Protein AF-0000000066940873 (afdb_homodimer)

Sequence (1010 aa):
MSILFSPVLTRLTGQCDEKRPVCDKCVIHYANIQQCDYGDQSSSAGEPTTSKRPATEEPKSTPRRVPILPKARLQDGNAGPLALSRSGSSRFDPFTQHPPSLEPDISLLMGTYFSSHIFNVFPYYPTPTLNPVLEFFAPLITKDTTLFHVTLLVSAFRLEQHLPPKERVRCIRLSKICMDLIQNRINEPFPGCVSDETLAAVAGVAVVEHEKGSLRLSRIHVSGLKQMLEVRGGLESIRMSNPTIANMLFCMFVATADVDFPSCDARAVVQRPLWFYQSLHATHDLRSTDVDGLNPSPLDFHAHGVLAEYAELMLNIRMLATTYQTAQDCSSATEYQGVLTFLCATLQRLLTLPVPDLLMGSYERTITAACRHALIIHVFAQWCGHQPDPSLLVSTAQHDLLATLRPLTERGGVRSNLLLWLLSVGGTCPCGPAQRKWFVSQLADTAADLGIHSWEGMKASLKQVIWHEHQDDRQHRDLWNQVVELREGGTLHSPQMVYRVPPGEMSILFSPVLTRLTGQCDEKRPVCDKCVIHYANIQQCDYGDQSSSAGEPTTSKRPATEEPKSTPRRVPILPKARLQDGNAGPLALSRSGSSRFDPFTQHPPSLEPDISLLMGTYFSSHIFNVFPYYPTPTLNPVLEFFAPLITKDTTLFHVTLLVSAFRLEQHLPPKERVRCIRLSKICMDLIQNRINEPFPGCVSDETLAAVAGVAVVEHEKGSLRLSRIHVSGLKQMLEVRGGLESIRMSNPTIANMLFCMFVATADVDFPSCDARAVVQRPLWFYQSLHATHDLRSTDVDGLNPSPLDFHAHGVLAEYAELMLNIRMLATTYQTAQDCSSATEYQGVLTFLCATLQRLLTLPVPDLLMGSYERTITAACRHALIIHVFAQWCGHQPDPSLLVSTAQHDLLATLRPLTERGGVRSNLLLWLLSVGGTCPCGPAQRKWFVSQLADTAADLGIHSWEGMKASLKQVIWHEHQDDRQHRDLWNQVVELREGGTLHSPQMVYRVPPGE

Solvent-accessible surface area (backbone atoms only — not comparable to full-atom values): 57440 Å² total; per-residue (Å²): 130,89,76,77,76,75,76,79,72,76,72,79,75,70,70,68,66,73,87,23,53,33,48,75,69,42,45,73,45,34,86,83,46,16,64,63,81,74,75,79,84,70,83,74,80,78,72,80,80,81,79,77,82,72,80,83,65,75,71,73,74,64,73,67,69,68,72,65,71,68,70,77,62,82,60,86,67,81,78,69,78,82,69,71,81,79,65,87,67,89,77,85,46,74,82,73,47,48,58,91,70,89,64,86,57,48,64,59,24,53,46,44,30,75,72,44,48,63,50,48,24,54,81,74,38,84,46,82,88,45,26,41,56,65,72,68,43,46,65,53,32,33,71,34,59,52,28,32,44,29,49,38,28,51,23,31,38,66,73,31,63,87,44,58,50,85,70,25,59,64,32,55,53,33,48,54,52,36,51,52,43,48,53,54,38,45,69,38,62,86,61,56,36,58,27,71,56,44,52,51,25,47,48,42,52,23,42,50,28,44,71,64,40,40,48,68,62,15,46,53,40,48,52,37,47,34,52,42,31,50,62,61,53,12,59,65,47,38,38,75,76,39,43,69,58,29,47,48,52,50,37,48,42,49,34,41,71,86,49,75,74,40,73,69,44,66,78,60,75,72,75,80,56,72,67,54,56,54,50,52,51,50,54,53,48,45,57,73,58,56,73,77,74,77,72,64,70,68,61,59,46,54,84,71,39,26,47,67,76,59,32,50,49,50,49,53,51,25,52,45,30,65,65,48,76,47,77,78,68,37,91,40,31,67,50,39,43,50,53,50,42,47,49,49,46,46,48,50,45,59,74,58,46,82,76,53,65,59,87,75,65,45,65,39,37,34,50,32,39,29,48,53,23,30,49,47,31,66,63,46,46,79,43,42,65,27,49,57,44,31,41,54,51,33,52,50,25,42,53,51,27,50,65,47,43,46,67,53,62,70,66,53,78,77,80,46,54,64,58,52,40,46,31,50,42,51,36,55,43,92,63,48,68,52,56,29,48,51,26,36,33,52,41,39,54,50,31,52,76,69,69,44,86,43,67,68,53,47,51,48,43,31,53,15,64,59,47,34,71,80,73,39,49,64,50,52,46,55,48,47,54,52,26,52,52,41,48,59,45,52,64,64,74,64,72,80,80,74,73,70,68,74,76,71,129,137,83,80,78,79,75,78,78,74,75,75,79,76,71,72,68,65,72,88,21,50,35,47,75,69,40,44,74,46,33,84,84,46,14,66,66,81,74,74,80,86,71,82,75,79,74,70,87,72,86,77,75,85,75,80,85,65,78,74,74,75,63,77,72,69,69,74,66,73,69,72,77,63,82,62,84,66,80,78,69,77,80,69,72,82,78,65,88,68,90,77,84,46,73,83,75,48,50,57,91,72,87,66,86,56,48,65,59,24,52,47,45,31,74,71,44,49,61,51,49,25,59,82,68,39,81,45,84,87,47,25,41,56,65,72,68,43,46,65,52,32,30,72,33,59,55,28,33,42,28,51,38,28,51,25,31,38,67,73,31,64,89,44,57,49,85,68,25,59,62,32,54,53,32,46,55,53,37,51,51,43,48,54,54,37,45,69,38,63,86,60,56,36,60,28,72,58,45,52,51,26,49,49,42,52,23,42,49,29,44,72,66,40,39,48,68,62,16,44,54,39,49,52,34,46,34,53,41,30,51,64,62,53,11,59,64,47,36,37,74,76,40,43,69,58,30,50,49,52,50,38,48,42,49,34,42,70,85,49,75,74,42,72,70,45,66,77,58,75,74,77,80,56,73,67,55,57,54,49,54,50,49,54,52,49,45,57,74,58,53,72,76,73,78,71,65,71,67,61,58,46,55,83,72,38,25,46,68,75,57,32,51,49,49,49,51,51,26,51,46,27,64,68,50,76,49,77,78,67,37,92,40,31,66,50,39,44,51,54,51,41,48,49,48,46,44,49,49,46,60,74,58,48,81,74,53,64,59,86,75,67,45,67,40,37,34,50,31,39,30,48,52,23,30,50,48,31,66,66,46,47,81,44,42,65,26,49,57,43,32,42,54,50,32,52,49,25,41,53,52,26,50,64,47,45,46,68,53,62,70,67,52,80,78,77,46,54,65,56,52,40,46,30,50,44,50,37,54,45,92,62,49,71,51,56,28,49,52,25,36,33,53,39,38,53,50,31,53,74,68,68,45,87,45,68,68,53,46,51,48,42,32,54,17,64,59,47,34,71,82,73,40,49,64,51,52,48,55,48,48,53,52,24,51,52,42,48,59,47,52,65,65,72,63,71,80,80,74,73,68,69,73,76,66,127

Nearest PDB structures (foldseek):
  3sf4-assembly1_A  TM=2.896E-01  e=1.575E-01  Homo sapiens
  7pua-assembly1_F2  TM=1.987E-01  e=2.449E-01  Trypanosoma brucei brucei
  5h5m-assembly1_A  TM=1.700E-01  e=9.432E+00  Caenorhabditis elegans
  3sf4-assembly1_A  TM=2.896E-01  e=1.380E-01  Homo sapiens
  7pua-assembly1_F2  TM=1.965E-01  e=2.326E-01  Trypanosoma brucei brucei

Radius of gyration: 31.92 Å; Cα contacts (8 Å, |Δi|>4): 1193; chains: 2; bounding box: 90×92×85 Å

pLDDT: mean 76.56, std 25.54, range [18.52, 98.38]

InterPro domains:
  IPR021858 Fungal transcription factor [PF11951] (109-485)

Structure (mmCIF, N/CA/C/O backbone):
data_AF-0000000066940873-model_v1
#
loop_
_entity.id
_entity.type
_entity.pdbx_description
1 polymer 'Zn(2)-C6 fungal-type domain-containing protein'
#
loop_
_atom_site.group_PDB
_atom_site.id
_atom_site.type_symbol
_atom_site.label_atom_id
_atom_site.label_alt_id
_atom_site.label_comp_id
_atom_site.label_asym_id
_atom_site.label_entity_id
_atom_site.label_seq_id
_atom_site.pdbx_PDB_ins_code
_atom_site.Cartn_x
_atom_site.Cartn_y
_atom_site.Cartn_z
_atom_site.occupancy
_atom_site.B_iso_or_equiv
_atom_site.auth_seq_id
_atom_site.auth_comp_id
_atom_site.auth_asym_id
_atom_site.auth_atom_id
_atom_site.pdbx_PDB_model_num
ATOM 1 N N . MET A 1 1 ? 49.094 -15.047 25.297 1 18.77 1 MET A N 1
ATOM 2 C CA . MET A 1 1 ? 48.156 -15.383 26.344 1 18.77 1 MET A CA 1
ATOM 3 C C . MET A 1 1 ? 46.781 -15.75 25.766 1 18.77 1 MET A C 1
ATOM 5 O O . MET A 1 1 ? 46.469 -15.398 24.625 1 18.77 1 MET A O 1
ATOM 9 N N . SER A 1 2 ? 45.844 -16.578 26.531 1 19.86 2 SER A N 1
ATOM 10 C CA . SER A 1 2 ? 44.688 -17.422 26.25 1 19.86 2 SER A CA 1
ATOM 11 C C . SER A 1 2 ? 43.469 -16.594 25.797 1 19.86 2 SER A C 1
ATOM 13 O O . SER A 1 2 ? 42.938 -15.82 26.578 1 19.86 2 SER A O 1
ATOM 15 N N . ILE A 1 3 ? 43.5 -15.984 24.656 1 22.12 3 ILE A N 1
ATOM 16 C CA . ILE A 1 3 ? 42.719 -14.938 24 1 22.12 3 ILE A CA 1
ATOM 17 C C . ILE A 1 3 ? 41.25 -15.375 23.859 1 22.12 3 ILE A C 1
ATOM 19 O O . ILE A 1 3 ? 40.938 -16.266 23.078 1 22.12 3 ILE A O 1
ATOM 23 N N . LEU A 1 4 ? 40.625 -15.539 25.062 1 19.62 4 LEU A N 1
ATOM 24 C CA . LEU A 1 4 ? 39.344 -16.219 25.266 1 19.62 4 LEU A CA 1
ATOM 25 C C . LEU A 1 4 ? 38.25 -15.57 24.406 1 19.62 4 LEU A C 1
ATOM 27 O O . LEU A 1 4 ? 38.031 -14.359 24.469 1 19.62 4 LEU A O 1
ATOM 31 N N . PHE A 1 5 ? 37.969 -16.062 23.203 1 20.98 5 PHE A N 1
ATOM 32 C CA . PHE A 1 5 ? 37.062 -15.906 22.062 1 20.98 5 PHE A CA 1
ATOM 33 C C . PHE A 1 5 ? 35.625 -15.914 22.5 1 20.98 5 PHE A C 1
ATOM 35 O O . PHE A 1 5 ? 35.031 -16.969 22.719 1 20.98 5 PHE A O 1
ATOM 42 N N . SER A 1 6 ? 35.281 -15.125 23.562 1 19.52 6 SER A N 1
ATOM 43 C CA . SER A 1 6 ? 33.938 -15.422 24.062 1 19.52 6 SER A CA 1
ATOM 44 C C . SER A 1 6 ? 32.875 -15.141 23.016 1 19.52 6 SER A C 1
ATOM 46 O O . SER A 1 6 ? 32.812 -14.047 22.453 1 19.52 6 SER A O 1
ATOM 48 N N . PRO A 1 7 ? 32.25 -16.172 22.359 1 21.23 7 PRO A N 1
ATOM 49 C CA . PRO A 1 7 ? 31.25 -16.234 21.297 1 21.23 7 PRO A CA 1
ATOM 50 C C . PRO A 1 7 ? 29.953 -15.523 21.656 1 21.23 7 PRO A C 1
ATOM 52 O O . PRO A 1 7 ? 29.297 -15.883 22.641 1 21.23 7 PRO A O 1
ATOM 55 N N . VAL A 1 8 ? 30.047 -14.219 21.812 1 20.73 8 VAL A N 1
ATOM 56 C CA . VAL A 1 8 ? 28.812 -13.586 22.281 1 20.73 8 VAL A CA 1
ATOM 57 C C . VAL A 1 8 ? 27.656 -13.992 21.375 1 20.73 8 VAL A C 1
ATOM 59 O O . VAL A 1 8 ? 27.656 -13.68 20.172 1 20.73 8 VAL A O 1
ATOM 62 N N . LEU A 1 9 ? 27.016 -15.211 21.562 1 20.06 9 LEU A N 1
ATOM 63 C CA . LEU A 1 9 ? 25.781 -15.797 21.047 1 20.06 9 LEU A CA 1
ATOM 64 C C . LEU A 1 9 ? 24.609 -14.82 21.156 1 20.06 9 LEU A C 1
ATOM 66 O O . LEU A 1 9 ? 24.109 -14.586 22.25 1 20.06 9 LEU A O 1
ATOM 70 N N . THR A 1 10 ? 24.828 -13.68 20.656 1 21.64 10 THR A N 1
ATOM 71 C CA . THR A 1 10 ? 23.703 -12.758 20.766 1 21.64 10 THR A CA 1
ATOM 72 C C . THR A 1 10 ? 22.406 -13.43 20.312 1 21.64 10 THR A C 1
ATOM 74 O O . THR A 1 10 ? 22.312 -13.906 19.188 1 21.64 10 THR A O 1
ATOM 77 N N . ARG A 1 11 ? 21.688 -14.016 21.281 1 21.69 11 ARG A N 1
ATOM 78 C CA . ARG A 1 11 ? 20.406 -14.688 21.281 1 21.69 11 ARG A CA 1
ATOM 79 C C . ARG A 1 11 ? 19.359 -13.883 20.516 1 21.69 11 ARG A C 1
ATOM 81 O O . ARG A 1 11 ? 19.234 -12.672 20.703 1 21.69 11 ARG A O 1
ATOM 88 N N . LEU A 1 12 ? 19.109 -14.289 19.438 1 22.58 12 LEU A N 1
ATOM 89 C CA . LEU A 1 12 ? 18 -13.992 18.531 1 22.58 12 LEU A CA 1
ATOM 90 C C . LEU A 1 12 ? 16.672 -14.016 19.266 1 22.58 12 LEU A C 1
ATOM 92 O O . LEU A 1 12 ? 16.172 -15.086 19.625 1 22.58 12 LEU A O 1
ATOM 96 N N . THR A 1 13 ? 16.594 -13.234 20.391 1 24.25 13 THR A N 1
ATOM 97 C CA . THR A 1 13 ? 15.352 -13.219 21.156 1 24.25 13 THR A CA 1
ATOM 98 C C . THR A 1 13 ? 14.164 -12.852 20.266 1 24.25 13 THR A C 1
ATOM 100 O O . THR A 1 13 ? 13.992 -11.688 19.906 1 24.25 13 THR A O 1
ATOM 103 N N . GLY A 1 14 ? 13.883 -13.664 19.328 1 25.31 14 GLY A N 1
ATOM 104 C CA . GLY A 1 14 ? 12.648 -13.609 18.562 1 25.31 14 GLY A CA 1
ATOM 105 C C . GLY A 1 14 ? 11.406 -13.562 19.422 1 25.31 14 GLY A C 1
ATOM 106 O O . GLY A 1 14 ? 11.195 -14.445 20.266 1 25.31 14 GLY A O 1
ATOM 107 N N . GLN A 1 15 ? 11.07 -12.469 20.016 1 24.95 15 GLN A N 1
ATOM 108 C CA . GLN A 1 15 ? 9.906 -12.297 20.875 1 24.95 15 GLN A CA 1
ATOM 109 C C . GLN A 1 15 ? 8.672 -12.984 20.281 1 24.95 15 GLN A C 1
ATOM 111 O O . GLN A 1 15 ? 8.359 -12.789 19.109 1 24.95 15 GLN A O 1
ATOM 116 N N . CYS A 1 16 ? 8.234 -14.086 20.859 1 25.42 16 CYS A N 1
ATOM 117 C CA . CYS A 1 16 ? 7.094 -14.969 20.641 1 25.42 16 CYS A CA 1
ATOM 118 C C . CYS A 1 16 ? 5.781 -14.195 20.75 1 25.42 16 CYS A C 1
ATOM 120 O O . CYS A 1 16 ? 5.559 -13.484 21.734 1 25.42 16 CYS A O 1
ATOM 122 N N . ASP A 1 17 ? 5.238 -13.789 19.828 1 27.77 17 ASP A N 1
ATOM 123 C CA . ASP A 1 17 ? 3.916 -13.18 19.938 1 27.77 17 ASP A CA 1
ATOM 124 C C . ASP A 1 17 ? 2.932 -14.133 20.625 1 27.77 17 ASP A C 1
ATOM 126 O O . ASP A 1 17 ? 2.676 -15.227 20.109 1 27.77 17 ASP A O 1
ATOM 130 N N . GLU A 1 18 ? 2.781 -14.25 21.891 1 28.61 18 GLU A N 1
ATOM 131 C CA . GLU A 1 18 ? 2.014 -15.047 22.844 1 28.61 18 GLU A CA 1
ATOM 132 C C . GLU A 1 18 ? 0.548 -15.141 22.422 1 28.61 18 GLU A C 1
ATOM 134 O O . GLU A 1 18 ? -0.16 -16.062 22.844 1 28.61 18 GLU A O 1
ATOM 139 N N . LYS A 1 19 ? -0.189 -14.195 21.906 1 28.2 19 LYS A N 1
ATOM 140 C CA . LYS A 1 19 ? -1.643 -14.258 21.797 1 28.2 19 LYS A CA 1
ATOM 141 C C . LYS A 1 19 ? -2.068 -15.289 20.75 1 28.2 19 LYS A C 1
ATOM 143 O O . LYS A 1 19 ? -3.217 -15.742 20.75 1 28.2 19 LYS A O 1
ATOM 148 N N . ARG A 1 20 ? -1.597 -15.383 19.594 1 30.42 20 ARG A N 1
ATOM 149 C CA . ARG A 1 20 ? -1.883 -16.484 18.688 1 30.42 20 ARG A CA 1
ATOM 150 C C . ARG A 1 20 ? -0.709 -17.453 18.609 1 30.42 20 ARG A C 1
ATOM 152 O O . ARG A 1 20 ? 0.248 -17.234 17.875 1 30.42 20 ARG A O 1
ATOM 159 N N . PRO A 1 21 ? -0.67 -18.422 19.453 1 30.05 21 PRO A N 1
ATOM 160 C CA . PRO A 1 21 ? 0.439 -19.375 19.453 1 30.05 21 PRO A CA 1
ATOM 161 C C . PRO A 1 21 ? 0.626 -20.047 18.094 1 30.05 21 PRO A C 1
ATOM 163 O O . PRO A 1 21 ? -0.339 -20.562 17.516 1 30.05 21 PRO A O 1
ATOM 166 N N . VAL A 1 22 ? 1.194 -19.5 17.094 1 34.59 22 VAL A N 1
ATOM 167 C CA . VAL A 1 22 ? 1.347 -20.109 15.781 1 34.59 22 VAL A CA 1
ATOM 168 C C . VAL A 1 22 ? 2.293 -21.297 15.867 1 34.59 22 VAL A C 1
ATOM 170 O O . VAL A 1 22 ? 3.287 -21.266 16.594 1 34.59 22 VAL A O 1
ATOM 173 N N . CYS A 1 23 ? 1.753 -22.484 15.594 1 31.72 23 CYS A N 1
ATOM 174 C CA . CYS A 1 23 ? 2.658 -23.625 15.523 1 31.72 23 CYS A CA 1
ATOM 175 C C . CYS A 1 23 ? 3.906 -23.281 14.719 1 31.72 23 CYS A C 1
ATOM 177 O O . CYS A 1 23 ? 3.967 -22.234 14.078 1 31.72 23 CYS A O 1
ATOM 179 N N . ASP A 1 24 ? 4.953 -24.047 14.695 1 34.84 24 ASP A N 1
ATOM 180 C CA . ASP A 1 24 ? 6.242 -23.875 14.031 1 34.84 24 ASP A CA 1
ATOM 181 C C . ASP A 1 24 ? 6.059 -23.547 12.555 1 34.84 24 ASP A C 1
ATOM 183 O O . ASP A 1 24 ? 6.832 -22.781 11.977 1 34.84 24 ASP A O 1
ATOM 187 N N . LYS A 1 25 ? 5.188 -24.281 11.836 1 32.16 25 LYS A N 1
ATOM 188 C CA . LYS A 1 25 ? 4.922 -24.109 10.406 1 32.16 25 LYS A CA 1
ATOM 189 C C . LYS A 1 25 ? 4.254 -22.766 10.133 1 32.16 25 LYS A C 1
ATOM 191 O O . LYS A 1 25 ? 4.57 -22.109 9.148 1 32.16 25 LYS A O 1
ATOM 196 N N . CYS A 1 26 ? 3.281 -22.469 10.781 1 35.12 26 CYS A N 1
ATOM 197 C CA . CYS A 1 26 ? 2.619 -21.172 10.695 1 35.12 26 CYS A CA 1
ATOM 198 C C . CYS A 1 26 ? 3.578 -20.047 11.062 1 35.12 26 CYS A C 1
ATOM 200 O O . CYS A 1 26 ? 3.488 -18.938 10.523 1 35.12 26 CYS A O 1
ATOM 202 N N . VAL A 1 27 ? 4.395 -20.219 12.078 1 37.22 27 VAL A N 1
ATOM 203 C CA . VAL A 1 27 ? 5.379 -19.25 12.547 1 37.22 27 VAL A CA 1
ATOM 204 C C . VAL A 1 27 ? 6.324 -18.875 11.406 1 37.22 27 VAL A C 1
ATOM 206 O O . VAL A 1 27 ? 6.738 -17.734 11.281 1 37.22 27 VAL A O 1
ATOM 209 N N . ILE A 1 28 ? 6.758 -19.875 10.664 1 35.34 28 ILE A N 1
ATOM 210 C CA . ILE A 1 28 ? 7.684 -19.672 9.555 1 35.34 28 ILE A CA 1
ATOM 211 C C . ILE A 1 28 ? 6.996 -18.859 8.461 1 35.34 28 ILE A C 1
ATOM 213 O O . ILE A 1 28 ? 7.617 -17.984 7.836 1 35.34 28 ILE A O 1
ATOM 217 N N . HIS A 1 29 ? 5.828 -19.266 8.133 1 32.84 29 HIS A N 1
ATOM 218 C CA . HIS A 1 29 ? 5.184 -18.828 6.898 1 32.84 29 HIS A CA 1
ATOM 219 C C . HIS A 1 29 ? 4.312 -17.609 7.141 1 32.84 29 HIS A C 1
ATOM 221 O O . HIS A 1 29 ? 4.031 -16.844 6.211 1 32.84 29 HIS A O 1
ATOM 227 N N . TYR A 1 30 ? 3.562 -17.625 8.203 1 34.62 30 TYR A N 1
ATOM 228 C CA . TYR A 1 30 ? 2.717 -16.469 8.5 1 34.62 30 TYR A CA 1
ATOM 229 C C . TYR A 1 30 ? 3.281 -15.664 9.664 1 34.62 30 TYR A C 1
ATOM 231 O O . TYR A 1 30 ? 3.58 -16.219 10.727 1 34.62 30 TYR A O 1
ATOM 239 N N . ALA A 1 31 ? 3.832 -14.539 9.422 1 31.36 31 ALA A N 1
ATOM 240 C CA . ALA A 1 31 ? 4.52 -13.727 10.422 1 31.36 31 ALA A CA 1
ATOM 241 C C . ALA A 1 31 ? 3.676 -13.594 11.688 1 31.36 31 ALA A C 1
ATOM 243 O O . ALA A 1 31 ? 4.207 -13.609 12.805 1 31.36 31 ALA A O 1
ATOM 244 N N . ASN A 1 32 ? 2.322 -13.125 11.578 1 31.19 32 ASN A N 1
ATOM 245 C CA . ASN A 1 32 ? 1.519 -12.734 12.734 1 31.19 32 ASN A CA 1
ATOM 246 C C . ASN A 1 32 ? 0.454 -13.781 13.047 1 31.19 32 ASN A C 1
ATOM 248 O O . ASN A 1 32 ? -0.608 -13.453 13.578 1 31.19 32 ASN A O 1
ATOM 252 N N . ILE A 1 33 ? 0.572 -15.094 12.555 1 33.47 33 ILE A N 1
ATOM 253 C CA . ILE A 1 33 ? -0.528 -16.016 12.859 1 33.47 33 ILE A CA 1
ATOM 254 C C . ILE A 1 33 ? -0.363 -16.578 14.266 1 33.47 33 ILE A C 1
ATOM 256 O O . ILE A 1 33 ? 0.684 -17.125 14.602 1 33.47 33 ILE A O 1
ATOM 260 N N . GLN A 1 34 ? -1.083 -16.203 15.328 1 33.66 34 GLN A N 1
ATOM 261 C CA . GLN A 1 34 ? -1.005 -16.672 16.703 1 33.66 34 GLN A CA 1
ATOM 262 C C . GLN A 1 34 ? -1.469 -18.125 16.828 1 33.66 34 GLN A C 1
ATOM 264 O O . GLN A 1 34 ? -0.91 -18.891 17.609 1 33.66 34 GLN A O 1
ATOM 269 N N . GLN A 1 35 ? -2.854 -18.609 16.578 1 34.25 35 GLN A N 1
ATOM 270 C CA . GLN A 1 35 ? -3.387 -19.938 16.812 1 34.25 35 GLN A CA 1
ATOM 271 C C . GLN A 1 35 ? -3.641 -20.672 15.492 1 34.25 35 GLN A C 1
ATOM 273 O O . GLN A 1 35 ? -4.109 -20.062 14.531 1 34.25 35 GLN A O 1
ATOM 278 N N . CYS A 1 36 ? -2.941 -21.812 15.289 1 34.47 36 CYS A N 1
ATOM 279 C CA . CYS A 1 36 ? -3.172 -22.719 14.172 1 34.47 36 CYS A CA 1
ATOM 280 C C . CYS A 1 36 ? -4.57 -23.328 14.242 1 34.47 36 CYS A C 1
ATOM 282 O O . CYS A 1 36 ? -4.949 -23.906 15.258 1 34.47 36 CYS A O 1
ATOM 284 N N . ASP A 1 37 ? -5.5 -22.875 13.648 1 32.66 37 ASP A N 1
ATOM 285 C CA . ASP A 1 37 ? -6.863 -23.391 13.656 1 32.66 37 ASP A CA 1
ATOM 286 C C . ASP A 1 37 ? -6.891 -24.859 13.219 1 32.66 37 ASP A C 1
ATOM 288 O O . ASP A 1 37 ? -7.961 -25.453 13.125 1 32.66 37 ASP A O 1
ATOM 292 N N . TYR A 1 38 ? -5.895 -25.438 12.633 1 30.77 38 TYR A N 1
ATOM 293 C CA . TYR A 1 38 ? -6.07 -26.781 12.125 1 30.77 38 TYR A CA 1
ATOM 294 C C . TYR A 1 38 ? -5.836 -27.812 13.227 1 30.77 38 TYR A C 1
ATOM 296 O O . TYR A 1 38 ? -4.828 -27.75 13.938 1 30.77 38 TYR A O 1
ATOM 304 N N . GLY A 1 39 ? -6.922 -28.391 13.906 1 29.53 39 GLY A N 1
ATOM 305 C CA . GLY A 1 39 ? -7.074 -29.406 14.93 1 29.53 39 GLY A CA 1
ATOM 306 C C . GLY A 1 39 ? -6.145 -30.594 14.742 1 29.53 39 GLY A C 1
ATOM 307 O O . GLY A 1 39 ? -5.75 -30.906 13.617 1 29.53 39 GLY A O 1
ATOM 308 N N . ASP A 1 40 ? -5.234 -30.875 15.633 1 31.06 40 ASP A N 1
ATOM 309 C CA . ASP A 1 40 ? -4.625 -32.188 15.758 1 31.06 40 ASP A CA 1
ATOM 310 C C . ASP A 1 40 ? -5.684 -33.312 15.727 1 31.06 40 ASP A C 1
ATOM 312 O O . ASP A 1 40 ? -6.57 -33.344 16.578 1 31.06 40 ASP A O 1
ATOM 316 N N . GLN A 1 41 ? -6.168 -33.938 14.68 1 27.97 41 GLN A N 1
ATOM 317 C CA . GLN A 1 41 ? -7.062 -35.062 14.68 1 27.97 41 GLN A CA 1
ATOM 318 C C . GLN A 1 41 ? -6.523 -36.188 15.578 1 27.97 41 GLN A C 1
ATOM 320 O O . GLN A 1 41 ? -5.816 -37.094 15.109 1 27.97 41 GLN A O 1
ATOM 325 N N . SER A 1 42 ? -5.992 -35.969 16.781 1 26.48 42 SER A N 1
ATOM 326 C CA . SER A 1 42 ? -5.773 -37.156 17.594 1 26.48 42 SER A CA 1
ATOM 327 C C . SER A 1 42 ? -7.066 -37.969 17.766 1 26.48 42 SER A C 1
ATOM 329 O O . SER A 1 42 ? -8.141 -37.375 17.906 1 26.48 42 SER A O 1
ATOM 331 N N . SER A 1 43 ? -7.035 -39.312 17.406 1 26.23 43 SER A N 1
ATOM 332 C CA . SER A 1 43 ? -8 -40.406 17.562 1 26.23 43 SER A CA 1
ATOM 333 C C . SER A 1 43 ? -8.422 -40.562 19.016 1 26.23 43 SER A C 1
ATOM 335 O O . SER A 1 43 ? -7.668 -41.094 19.828 1 26.23 43 SER A O 1
ATOM 337 N N . SER A 1 44 ? -8.945 -39.656 19.75 1 24.73 44 SER A N 1
ATOM 338 C CA . SER A 1 44 ? -9.484 -39.969 21.078 1 24.73 44 SER A CA 1
ATOM 339 C C . SER A 1 44 ? -10.492 -41.125 21 1 24.73 44 SER A C 1
ATOM 341 O O . SER A 1 44 ? -11.492 -41.031 20.281 1 24.73 44 SER A O 1
ATOM 343 N N . ALA A 1 45 ? -9.977 -42.375 21.281 1 25.03 45 ALA A N 1
ATOM 344 C CA . ALA A 1 45 ? -10.758 -43.562 21.656 1 25.03 45 ALA A CA 1
ATOM 345 C C . ALA A 1 45 ? -11.742 -43.219 22.766 1 25.03 45 ALA A C 1
ATOM 347 O O . ALA A 1 45 ? -11.344 -42.844 23.875 1 25.03 45 ALA A O 1
ATOM 348 N N . GLY A 1 46 ? -12.93 -42.625 22.516 1 24.95 46 GLY A N 1
ATOM 349 C CA . GLY A 1 46 ? -14.07 -42.344 23.375 1 24.95 46 GLY A CA 1
ATOM 350 C C . GLY A 1 46 ? -14.539 -43.562 24.156 1 24.95 46 GLY A C 1
ATOM 351 O O . GLY A 1 46 ? -15.148 -44.469 23.594 1 24.95 46 GLY A O 1
ATOM 352 N N . GLU A 1 47 ? -13.578 -44.125 25.156 1 25.25 47 GLU A N 1
ATOM 353 C CA . GLU A 1 47 ? -14.289 -45.094 25.984 1 25.25 47 GLU A CA 1
ATOM 354 C C . GLU A 1 47 ? -15.578 -44.5 26.547 1 25.25 47 GLU A C 1
ATOM 356 O O . GLU A 1 47 ? -15.664 -43.312 26.797 1 25.25 47 GLU A O 1
ATOM 361 N N . PRO A 1 48 ? -16.703 -45.375 26.641 1 27.11 48 PRO A N 1
ATOM 362 C CA . PRO A 1 48 ? -18.109 -45.125 26.984 1 27.11 48 PRO A CA 1
ATOM 363 C C . PRO A 1 48 ? -18.281 -44.656 28.438 1 27.11 48 PRO A C 1
ATOM 365 O O . PRO A 1 48 ? -19.391 -44.656 28.953 1 27.11 48 PRO A O 1
ATOM 368 N N . THR A 1 49 ? -17.375 -43.812 29.016 1 25.33 49 THR A N 1
ATOM 369 C CA . THR A 1 49 ? -17.609 -43.719 30.453 1 25.33 49 THR A CA 1
ATOM 370 C C . THR A 1 49 ? -19.047 -43.312 30.75 1 25.33 49 THR A C 1
ATOM 372 O O . THR A 1 49 ? -19.641 -42.531 30.016 1 25.33 49 THR A O 1
ATOM 375 N N . THR A 1 50 ? -19.703 -44.062 31.75 1 24.61 50 THR A N 1
ATOM 376 C CA . THR A 1 50 ? -20.969 -44.062 32.5 1 24.61 50 THR A CA 1
ATOM 377 C C . THR A 1 50 ? -21.234 -42.719 33.125 1 24.61 50 THR A C 1
ATOM 379 O O . THR A 1 50 ? -20.297 -42 33.531 1 24.61 50 THR A O 1
ATOM 382 N N . SER A 1 51 ? -22.547 -42.188 33.125 1 23 51 SER A N 1
ATOM 383 C CA . SER A 1 51 ? -23.25 -40.906 33.219 1 23 51 SER A CA 1
ATOM 384 C C . SER A 1 51 ? -23.219 -40.375 34.625 1 23 51 SER A C 1
ATOM 386 O O . SER A 1 51 ? -23.953 -39.438 34.969 1 23 51 SER A O 1
ATOM 388 N N . LYS A 1 52 ? -22.562 -41.031 35.656 1 23.84 52 LYS A N 1
ATOM 389 C CA . LYS A 1 52 ? -23.109 -40.594 36.938 1 23.84 52 LYS A CA 1
ATOM 390 C C . LYS A 1 52 ? -22.953 -39.094 37.125 1 23.84 52 LYS A C 1
ATOM 392 O O . LYS A 1 52 ? -21.984 -38.5 36.656 1 23.84 52 LYS A O 1
ATOM 397 N N . ARG A 1 53 ? -23.969 -38.438 37.812 1 25.64 53 ARG A N 1
ATOM 398 C CA . ARG A 1 53 ? -24.484 -37.094 37.969 1 25.64 53 ARG A CA 1
ATOM 399 C C . ARG A 1 53 ? -23.484 -36.219 38.688 1 25.64 53 ARG A C 1
ATOM 401 O O . ARG A 1 53 ? -23.75 -35.031 38.906 1 25.64 53 ARG A O 1
ATOM 408 N N . PRO A 1 54 ? -22.203 -36.656 38.969 1 23.19 54 PRO A N 1
ATOM 409 C CA . PRO A 1 54 ? -21.734 -36.219 40.281 1 23.19 54 PRO A CA 1
ATOM 410 C C . PRO A 1 54 ? -21.594 -34.719 40.406 1 23.19 54 PRO A C 1
ATOM 412 O O . PRO A 1 54 ? -21.547 -34.031 39.375 1 23.19 54 PRO A O 1
ATOM 415 N N . ALA A 1 55 ? -21.438 -34.219 41.75 1 25.06 55 ALA A N 1
ATOM 416 C CA . ALA A 1 55 ? -21.406 -33 42.531 1 25.06 55 ALA A CA 1
ATOM 417 C C . ALA A 1 55 ? -20.406 -32 41.938 1 25.06 55 ALA A C 1
ATOM 419 O O . ALA A 1 55 ? -19.422 -32.406 41.312 1 25.06 55 ALA A O 1
ATOM 420 N N . THR A 1 56 ? -20.797 -30.672 41.844 1 25.73 56 THR A N 1
ATOM 421 C CA . THR A 1 56 ? -20.453 -29.516 41.031 1 25.73 56 THR A CA 1
ATOM 422 C C . THR A 1 56 ? -19.016 -29.078 41.281 1 25.73 56 THR A C 1
ATOM 424 O O . THR A 1 56 ? -18.641 -27.953 40.969 1 25.73 56 THR A O 1
ATOM 427 N N . GLU A 1 57 ? -18.25 -30.047 41.906 1 24.33 57 GLU A N 1
ATOM 428 C CA . GLU A 1 57 ? -17.078 -29.484 42.531 1 24.33 57 GLU A CA 1
ATOM 429 C C . GLU A 1 57 ? -16.234 -28.656 41.562 1 24.33 57 GLU A C 1
ATOM 431 O O . GLU A 1 57 ? -16.203 -28.953 40.375 1 24.33 57 GLU A O 1
ATOM 436 N N . GLU A 1 58 ? -16 -27.406 42.031 1 27.27 58 GLU A N 1
ATOM 437 C CA . GLU A 1 58 ? -15.375 -26.281 41.344 1 27.27 58 GLU A CA 1
ATOM 438 C C . GLU A 1 58 ? -14.07 -26.719 40.656 1 27.27 58 GLU A C 1
ATOM 440 O O . GLU A 1 58 ? -13.148 -27.188 41.344 1 27.27 58 GLU A O 1
ATOM 445 N N . PRO A 1 59 ? -14.148 -27.453 39.625 1 23.88 59 PRO A N 1
ATOM 446 C CA . PRO A 1 59 ? -12.953 -28.188 39.188 1 23.88 59 PRO A CA 1
ATOM 447 C C . PRO A 1 59 ? -11.727 -27.281 39.062 1 23.88 59 PRO A C 1
ATOM 449 O O . PRO A 1 59 ? -11.805 -26.188 38.531 1 23.88 59 PRO A O 1
ATOM 452 N N . LYS A 1 60 ? -11.023 -27.219 40.188 1 25.39 60 LYS A N 1
ATOM 453 C CA . LYS A 1 60 ? -9.719 -26.578 40.312 1 25.39 60 LYS A CA 1
ATOM 454 C C . LYS A 1 60 ? -8.891 -26.781 39.031 1 25.39 60 LYS A C 1
ATOM 456 O O . LYS A 1 60 ? -8.617 -27.906 38.656 1 25.39 60 LYS A O 1
ATOM 461 N N . SER A 1 61 ? -9.094 -25.938 38.156 1 22.81 61 SER A N 1
ATOM 462 C CA . SER A 1 61 ? -8.594 -25.922 36.781 1 22.81 61 SER A CA 1
ATOM 463 C C . SER A 1 61 ? -7.078 -26.125 36.75 1 22.81 61 SER A C 1
ATOM 465 O O . SER A 1 61 ? -6.32 -25.266 37.219 1 22.81 61 SER A O 1
ATOM 467 N N . THR A 1 62 ? -6.746 -27.312 37.312 1 22.77 62 THR A N 1
ATOM 468 C CA . THR A 1 62 ? -5.312 -27.578 37.375 1 22.77 62 THR A CA 1
ATOM 469 C C . THR A 1 62 ? -4.641 -27.219 36.062 1 22.77 62 THR A C 1
ATOM 471 O O . THR A 1 62 ? -5.133 -27.578 34.969 1 22.77 62 THR A O 1
ATOM 474 N N . PRO A 1 63 ? -3.904 -26.234 36.219 1 24.95 63 PRO A N 1
ATOM 475 C CA . PRO A 1 63 ? -3.238 -25.688 35.031 1 24.95 63 PRO A CA 1
ATOM 476 C C . PRO A 1 63 ? -2.449 -26.734 34.25 1 24.95 63 PRO A C 1
ATOM 478 O O . PRO A 1 63 ? -1.556 -27.375 34.812 1 24.95 63 PRO A O 1
ATOM 481 N N . ARG A 1 64 ? -3.248 -27.531 33.625 1 24.33 64 ARG A N 1
ATOM 482 C CA . ARG A 1 64 ? -2.578 -28.656 33 1 24.33 64 ARG A CA 1
ATOM 483 C C . ARG A 1 64 ? -1.294 -28.203 32.312 1 24.33 64 ARG A C 1
ATOM 485 O O . ARG A 1 64 ? -1.309 -27.266 31.5 1 24.33 64 ARG A O 1
ATOM 492 N N . ARG A 1 65 ? -0.376 -28.422 33 1 21.09 65 ARG A N 1
ATOM 493 C CA . ARG A 1 65 ? 1.006 -28.219 32.594 1 21.09 65 ARG A CA 1
ATOM 494 C C . ARG A 1 65 ? 1.212 -28.688 31.141 1 21.09 65 ARG A C 1
ATOM 496 O O . ARG A 1 65 ? 0.871 -29.828 30.797 1 21.09 65 ARG A O 1
ATOM 503 N N . VAL A 1 66 ? 1.103 -27.766 30.406 1 21.92 66 VAL A N 1
ATOM 504 C CA . VAL A 1 66 ? 1.253 -27.984 28.969 1 21.92 66 VAL A CA 1
ATOM 505 C C . VAL A 1 66 ? 2.479 -28.859 28.719 1 21.92 66 VAL A C 1
ATOM 507 O O . VAL A 1 66 ? 3.562 -28.594 29.234 1 21.92 66 VAL A O 1
ATOM 510 N N . PRO A 1 67 ? 2.217 -30.109 28.562 1 22.95 67 PRO A N 1
ATOM 511 C CA . PRO A 1 67 ? 3.43 -30.922 28.422 1 22.95 67 PRO A CA 1
ATOM 512 C C . PRO A 1 67 ? 4.453 -30.312 27.469 1 22.95 67 PRO A C 1
ATOM 514 O O . PRO A 1 67 ? 4.074 -29.719 26.469 1 22.95 67 PRO A O 1
ATOM 517 N N . ILE A 1 68 ? 5.367 -29.766 27.938 1 24.61 68 ILE A N 1
ATOM 518 C CA . ILE A 1 68 ? 6.582 -29.328 27.25 1 24.61 68 ILE A CA 1
ATOM 519 C C . ILE A 1 68 ? 6.969 -30.359 26.188 1 24.61 68 ILE A C 1
ATOM 521 O O . ILE A 1 68 ? 7.117 -31.547 26.469 1 24.61 68 ILE A O 1
ATOM 525 N N . 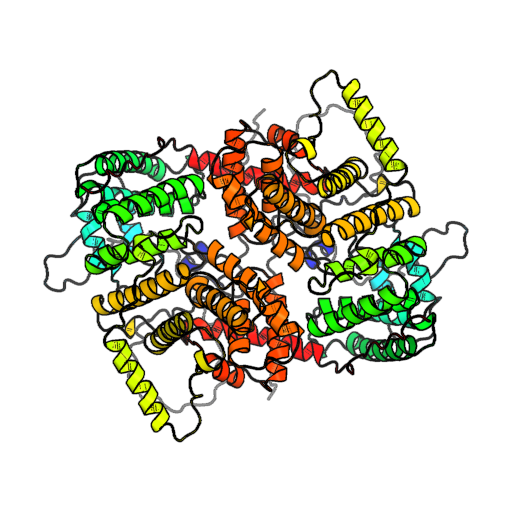LEU A 1 69 ? 6.473 -30.047 25.109 1 22.52 69 LEU A N 1
ATOM 526 C CA . LEU A 1 69 ? 6.879 -31.078 24.156 1 22.52 69 LEU A CA 1
ATOM 527 C C . LEU A 1 69 ? 8.344 -31.469 24.359 1 22.52 69 LEU A C 1
ATOM 529 O O . LEU A 1 69 ? 9.18 -30.594 24.625 1 22.52 69 LEU A O 1
ATOM 533 N N . PRO A 1 70 ? 8.516 -32.531 24.75 1 23.11 70 PRO A N 1
ATOM 534 C CA . PRO A 1 70 ? 9.906 -32.875 25 1 23.11 70 PRO A CA 1
ATOM 535 C C . PRO A 1 70 ? 10.859 -32.375 23.922 1 23.11 70 PRO A C 1
ATOM 537 O O . PRO A 1 70 ? 10.43 -32.125 22.797 1 23.11 70 PRO A O 1
ATOM 540 N N . LYS A 1 71 ? 11.805 -31.688 24.25 1 25.19 71 LYS A N 1
ATOM 541 C CA . LYS A 1 71 ? 13.008 -31.594 23.422 1 25.19 71 LYS A CA 1
ATOM 542 C C . LYS A 1 71 ? 13.195 -32.844 22.562 1 25.19 71 LYS A C 1
ATOM 544 O O . LYS A 1 71 ? 13.188 -33.969 23.078 1 25.19 71 LYS A O 1
ATOM 549 N N . ALA A 1 72 ? 12.844 -32.656 21.312 1 23.33 72 ALA A N 1
ATOM 550 C CA . ALA A 1 72 ? 13.195 -33.812 20.469 1 23.33 72 ALA A CA 1
ATOM 551 C C . ALA A 1 72 ? 14.531 -34.406 20.891 1 23.33 72 ALA A C 1
ATOM 553 O O . ALA A 1 72 ? 15.57 -33.781 20.797 1 23.33 72 ALA A O 1
ATOM 554 N N . ARG A 1 73 ? 14.5 -34.875 21.953 1 26.02 73 ARG A N 1
ATOM 555 C CA . ARG A 1 73 ? 15.648 -35.781 22.031 1 26.02 73 ARG A CA 1
ATOM 556 C C . ARG A 1 73 ? 15.852 -36.531 20.719 1 26.02 73 ARG A C 1
ATOM 558 O O . ARG A 1 73 ? 14.914 -37.156 20.203 1 26.02 73 ARG A O 1
ATOM 565 N N . LEU A 1 74 ? 16.859 -36.125 19.938 1 25.8 74 LEU A N 1
ATOM 566 C CA . LEU A 1 74 ? 17.5 -36.969 18.938 1 25.8 74 LEU A CA 1
ATOM 567 C C . LEU A 1 74 ? 17.484 -38.406 19.359 1 25.8 74 LEU A C 1
ATOM 569 O O . LEU A 1 74 ? 18.344 -38.875 20.109 1 25.8 74 LEU A O 1
ATOM 573 N N . GLN A 1 75 ? 16.359 -38.781 19.953 1 24.72 75 GLN A N 1
ATOM 574 C CA . GLN A 1 75 ? 16.516 -40.219 20.188 1 24.72 75 GLN A CA 1
ATOM 575 C C . GLN A 1 75 ? 16.953 -40.938 18.922 1 24.72 75 GLN A C 1
ATOM 577 O O . GLN A 1 75 ? 16.5 -40.594 17.812 1 24.72 75 GLN A O 1
ATOM 582 N N . ASP A 1 76 ? 18 -41.656 18.859 1 27.11 76 ASP A N 1
ATOM 583 C CA . ASP A 1 76 ? 18.578 -42.656 17.984 1 27.11 76 ASP A CA 1
ATOM 584 C C . ASP A 1 76 ? 17.5 -43.594 17.422 1 27.11 76 ASP A C 1
ATOM 586 O O . ASP A 1 76 ? 17.797 -44.688 16.969 1 27.11 76 ASP A O 1
ATOM 590 N N . GLY A 1 77 ? 16.188 -43.344 17.828 1 25.36 77 GLY A N 1
ATOM 591 C CA . GLY A 1 77 ? 15.32 -44.469 17.5 1 25.36 77 GLY A CA 1
ATOM 592 C C . GLY A 1 77 ? 15.18 -44.719 16.016 1 25.36 77 GLY A C 1
ATOM 593 O O . GLY A 1 77 ? 15.477 -43.812 15.203 1 25.36 77 GLY A O 1
ATOM 594 N N . ASN A 1 78 ? 14.922 -45.938 15.492 1 25.42 78 ASN A N 1
ATOM 595 C CA . ASN A 1 78 ? 14.68 -46.531 14.188 1 25.42 78 ASN A CA 1
ATOM 596 C C . ASN A 1 78 ? 13.477 -45.906 13.5 1 25.42 78 ASN A C 1
ATOM 598 O O . ASN A 1 78 ? 12.336 -46.094 13.938 1 25.42 78 ASN A O 1
ATOM 602 N N . ALA A 1 79 ? 13.469 -44.656 13.117 1 28.94 79 ALA A N 1
ATOM 603 C CA . ALA A 1 79 ? 12.477 -44.062 12.227 1 28.94 79 ALA A CA 1
ATOM 604 C C . ALA A 1 79 ? 11.891 -45.125 11.281 1 28.94 79 ALA A C 1
ATOM 606 O O . ALA A 1 79 ? 12.578 -45.594 10.375 1 28.94 79 ALA A O 1
ATOM 607 N N . GLY A 1 80 ? 10.977 -45.906 11.711 1 27.28 80 GLY A N 1
ATOM 608 C CA . GLY A 1 80 ? 10.305 -46.812 10.812 1 27.28 80 GLY A CA 1
ATOM 609 C C . GLY A 1 80 ? 9.781 -46.156 9.555 1 27.28 80 GLY A C 1
ATOM 610 O O . GLY A 1 80 ? 9.594 -44.938 9.523 1 27.28 80 GLY A O 1
ATOM 611 N N . PRO A 1 81 ? 9.844 -46.719 8.328 1 28.19 81 PRO A N 1
ATOM 612 C CA . PRO A 1 81 ? 9.484 -46.25 6.988 1 28.19 81 PRO A CA 1
ATOM 613 C C . PRO A 1 81 ? 8.07 -45.688 6.918 1 28.19 81 PRO A C 1
ATOM 615 O O . PRO A 1 81 ? 7.141 -46.25 7.496 1 28.19 81 PRO A O 1
ATOM 618 N N . LEU A 1 82 ? 7.867 -44.406 7.168 1 31.08 82 LEU A N 1
ATOM 619 C CA . LEU A 1 82 ? 6.582 -43.875 6.742 1 31.08 82 LEU A CA 1
ATOM 620 C C . LEU A 1 82 ? 6.047 -44.625 5.535 1 31.08 82 LEU A C 1
ATOM 622 O O . LEU A 1 82 ? 6.594 -44.5 4.434 1 31.08 82 LEU A O 1
ATOM 626 N N . ALA A 1 83 ? 5.535 -45.781 5.711 1 28.34 83 ALA A N 1
ATOM 627 C CA . ALA A 1 83 ? 4.801 -46.531 4.691 1 28.34 83 ALA A CA 1
ATOM 628 C C . ALA A 1 83 ? 3.684 -45.688 4.086 1 28.34 83 ALA A C 1
ATOM 630 O O . ALA A 1 83 ? 2.703 -45.344 4.762 1 28.34 83 ALA A O 1
ATOM 631 N N . LEU A 1 84 ? 3.996 -44.688 3.193 1 33.56 84 LEU A N 1
ATOM 632 C CA . LEU A 1 84 ? 2.916 -44.219 2.32 1 33.56 84 LEU A CA 1
ATOM 633 C C . LEU A 1 84 ? 1.9 -45.344 2.096 1 33.56 84 LEU A C 1
ATOM 635 O O . LEU A 1 84 ? 2.275 -46.5 1.86 1 33.56 84 LEU A O 1
ATOM 639 N N . SER A 1 85 ? 0.83 -45.469 2.666 1 31.61 85 SER A N 1
ATOM 640 C CA . SER A 1 85 ? -0.21 -46.469 2.49 1 31.61 85 SER A CA 1
ATOM 641 C C . SER A 1 85 ? -0.235 -47 1.059 1 31.61 85 SER A C 1
ATOM 643 O O . SER A 1 85 ? -0.265 -46.219 0.106 1 31.61 85 SER A O 1
ATOM 645 N N . ARG A 1 86 ? 0.174 -48.344 0.769 1 33 86 ARG A N 1
ATOM 646 C CA . ARG A 1 86 ? 0.165 -49.281 -0.348 1 33 86 ARG A CA 1
ATOM 647 C C . ARG A 1 86 ? -1.205 -49.312 -1.016 1 33 86 ARG A C 1
ATOM 649 O O . ARG A 1 86 ? -2.037 -50.188 -0.683 1 33 86 ARG A O 1
ATOM 656 N N . SER A 1 87 ? -2.012 -48.469 -1.366 1 32.12 87 SER A N 1
ATOM 657 C CA . SER A 1 87 ? -2.951 -48.969 -2.361 1 32.12 87 SER A CA 1
ATOM 658 C C . SER A 1 87 ? -2.221 -49.688 -3.498 1 32.12 87 SER A C 1
ATOM 660 O O . SER A 1 87 ? -1.025 -49.469 -3.705 1 32.12 87 SER A O 1
ATOM 662 N N . GLY A 1 88 ? -2.754 -50.719 -4.34 1 32.97 88 GLY A N 1
ATOM 663 C CA . GLY A 1 88 ? -2.211 -51.719 -5.242 1 32.97 88 GLY A CA 1
ATOM 664 C C . GLY A 1 88 ? -1.155 -51.188 -6.184 1 32.97 88 GLY A C 1
ATOM 665 O O . GLY A 1 88 ? -0.599 -51.906 -7 1 32.97 88 GLY A O 1
ATOM 666 N N . SER A 1 89 ? -1.414 -50 -6.918 1 35.09 89 SER A N 1
ATOM 667 C CA . SER A 1 89 ? -0.593 -49.812 -8.109 1 35.09 89 SER A CA 1
ATOM 668 C C . SER A 1 89 ? 0.887 -49.719 -7.75 1 35.09 89 SER A C 1
ATOM 670 O O . SER A 1 89 ? 1.239 -49.469 -6.598 1 35.09 89 SER A O 1
ATOM 672 N N . SER A 1 90 ? 1.968 -50.031 -8.578 1 41.03 90 SER A N 1
ATOM 673 C CA . SER A 1 90 ? 3.428 -50.031 -8.562 1 41.03 90 SER A CA 1
ATOM 674 C C . SER A 1 90 ? 3.961 -48.781 -7.852 1 41.03 90 SER A C 1
ATOM 676 O O . SER A 1 90 ? 3.67 -47.656 -8.258 1 41.03 90 SER A O 1
ATOM 678 N N . ARG A 1 91 ? 4.289 -48.656 -6.52 1 50.5 91 ARG A N 1
ATOM 679 C CA . ARG A 1 91 ? 4.574 -47.719 -5.449 1 50.5 91 ARG A CA 1
ATOM 680 C C . ARG A 1 91 ? 5.684 -46.75 -5.852 1 50.5 91 ARG A C 1
ATOM 682 O O . ARG A 1 91 ? 6.832 -47.156 -6.039 1 50.5 91 ARG A O 1
ATOM 689 N N . PHE A 1 92 ? 5.387 -45.781 -6.562 1 56 92 PHE A N 1
ATOM 690 C CA . PHE A 1 92 ? 6.285 -44.688 -6.859 1 56 92 PHE A CA 1
ATOM 691 C C . PHE A 1 92 ? 6.965 -44.156 -5.594 1 56 92 PHE A C 1
ATOM 693 O O . PHE A 1 92 ? 6.293 -43.75 -4.641 1 56 92 PHE A O 1
ATOM 700 N N . ASP A 1 93 ? 8.242 -44.688 -5.391 1 67.81 93 ASP A N 1
ATOM 701 C CA . ASP A 1 93 ? 9.086 -44.188 -4.309 1 67.81 93 ASP A CA 1
ATOM 702 C C . ASP A 1 93 ? 10.008 -43.062 -4.805 1 67.81 93 ASP A C 1
ATOM 704 O O . ASP A 1 93 ? 11 -43.344 -5.477 1 67.81 93 ASP A O 1
ATOM 708 N N . PRO A 1 94 ? 9.68 -41.875 -4.562 1 68.31 94 PRO A N 1
ATOM 709 C CA . PRO A 1 94 ? 10.492 -40.781 -5.094 1 68.31 94 PRO A CA 1
ATOM 710 C C . PRO A 1 94 ? 11.914 -40.781 -4.551 1 68.31 94 PRO A C 1
ATOM 712 O O . PRO A 1 94 ? 12.789 -40.094 -5.094 1 68.31 94 PRO A O 1
ATOM 715 N N . PHE A 1 95 ? 12.188 -41.594 -3.566 1 73.56 95 PHE A N 1
ATOM 716 C CA . PHE A 1 95 ? 13.5 -41.594 -2.936 1 73.56 95 PHE A CA 1
ATOM 717 C C . PHE A 1 95 ? 14.438 -42.594 -3.623 1 73.56 95 PHE A C 1
ATOM 719 O O . PHE A 1 95 ? 15.656 -42.5 -3.475 1 73.56 95 PHE A O 1
ATOM 726 N N . THR A 1 96 ? 13.781 -43.469 -4.359 1 76.94 96 THR A N 1
ATOM 727 C CA . THR A 1 96 ? 14.625 -44.469 -4.996 1 76.94 96 THR A CA 1
ATOM 728 C C . THR A 1 96 ? 14.531 -44.375 -6.52 1 76.94 96 THR A C 1
ATOM 730 O O . THR A 1 96 ? 15.445 -44.781 -7.23 1 76.94 96 THR A O 1
ATOM 733 N N . GLN A 1 97 ? 13.5 -43.906 -6.949 1 81.38 97 GLN A N 1
ATOM 734 C CA . GLN A 1 97 ? 13.297 -43.812 -8.391 1 81.38 97 GLN A CA 1
ATOM 735 C C . GLN A 1 97 ? 13.508 -42.375 -8.883 1 81.38 97 GLN A C 1
ATOM 737 O O . GLN A 1 97 ? 12.555 -41.594 -8.969 1 81.38 97 GLN A O 1
ATOM 742 N N . HIS A 1 98 ? 14.75 -42.031 -9.078 1 87.25 98 HIS A N 1
ATOM 743 C CA . HIS A 1 98 ? 15.062 -40.719 -9.594 1 87.25 98 HIS A CA 1
ATOM 744 C C . HIS A 1 98 ? 16.234 -40.75 -10.57 1 87.25 98 HIS A C 1
ATOM 746 O O . HIS A 1 98 ? 16.969 -41.75 -10.609 1 87.25 98 HIS A O 1
ATOM 752 N N . PRO A 1 99 ? 16.297 -39.812 -11.359 1 91.31 99 PRO A N 1
ATOM 753 C CA . PRO A 1 99 ? 17.438 -39.781 -12.266 1 91.31 99 PRO A CA 1
ATOM 754 C C . PRO A 1 99 ? 18.781 -39.75 -11.531 1 91.31 99 PRO A C 1
ATOM 756 O O . PRO A 1 99 ? 18.844 -39.344 -10.367 1 91.31 99 PRO A O 1
ATOM 759 N N . PRO A 1 100 ? 19.797 -40.25 -12.219 1 90 100 PRO A N 1
ATOM 760 C CA . PRO A 1 100 ? 21.125 -40.188 -11.586 1 90 100 PRO A CA 1
ATOM 761 C C . PRO A 1 100 ? 21.562 -38.75 -11.289 1 90 100 PRO A C 1
ATOM 763 O O . PRO A 1 100 ? 21.281 -37.844 -12.07 1 90 100 PRO A O 1
ATOM 766 N N . SER A 1 101 ? 22.172 -38.594 -10.148 1 91.25 101 SER A N 1
ATOM 767 C CA . SER A 1 101 ? 22.625 -37.25 -9.742 1 91.25 101 SER A CA 1
ATOM 768 C C . SER A 1 101 ? 23.844 -37.344 -8.844 1 91.25 101 SER A C 1
ATOM 770 O O . SER A 1 101 ? 24.031 -38.344 -8.125 1 91.25 101 SER A O 1
ATOM 772 N N . LEU A 1 102 ? 24.656 -36.281 -8.945 1 88.5 102 LEU A N 1
ATOM 773 C CA . LEU A 1 102 ? 25.859 -36.219 -8.109 1 88.5 102 LEU A CA 1
ATOM 774 C C . LEU A 1 102 ? 25.547 -35.531 -6.777 1 88.5 102 LEU A C 1
ATOM 776 O O . LEU A 1 102 ? 26.406 -35.438 -5.902 1 88.5 102 LEU A O 1
ATOM 780 N N . GLU A 1 103 ? 24.297 -35.156 -6.629 1 92.69 103 GLU A N 1
ATOM 781 C CA . GLU A 1 103 ? 23.906 -34.5 -5.379 1 92.69 103 GLU A CA 1
ATOM 782 C C . GLU A 1 103 ? 23.875 -35.5 -4.223 1 92.69 103 GLU A C 1
ATOM 784 O O . GLU A 1 103 ? 23.156 -36.5 -4.273 1 92.69 103 GLU A O 1
ATOM 789 N N . PRO A 1 104 ? 24.641 -35.156 -3.16 1 91.31 104 PRO A N 1
ATOM 790 C CA . PRO A 1 104 ? 24.734 -36.125 -2.066 1 91.31 104 PRO A CA 1
ATOM 791 C C . PRO A 1 104 ? 23.516 -36.125 -1.154 1 91.31 104 PRO A C 1
ATOM 793 O O . PRO A 1 104 ? 23.219 -37.156 -0.509 1 91.31 104 PRO A O 1
ATOM 796 N N . ASP A 1 105 ? 22.797 -35.062 -1.102 1 93.5 105 ASP A N 1
ATOM 797 C CA . ASP A 1 105 ? 21.734 -34.938 -0.106 1 93.5 105 ASP A CA 1
ATOM 798 C C . ASP A 1 105 ? 20.359 -35.125 -0.736 1 93.5 105 ASP A C 1
ATOM 800 O O . ASP A 1 105 ? 19.406 -34.375 -0.41 1 93.5 105 ASP A O 1
ATOM 804 N N . ILE A 1 106 ? 20.25 -36.031 -1.604 1 93.81 106 ILE A N 1
ATOM 805 C CA . ILE A 1 106 ? 19.016 -36.219 -2.363 1 93.81 106 ILE A CA 1
ATOM 806 C C . ILE A 1 106 ? 17.875 -36.594 -1.415 1 93.81 106 ILE A C 1
ATOM 808 O O . ILE A 1 106 ? 16.781 -36.031 -1.491 1 93.81 106 ILE A O 1
ATOM 812 N N . SER A 1 107 ? 18.109 -37.562 -0.53 1 90.94 107 SER A N 1
ATOM 813 C CA . SER A 1 107 ? 17.062 -38.031 0.377 1 90.94 107 SER A CA 1
ATOM 814 C C . SER A 1 107 ? 16.547 -36.906 1.27 1 90.94 107 SER A C 1
ATOM 816 O O . SER A 1 107 ? 15.352 -36.781 1.5 1 90.94 107 SER A O 1
ATOM 818 N N . LEU A 1 108 ? 17.484 -36.094 1.688 1 93.31 108 LEU A N 1
ATOM 819 C CA . LEU A 1 108 ? 17.125 -34.969 2.529 1 93.31 108 LEU A CA 1
ATOM 820 C C . LEU A 1 108 ? 16.281 -33.969 1.751 1 93.31 108 LEU A C 1
ATOM 822 O O . LEU A 1 108 ? 15.25 -33.5 2.238 1 93.31 108 LEU A O 1
ATOM 826 N N . LEU A 1 109 ? 16.703 -33.656 0.616 1 94.81 109 LEU A N 1
ATOM 827 C CA . LEU A 1 109 ? 16.062 -32.625 -0.194 1 94.81 109 LEU A CA 1
ATOM 828 C C . LEU A 1 109 ? 14.695 -33.094 -0.689 1 94.81 109 LEU A C 1
ATOM 830 O O . LEU A 1 109 ? 13.727 -32.344 -0.676 1 94.81 109 LEU A O 1
ATOM 834 N N . MET A 1 110 ? 14.625 -34.312 -1.113 1 91.31 110 MET A N 1
ATOM 835 C CA . MET A 1 110 ? 13.344 -34.875 -1.525 1 91.31 110 MET A CA 1
ATOM 836 C C . MET A 1 110 ? 12.391 -34.969 -0.34 1 91.31 110 MET A C 1
ATOM 838 O O . MET A 1 110 ? 11.188 -34.719 -0.479 1 91.31 110 MET A O 1
ATOM 842 N N . GLY A 1 111 ? 12.93 -35.344 0.788 1 88.06 111 GLY A N 1
ATOM 843 C CA . GLY A 1 111 ? 12.125 -35.344 2.002 1 88.06 111 GLY A CA 1
ATOM 844 C C . GLY A 1 111 ? 11.562 -33.969 2.35 1 88.06 111 GLY A C 1
ATOM 845 O O . GLY A 1 111 ? 10.391 -33.875 2.723 1 88.06 111 GLY A O 1
ATOM 846 N N . THR A 1 112 ? 12.422 -32.969 2.225 1 89.31 112 THR A N 1
ATOM 847 C CA . THR A 1 112 ? 12 -31.594 2.482 1 89.31 112 THR A CA 1
ATOM 848 C C . THR A 1 112 ? 10.891 -31.188 1.517 1 89.31 112 THR A C 1
ATOM 850 O O . THR A 1 112 ? 9.914 -30.547 1.92 1 89.31 112 THR A O 1
ATOM 853 N N . TYR A 1 113 ? 11.023 -31.547 0.349 1 89.31 113 TYR A N 1
ATOM 854 C CA . TYR A 1 113 ? 10.039 -31.172 -0.662 1 89.31 113 TYR A CA 1
ATOM 855 C C . TYR A 1 113 ? 8.68 -31.797 -0.362 1 89.31 113 TYR A C 1
ATOM 857 O O . TYR A 1 113 ? 7.66 -31.109 -0.356 1 89.31 113 TYR A O 1
ATOM 865 N N . PHE A 1 114 ? 8.672 -33.031 -0.067 1 84.19 114 PHE A N 1
ATOM 866 C CA . PHE A 1 114 ? 7.422 -33.781 -0.001 1 84.19 114 PHE A CA 1
ATOM 867 C C . PHE A 1 114 ? 6.824 -33.719 1.399 1 84.19 114 PHE A C 1
ATOM 869 O O . PHE A 1 114 ? 5.652 -34.031 1.597 1 84.19 114 PHE A O 1
ATOM 876 N N . SER A 1 115 ? 7.543 -33.156 2.311 1 78.19 115 SER A N 1
ATOM 877 C CA . SER A 1 115 ? 6.988 -33.062 3.656 1 78.19 115 SER A CA 1
ATOM 878 C C . SER A 1 115 ? 6.555 -31.625 3.961 1 78.19 115 SER A C 1
ATOM 880 O O . SER A 1 115 ? 5.754 -31.406 4.871 1 78.19 115 SER A O 1
ATOM 882 N N . SER A 1 116 ? 7.094 -30.703 3.186 1 78.94 116 SER A N 1
ATOM 883 C CA . SER A 1 116 ? 6.812 -29.312 3.561 1 78.94 116 SER A CA 1
ATOM 884 C C . SER A 1 116 ? 6.441 -28.484 2.344 1 78.94 116 SER A C 1
ATOM 886 O O . SER A 1 116 ? 5.328 -27.953 2.26 1 78.94 116 SER A O 1
ATOM 888 N N . HIS A 1 117 ? 7.223 -28.469 1.39 1 78.81 117 HIS A N 1
ATOM 889 C CA . HIS A 1 117 ? 7.074 -27.531 0.283 1 78.81 117 HIS A CA 1
ATOM 890 C C . HIS A 1 117 ? 5.777 -27.781 -0.482 1 78.81 117 HIS A C 1
ATOM 892 O O . HIS A 1 117 ? 5.059 -26.828 -0.814 1 78.81 117 HIS A O 1
ATOM 898 N N . ILE A 1 118 ? 5.535 -28.969 -0.647 1 76.12 118 ILE A N 1
ATOM 899 C CA . ILE A 1 118 ? 4.406 -29.328 -1.495 1 76.12 118 ILE A CA 1
ATOM 900 C C . ILE A 1 118 ? 3.102 -28.875 -0.842 1 76.12 118 ILE A C 1
ATOM 902 O O . ILE A 1 118 ? 2.096 -28.672 -1.525 1 76.12 118 ILE A O 1
ATOM 906 N N . PHE A 1 119 ? 3.168 -28.578 0.395 1 72.25 119 PHE A N 1
ATOM 907 C CA . PHE A 1 119 ? 1.957 -28.203 1.114 1 72.25 119 PHE A CA 1
ATOM 908 C C . PHE A 1 119 ? 1.896 -26.703 1.317 1 72.25 119 PHE A C 1
ATOM 910 O O . PHE A 1 119 ? 0.891 -26.172 1.8 1 72.25 119 PHE A O 1
ATOM 917 N N . ASN A 1 120 ? 2.949 -26.031 0.833 1 70.94 120 ASN A N 1
ATOM 918 C CA . ASN A 1 120 ? 3.025 -24.594 1.086 1 70.94 120 ASN A CA 1
ATOM 919 C C . ASN A 1 120 ? 3.111 -23.797 -0.215 1 70.94 120 ASN A C 1
ATOM 921 O O . ASN A 1 120 ? 3.545 -22.656 -0.215 1 70.94 120 ASN A O 1
ATOM 925 N N . VAL A 1 121 ? 2.787 -24.5 -1.112 1 71.62 121 VAL A N 1
ATOM 926 C CA . VAL A 1 121 ? 2.881 -23.812 -2.396 1 71.62 121 VAL A CA 1
ATOM 927 C C . VAL A 1 121 ? 1.479 -23.484 -2.91 1 71.62 121 VAL A C 1
ATOM 929 O O . VAL A 1 121 ? 0.547 -24.266 -2.727 1 71.62 121 VAL A O 1
ATOM 932 N N . PHE A 1 122 ? 1.417 -22.203 -3.301 1 63.38 122 PHE A N 1
ATOM 933 C CA . PHE A 1 122 ? 0.19 -21.766 -3.955 1 63.38 122 PHE A CA 1
ATOM 934 C C . PHE A 1 122 ? 0.01 -22.469 -5.293 1 63.38 122 PHE A C 1
ATOM 936 O O . PHE A 1 122 ? 0.951 -22.562 -6.086 1 63.38 122 PHE A O 1
ATOM 943 N N . PRO A 1 123 ? -1.212 -22.922 -5.656 1 60.09 123 PRO A N 1
ATOM 944 C CA . PRO A 1 123 ? -2.441 -22.891 -4.859 1 60.09 123 PRO A CA 1
ATOM 945 C C . PRO A 1 123 ? -2.488 -24.016 -3.816 1 60.09 123 PRO A C 1
ATOM 947 O O . PRO A 1 123 ? -2.07 -25.141 -4.09 1 60.09 123 PRO A O 1
ATOM 950 N N . TYR A 1 124 ? -2.764 -23.641 -2.475 1 56.66 124 TYR A N 1
ATOM 951 C CA . TYR A 1 124 ? -2.637 -24.422 -1.245 1 56.66 124 TYR A CA 1
ATOM 952 C C . TYR A 1 124 ? -3.404 -25.734 -1.348 1 56.66 124 TYR A C 1
ATOM 954 O O . TYR A 1 124 ? -4.543 -25.75 -1.82 1 56.66 124 TYR A O 1
ATOM 962 N N . TYR A 1 125 ? -2.545 -26.828 -1.143 1 59.44 125 TYR A N 1
ATOM 963 C CA . TYR A 1 125 ? -3.07 -28.188 -1.171 1 59.44 125 TYR A CA 1
ATOM 964 C C . TYR A 1 125 ? -3.025 -28.812 0.216 1 59.44 125 TYR A C 1
ATOM 966 O O . TYR A 1 125 ? -2.07 -29.516 0.555 1 59.44 125 TYR A O 1
ATOM 974 N N . PRO A 1 126 ? -4.086 -28.562 1.144 1 56.75 126 PRO A N 1
ATOM 975 C CA . PRO A 1 126 ? -3.83 -28.844 2.559 1 56.75 126 PRO A CA 1
ATOM 976 C C . PRO A 1 126 ? -3.852 -30.328 2.879 1 56.75 126 PRO A C 1
ATOM 978 O O . PRO A 1 126 ? -3.262 -30.766 3.875 1 56.75 126 PRO A O 1
ATOM 981 N N . THR A 1 127 ? -4.582 -31.109 1.985 1 62.03 127 THR A N 1
ATOM 982 C CA . THR A 1 127 ? -4.75 -32.406 2.607 1 62.03 127 THR A CA 1
ATOM 983 C C . THR A 1 127 ? -3.941 -33.469 1.865 1 62.03 127 THR A C 1
ATOM 985 O O . THR A 1 127 ? -3.986 -33.562 0.636 1 62.03 127 THR A O 1
ATOM 988 N N . PRO A 1 128 ? -3.219 -34.188 2.58 1 61.88 128 PRO A N 1
ATOM 989 C CA . PRO A 1 128 ? -2.359 -35.219 1.985 1 61.88 128 PRO A CA 1
ATOM 990 C C . PRO A 1 128 ? -3.141 -36.25 1.166 1 61.88 128 PRO A C 1
ATOM 992 O O . PRO A 1 128 ? -2.65 -36.719 0.14 1 61.88 128 PRO A O 1
ATOM 995 N N . THR A 1 129 ? -4.277 -36.438 1.59 1 69 129 THR A N 1
ATOM 996 C CA . THR A 1 129 ? -4.961 -37.562 0.967 1 69 129 THR A CA 1
ATOM 997 C C . THR A 1 129 ? -5.555 -37.156 -0.381 1 69 129 THR A C 1
ATOM 999 O O . THR A 1 129 ? -5.77 -38 -1.248 1 69 129 THR A O 1
ATOM 1002 N N . LEU A 1 130 ? -5.707 -35.969 -0.592 1 77.62 130 LEU A N 1
ATOM 1003 C CA . LEU A 1 130 ? -6.32 -35.5 -1.833 1 77.62 130 LEU A CA 1
ATOM 1004 C C . LEU A 1 130 ? -5.445 -34.438 -2.512 1 77.62 130 LEU A C 1
ATOM 1006 O O . LEU A 1 130 ? -5.949 -33.594 -3.24 1 77.62 130 LEU A O 1
ATOM 1010 N N . ASN A 1 131 ? -4.176 -34.688 -2.547 1 79.25 131 ASN A N 1
ATOM 1011 C CA . ASN A 1 131 ? -3.26 -33.688 -3.059 1 79.25 131 ASN A CA 1
ATOM 1012 C C . ASN A 1 131 ? -2.922 -33.938 -4.527 1 79.25 131 ASN A C 1
ATOM 1014 O O . ASN A 1 131 ? -2.178 -34.844 -4.852 1 79.25 131 ASN A O 1
ATOM 1018 N N . PRO A 1 132 ? -3.398 -33.062 -5.379 1 82.56 132 PRO A N 1
ATOM 1019 C CA . PRO A 1 132 ? -3.145 -33.25 -6.812 1 82.56 132 PRO A CA 1
ATOM 1020 C C . PRO A 1 132 ? -1.662 -33.156 -7.164 1 82.56 132 PRO A C 1
ATOM 1022 O O . PRO A 1 132 ? -1.219 -33.75 -8.148 1 82.56 132 PRO A O 1
ATOM 1025 N N . VAL A 1 133 ? -0.87 -32.469 -6.406 1 82.75 133 VAL A N 1
ATOM 1026 C CA . VAL A 1 133 ? 0.555 -32.312 -6.688 1 82.75 133 VAL A CA 1
ATOM 1027 C C . VAL A 1 133 ? 1.262 -33.656 -6.465 1 82.75 133 VAL A C 1
ATOM 1029 O O . VAL A 1 133 ? 2.156 -34.031 -7.227 1 82.75 133 VAL A O 1
ATOM 1032 N N . LEU A 1 134 ? 0.814 -34.312 -5.488 1 80.81 134 LEU A N 1
ATOM 1033 C CA . LEU A 1 134 ? 1.394 -35.625 -5.211 1 80.81 134 LEU A CA 1
ATOM 1034 C C . LEU A 1 134 ? 0.996 -36.656 -6.281 1 80.81 134 LEU A C 1
ATOM 1036 O O . LEU A 1 134 ? 1.814 -37.469 -6.703 1 80.81 134 LEU A O 1
ATOM 1040 N N . GLU A 1 135 ? -0.202 -36.562 -6.691 1 83.75 135 GLU A N 1
ATOM 1041 C CA . GLU A 1 135 ? -0.738 -37.562 -7.602 1 83.75 135 GLU A CA 1
ATOM 1042 C C . GLU A 1 135 ? -0.287 -37.281 -9.039 1 83.75 135 GLU A C 1
ATOM 1044 O O . GLU A 1 135 ? 0.027 -38.219 -9.773 1 83.75 135 GLU A O 1
ATOM 1049 N N . PHE A 1 136 ? -0.225 -36 -9.406 1 87.88 136 PHE A N 1
ATOM 1050 C CA . PHE A 1 136 ? -0.1 -35.75 -10.836 1 87.88 136 PHE A CA 1
ATOM 1051 C C . PHE A 1 136 ? 1.23 -35.094 -11.156 1 87.88 136 PHE A C 1
ATOM 1053 O O . PHE A 1 136 ? 1.67 -35.094 -12.305 1 87.88 136 PHE A O 1
ATOM 1060 N N . PHE A 1 137 ? 1.942 -34.531 -10.188 1 89.06 137 PHE A N 1
ATOM 1061 C CA . PHE A 1 137 ? 3.178 -33.781 -10.438 1 89.06 137 PHE A CA 1
ATOM 1062 C C . PHE A 1 137 ? 4.387 -34.594 -9.969 1 89.06 137 PHE A C 1
ATOM 1064 O O . PHE A 1 137 ? 5.426 -34.594 -10.633 1 89.06 137 PHE A O 1
ATOM 1071 N N . ALA A 1 138 ? 4.246 -35.25 -8.914 1 85.88 138 ALA A N 1
ATOM 1072 C CA . ALA A 1 138 ? 5.355 -35.969 -8.305 1 85.88 138 ALA A CA 1
ATOM 1073 C C . ALA A 1 138 ? 5.945 -37 -9.273 1 85.88 138 ALA A C 1
ATOM 1075 O O . ALA A 1 138 ? 7.168 -37.125 -9.383 1 85.88 138 ALA A O 1
ATOM 1076 N N . PRO A 1 139 ? 5.125 -37.719 -9.961 1 87.56 139 PRO A N 1
ATOM 1077 C CA . PRO A 1 139 ? 5.691 -38.688 -10.906 1 87.56 139 PRO A CA 1
ATOM 1078 C C . PRO A 1 139 ? 6.531 -38.031 -12 1 87.56 139 PRO A C 1
ATOM 1080 O O . PRO A 1 139 ? 7.465 -38.625 -12.516 1 87.56 139 PRO A O 1
ATOM 1083 N N . LEU A 1 140 ? 6.234 -36.781 -12.328 1 90.56 140 LEU A N 1
ATOM 1084 C CA . LEU A 1 140 ? 7 -36.094 -13.344 1 90.56 140 LEU A CA 1
ATOM 1085 C C . LEU A 1 140 ? 8.383 -35.719 -12.82 1 90.56 140 LEU A C 1
ATOM 1087 O O . LEU A 1 140 ? 9.352 -35.688 -13.586 1 90.56 140 LEU A O 1
ATOM 1091 N N . ILE A 1 141 ? 8.492 -35.469 -11.547 1 92.44 141 ILE A N 1
ATOM 1092 C CA . ILE A 1 141 ? 9.734 -35.031 -10.906 1 92.44 141 ILE A CA 1
ATOM 1093 C C . ILE A 1 141 ? 10.781 -36.125 -11.016 1 92.44 141 ILE A C 1
ATOM 1095 O O . ILE A 1 141 ? 11.945 -35.875 -11.328 1 92.44 141 ILE A O 1
ATOM 1099 N N . THR A 1 142 ? 10.383 -37.344 -10.828 1 89.38 142 THR A N 1
ATOM 1100 C CA . THR A 1 142 ? 11.352 -38.406 -10.711 1 89.38 142 THR A CA 1
ATOM 1101 C C . THR A 1 142 ? 11.695 -38.969 -12.094 1 89.38 142 THR A C 1
ATOM 1103 O O . THR A 1 142 ? 12.664 -39.719 -12.234 1 89.38 142 THR A O 1
ATOM 1106 N N . LYS A 1 143 ? 10.961 -38.594 -13.055 1 91.88 143 LYS A N 1
ATOM 1107 C CA . LYS A 1 143 ? 11.195 -39.156 -14.383 1 91.88 143 LYS A CA 1
ATOM 1108 C C . LYS A 1 143 ? 12.078 -38.219 -15.219 1 91.88 143 LYS A C 1
ATOM 1110 O O . LYS A 1 143 ? 12.719 -38.656 -16.172 1 91.88 143 LYS A O 1
ATOM 1115 N N . ASP A 1 144 ? 12.07 -37 -14.922 1 94.75 144 ASP A N 1
ATOM 1116 C CA . ASP A 1 144 ? 12.781 -36 -15.727 1 94.75 144 ASP A CA 1
ATOM 1117 C C . ASP A 1 144 ? 13.992 -35.469 -14.977 1 94.75 144 ASP A C 1
ATOM 1119 O O . ASP A 1 144 ? 13.859 -34.938 -13.867 1 94.75 144 ASP A O 1
ATOM 1123 N N . THR A 1 145 ? 15.086 -35.5 -15.594 1 95.94 145 THR A N 1
ATOM 1124 C CA . THR A 1 145 ? 16.344 -35.125 -14.961 1 95.94 145 THR A CA 1
ATOM 1125 C C . THR A 1 145 ? 16.359 -33.656 -14.586 1 95.94 145 THR A C 1
ATOM 1127 O O . THR A 1 145 ? 16.766 -33.281 -13.492 1 95.94 145 THR A O 1
ATOM 1130 N N . THR A 1 146 ? 15.93 -32.812 -15.477 1 96.5 146 THR A N 1
ATOM 1131 C CA . THR A 1 146 ? 15.953 -31.391 -15.234 1 96.5 146 THR A CA 1
ATOM 1132 C C . THR A 1 146 ? 14.992 -31.016 -14.117 1 96.5 146 THR A C 1
ATOM 1134 O O . THR A 1 146 ? 15.367 -30.297 -13.18 1 96.5 146 THR A O 1
ATOM 1137 N N . LEU A 1 147 ? 13.797 -31.484 -14.227 1 96.75 147 LEU A N 1
ATOM 1138 C CA . LEU A 1 147 ? 12.789 -31.172 -13.219 1 96.75 147 LEU A CA 1
ATOM 1139 C C . LEU A 1 147 ? 13.195 -31.719 -11.852 1 96.75 147 LEU A C 1
ATOM 1141 O O . LEU A 1 147 ? 12.945 -31.094 -10.828 1 96.75 147 LEU A O 1
ATOM 1145 N N . PHE A 1 148 ? 13.805 -32.812 -11.898 1 96.56 148 PHE A N 1
ATOM 1146 C CA . PHE A 1 148 ? 14.289 -33.438 -10.664 1 96.56 148 PHE A CA 1
ATOM 1147 C C . PHE A 1 148 ? 15.289 -32.531 -9.961 1 96.56 148 PHE A C 1
ATOM 1149 O O . PHE A 1 148 ? 15.133 -32.219 -8.773 1 96.56 148 PHE A O 1
ATOM 1156 N N . HIS A 1 149 ? 16.219 -32.062 -10.641 1 97.31 149 HIS A N 1
ATOM 1157 C CA . HIS A 1 149 ? 17.266 -31.234 -10.047 1 97.31 149 HIS A CA 1
ATOM 1158 C C . HIS A 1 149 ? 16.719 -29.875 -9.617 1 97.31 149 HIS A C 1
ATOM 1160 O O . HIS A 1 149 ? 17.156 -29.328 -8.602 1 97.31 149 HIS A O 1
ATOM 1166 N N . VAL A 1 150 ? 15.812 -29.344 -10.344 1 97.06 150 VAL A N 1
ATOM 1167 C CA . VAL A 1 150 ? 15.195 -28.094 -9.953 1 97.06 150 VAL A CA 1
ATOM 1168 C C . VAL A 1 150 ? 14.406 -28.281 -8.664 1 97.06 150 VAL A C 1
ATOM 1170 O O . VAL A 1 150 ? 14.383 -27.391 -7.805 1 97.06 150 VAL A O 1
ATOM 1173 N N . THR A 1 151 ? 13.719 -29.406 -8.539 1 95.44 151 THR A N 1
ATOM 1174 C CA . THR A 1 151 ? 13.008 -29.719 -7.305 1 95.44 151 THR A CA 1
ATOM 1175 C C . THR A 1 151 ? 13.969 -29.766 -6.121 1 95.44 151 THR A C 1
ATOM 1177 O O . THR A 1 151 ? 13.656 -29.266 -5.039 1 95.44 151 THR A O 1
ATOM 1180 N N . LEU A 1 152 ? 15.102 -30.359 -6.395 1 96.69 152 LEU A N 1
ATOM 1181 C CA . LEU A 1 152 ? 16.125 -30.359 -5.359 1 96.69 152 LEU A CA 1
ATOM 1182 C C . LEU A 1 152 ? 16.578 -28.953 -5.023 1 96.69 152 LEU A C 1
ATOM 1184 O O . LEU A 1 152 ? 16.812 -28.625 -3.857 1 96.69 152 LEU A O 1
ATOM 1188 N N . LEU A 1 153 ? 16.719 -28.125 -6.012 1 96.88 153 LEU A N 1
ATOM 1189 C CA . LEU A 1 153 ? 17.125 -26.734 -5.82 1 96.88 153 LEU A CA 1
ATOM 1190 C C . LEU A 1 153 ? 16.109 -25.984 -4.965 1 96.88 153 LEU A C 1
ATOM 1192 O O . LEU A 1 153 ? 16.484 -25.25 -4.051 1 96.88 153 LEU A O 1
ATOM 1196 N N . VAL A 1 154 ? 14.836 -26.156 -5.23 1 95.19 154 VAL A N 1
ATOM 1197 C CA . VAL A 1 154 ? 13.773 -25.516 -4.465 1 95.19 154 VAL A CA 1
ATOM 1198 C C . VAL A 1 154 ? 13.859 -25.938 -3.002 1 95.19 154 VAL A C 1
ATOM 1200 O O . VAL A 1 154 ? 13.75 -25.109 -2.098 1 95.19 154 VAL A O 1
ATOM 1203 N N . SER A 1 155 ? 14.125 -27.188 -2.828 1 94.5 155 SER A N 1
ATOM 1204 C CA . SER A 1 155 ? 14.25 -27.719 -1.476 1 94.5 155 SER A CA 1
ATOM 1205 C C . SER A 1 155 ? 15.484 -27.172 -0.776 1 94.5 155 SER A C 1
ATOM 1207 O O . SER A 1 155 ? 15.438 -26.828 0.408 1 94.5 155 SER A O 1
ATOM 1209 N N . ALA A 1 156 ? 16.516 -27.125 -1.523 1 96.06 156 ALA A N 1
ATOM 1210 C CA . ALA A 1 156 ? 17.75 -26.594 -0.962 1 96.06 156 ALA A CA 1
ATOM 1211 C C . ALA A 1 156 ? 17.578 -25.141 -0.518 1 96.06 156 ALA A C 1
ATOM 1213 O O . ALA A 1 156 ? 18.047 -24.766 0.558 1 96.06 156 ALA A O 1
ATOM 1214 N N . PHE A 1 157 ? 16.938 -24.422 -1.282 1 93.81 157 PHE A N 1
ATOM 1215 C CA . PHE A 1 157 ? 16.703 -23.031 -0.925 1 93.81 157 PHE A CA 1
ATOM 1216 C C . PHE A 1 157 ? 15.852 -22.922 0.333 1 93.81 157 PHE A C 1
ATOM 1218 O O . PHE A 1 157 ? 16.125 -22.109 1.216 1 93.81 157 PHE A O 1
ATOM 1225 N N . ARG A 1 158 ? 14.898 -23.688 0.37 1 91.06 158 ARG A N 1
ATOM 1226 C CA . ARG A 1 158 ? 14.023 -23.672 1.539 1 91.06 158 ARG A CA 1
ATOM 1227 C C . ARG A 1 158 ? 14.797 -24 2.809 1 91.06 158 ARG A C 1
ATOM 1229 O O . ARG A 1 158 ? 14.555 -23.406 3.861 1 91.06 158 ARG A O 1
ATOM 1236 N N . LEU A 1 159 ? 15.648 -24.875 2.693 1 91.19 159 LEU A N 1
ATOM 1237 C CA . LEU A 1 159 ? 16.422 -25.312 3.848 1 91.19 159 LEU A CA 1
ATOM 1238 C C . LEU A 1 159 ? 17.453 -24.266 4.25 1 91.19 159 LEU A C 1
ATOM 1240 O O . LEU A 1 159 ? 17.766 -24.109 5.438 1 91.19 159 LEU A O 1
ATOM 1244 N N . GLU A 1 160 ? 17.891 -23.531 3.266 1 92.44 160 GLU A N 1
ATOM 1245 C CA . GLU A 1 160 ? 19.062 -22.703 3.52 1 92.44 160 GLU A CA 1
ATOM 1246 C C . GLU A 1 160 ? 18.719 -21.219 3.496 1 92.44 160 GLU A C 1
ATOM 1248 O O . GLU A 1 160 ? 19.578 -20.359 3.668 1 92.44 160 GLU A O 1
ATOM 1253 N N . GLN A 1 161 ? 17.5 -20.891 3.322 1 88 161 GLN A N 1
ATOM 1254 C CA . GLN A 1 161 ? 17.078 -19.5 3.113 1 88 161 GLN A CA 1
ATOM 1255 C C . GLN A 1 161 ? 17.453 -18.625 4.309 1 88 161 GLN A C 1
ATOM 1257 O O . GLN A 1 161 ? 17.641 -17.422 4.168 1 88 161 GLN A O 1
ATOM 1262 N N . HIS A 1 162 ? 17.609 -19.188 5.48 1 86.25 162 HIS A N 1
ATOM 1263 C CA . HIS A 1 162 ? 17.953 -18.453 6.691 1 86.25 162 HIS A CA 1
ATOM 1264 C C . HIS A 1 162 ? 19.438 -18.172 6.77 1 86.25 162 HIS A C 1
ATOM 1266 O O . HIS A 1 162 ? 19.891 -17.328 7.555 1 86.25 162 HIS A O 1
ATOM 1272 N N . LEU A 1 163 ? 20.188 -18.812 5.914 1 89.31 163 LEU A N 1
ATOM 1273 C CA . LEU A 1 163 ? 21.641 -18.625 5.902 1 89.31 163 LEU A CA 1
ATOM 1274 C C . LEU A 1 163 ? 22.031 -17.484 4.965 1 89.31 163 LEU A C 1
ATOM 1276 O O . LEU A 1 163 ? 21.312 -17.188 4.004 1 89.31 163 LEU A O 1
ATOM 1280 N N . PRO A 1 164 ? 23.172 -16.906 5.367 1 86.62 164 PRO A N 1
ATOM 1281 C CA . PRO A 1 164 ? 23.719 -15.953 4.387 1 86.62 164 PRO A CA 1
ATOM 1282 C C . PRO A 1 164 ? 23.938 -16.578 3.018 1 86.62 164 PRO A C 1
ATOM 1284 O O . PRO A 1 164 ? 24.297 -17.766 2.932 1 86.62 164 PRO A O 1
ATOM 1287 N N . PRO A 1 165 ? 23.75 -15.875 1.999 1 85.56 165 PRO A N 1
ATOM 1288 C CA . PRO A 1 165 ? 23.812 -16.406 0.637 1 85.56 165 PRO A CA 1
ATOM 1289 C C . PRO A 1 165 ? 25.094 -17.188 0.356 1 85.56 165 PRO A C 1
ATOM 1291 O O . PRO A 1 165 ? 25.062 -18.219 -0.309 1 85.56 165 PRO A O 1
ATOM 1294 N N . LYS A 1 166 ? 26.203 -16.734 0.934 1 84 166 LYS A N 1
ATOM 1295 C CA . LYS A 1 166 ? 27.469 -17.391 0.672 1 84 166 LYS A CA 1
ATOM 1296 C C . LYS A 1 166 ? 27.562 -18.75 1.377 1 84 166 LYS A C 1
ATOM 1298 O O . LYS A 1 166 ? 28.375 -19.594 1.017 1 84 166 LYS A O 1
ATOM 1303 N N . GLU A 1 167 ? 26.688 -18.922 2.297 1 90.62 167 GLU A N 1
ATOM 1304 C CA . GLU A 1 167 ? 26.734 -20.141 3.096 1 90.62 167 GLU A CA 1
ATOM 1305 C C . GLU A 1 167 ? 25.703 -21.156 2.609 1 90.62 167 GLU A C 1
ATOM 1307 O O . GLU A 1 167 ? 25.594 -22.25 3.156 1 90.62 167 GLU A O 1
ATOM 1312 N N . ARG A 1 168 ? 25.031 -20.828 1.507 1 92.25 168 ARG A N 1
ATOM 1313 C CA . ARG A 1 168 ? 24.016 -21.719 0.946 1 92.25 168 ARG A CA 1
ATOM 1314 C C . ARG A 1 168 ? 24.641 -22.672 -0.072 1 92.25 168 ARG A C 1
ATOM 1316 O O . ARG A 1 168 ? 24.281 -22.656 -1.25 1 92.25 168 ARG A O 1
ATOM 1323 N N . VAL A 1 169 ? 25.406 -23.562 0.4 1 92.44 169 VAL A N 1
ATOM 1324 C CA . VAL A 1 169 ? 26.297 -24.375 -0.417 1 92.44 169 VAL A CA 1
ATOM 1325 C C . VAL A 1 169 ? 25.484 -25.25 -1.356 1 92.44 169 VAL A C 1
ATOM 1327 O O . VAL A 1 169 ? 25.812 -25.406 -2.533 1 92.44 169 VAL A O 1
ATOM 1330 N N . ARG A 1 170 ? 24.422 -25.922 -0.877 1 94.5 170 ARG A N 1
ATOM 1331 C CA . ARG A 1 170 ? 23.594 -26.766 -1.725 1 94.5 170 ARG A CA 1
ATOM 1332 C C . ARG A 1 170 ? 22.922 -25.953 -2.826 1 94.5 170 ARG A C 1
ATOM 1334 O O . ARG A 1 170 ? 22.875 -26.375 -3.98 1 94.5 170 ARG A O 1
ATOM 1341 N N . CYS A 1 171 ? 22.406 -24.812 -2.42 1 93.62 171 CYS A N 1
ATOM 1342 C CA . CYS A 1 171 ? 21.719 -23.938 -3.359 1 93.62 171 CYS A CA 1
ATOM 1343 C C . CYS A 1 171 ? 22.656 -23.484 -4.473 1 93.62 171 CYS A C 1
ATOM 1345 O O . CYS A 1 171 ? 22.266 -23.453 -5.645 1 93.62 171 CYS A O 1
ATOM 1347 N N . ILE A 1 172 ? 23.844 -23.156 -4.094 1 90.69 172 ILE A N 1
ATOM 1348 C CA . ILE A 1 172 ? 24.812 -22.672 -5.062 1 90.69 172 ILE A CA 1
ATOM 1349 C C . ILE A 1 172 ? 25.156 -23.797 -6.047 1 90.69 172 ILE A C 1
ATOM 1351 O O . ILE A 1 172 ? 25.141 -23.594 -7.266 1 90.69 172 ILE A O 1
ATOM 1355 N N . ARG A 1 173 ? 25.391 -24.891 -5.562 1 93.38 173 ARG A N 1
ATOM 1356 C CA . ARG A 1 173 ? 25.734 -26.047 -6.383 1 93.38 173 ARG A CA 1
ATOM 1357 C C . ARG A 1 173 ? 24.594 -26.422 -7.316 1 93.38 173 ARG A C 1
ATOM 1359 O O . ARG A 1 173 ? 24.797 -26.578 -8.523 1 93.38 173 ARG A O 1
ATOM 1366 N N . LEU A 1 174 ? 23.453 -26.578 -6.738 1 95.94 174 LEU A N 1
ATOM 1367 C CA . LEU A 1 174 ? 22.297 -27.016 -7.504 1 95.94 174 LEU A CA 1
ATOM 1368 C C . LEU A 1 174 ? 21.875 -25.953 -8.516 1 95.94 174 LEU A C 1
ATOM 1370 O O . LEU A 1 174 ? 21.391 -26.281 -9.602 1 95.94 174 LEU A O 1
ATOM 1374 N N . SER A 1 175 ? 22.062 -24.703 -8.148 1 93 175 SER A N 1
ATOM 1375 C CA . SER A 1 175 ? 21.734 -23.641 -9.094 1 93 175 SER A CA 1
ATOM 1376 C C . SER A 1 175 ? 22.562 -23.75 -10.367 1 93 175 SER A C 1
ATOM 1378 O O . SER A 1 175 ? 22.047 -23.609 -11.469 1 93 175 SER A O 1
ATOM 1380 N N . LYS A 1 176 ? 23.797 -24.016 -10.234 1 90.38 176 LYS A N 1
ATOM 1381 C CA . LYS A 1 176 ? 24.672 -24.172 -11.398 1 90.38 176 LYS A CA 1
ATOM 1382 C C . LYS A 1 176 ? 24.234 -25.359 -12.258 1 90.38 176 LYS A C 1
ATOM 1384 O O . LYS A 1 176 ? 24.156 -25.25 -13.477 1 90.38 176 LYS A O 1
ATOM 1389 N N . ILE A 1 177 ? 23.984 -26.438 -11.594 1 93.88 177 ILE A N 1
ATOM 1390 C CA . ILE A 1 177 ? 23.547 -27.641 -12.289 1 93.88 177 ILE A CA 1
ATOM 1391 C C . ILE A 1 177 ? 22.25 -27.375 -13.047 1 93.88 177 ILE A C 1
ATOM 1393 O O . ILE A 1 177 ? 22.125 -27.703 -14.227 1 93.88 177 ILE A O 1
ATOM 1397 N N . CYS A 1 178 ? 21.344 -26.766 -12.375 1 95.25 178 CYS A N 1
ATOM 1398 C CA . CYS A 1 178 ? 20.016 -26.516 -12.945 1 95.25 178 CYS A CA 1
ATOM 1399 C C . CYS A 1 178 ? 20.109 -25.578 -14.133 1 95.25 178 CYS A C 1
ATOM 1401 O O . CYS A 1 178 ? 19.422 -25.766 -15.141 1 95.25 178 CYS A O 1
ATOM 1403 N N . MET A 1 179 ? 20.938 -24.625 -14.023 1 92 179 MET A N 1
ATOM 1404 C CA . MET A 1 179 ? 21.078 -23.672 -15.125 1 92 179 MET A CA 1
ATOM 1405 C C . MET A 1 179 ? 21.641 -24.359 -16.359 1 92 179 MET A C 1
ATOM 1407 O O . MET A 1 179 ? 21.172 -24.109 -17.484 1 92 179 MET A O 1
ATOM 1411 N N . ASP A 1 180 ? 22.516 -25.203 -16.188 1 92 180 ASP A N 1
ATOM 1412 C CA . ASP A 1 180 ? 23.078 -25.953 -17.297 1 92 180 ASP A CA 1
ATOM 1413 C C . ASP A 1 180 ? 22.047 -26.891 -17.906 1 92 180 ASP A C 1
ATOM 1415 O O . ASP A 1 180 ? 21.922 -26.984 -19.141 1 92 180 ASP A O 1
ATOM 1419 N N . LEU A 1 181 ? 21.375 -27.562 -17.062 1 94.31 181 LEU A N 1
ATOM 1420 C CA . LEU A 1 181 ? 20.359 -28.5 -17.531 1 94.31 181 LEU A CA 1
ATOM 1421 C C . LEU A 1 181 ? 19.266 -27.781 -18.312 1 94.31 181 LEU A C 1
ATOM 1423 O O . LEU A 1 181 ? 18.828 -28.25 -19.359 1 94.31 181 LEU A O 1
ATOM 1427 N N . ILE A 1 182 ? 18.859 -26.672 -17.797 1 94.12 182 ILE A N 1
ATOM 1428 C CA . ILE A 1 182 ? 17.797 -25.906 -18.438 1 94.12 182 ILE A CA 1
ATOM 1429 C C . ILE A 1 182 ? 18.297 -25.359 -19.766 1 94.12 182 ILE A C 1
ATOM 1431 O O . ILE A 1 182 ? 17.578 -25.391 -20.766 1 94.12 182 ILE A O 1
ATOM 1435 N N . GLN A 1 183 ? 19.469 -24.844 -19.766 1 91.25 183 GLN A N 1
ATOM 1436 C CA . GLN A 1 183 ? 20.047 -24.312 -21 1 91.25 183 GLN A CA 1
ATOM 1437 C C . GLN A 1 183 ? 20.109 -25.391 -22.078 1 91.25 183 GLN A C 1
ATOM 1439 O O . GLN A 1 183 ? 19.781 -25.141 -23.25 1 91.25 183 GLN A O 1
ATOM 1444 N N . ASN A 1 184 ? 20.531 -26.516 -21.75 1 91.94 184 ASN A N 1
ATOM 1445 C CA . ASN A 1 184 ? 20.578 -27.641 -22.688 1 91.94 184 ASN A CA 1
ATOM 1446 C C . ASN A 1 184 ? 19.188 -28.016 -23.188 1 91.94 184 ASN A C 1
ATOM 1448 O O . ASN A 1 184 ? 19.016 -28.281 -24.375 1 91.94 184 ASN A O 1
ATOM 1452 N N . ARG A 1 185 ? 18.266 -28.016 -22.281 1 92 185 ARG A N 1
ATOM 1453 C CA . ARG A 1 185 ? 16.906 -28.406 -22.609 1 92 185 ARG A CA 1
ATOM 1454 C C . ARG A 1 185 ? 16.281 -27.406 -23.578 1 92 185 ARG A C 1
ATOM 1456 O O . ARG A 1 185 ? 15.586 -27.797 -24.531 1 92 185 ARG A O 1
ATOM 1463 N N . ILE A 1 186 ? 16.469 -26.172 -23.344 1 89.19 186 ILE A N 1
ATOM 1464 C CA . ILE A 1 186 ? 15.828 -25.141 -24.156 1 89.19 186 ILE A CA 1
ATOM 1465 C C . ILE A 1 186 ? 16.422 -25.141 -25.562 1 89.19 186 ILE A C 1
ATOM 1467 O O . ILE A 1 186 ? 15.805 -24.672 -26.516 1 89.19 186 ILE A O 1
ATOM 1471 N N . ASN A 1 187 ? 17.625 -25.719 -25.688 1 87.75 187 ASN A N 1
ATOM 1472 C CA . ASN A 1 187 ? 18.297 -25.797 -26.984 1 87.75 187 ASN A CA 1
ATOM 1473 C C . ASN A 1 187 ? 17.938 -27.094 -27.719 1 87.75 187 ASN A C 1
ATOM 1475 O O . ASN A 1 187 ? 18.328 -27.266 -28.875 1 87.75 187 ASN A O 1
ATOM 1479 N N . GLU A 1 188 ? 17.203 -27.938 -27.078 1 88.25 188 GLU A N 1
ATOM 1480 C CA . GLU A 1 188 ? 16.703 -29.141 -27.734 1 88.25 188 GLU A CA 1
ATOM 1481 C C . GLU A 1 188 ? 15.648 -28.797 -28.781 1 88.25 188 GLU A C 1
ATOM 1483 O O . GLU A 1 188 ? 14.984 -27.766 -28.688 1 88.25 188 GLU A O 1
ATOM 1488 N N . PRO A 1 189 ? 15.531 -29.672 -29.719 1 86.75 189 PRO A N 1
ATOM 1489 C CA . PRO A 1 189 ? 14.477 -29.438 -30.703 1 86.75 189 PRO A CA 1
ATOM 1490 C C . PRO A 1 189 ? 13.078 -29.594 -30.125 1 86.75 189 PRO A C 1
ATOM 1492 O O . PRO A 1 189 ? 12.906 -30.234 -29.094 1 86.75 189 PRO A O 1
ATOM 1495 N N . PHE A 1 190 ? 12.141 -28.984 -30.797 1 86.19 190 PHE A N 1
ATOM 1496 C CA . PHE A 1 190 ? 10.734 -29.156 -30.453 1 86.19 190 PHE A CA 1
ATOM 1497 C C . PHE A 1 190 ? 10.328 -30.625 -30.531 1 86.19 190 PHE A C 1
ATOM 1499 O O . PHE A 1 190 ? 10.719 -31.328 -31.469 1 86.19 190 PHE A O 1
ATOM 1506 N N . PRO A 1 191 ? 9.625 -31.109 -29.469 1 85.81 191 PRO A N 1
ATOM 1507 C CA . PRO A 1 191 ? 8.891 -30.359 -28.453 1 85.81 191 PRO A CA 1
ATOM 1508 C C . PRO A 1 191 ? 9.609 -30.344 -27.109 1 85.81 191 PRO A C 1
ATOM 1510 O O . PRO A 1 191 ? 9.062 -29.844 -26.125 1 85.81 191 PRO A O 1
ATOM 1513 N N . GLY A 1 192 ? 10.758 -30.922 -27.016 1 87.12 192 GLY A N 1
ATOM 1514 C CA . GLY A 1 192 ? 11.477 -31.047 -25.766 1 87.12 192 GLY A CA 1
ATOM 1515 C C . GLY A 1 192 ? 11.766 -29.719 -25.094 1 87.12 192 GLY A C 1
ATOM 1516 O O . GLY A 1 192 ? 11.695 -29.609 -23.875 1 87.12 192 GLY A O 1
ATOM 1517 N N . CYS A 1 193 ? 11.938 -28.719 -25.938 1 91.12 193 CYS A N 1
ATOM 1518 C CA . CYS A 1 193 ? 12.32 -27.406 -25.438 1 91.12 193 CYS A CA 1
ATOM 1519 C C . CYS A 1 193 ? 11.148 -26.719 -24.766 1 91.12 193 CYS A C 1
ATOM 1521 O O . CYS A 1 193 ? 11.336 -25.766 -24.016 1 91.12 193 CYS A O 1
ATOM 1523 N N . VAL A 1 194 ? 9.953 -27.297 -25.016 1 94.06 194 VAL A N 1
ATOM 1524 C CA . VAL A 1 194 ? 8.789 -26.672 -24.406 1 94.06 194 VAL A CA 1
ATOM 1525 C C . VAL A 1 194 ? 7.902 -27.734 -23.766 1 94.06 194 VAL A C 1
ATOM 1527 O O . VAL A 1 194 ? 6.68 -27.562 -23.688 1 94.06 194 VAL A O 1
ATOM 1530 N N . SER A 1 195 ? 8.516 -28.828 -23.391 1 93.75 195 SER A N 1
ATOM 1531 C CA . SER A 1 195 ? 7.754 -29.891 -22.734 1 93.75 195 SER A CA 1
ATOM 1532 C C . SER A 1 195 ? 7.207 -29.422 -21.391 1 93.75 195 SER A C 1
ATOM 1534 O O . SER A 1 195 ? 7.648 -28.391 -20.859 1 93.75 195 SER A O 1
ATOM 1536 N N . ASP A 1 196 ? 6.234 -30.125 -20.859 1 94.81 196 ASP A N 1
ATOM 1537 C CA . ASP A 1 196 ? 5.656 -29.812 -19.562 1 94.81 196 ASP A CA 1
ATOM 1538 C C . ASP A 1 196 ? 6.73 -29.781 -18.469 1 94.81 196 ASP A C 1
ATOM 1540 O O . ASP A 1 196 ? 6.73 -28.891 -17.625 1 94.81 196 ASP A O 1
ATOM 1544 N N . GLU A 1 197 ? 7.617 -30.734 -18.547 1 95.06 197 GLU A N 1
ATOM 1545 C CA . GLU A 1 197 ? 8.695 -30.812 -17.562 1 95.06 197 GLU A CA 1
ATOM 1546 C C . GLU A 1 197 ? 9.641 -29.625 -17.672 1 95.06 197 GLU A C 1
ATOM 1548 O O . GLU A 1 197 ? 10.086 -29.094 -16.656 1 95.06 197 GLU A O 1
ATOM 1553 N N . THR A 1 198 ? 9.891 -29.25 -18.859 1 95.44 198 THR A N 1
ATOM 1554 C CA . THR A 1 198 ? 10.766 -28.094 -19.078 1 95.44 198 THR A CA 1
ATOM 1555 C C . THR A 1 198 ? 10.125 -26.828 -18.531 1 95.44 198 THR A C 1
ATOM 1557 O O . THR A 1 198 ? 10.773 -26.047 -17.844 1 95.44 198 THR A O 1
ATOM 1560 N N . LEU A 1 199 ? 8.852 -26.625 -18.844 1 95.94 199 LEU A N 1
ATOM 1561 C CA . LEU A 1 199 ? 8.125 -25.453 -18.359 1 95.94 199 LEU A CA 1
ATOM 1562 C C . LEU A 1 199 ? 8.125 -25.422 -16.828 1 95.94 199 LEU A C 1
ATOM 1564 O O . LEU A 1 199 ? 8.375 -24.375 -16.219 1 95.94 199 LEU A O 1
ATOM 1568 N N . ALA A 1 200 ? 7.859 -26.531 -16.234 1 95.5 200 ALA A N 1
ATOM 1569 C CA . ALA A 1 200 ? 7.832 -26.625 -14.773 1 95.5 200 ALA A CA 1
ATOM 1570 C C . ALA A 1 200 ? 9.203 -26.344 -14.18 1 95.5 200 ALA A C 1
ATOM 1572 O O . ALA A 1 200 ? 9.312 -25.719 -13.117 1 95.5 200 ALA A O 1
ATOM 1573 N N . ALA A 1 201 ? 10.18 -26.828 -14.828 1 96.19 201 ALA A N 1
ATOM 1574 C CA . ALA A 1 201 ? 11.547 -26.594 -14.352 1 96.19 201 ALA A CA 1
ATOM 1575 C C . ALA A 1 201 ? 11.898 -25.109 -14.391 1 96.19 201 ALA A C 1
ATOM 1577 O O . ALA A 1 201 ? 12.438 -24.562 -13.422 1 96.19 201 ALA A O 1
ATOM 1578 N N . VAL A 1 202 ? 11.594 -24.438 -15.508 1 96.06 202 VAL A N 1
ATOM 1579 C CA . VAL A 1 202 ? 11.859 -23.016 -15.633 1 96.06 202 VAL A CA 1
ATOM 1580 C C . VAL A 1 202 ? 11.07 -22.25 -14.57 1 96.06 202 VAL A C 1
ATOM 1582 O O . VAL A 1 202 ? 11.594 -21.328 -13.953 1 96.06 202 VAL A O 1
ATOM 1585 N N . ALA A 1 203 ? 9.844 -22.641 -14.352 1 95.44 203 ALA A N 1
ATOM 1586 C CA . ALA A 1 203 ? 9.039 -22.031 -13.305 1 95.44 203 ALA A CA 1
ATOM 1587 C C . ALA A 1 203 ? 9.68 -22.219 -11.938 1 95.44 203 ALA A C 1
ATOM 1589 O O . ALA A 1 203 ? 9.648 -21.312 -11.102 1 95.44 203 ALA A O 1
ATOM 1590 N N . GLY A 1 204 ? 10.219 -23.391 -11.695 1 94.81 204 GLY A N 1
ATOM 1591 C CA . GLY A 1 204 ? 10.883 -23.672 -10.43 1 94.81 204 GLY A CA 1
ATOM 1592 C C . GLY A 1 204 ? 12.062 -22.75 -10.164 1 94.81 204 GLY A C 1
ATOM 1593 O O . GLY A 1 204 ? 12.219 -22.234 -9.055 1 94.81 204 GLY A O 1
ATOM 1594 N N . VAL A 1 205 ? 12.836 -22.516 -11.156 1 95.12 205 VAL A N 1
ATOM 1595 C CA . VAL A 1 205 ? 13.977 -21.609 -11.008 1 95.12 205 VAL A CA 1
ATOM 1596 C C . VAL A 1 205 ? 13.477 -20.188 -10.812 1 95.12 205 VAL A C 1
ATOM 1598 O O . VAL A 1 205 ? 14.039 -19.438 -10.008 1 95.12 205 VAL A O 1
ATOM 1601 N N . ALA A 1 206 ? 12.445 -19.828 -11.555 1 94.31 206 ALA A N 1
ATOM 1602 C CA . ALA A 1 206 ? 11.859 -18.5 -11.414 1 94.31 206 ALA A CA 1
ATOM 1603 C C . ALA A 1 206 ? 11.375 -18.266 -9.984 1 94.31 206 ALA A C 1
ATOM 1605 O O . ALA A 1 206 ? 11.523 -17.172 -9.445 1 94.31 206 ALA A O 1
ATOM 1606 N N . VAL A 1 207 ? 10.812 -19.281 -9.398 1 93.38 207 VAL A N 1
ATOM 1607 C CA . VAL A 1 207 ? 10.305 -19.188 -8.031 1 93.38 207 VAL A CA 1
ATOM 1608 C C . VAL A 1 207 ? 11.469 -18.953 -7.066 1 93.38 207 VAL A C 1
ATOM 1610 O O . VAL A 1 207 ? 11.367 -18.141 -6.145 1 93.38 207 VAL A O 1
ATOM 1613 N N . VAL A 1 208 ? 12.523 -19.656 -7.262 1 93.06 208 VAL A N 1
ATOM 1614 C CA . VAL A 1 208 ? 13.688 -19.531 -6.391 1 93.06 208 VAL A CA 1
ATOM 1615 C C . VAL A 1 208 ? 14.242 -18.109 -6.484 1 93.06 208 VAL A C 1
ATOM 1617 O O . VAL A 1 208 ? 14.523 -17.484 -5.465 1 93.06 208 VAL A O 1
ATOM 1620 N N . GLU A 1 209 ? 14.344 -17.609 -7.699 1 91.94 209 GLU A N 1
ATOM 1621 C CA . GLU A 1 209 ? 14.844 -16.25 -7.887 1 91.94 209 GLU A CA 1
ATOM 1622 C C . GLU A 1 209 ? 13.898 -15.219 -7.266 1 91.94 209 GLU A C 1
ATOM 1624 O O . GLU A 1 209 ? 14.344 -14.234 -6.672 1 91.94 209 GLU A O 1
ATOM 1629 N N . HIS A 1 210 ? 12.664 -15.469 -7.453 1 92 210 HIS A N 1
ATOM 1630 C CA . HIS A 1 210 ? 11.656 -14.594 -6.867 1 92 210 HIS A CA 1
ATOM 1631 C C . HIS A 1 210 ? 11.758 -14.57 -5.344 1 92 210 HIS A C 1
ATOM 1633 O O . HIS A 1 210 ? 11.688 -13.508 -4.73 1 92 210 HIS A O 1
ATOM 1639 N N . GLU A 1 211 ? 11.953 -15.719 -4.801 1 89.94 211 GLU A N 1
ATOM 1640 C CA . GLU A 1 211 ? 12.039 -15.836 -3.35 1 89.94 211 GLU A CA 1
ATOM 1641 C C . GLU A 1 211 ? 13.328 -15.211 -2.82 1 89.94 211 GLU A C 1
ATOM 1643 O O . GLU A 1 211 ? 13.352 -14.664 -1.717 1 89.94 211 GLU A O 1
ATOM 1648 N N . LYS A 1 212 ? 14.344 -15.32 -3.578 1 87.88 212 LYS A N 1
ATOM 1649 C CA . LYS A 1 212 ? 15.609 -14.688 -3.23 1 87.88 212 LYS A CA 1
ATOM 1650 C C . LYS A 1 212 ? 15.484 -13.164 -3.242 1 87.88 212 LYS A C 1
ATOM 1652 O O . LYS A 1 212 ? 16.297 -12.469 -2.643 1 87.88 212 LYS A O 1
ATOM 1657 N N . GLY A 1 213 ? 14.531 -12.734 -3.994 1 87.75 213 GLY A N 1
ATOM 1658 C CA . GLY A 1 213 ? 14.383 -11.297 -4.168 1 87.75 213 GLY A CA 1
ATOM 1659 C C . GLY A 1 213 ? 15.039 -10.781 -5.434 1 87.75 213 GLY A C 1
ATOM 1660 O O . GLY A 1 213 ? 15.094 -9.57 -5.66 1 87.75 213 GLY A O 1
ATOM 1661 N N . SER A 1 214 ? 15.57 -11.656 -6.195 1 89.31 214 SER A N 1
ATOM 1662 C CA . SER A 1 214 ? 16.141 -11.266 -7.484 1 89.31 214 SER A CA 1
ATOM 1663 C C . SER A 1 214 ? 15.047 -11.141 -8.547 1 89.31 214 SER A C 1
ATOM 1665 O O . SER A 1 214 ? 14.945 -11.992 -9.438 1 89.31 214 SER A O 1
ATOM 1667 N N . LEU A 1 215 ? 14.398 -10.086 -8.523 1 89.31 215 LEU A N 1
ATOM 1668 C CA . LEU A 1 215 ? 13.188 -9.938 -9.328 1 89.31 215 LEU A CA 1
ATOM 1669 C C . LEU A 1 215 ? 13.523 -9.781 -10.805 1 89.31 215 LEU A C 1
ATOM 1671 O O . LEU A 1 215 ? 12.773 -10.227 -11.672 1 89.31 215 LEU A O 1
ATOM 1675 N N . ARG A 1 216 ? 14.641 -9.188 -11.117 1 86.56 216 ARG A N 1
ATOM 1676 C CA . ARG A 1 216 ? 15.07 -9.086 -12.508 1 86.56 216 ARG A CA 1
ATOM 1677 C C . ARG A 1 216 ? 15.297 -10.461 -13.117 1 86.56 216 ARG A C 1
ATOM 1679 O O . ARG A 1 216 ? 14.836 -10.75 -14.219 1 86.56 216 ARG A O 1
ATOM 1686 N N . LEU A 1 217 ? 16 -11.289 -12.367 1 88.44 217 LEU A N 1
ATOM 1687 C CA . LEU A 1 217 ? 16.25 -12.648 -12.844 1 88.44 217 LEU A CA 1
ATOM 1688 C C . LEU A 1 217 ? 14.961 -13.445 -12.938 1 88.44 217 LEU A C 1
ATOM 1690 O O . LEU A 1 217 ? 14.758 -14.203 -13.891 1 88.44 217 LEU A O 1
ATOM 1694 N N . SER A 1 218 ? 14.164 -13.289 -11.93 1 91.62 218 SER A N 1
ATOM 1695 C CA . SER A 1 218 ? 12.859 -13.945 -11.977 1 91.62 218 SER A CA 1
ATOM 1696 C C . SER A 1 218 ? 12.078 -13.523 -13.219 1 91.62 218 SER A C 1
ATOM 1698 O O . SER A 1 218 ? 11.484 -14.367 -13.891 1 91.62 218 SER A O 1
ATOM 1700 N N . ARG A 1 219 ? 12.141 -12.289 -13.547 1 90.69 219 ARG A N 1
ATOM 1701 C CA . ARG A 1 219 ? 11.43 -11.758 -14.711 1 90.69 219 ARG A CA 1
ATOM 1702 C C . ARG A 1 219 ? 11.984 -12.344 -16 1 90.69 219 ARG A C 1
ATOM 1704 O O . ARG A 1 219 ? 11.227 -12.617 -16.938 1 90.69 219 ARG A O 1
ATOM 1711 N N . ILE A 1 220 ? 13.234 -12.5 -16.062 1 89.81 220 ILE A N 1
ATOM 1712 C CA . ILE A 1 220 ? 13.859 -13.086 -17.234 1 89.81 220 ILE A CA 1
ATOM 1713 C C . ILE A 1 220 ? 13.32 -14.492 -17.469 1 89.81 220 ILE A C 1
ATOM 1715 O O . ILE A 1 220 ? 12.93 -14.852 -18.578 1 89.81 220 ILE A O 1
ATOM 1719 N N . HIS A 1 221 ? 13.242 -15.25 -16.391 1 93.31 221 HIS A N 1
ATOM 1720 C CA . HIS A 1 221 ? 12.734 -16.609 -16.5 1 93.31 221 HIS A CA 1
ATOM 1721 C C . HIS A 1 221 ? 11.25 -16.609 -16.859 1 93.31 221 HIS A C 1
ATOM 1723 O O . HIS A 1 221 ? 10.812 -17.406 -17.703 1 93.31 221 HIS A O 1
ATOM 1729 N N . VAL A 1 222 ? 10.508 -15.75 -16.234 1 94.62 222 VAL A N 1
ATOM 1730 C CA . VAL A 1 222 ? 9.07 -15.727 -16.484 1 94.62 222 VAL A CA 1
ATOM 1731 C C . VAL A 1 222 ? 8.789 -15.219 -17.891 1 94.62 222 VAL A C 1
ATOM 1733 O O . VAL A 1 222 ? 7.863 -15.688 -18.562 1 94.62 222 VAL A O 1
ATOM 1736 N N . SER A 1 223 ? 9.562 -14.273 -18.375 1 92.25 223 SER A N 1
ATOM 1737 C CA . SER A 1 223 ? 9.445 -13.836 -19.766 1 92.25 223 SER A CA 1
ATOM 1738 C C . SER A 1 223 ? 9.766 -14.969 -20.734 1 92.25 223 SER A C 1
ATOM 1740 O O . SER A 1 223 ? 9.133 -15.102 -21.781 1 92.25 223 SER A O 1
ATOM 1742 N N . GLY A 1 224 ? 10.812 -15.68 -20.359 1 93.38 224 GLY A N 1
ATOM 1743 C CA . GLY A 1 224 ? 11.094 -16.891 -21.125 1 93.38 224 GLY A CA 1
ATOM 1744 C C . GLY A 1 224 ? 9.945 -17.875 -21.141 1 93.38 224 GLY A C 1
ATOM 1745 O O . GLY A 1 224 ? 9.602 -18.422 -22.188 1 93.38 224 GLY A O 1
ATOM 1746 N N . LEU A 1 225 ? 9.328 -18.078 -19.984 1 94.75 225 LEU A N 1
ATOM 1747 C CA . LEU A 1 225 ? 8.156 -18.938 -19.875 1 94.75 225 LEU A CA 1
ATOM 1748 C C . LEU A 1 225 ? 7.039 -18.453 -20.781 1 94.75 225 LEU A C 1
ATOM 1750 O O . LEU A 1 225 ? 6.371 -19.266 -21.438 1 94.75 225 LEU A O 1
ATOM 1754 N N . LYS A 1 226 ? 6.816 -17.203 -20.75 1 94.31 226 LYS A N 1
ATOM 1755 C CA . LYS A 1 226 ? 5.781 -16.625 -21.609 1 94.31 226 LYS A CA 1
ATOM 1756 C C . LYS A 1 226 ? 6.008 -16.969 -23.078 1 94.31 226 LYS A C 1
ATOM 1758 O O . LYS A 1 226 ? 5.078 -17.391 -23.766 1 94.31 226 LYS A O 1
ATOM 1763 N N . GLN A 1 227 ? 7.25 -16.844 -23.547 1 93.06 227 GLN A N 1
ATOM 1764 C CA . GLN A 1 227 ? 7.594 -17.172 -24.922 1 93.06 227 GLN A CA 1
ATOM 1765 C C . GLN A 1 227 ? 7.355 -18.641 -25.203 1 93.06 227 GLN A C 1
ATOM 1767 O O . GLN A 1 227 ? 6.801 -19 -26.25 1 93.06 227 GLN A O 1
ATOM 1772 N N . MET A 1 228 ? 7.758 -19.453 -24.297 1 93.69 228 MET A N 1
ATOM 1773 C CA . MET A 1 228 ? 7.578 -20.891 -24.438 1 93.69 228 MET A CA 1
ATOM 1774 C C . MET A 1 228 ? 6.098 -21.266 -24.5 1 93.69 228 MET A C 1
ATOM 1776 O O . MET A 1 228 ? 5.688 -22.094 -25.297 1 93.69 228 MET A O 1
ATOM 1780 N N . LEU A 1 229 ? 5.34 -20.625 -23.656 1 94.12 229 LEU A N 1
ATOM 1781 C CA . LEU A 1 229 ? 3.904 -20.891 -23.594 1 94.12 229 LEU A CA 1
ATOM 1782 C C . LEU A 1 229 ? 3.215 -20.438 -24.875 1 94.12 229 LEU A C 1
ATOM 1784 O O . LEU A 1 229 ? 2.26 -21.078 -25.328 1 94.12 229 LEU A O 1
ATOM 1788 N N . GLU A 1 230 ? 3.678 -19.391 -25.406 1 92.88 230 GLU A N 1
ATOM 1789 C CA . GLU A 1 230 ? 3.104 -18.906 -26.672 1 92.88 230 GLU A CA 1
ATOM 1790 C C . GLU A 1 230 ? 3.291 -19.938 -27.781 1 92.88 230 GLU A C 1
ATOM 1792 O O . GLU A 1 230 ? 2.385 -20.156 -28.578 1 92.88 230 GLU A O 1
ATOM 1797 N N . VAL A 1 231 ? 4.402 -20.562 -27.75 1 91.31 231 VAL A N 1
ATOM 1798 C CA . VAL A 1 231 ? 4.695 -21.609 -28.734 1 91.31 231 VAL A CA 1
ATOM 1799 C C . VAL A 1 231 ? 3.775 -22.797 -28.516 1 91.31 231 VAL A C 1
ATOM 1801 O O . VAL A 1 231 ? 3.355 -23.453 -29.469 1 91.31 231 VAL A O 1
ATOM 1804 N N . ARG A 1 232 ? 3.373 -23.078 -27.25 1 92.62 232 ARG A N 1
ATOM 1805 C CA . ARG A 1 232 ? 2.553 -24.219 -26.859 1 92.62 232 ARG A CA 1
ATOM 1806 C C . ARG A 1 232 ? 1.068 -23.906 -27.016 1 92.62 232 ARG A C 1
ATOM 1808 O O . ARG A 1 232 ? 0.219 -24.766 -26.766 1 92.62 232 ARG A O 1
ATOM 1815 N N . GLY A 1 233 ? 0.754 -22.703 -27.406 1 91.25 233 GLY A N 1
ATOM 1816 C CA . GLY A 1 233 ? -0.64 -22.328 -27.578 1 91.25 233 GLY A CA 1
ATOM 1817 C C . GLY A 1 233 ? -1.249 -21.688 -26.359 1 91.25 233 GLY A C 1
ATOM 1818 O O . GLY A 1 233 ? -2.473 -21.609 -26.219 1 91.25 233 GLY A O 1
ATOM 1819 N N . GLY A 1 234 ? -0.419 -21.328 -25.422 1 93.19 234 GLY A N 1
ATOM 1820 C CA . GLY A 1 234 ? -0.889 -20.609 -24.25 1 93.19 234 GLY A CA 1
ATOM 1821 C C . GLY A 1 234 ? -1.133 -21.516 -23.047 1 93.19 234 GLY A C 1
ATOM 1822 O O . GLY A 1 234 ? -0.93 -22.734 -23.141 1 93.19 234 GLY A O 1
ATOM 1823 N N . LEU A 1 235 ? -1.542 -20.969 -21.938 1 93.44 235 LEU A N 1
ATOM 1824 C CA . LEU A 1 235 ? -1.802 -21.688 -20.688 1 93.44 235 LEU A CA 1
ATOM 1825 C C . LEU A 1 235 ? -3.021 -22.594 -20.828 1 93.44 235 LEU A C 1
ATOM 1827 O O . LEU A 1 235 ? -3.076 -23.672 -20.219 1 93.44 235 LEU A O 1
ATOM 1831 N N . GLU A 1 236 ? -3.949 -22.219 -21.609 1 91.12 236 GLU A N 1
ATOM 1832 C CA . GLU A 1 236 ? -5.164 -23.016 -21.812 1 91.12 236 GLU A CA 1
ATOM 1833 C C . GLU A 1 236 ? -4.852 -24.344 -22.5 1 91.12 236 GLU A C 1
ATOM 1835 O O . GLU A 1 236 ? -5.473 -25.359 -22.188 1 91.12 236 GLU A O 1
ATOM 1840 N N . SER A 1 237 ? -3.982 -24.234 -23.406 1 91.81 237 SER A N 1
ATOM 1841 C CA . SER A 1 237 ? -3.566 -25.469 -24.078 1 91.81 237 SER A CA 1
ATOM 1842 C C . SER A 1 237 ? -2.912 -26.438 -23.109 1 91.81 237 SER A C 1
ATOM 1844 O O . SER A 1 237 ? -3.172 -27.641 -23.156 1 91.81 237 SER A O 1
ATOM 1846 N N . ILE A 1 238 ? -2.117 -25.953 -22.219 1 94.06 238 ILE A N 1
ATOM 1847 C CA . ILE A 1 238 ? -1.46 -26.781 -21.219 1 94.06 238 ILE A CA 1
ATOM 1848 C C . ILE A 1 238 ? -2.496 -27.328 -20.234 1 94.06 238 ILE A C 1
ATOM 1850 O O . ILE A 1 238 ? -2.404 -28.469 -19.797 1 94.06 238 ILE A O 1
ATOM 1854 N N . ARG A 1 239 ? -3.436 -26.516 -19.922 1 92.44 239 ARG A N 1
ATOM 1855 C CA . ARG A 1 239 ? -4.488 -26.906 -18.984 1 92.44 239 ARG A CA 1
ATOM 1856 C C . ARG A 1 239 ? -5.227 -28.141 -19.5 1 92.44 239 ARG A C 1
ATOM 1858 O O . ARG A 1 239 ? -5.641 -29 -18.703 1 92.44 239 ARG A O 1
ATOM 1865 N N . MET A 1 240 ? -5.348 -28.281 -20.766 1 90.06 240 MET A N 1
ATOM 1866 C CA . MET A 1 240 ? -6.062 -29.406 -21.375 1 90.06 240 MET A CA 1
ATOM 1867 C C . MET A 1 240 ? -5.238 -30.688 -21.281 1 90.06 240 MET A C 1
ATOM 1869 O O . MET A 1 240 ? -5.793 -31.781 -21.141 1 90.06 240 MET A O 1
ATOM 1873 N N . SER A 1 241 ? -3.949 -30.531 -21.281 1 89.5 241 SER A N 1
ATOM 1874 C CA . SER A 1 241 ? -3.092 -31.703 -21.281 1 89.5 241 SER A CA 1
ATOM 1875 C C . SER A 1 241 ? -2.566 -32 -19.875 1 89.5 241 SER A C 1
ATOM 1877 O O . SER A 1 241 ? -2.508 -33.188 -19.469 1 89.5 241 SER A O 1
ATOM 1879 N N . ASN A 1 242 ? -2.215 -30.969 -19.156 1 93.5 242 ASN A N 1
ATOM 1880 C CA . ASN A 1 242 ? -1.664 -31.109 -17.812 1 93.5 242 ASN A CA 1
ATOM 1881 C C . ASN A 1 242 ? -2.113 -29.953 -16.906 1 93.5 242 ASN A C 1
ATOM 1883 O O . ASN A 1 242 ? -1.349 -29.031 -16.656 1 93.5 242 ASN A O 1
ATOM 1887 N N . PRO A 1 243 ? -3.266 -30.141 -16.266 1 92.75 243 PRO A N 1
ATOM 1888 C CA . PRO A 1 243 ? -3.842 -29.047 -15.469 1 92.75 243 PRO A CA 1
ATOM 1889 C C . PRO A 1 243 ? -2.965 -28.656 -14.289 1 92.75 243 PRO A C 1
ATOM 1891 O O . PRO A 1 243 ? -2.908 -27.469 -13.922 1 92.75 243 PRO A O 1
ATOM 1894 N N . THR A 1 244 ? -2.293 -29.578 -13.711 1 91.31 244 THR A N 1
ATOM 1895 C CA . THR A 1 244 ? -1.465 -29.297 -12.539 1 91.31 244 THR A CA 1
ATOM 1896 C C . THR A 1 244 ? -0.316 -28.359 -12.914 1 91.31 244 THR A C 1
ATOM 1898 O O . THR A 1 244 ? -0.049 -27.375 -12.211 1 91.31 244 THR A O 1
ATOM 1901 N N . ILE A 1 245 ? 0.291 -28.562 -14 1 93.25 245 ILE A N 1
ATOM 1902 C CA . ILE A 1 245 ? 1.388 -27.719 -14.461 1 93.25 245 ILE A CA 1
ATOM 1903 C C . ILE A 1 245 ? 0.85 -26.344 -14.852 1 93.25 245 ILE A C 1
ATOM 1905 O O . ILE A 1 245 ? 1.46 -25.328 -14.531 1 93.25 245 ILE A O 1
ATOM 1909 N N . ALA A 1 246 ? -0.25 -26.344 -15.523 1 94.44 246 ALA A N 1
ATOM 1910 C CA . ALA A 1 246 ? -0.857 -25.078 -15.914 1 94.44 246 ALA A CA 1
ATOM 1911 C C . ALA A 1 246 ? -1.135 -24.203 -14.695 1 94.44 246 ALA A C 1
ATOM 1913 O O . ALA A 1 246 ? -0.913 -22.984 -14.727 1 94.44 246 ALA A O 1
ATOM 1914 N N . ASN A 1 247 ? -1.635 -24.812 -13.68 1 93 247 ASN A N 1
ATOM 1915 C CA . ASN A 1 247 ? -1.921 -24.094 -12.453 1 93 247 ASN A CA 1
ATOM 1916 C C . ASN A 1 247 ? -0.646 -23.531 -11.812 1 93 247 ASN A C 1
ATOM 1918 O O . ASN A 1 247 ? -0.626 -22.406 -11.336 1 93 247 ASN A O 1
ATOM 1922 N N . MET A 1 248 ? 0.37 -24.297 -11.836 1 91.44 248 MET A N 1
ATOM 1923 C CA . MET A 1 248 ? 1.656 -23.859 -11.305 1 91.44 248 MET A CA 1
ATOM 1924 C C . MET A 1 248 ? 2.195 -22.672 -12.094 1 91.44 248 MET A C 1
ATOM 1926 O O . MET A 1 248 ? 2.705 -21.703 -11.508 1 91.44 248 MET A O 1
ATOM 1930 N N . LEU A 1 249 ? 2.109 -22.797 -13.367 1 94.62 249 LEU A N 1
ATOM 1931 C CA . LEU A 1 249 ? 2.59 -21.719 -14.227 1 94.62 249 LEU A CA 1
ATOM 1932 C C . LEU A 1 249 ? 1.776 -20.453 -14.016 1 94.62 249 LEU A C 1
ATOM 1934 O O . LEU A 1 249 ? 2.336 -19.359 -13.961 1 94.62 249 LEU A O 1
ATOM 1938 N N . PHE A 1 250 ? 0.492 -20.625 -13.883 1 95.19 250 PHE A N 1
ATOM 1939 C CA . PHE A 1 250 ? -0.382 -19.5 -13.586 1 95.19 250 PHE A CA 1
ATOM 1940 C C . PHE A 1 250 ? 0.101 -18.75 -12.352 1 95.19 250 PHE A C 1
ATOM 1942 O O . PHE A 1 250 ? 0.18 -17.531 -12.352 1 95.19 250 PHE A O 1
ATOM 1949 N N . CYS A 1 251 ? 0.477 -19.469 -11.344 1 92.75 251 CYS A N 1
ATOM 1950 C CA . CYS A 1 251 ? 0.885 -18.859 -10.078 1 92.75 251 CYS A CA 1
ATOM 1951 C C . CYS A 1 251 ? 2.164 -18.047 -10.25 1 92.75 251 CYS A C 1
ATOM 1953 O O . CYS A 1 251 ? 2.346 -17.031 -9.586 1 92.75 251 CYS A O 1
ATOM 1955 N N . MET A 1 252 ? 2.979 -18.453 -11.117 1 93.06 252 MET A N 1
ATOM 1956 C CA . MET A 1 252 ? 4.219 -17.719 -11.344 1 93.06 252 MET A CA 1
ATOM 1957 C C . MET A 1 252 ? 3.941 -16.375 -12.016 1 93.06 252 MET A C 1
ATOM 1959 O O . MET A 1 252 ? 4.559 -15.375 -11.672 1 93.06 252 MET A O 1
ATOM 1963 N N . PHE A 1 253 ? 3 -16.406 -12.914 1 93.44 253 PHE A N 1
ATOM 1964 C CA . PHE A 1 253 ? 2.635 -15.156 -13.57 1 93.44 253 PHE A CA 1
ATOM 1965 C C . PHE A 1 253 ? 1.961 -14.203 -12.594 1 93.44 253 PHE A C 1
ATOM 1967 O O . PHE A 1 253 ? 2.154 -12.992 -12.664 1 93.44 253 PHE A O 1
ATOM 1974 N N . VAL A 1 254 ? 1.253 -14.781 -11.672 1 93.44 254 VAL A N 1
ATOM 1975 C CA . VAL A 1 254 ? 0.575 -13.977 -10.664 1 93.44 254 VAL A CA 1
ATOM 1976 C C . VAL A 1 254 ? 1.606 -13.32 -9.742 1 93.44 254 VAL A C 1
ATOM 1978 O O . VAL A 1 254 ? 1.518 -12.125 -9.453 1 93.44 254 VAL A O 1
ATOM 1981 N N . ALA A 1 255 ? 2.572 -14.109 -9.367 1 91.25 255 ALA A N 1
ATOM 1982 C CA . ALA A 1 255 ? 3.578 -13.625 -8.43 1 91.25 255 ALA A CA 1
ATOM 1983 C C . ALA A 1 255 ? 4.488 -12.586 -9.086 1 91.25 255 ALA A C 1
ATOM 1985 O O . ALA A 1 255 ? 4.922 -11.633 -8.438 1 91.25 255 ALA A O 1
ATOM 1986 N N . THR A 1 256 ? 4.762 -12.852 -10.352 1 88.31 256 THR A N 1
ATOM 1987 C CA . THR A 1 256 ? 5.586 -11.906 -11.094 1 88.31 256 THR A CA 1
ATOM 1988 C C . THR A 1 256 ? 4.719 -10.852 -11.766 1 88.31 256 THR A C 1
ATOM 1990 O O . THR A 1 256 ? 4.477 -10.914 -12.977 1 88.31 256 THR A O 1
ATOM 1993 N N . ALA A 1 257 ? 4.141 -10.055 -11.141 1 76.75 257 ALA A N 1
ATOM 1994 C CA . ALA A 1 257 ? 3.105 -9.086 -11.492 1 76.75 257 ALA A CA 1
ATOM 1995 C C . ALA A 1 257 ? 3.551 -8.203 -12.656 1 76.75 257 ALA A C 1
ATOM 1997 O O . ALA A 1 257 ? 2.744 -7.465 -13.234 1 76.75 257 ALA A O 1
ATOM 1998 N N . ASP A 1 258 ? 4.734 -8.312 -13.133 1 78 258 ASP A N 1
ATOM 1999 C CA . ASP A 1 258 ? 5.242 -7.391 -14.133 1 78 258 ASP A CA 1
ATOM 2000 C C . ASP A 1 258 ? 5.305 -8.047 -15.508 1 78 258 ASP A C 1
ATOM 2002 O O . ASP A 1 258 ? 5.734 -7.43 -16.484 1 78 258 ASP A O 1
ATOM 2006 N N . VAL A 1 259 ? 4.969 -9.273 -15.57 1 85.81 259 VAL A N 1
ATOM 2007 C CA . VAL A 1 259 ? 4.938 -9.977 -16.859 1 85.81 259 VAL A CA 1
ATOM 2008 C C . VAL A 1 259 ? 3.496 -10.336 -17.203 1 85.81 259 VAL A C 1
ATOM 2010 O O . VAL A 1 259 ? 2.797 -10.969 -16.406 1 85.81 259 VAL A O 1
ATOM 2013 N N . ASP A 1 260 ? 3.168 -9.969 -18.391 1 87.56 260 ASP A N 1
ATOM 2014 C CA . ASP A 1 260 ? 1.809 -10.258 -18.844 1 87.56 260 ASP A CA 1
ATOM 2015 C C . ASP A 1 260 ? 1.627 -11.742 -19.125 1 87.56 260 ASP A C 1
ATOM 2017 O O . ASP A 1 260 ? 2.586 -12.438 -19.469 1 87.56 260 ASP A O 1
ATOM 2021 N N . PHE A 1 261 ? 0.39 -12.117 -19.016 1 90.5 261 PHE A N 1
ATOM 2022 C CA . PHE A 1 261 ? 0.04 -13.453 -19.453 1 90.5 261 PHE A CA 1
ATOM 2023 C C . PHE A 1 261 ? 0.224 -13.586 -20.969 1 90.5 261 PHE A C 1
ATOM 2025 O O . PHE A 1 261 ? 0.213 -12.586 -21.688 1 90.5 261 PHE A O 1
ATOM 2032 N N . PRO A 1 262 ? 0.342 -14.812 -21.406 1 88.81 262 PRO A N 1
ATOM 2033 C CA . PRO A 1 262 ? 0.464 -15 -22.844 1 88.81 262 PRO A CA 1
ATOM 2034 C C . PRO A 1 262 ? -0.724 -14.438 -23.625 1 88.81 262 PRO A C 1
ATOM 2036 O O . PRO A 1 262 ? -1.867 -14.539 -23.172 1 88.81 262 PRO A O 1
ATOM 2039 N N . SER A 1 263 ? -0.506 -13.906 -24.766 1 85.69 263 SER A N 1
ATOM 2040 C CA . SER A 1 263 ? -1.521 -13.242 -25.578 1 85.69 263 SER A CA 1
ATOM 2041 C C . SER A 1 263 ? -2.549 -14.242 -26.109 1 85.69 263 SER A C 1
ATOM 2043 O O . SER A 1 263 ? -3.701 -13.883 -26.344 1 85.69 263 SER A O 1
ATOM 2045 N N . CYS A 1 264 ? -2.109 -15.508 -26.25 1 85.31 264 CYS A N 1
ATOM 2046 C CA . CYS A 1 264 ? -2.98 -16.562 -26.766 1 85.31 264 CYS A CA 1
ATOM 2047 C C . CYS A 1 264 ? -4.184 -16.766 -25.844 1 85.31 264 CYS A C 1
ATOM 2049 O O . CYS A 1 264 ? -5.211 -17.297 -26.281 1 85.31 264 CYS A O 1
ATOM 2051 N N . ASP A 1 265 ? -4.039 -16.312 -24.703 1 84.94 265 ASP A N 1
ATOM 2052 C CA . ASP A 1 265 ? -5.066 -16.594 -23.703 1 84.94 265 ASP A CA 1
ATOM 2053 C C . ASP A 1 265 ? -6 -15.391 -23.531 1 84.94 265 ASP A C 1
ATOM 2055 O O . ASP A 1 265 ? -6.887 -15.406 -22.672 1 84.94 265 ASP A O 1
ATOM 2059 N N . ALA A 1 266 ? -5.863 -14.398 -24.25 1 80.56 266 ALA A N 1
ATOM 2060 C CA . ALA A 1 266 ? -6.578 -13.141 -24.062 1 80.56 266 ALA A CA 1
ATOM 2061 C C . ALA A 1 266 ? -8.078 -13.336 -24.234 1 80.56 266 ALA A C 1
ATOM 2063 O O . ALA A 1 266 ? -8.883 -12.648 -23.594 1 80.56 266 ALA A O 1
ATOM 2064 N N . ARG A 1 267 ? -8.516 -14.297 -25.016 1 79.88 267 ARG A N 1
ATOM 2065 C CA . ARG A 1 267 ? -9.945 -14.477 -25.281 1 79.88 267 ARG A CA 1
ATOM 2066 C C . ARG A 1 267 ? -10.43 -15.828 -24.797 1 79.88 267 ARG A C 1
ATOM 2068 O O . ARG A 1 267 ? -11.484 -16.312 -25.219 1 79.88 267 ARG A O 1
ATOM 2075 N N . ALA A 1 268 ? -9.609 -16.359 -23.969 1 81 268 ALA A N 1
ATOM 2076 C CA . ALA A 1 268 ? -9.992 -17.672 -23.453 1 81 268 ALA A CA 1
ATOM 2077 C C . ALA A 1 268 ? -11.266 -17.578 -22.625 1 81 268 ALA A C 1
ATOM 2079 O O . ALA A 1 268 ? -11.453 -16.625 -21.859 1 81 268 ALA A O 1
ATOM 2080 N N . VAL A 1 269 ? -12.188 -18.516 -22.906 1 83.06 269 VAL A N 1
ATOM 2081 C CA . VAL A 1 269 ? -13.438 -18.578 -22.172 1 83.06 269 VAL A CA 1
ATOM 2082 C C . VAL A 1 269 ? -13.336 -19.641 -21.062 1 83.06 269 VAL A C 1
ATOM 2084 O O . VAL A 1 269 ? -12.859 -20.75 -21.312 1 83.06 269 VAL A O 1
ATOM 2087 N N . VAL A 1 270 ? -13.727 -19.25 -19.938 1 88 270 VAL A N 1
ATOM 2088 C CA . VAL A 1 270 ? -13.688 -20.188 -18.828 1 88 270 VAL A CA 1
ATOM 2089 C C . VAL A 1 270 ? -14.828 -21.188 -18.953 1 88 270 VAL A C 1
ATOM 2091 O O . VAL A 1 270 ? -16 -20.812 -18.984 1 88 270 VAL A O 1
ATOM 2094 N N . GLN A 1 271 ? -14.477 -22.406 -19.109 1 89 271 GLN A N 1
ATOM 2095 C CA . GLN A 1 271 ? -15.492 -23.438 -19.172 1 89 271 GLN A CA 1
ATOM 2096 C C . GLN A 1 271 ? -15.961 -23.859 -17.781 1 89 271 GLN A C 1
ATOM 2098 O O . GLN A 1 271 ? -15.148 -24.219 -16.922 1 89 271 GLN A O 1
ATOM 2103 N N . ARG A 1 272 ? -17.266 -23.859 -17.594 1 93.69 272 ARG A N 1
ATOM 2104 C CA . ARG A 1 272 ? -17.844 -24.25 -16.312 1 93.69 272 ARG A CA 1
ATOM 2105 C C . ARG A 1 272 ? -17.984 -25.766 -16.203 1 93.69 272 ARG A C 1
ATOM 2107 O O . ARG A 1 272 ? -18.531 -26.406 -17.109 1 93.69 272 ARG A O 1
ATOM 2114 N N . PRO A 1 273 ? -17.516 -26.312 -15.109 1 92.81 273 PRO A N 1
ATOM 2115 C CA . PRO A 1 273 ? -17.625 -27.75 -14.922 1 92.81 273 PRO A CA 1
ATOM 2116 C C . PRO A 1 273 ? -19.047 -28.188 -14.562 1 92.81 273 PRO A C 1
ATOM 2118 O O . PRO A 1 273 ? -19.906 -27.359 -14.273 1 92.81 273 PRO A O 1
ATOM 2121 N N . LEU A 1 274 ? -19.266 -29.5 -14.555 1 90.31 274 LEU A N 1
ATOM 2122 C CA . LEU A 1 274 ? -20.594 -30.062 -14.328 1 90.31 274 LEU A CA 1
ATOM 2123 C C . LEU A 1 274 ? -21.094 -29.719 -12.938 1 90.31 274 LEU A C 1
ATOM 2125 O O . LEU A 1 274 ? -22.281 -29.422 -12.758 1 90.31 274 LEU A O 1
ATOM 2129 N N . TRP A 1 275 ? -20.203 -29.781 -11.945 1 90 275 TRP A N 1
ATOM 2130 C CA . TRP A 1 275 ? -20.625 -29.516 -10.578 1 90 275 TRP A CA 1
ATOM 2131 C C . TRP A 1 275 ? -21.188 -28.109 -10.445 1 90 275 TRP A C 1
ATOM 2133 O O . TRP A 1 275 ? -22.016 -27.844 -9.57 1 90 275 TRP A O 1
ATOM 2143 N N . PHE A 1 276 ? -20.734 -27.219 -11.258 1 92.44 276 PHE A N 1
ATOM 2144 C CA . PHE A 1 276 ? -21.188 -25.828 -11.242 1 92.44 276 PHE A CA 1
ATOM 2145 C C . PHE A 1 276 ? -22.688 -25.75 -11.492 1 92.44 276 PHE A C 1
ATOM 2147 O O . PHE A 1 276 ? -23.422 -25.094 -10.734 1 92.44 276 PHE A O 1
ATOM 2154 N N . TYR A 1 277 ? -23.109 -26.375 -12.5 1 90.31 277 TYR A N 1
ATOM 2155 C CA . TYR A 1 277 ? -24.516 -26.344 -12.883 1 90.31 277 TYR A CA 1
ATOM 2156 C C . TYR A 1 277 ? -25.375 -27.078 -11.859 1 90.31 277 TYR A C 1
ATOM 2158 O O . TYR A 1 277 ? -26.484 -26.656 -11.562 1 90.31 277 TYR A O 1
ATOM 2166 N N . GLN A 1 278 ? -24.844 -28.078 -11.352 1 88.31 278 GLN A N 1
ATOM 2167 C CA . GLN A 1 278 ? -25.531 -28.797 -10.297 1 88.31 278 GLN A CA 1
ATOM 2168 C C . GLN A 1 278 ? -25.734 -27.922 -9.062 1 88.31 278 GLN A C 1
ATOM 2170 O O . GLN A 1 278 ? -26.828 -27.906 -8.477 1 88.31 278 GLN A O 1
ATOM 2175 N N . SER A 1 279 ? -24.688 -27.219 -8.766 1 85.88 279 SER A N 1
ATOM 2176 C CA . SER A 1 279 ? -24.734 -26.328 -7.609 1 85.88 279 SER A CA 1
ATOM 2177 C C . SER A 1 279 ? -25.688 -25.172 -7.859 1 85.88 279 SER A C 1
ATOM 2179 O O . SER A 1 279 ? -26.406 -24.734 -6.949 1 85.88 279 SER A O 1
ATOM 2181 N N . LEU A 1 280 ? -25.672 -24.656 -9.031 1 86.31 280 LEU A N 1
ATOM 2182 C CA . LEU A 1 280 ? -26.531 -23.547 -9.406 1 86.31 280 LEU A CA 1
ATOM 2183 C C . LEU A 1 280 ? -28 -23.938 -9.281 1 86.31 280 LEU A C 1
ATOM 2185 O O . LEU A 1 280 ? -28.812 -23.156 -8.773 1 86.31 280 LEU A O 1
ATOM 2189 N N . HIS A 1 281 ? -28.312 -25.062 -9.68 1 83.69 281 HIS A N 1
ATOM 2190 C CA . HIS A 1 281 ? -29.672 -25.578 -9.594 1 83.69 281 HIS A CA 1
ATOM 2191 C C . HIS A 1 281 ? -30.094 -25.797 -8.148 1 83.69 281 HIS A C 1
ATOM 2193 O O . HIS A 1 281 ? -31.234 -25.484 -7.777 1 83.69 281 HIS A O 1
ATOM 2199 N N . ALA A 1 282 ? -29.172 -26.266 -7.414 1 78 282 ALA A N 1
ATOM 2200 C CA . ALA A 1 282 ? -29.453 -26.516 -6 1 78 282 ALA A CA 1
ATOM 2201 C C . ALA A 1 282 ? -29.75 -25.219 -5.262 1 78 282 ALA A C 1
ATOM 2203 O O . ALA A 1 282 ? -30.625 -25.172 -4.395 1 78 282 ALA A O 1
ATOM 2204 N N . THR A 1 283 ? -29.062 -24.234 -5.602 1 76.38 283 THR A N 1
ATOM 2205 C CA . THR A 1 283 ? -29.25 -22.938 -4.98 1 76.38 283 THR A CA 1
ATOM 2206 C C . THR A 1 283 ? -30.594 -22.328 -5.375 1 76.38 283 THR A C 1
ATOM 2208 O O . THR A 1 283 ? -31.25 -21.688 -4.559 1 76.38 283 THR A O 1
ATOM 2211 N N . HIS A 1 284 ? -30.969 -22.547 -6.578 1 73.75 284 HIS A N 1
ATOM 2212 C CA . HIS A 1 284 ? -32.25 -22.062 -7.066 1 73.75 284 HIS A CA 1
ATOM 2213 C C . HIS A 1 284 ? -33.406 -22.781 -6.387 1 73.75 284 HIS A C 1
ATOM 2215 O O . HIS A 1 284 ? -34.438 -22.156 -6.062 1 73.75 284 HIS A O 1
ATOM 2221 N N . ASP A 1 285 ? -33.219 -24 -6.172 1 68 285 ASP A N 1
ATOM 2222 C CA . ASP A 1 285 ? -34.25 -24.812 -5.543 1 68 285 ASP A CA 1
ATOM 2223 C C . ASP A 1 285 ? -34.438 -24.422 -4.078 1 68 285 ASP A C 1
ATOM 2225 O O . ASP A 1 285 ? -35.562 -24.391 -3.586 1 68 285 ASP A O 1
ATOM 2229 N N . LEU A 1 286 ? -33.312 -24.188 -3.523 1 62.72 286 LEU A N 1
ATOM 2230 C CA . LEU A 1 286 ? -33.375 -23.781 -2.123 1 62.72 286 LEU A CA 1
ATOM 2231 C C . LEU A 1 286 ? -34.094 -22.438 -1.972 1 62.72 286 LEU A C 1
ATOM 2233 O O . LEU A 1 286 ? -34.812 -22.219 -1 1 62.72 286 LEU A O 1
ATOM 2237 N N . ARG A 1 287 ? -33.906 -21.609 -2.889 1 63.31 287 ARG A N 1
ATOM 2238 C CA . ARG A 1 287 ? -34.562 -20.297 -2.883 1 63.31 287 ARG A CA 1
ATOM 2239 C C . ARG A 1 287 ? -36.062 -20.453 -3.043 1 63.31 287 ARG A C 1
ATOM 2241 O O . ARG A 1 287 ? -36.844 -19.719 -2.432 1 63.31 287 ARG A O 1
ATOM 2248 N N . SER A 1 288 ? -36.312 -21.406 -3.922 1 58.25 288 SER A N 1
ATOM 2249 C CA . SER A 1 288 ? -37.75 -21.594 -4.176 1 58.25 288 SER A CA 1
ATOM 2250 C C . SER A 1 288 ? -38.438 -22.188 -2.961 1 58.25 288 SER A C 1
ATOM 2252 O O . SER A 1 288 ? -39.625 -21.953 -2.752 1 58.25 288 SER A O 1
ATOM 2254 N N . THR A 1 289 ? -37.562 -22.938 -2.238 1 51.56 289 THR A N 1
ATOM 2255 C CA . THR A 1 289 ? -38.156 -23.594 -1.09 1 51.56 289 THR A CA 1
ATOM 2256 C C . THR A 1 289 ? -38 -22.766 0.173 1 51.56 289 THR A C 1
ATOM 2258 O O . THR A 1 289 ? -38.594 -23.047 1.205 1 51.56 289 THR A O 1
ATOM 2261 N N . ASP A 1 290 ? -36.875 -22.141 0.229 1 52.09 290 ASP A N 1
ATOM 2262 C CA . ASP A 1 290 ? -36.562 -21.406 1.451 1 52.09 290 ASP A CA 1
ATOM 2263 C C . ASP A 1 290 ? -37.625 -20.391 1.776 1 52.09 290 ASP A C 1
ATOM 2265 O O . ASP A 1 290 ? -37.625 -19.281 1.226 1 52.09 290 ASP A O 1
ATOM 2269 N N . VAL A 1 291 ? -38.719 -20.891 2.109 1 43.53 291 VAL A N 1
ATOM 2270 C CA . VAL A 1 291 ? -39.844 -20.266 2.791 1 43.53 291 VAL A CA 1
ATOM 2271 C C . VAL A 1 291 ? -39.312 -19.344 3.893 1 43.53 291 VAL A C 1
ATOM 2273 O O . VAL A 1 291 ? -40.031 -18.422 4.312 1 43.53 291 VAL A O 1
ATOM 2276 N N . ASP A 1 292 ? -38.438 -19.828 4.77 1 44.66 292 ASP A N 1
ATOM 2277 C CA . ASP A 1 292 ? -38.312 -19.172 6.07 1 44.66 292 ASP A CA 1
ATOM 2278 C C . ASP A 1 292 ? -37.438 -17.938 5.988 1 44.66 292 ASP A C 1
ATOM 2280 O O . ASP A 1 292 ? -37.094 -17.344 7.016 1 44.66 292 ASP A O 1
ATOM 2284 N N . GLY A 1 293 ? -37.188 -17.344 4.945 1 46.31 293 GLY A N 1
ATOM 2285 C CA . GLY A 1 293 ? -36.656 -15.984 4.934 1 46.31 293 GLY A CA 1
ATOM 2286 C C . GLY A 1 293 ? -35.219 -15.914 5.402 1 46.31 293 GLY A C 1
ATOM 2287 O O . GLY A 1 293 ? -34.656 -14.828 5.605 1 46.31 293 GLY A O 1
ATOM 2288 N N . LEU A 1 294 ? -34.594 -17.031 5.824 1 47.59 294 LEU A N 1
ATOM 2289 C CA . LEU A 1 294 ? -33.375 -16.953 6.633 1 47.59 294 LEU A CA 1
ATOM 2290 C C . LEU A 1 294 ? -32.156 -16.875 5.746 1 47.59 294 LEU A C 1
ATOM 2292 O O . LEU A 1 294 ? -31.062 -16.516 6.219 1 47.59 294 LEU A O 1
ATOM 2296 N N . ASN A 1 295 ? -32.219 -17.375 4.48 1 56.69 295 ASN A N 1
ATOM 2297 C CA . ASN A 1 295 ? -31.016 -17.266 3.686 1 56.69 295 ASN A CA 1
ATOM 2298 C C . ASN A 1 295 ? -31.094 -16.094 2.701 1 56.69 295 ASN A C 1
ATOM 2300 O O . ASN A 1 295 ? -31.953 -16.094 1.815 1 56.69 295 ASN A O 1
ATOM 2304 N N . PRO A 1 296 ? -30.344 -15.078 2.924 1 64.81 296 PRO A N 1
ATOM 2305 C CA . PRO A 1 296 ? -30.438 -13.906 2.051 1 64.81 296 PRO A CA 1
ATOM 2306 C C . PRO A 1 296 ? -30.188 -14.242 0.582 1 64.81 296 PRO A C 1
ATOM 2308 O O . PRO A 1 296 ? -29.375 -15.117 0.272 1 64.81 296 PRO A O 1
ATOM 2311 N N . SER A 1 297 ? -31.156 -13.914 -0.278 1 80.06 297 SER A N 1
ATOM 2312 C CA . SER A 1 297 ? -31.047 -14.102 -1.722 1 80.06 297 SER A CA 1
ATOM 2313 C C . SER A 1 297 ? -29.75 -13.516 -2.258 1 80.06 297 SER A C 1
ATOM 2315 O O . SER A 1 297 ? -29.328 -12.43 -1.843 1 80.06 297 SER A O 1
ATOM 2317 N N . PRO A 1 298 ? -29.047 -14.359 -3.059 1 90.12 298 PRO A N 1
ATOM 2318 C CA . PRO A 1 298 ? -27.797 -13.859 -3.645 1 90.12 298 PRO A CA 1
ATOM 2319 C C . PRO A 1 298 ? -28 -12.586 -4.457 1 90.12 298 PRO A C 1
ATOM 2321 O O . PRO A 1 298 ? -29.016 -12.422 -5.117 1 90.12 298 PRO A O 1
ATOM 2324 N N . LEU A 1 299 ? -27.109 -11.75 -4.359 1 93.12 299 LEU A N 1
ATOM 2325 C CA . LEU A 1 299 ? -27.125 -10.469 -5.059 1 93.12 299 LEU A CA 1
ATOM 2326 C C . LEU A 1 299 ? -26.953 -10.672 -6.559 1 93.12 299 LEU A C 1
ATOM 2328 O O . LEU A 1 299 ? -26.125 -11.484 -6.988 1 93.12 299 LEU A O 1
ATOM 2332 N N . ASP A 1 300 ? -27.781 -10.008 -7.34 1 94 300 ASP A N 1
ATOM 2333 C CA . ASP A 1 300 ? -27.578 -9.961 -8.781 1 94 300 ASP A CA 1
ATOM 2334 C C . ASP A 1 300 ? -26.562 -8.898 -9.164 1 94 300 ASP A C 1
ATOM 2336 O O . ASP A 1 300 ? -26.875 -7.707 -9.195 1 94 300 ASP A O 1
ATOM 2340 N N . PHE A 1 301 ? -25.422 -9.312 -9.578 1 96.69 301 PHE A N 1
ATOM 2341 C CA . PHE A 1 301 ? -24.312 -8.406 -9.82 1 96.69 301 PHE A CA 1
ATOM 2342 C C . PHE A 1 301 ? -24.625 -7.465 -10.984 1 96.69 301 PHE A C 1
ATOM 2344 O O . PHE A 1 301 ? -24.312 -6.273 -10.922 1 96.69 301 PHE A O 1
ATOM 2351 N N . HIS A 1 302 ? -25.266 -8 -12 1 94.81 302 HIS A N 1
ATOM 2352 C CA . HIS A 1 302 ? -25.594 -7.18 -13.164 1 94.81 302 HIS A CA 1
ATOM 2353 C C . HIS A 1 302 ? -26.578 -6.074 -12.797 1 94.81 302 HIS A C 1
ATOM 2355 O O . HIS A 1 302 ? -26.453 -4.938 -13.258 1 94.81 302 HIS A O 1
ATOM 2361 N N . ALA A 1 303 ? -27.484 -6.391 -11.977 1 93.75 303 ALA A N 1
ATOM 2362 C CA . ALA A 1 303 ? -28.5 -5.426 -11.539 1 93.75 303 ALA A CA 1
ATOM 2363 C C . ALA A 1 303 ? -27.875 -4.328 -10.688 1 93.75 303 ALA A C 1
ATOM 2365 O O . ALA A 1 303 ? -28.391 -3.217 -10.609 1 93.75 303 ALA A O 1
ATOM 2366 N N . HIS A 1 304 ? -26.734 -4.609 -10.188 1 94.75 304 HIS A N 1
ATOM 2367 C CA . HIS A 1 304 ? -26.062 -3.641 -9.328 1 94.75 304 HIS A CA 1
ATOM 2368 C C . HIS A 1 304 ? -24.969 -2.885 -10.086 1 94.75 304 HIS A C 1
ATOM 2370 O O . HIS A 1 304 ? -24.094 -2.273 -9.477 1 94.75 304 HIS A O 1
ATOM 2376 N N . GLY A 1 305 ? -24.938 -3.072 -11.398 1 93.88 305 GLY A N 1
ATOM 2377 C CA . GLY A 1 305 ? -24.125 -2.213 -12.25 1 93.88 305 GLY A CA 1
ATOM 2378 C C . GLY A 1 305 ? -22.812 -2.857 -12.68 1 93.88 305 GLY A C 1
ATOM 2379 O O . GLY A 1 305 ? -22 -2.23 -13.359 1 93.88 305 GLY A O 1
ATOM 2380 N N . VAL A 1 306 ? -22.578 -4.074 -12.32 1 97 306 VAL A N 1
ATOM 2381 C CA . VAL A 1 306 ? -21.344 -4.754 -12.711 1 97 306 VAL A CA 1
ATOM 2382 C C . VAL A 1 306 ? -21.438 -5.219 -14.164 1 97 306 VAL A C 1
ATOM 2384 O O . VAL A 1 306 ? -22.453 -5.797 -14.57 1 97 306 VAL A O 1
ATOM 2387 N N . LEU A 1 307 ? -20.438 -4.973 -14.914 1 96.19 307 LEU A N 1
ATOM 2388 C CA . LEU A 1 307 ? -20.422 -5.371 -16.312 1 96.19 307 LEU A CA 1
ATOM 2389 C C . LEU A 1 307 ? -20.531 -6.883 -16.453 1 96.19 307 LEU A C 1
ATOM 2391 O O . LEU A 1 307 ? -20.031 -7.625 -15.609 1 96.19 307 LEU A O 1
ATOM 2395 N N . ALA A 1 308 ? -21.047 -7.312 -17.516 1 95.25 308 ALA A N 1
ATOM 2396 C CA . ALA A 1 308 ? -21.453 -8.695 -17.734 1 95.25 308 ALA A CA 1
ATOM 2397 C C . ALA A 1 308 ? -20.266 -9.648 -17.578 1 95.25 308 ALA A C 1
ATOM 2399 O O . ALA A 1 308 ? -20.391 -10.695 -16.938 1 95.25 308 ALA A O 1
ATOM 2400 N N . GLU A 1 309 ? -19.125 -9.336 -18.125 1 93.62 309 GLU A N 1
ATOM 2401 C CA . GLU A 1 309 ? -17.969 -10.219 -18.078 1 93.62 309 GLU A CA 1
ATOM 2402 C C . GLU A 1 309 ? -17.484 -10.422 -16.656 1 93.62 309 GLU A C 1
ATOM 2404 O O . GLU A 1 309 ? -17.156 -11.547 -16.25 1 93.62 309 GLU A O 1
ATOM 2409 N N . TYR A 1 310 ? -17.516 -9.375 -15.922 1 96.56 310 TYR A N 1
ATOM 2410 C CA . TYR A 1 310 ? -17.062 -9.445 -14.539 1 96.56 310 TYR A CA 1
ATOM 2411 C C . TYR A 1 310 ? -18.125 -10.109 -13.656 1 96.56 310 TYR A C 1
ATOM 2413 O O . TYR A 1 310 ? -17.781 -10.828 -12.711 1 96.56 310 TYR A O 1
ATOM 2421 N N . ALA A 1 311 ? -19.391 -9.867 -13.969 1 97 311 ALA A N 1
ATOM 2422 C CA . ALA A 1 311 ? -20.469 -10.492 -13.219 1 97 311 ALA A CA 1
ATOM 2423 C C . ALA A 1 311 ? -20.406 -12.008 -13.312 1 97 311 ALA A C 1
ATOM 2425 O O . ALA A 1 311 ? -20.656 -12.711 -12.336 1 97 311 ALA A O 1
ATOM 2426 N N . GLU A 1 312 ? -20.062 -12.445 -14.438 1 95.44 312 GLU A N 1
ATOM 2427 C CA . GLU A 1 312 ? -19.922 -13.883 -14.648 1 95.44 312 GLU A CA 1
ATOM 2428 C C . GLU A 1 312 ? -18.781 -14.453 -13.805 1 95.44 312 GLU A C 1
ATOM 2430 O O . GLU A 1 312 ? -18.906 -15.531 -13.227 1 95.44 312 GLU A O 1
ATOM 2435 N N . LEU A 1 313 ? -17.703 -13.742 -13.781 1 96.81 313 LEU A N 1
ATOM 2436 C CA . LEU A 1 313 ? -16.547 -14.188 -13 1 96.81 313 LEU A CA 1
ATOM 2437 C C . LEU A 1 313 ? -16.875 -14.188 -11.508 1 96.81 313 LEU A C 1
ATOM 2439 O O . LEU A 1 313 ? -16.469 -15.094 -10.781 1 96.81 313 LEU A O 1
ATOM 2443 N N . MET A 1 314 ? -17.641 -13.195 -11.086 1 97.81 314 MET A N 1
ATOM 2444 C CA . MET A 1 314 ? -18.062 -13.125 -9.688 1 97.81 314 MET A CA 1
ATOM 2445 C C . MET A 1 314 ? -18.969 -14.297 -9.336 1 97.81 314 MET A C 1
ATOM 2447 O O . MET A 1 314 ? -18.844 -14.875 -8.258 1 97.81 314 MET A O 1
ATOM 2451 N N . LEU A 1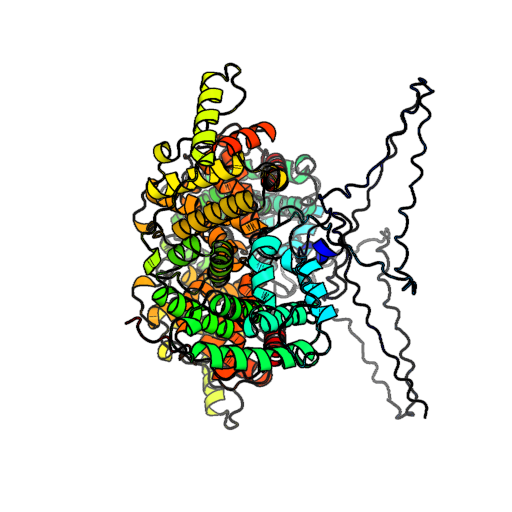 315 ? -19.828 -14.594 -10.289 1 96.38 315 LEU A N 1
ATOM 2452 C CA . LEU A 1 315 ? -20.703 -15.742 -10.086 1 96.38 315 LEU A CA 1
ATOM 2453 C C . LEU A 1 315 ? -19.891 -17.031 -9.969 1 96.38 315 LEU A C 1
ATOM 2455 O O . LEU A 1 315 ? -20.172 -17.875 -9.125 1 96.38 315 LEU A O 1
ATOM 2459 N N . ASN A 1 316 ? -18.859 -17.172 -10.836 1 96.75 316 ASN A N 1
ATOM 2460 C CA . ASN A 1 316 ? -18 -18.344 -10.781 1 96.75 316 ASN A CA 1
ATOM 2461 C C . ASN A 1 316 ? -17.359 -18.5 -9.406 1 96.75 316 ASN A C 1
ATOM 2463 O O . ASN A 1 316 ? -17.375 -19.578 -8.82 1 96.75 316 ASN A O 1
ATOM 2467 N N . ILE A 1 317 ? -16.844 -17.422 -8.898 1 96.75 317 ILE A N 1
ATOM 2468 C CA . ILE A 1 317 ? -16.125 -17.453 -7.625 1 96.75 317 ILE A CA 1
ATOM 2469 C C . ILE A 1 317 ? -17.109 -17.688 -6.484 1 96.75 317 ILE A C 1
ATOM 2471 O O . ILE A 1 317 ? -16.812 -18.406 -5.531 1 96.75 317 ILE A O 1
ATOM 2475 N N . ARG A 1 318 ? -18.281 -17.062 -6.609 1 95.88 318 ARG A N 1
ATOM 2476 C CA . ARG A 1 318 ? -19.297 -17.281 -5.59 1 95.88 318 ARG A CA 1
ATOM 2477 C C . ARG A 1 318 ? -19.688 -18.766 -5.516 1 95.88 318 ARG A C 1
ATOM 2479 O O . ARG A 1 318 ? -19.781 -19.328 -4.426 1 95.88 318 ARG A O 1
ATOM 2486 N N . MET A 1 319 ? -19.875 -19.359 -6.664 1 94.88 319 MET A N 1
ATOM 2487 C CA . MET A 1 319 ? -20.266 -20.766 -6.715 1 94.88 319 MET A CA 1
ATOM 2488 C C . MET A 1 319 ? -19.172 -21.672 -6.164 1 94.88 319 MET A C 1
ATOM 2490 O O . MET A 1 319 ? -19.453 -22.641 -5.457 1 94.88 319 MET A O 1
ATOM 2494 N N . LEU A 1 320 ? -17.953 -21.312 -6.453 1 94.12 320 LEU A N 1
ATOM 2495 C CA . LEU A 1 320 ? -16.812 -22.062 -5.914 1 94.12 320 LEU A CA 1
ATOM 2496 C C . LEU A 1 320 ? -16.766 -21.953 -4.395 1 94.12 320 LEU A C 1
ATOM 2498 O O . LEU A 1 320 ? -16.594 -22.953 -3.699 1 94.12 320 LEU A O 1
ATOM 2502 N N . ALA A 1 321 ? -16.922 -20.766 -3.963 1 92.62 321 ALA A N 1
ATOM 2503 C CA . ALA A 1 321 ? -16.812 -20.484 -2.535 1 92.62 321 ALA A CA 1
ATOM 2504 C C . ALA A 1 321 ? -17.922 -21.188 -1.745 1 92.62 321 ALA A C 1
ATOM 2506 O O . ALA A 1 321 ? -17.703 -21.594 -0.605 1 92.62 321 ALA A O 1
ATOM 2507 N N . THR A 1 322 ? -19.047 -21.312 -2.334 1 89.75 322 THR A N 1
ATOM 2508 C CA . THR A 1 322 ? -20.188 -21.906 -1.633 1 89.75 322 THR A CA 1
ATOM 2509 C C . THR A 1 322 ? -20.141 -23.422 -1.699 1 89.75 322 THR A C 1
ATOM 2511 O O . THR A 1 322 ? -20.547 -24.109 -0.756 1 89.75 322 THR A O 1
ATOM 2514 N N . THR A 1 323 ? -19.609 -23.938 -2.785 1 90.75 323 THR A N 1
ATOM 2515 C CA . THR A 1 323 ? -19.672 -25.359 -3.031 1 90.75 323 THR A CA 1
ATOM 2516 C C . THR A 1 323 ? -18.5 -26.078 -2.348 1 90.75 323 THR A C 1
ATOM 2518 O O . THR A 1 323 ? -18.672 -27.172 -1.799 1 90.75 323 THR A O 1
ATOM 2521 N N . TYR A 1 324 ? -17.344 -25.469 -2.402 1 90.19 324 TYR A N 1
ATOM 2522 C CA . TYR A 1 324 ? -16.156 -26.125 -1.876 1 90.19 324 TYR A CA 1
ATOM 2523 C C . TYR A 1 324 ? -15.57 -25.344 -0.708 1 90.19 324 TYR A C 1
ATOM 2525 O O . TYR A 1 324 ? -14.859 -24.359 -0.908 1 90.19 324 TYR A O 1
ATOM 2533 N N . GLN A 1 325 ? -15.773 -25.906 0.454 1 84.81 325 GLN A N 1
ATOM 2534 C CA . GLN A 1 325 ? -15.352 -25.234 1.681 1 84.81 325 GLN A CA 1
ATOM 2535 C C . GLN A 1 325 ? -14.055 -25.844 2.221 1 84.81 325 GLN A C 1
ATOM 2537 O O . GLN A 1 325 ? -13.219 -25.125 2.768 1 84.81 325 GLN A O 1
ATOM 2542 N N . THR A 1 326 ? -13.984 -27.062 2.016 1 80.94 326 THR A N 1
ATOM 2543 C CA . THR A 1 326 ? -12.789 -27.781 2.443 1 80.94 326 THR A CA 1
ATOM 2544 C C . THR A 1 326 ? -12.367 -28.797 1.389 1 80.94 326 THR A C 1
ATOM 2546 O O . THR A 1 326 ? -13.109 -29.062 0.44 1 80.94 326 THR A O 1
ATOM 2549 N N . ALA A 1 327 ? -11.188 -29.281 1.604 1 77.31 327 ALA A N 1
ATOM 2550 C CA . ALA A 1 327 ? -10.703 -30.312 0.69 1 77.31 327 ALA A CA 1
ATOM 2551 C C . ALA A 1 327 ? -11.602 -31.547 0.724 1 77.31 327 ALA A C 1
ATOM 2553 O O . ALA A 1 327 ? -11.734 -32.25 -0.281 1 77.31 327 ALA A O 1
ATOM 2554 N N . GLN A 1 328 ? -12.266 -31.734 1.82 1 80 328 GLN A N 1
ATOM 2555 C CA . GLN A 1 328 ? -13.086 -32.906 2.021 1 80 328 GLN A CA 1
ATOM 2556 C C . GLN A 1 328 ? -14.367 -32.844 1.192 1 80 328 GLN A C 1
ATOM 2558 O O . GLN A 1 328 ? -15.055 -33.844 1.022 1 80 328 GLN A O 1
ATOM 2563 N N . ASP A 1 329 ? -14.594 -31.734 0.668 1 86.88 329 ASP A N 1
ATOM 2564 C CA . ASP A 1 329 ? -15.758 -31.594 -0.199 1 86.88 329 ASP A CA 1
ATOM 2565 C C . ASP A 1 329 ? -15.5 -32.219 -1.572 1 86.88 329 ASP A C 1
ATOM 2567 O O . ASP A 1 329 ? -16.438 -32.438 -2.35 1 86.88 329 ASP A O 1
ATOM 2571 N N . CYS A 1 330 ? -14.258 -32.5 -1.807 1 88 330 CYS A N 1
ATOM 2572 C CA . CYS A 1 330 ? -13.891 -33.219 -3.025 1 88 330 CYS A CA 1
ATOM 2573 C C . CYS A 1 330 ? -13.805 -34.719 -2.771 1 88 330 CYS A C 1
ATOM 2575 O O . CYS A 1 330 ? -13.352 -35.156 -1.71 1 88 330 CYS A O 1
ATOM 2577 N N . SER A 1 331 ? -14.18 -35.5 -3.674 1 87.38 331 SER A N 1
ATOM 2578 C CA . SER A 1 331 ? -14.203 -36.938 -3.51 1 87.38 331 SER A CA 1
ATOM 2579 C C . SER A 1 331 ? -12.891 -37.562 -3.969 1 87.38 331 SER A C 1
ATOM 2581 O O . SER A 1 331 ? -12.594 -38.719 -3.637 1 87.38 331 SER A O 1
ATOM 2583 N N . SER A 1 332 ? -12.117 -36.875 -4.711 1 88.38 332 SER A N 1
ATOM 2584 C CA . SER A 1 332 ? -10.883 -37.406 -5.273 1 88.38 332 SER A CA 1
ATOM 2585 C C . SER A 1 332 ? -9.891 -36.281 -5.59 1 88.38 332 SER A C 1
ATOM 2587 O O . SER A 1 332 ? -10.266 -35.125 -5.625 1 88.38 332 SER A O 1
ATOM 2589 N N . ALA A 1 333 ? -8.664 -36.719 -5.82 1 86.38 333 ALA A N 1
ATOM 2590 C CA . ALA A 1 333 ? -7.633 -35.781 -6.238 1 86.38 333 ALA A CA 1
ATOM 2591 C C . ALA A 1 333 ? -7.953 -35.188 -7.605 1 86.38 333 ALA A C 1
ATOM 2593 O O . ALA A 1 333 ? -7.645 -34.031 -7.871 1 86.38 333 ALA A O 1
ATOM 2594 N N . THR A 1 334 ? -8.602 -35.938 -8.375 1 89.69 334 THR A N 1
ATOM 2595 C CA . THR A 1 334 ? -8.992 -35.5 -9.711 1 89.69 334 THR A CA 1
ATOM 2596 C C . THR A 1 334 ? -10.039 -34.375 -9.617 1 89.69 334 THR A C 1
ATOM 2598 O O . THR A 1 334 ? -9.953 -33.375 -10.328 1 89.69 334 THR A O 1
ATOM 2601 N N . GLU A 1 335 ? -10.945 -34.594 -8.766 1 90.25 335 GLU A N 1
ATOM 2602 C CA . GLU A 1 335 ? -11.961 -33.562 -8.57 1 90.25 335 GLU A CA 1
ATOM 2603 C C . GLU A 1 335 ? -11.344 -32.281 -7.996 1 90.25 335 GLU A C 1
ATOM 2605 O O . GLU A 1 335 ? -11.664 -31.188 -8.438 1 90.25 335 GLU A O 1
ATOM 2610 N N . TYR A 1 336 ? -10.477 -32.5 -7.07 1 89.12 336 TYR A N 1
ATOM 2611 C CA . TYR A 1 336 ? -9.805 -31.359 -6.465 1 89.12 336 TYR A CA 1
ATOM 2612 C C . TYR A 1 336 ? -8.992 -30.594 -7.5 1 89.12 336 TYR A C 1
ATOM 2614 O O . TYR A 1 336 ? -9.008 -29.359 -7.512 1 89.12 336 TYR A O 1
ATOM 2622 N N . GLN A 1 337 ? -8.328 -31.266 -8.312 1 89.94 337 GLN A N 1
ATOM 2623 C CA . GLN A 1 337 ? -7.598 -30.641 -9.406 1 89.94 337 GLN A CA 1
ATOM 2624 C C . GLN A 1 337 ? -8.531 -29.828 -10.305 1 89.94 337 GLN A C 1
ATOM 2626 O O . GLN A 1 337 ? -8.188 -28.734 -10.742 1 89.94 337 GLN A O 1
ATOM 2631 N N . GLY A 1 338 ? -9.656 -30.469 -10.594 1 91.12 338 GLY A N 1
ATOM 2632 C CA . GLY A 1 338 ? -10.633 -29.781 -11.414 1 91.12 338 GLY A CA 1
ATOM 2633 C C . GLY A 1 338 ? -11.109 -28.469 -10.805 1 91.12 338 GLY A C 1
ATOM 2634 O O . GLY A 1 338 ? -11.266 -27.469 -11.516 1 91.12 338 GLY A O 1
ATOM 2635 N N . VAL A 1 339 ? -11.328 -28.438 -9.547 1 91.62 339 VAL A N 1
ATOM 2636 C CA . VAL A 1 339 ? -11.781 -27.25 -8.82 1 91.62 339 VAL A CA 1
ATOM 2637 C C . VAL A 1 339 ? -10.703 -26.172 -8.867 1 91.62 339 VAL A C 1
ATOM 2639 O O . VAL A 1 339 ? -10.992 -25.016 -9.164 1 91.62 339 VAL A O 1
ATOM 2642 N N . LEU A 1 340 ? -9.5 -26.594 -8.625 1 91.06 340 LEU A N 1
ATOM 2643 C CA . LEU A 1 340 ? -8.383 -25.656 -8.648 1 91.06 340 LEU A CA 1
ATOM 2644 C C . LEU A 1 340 ? -8.18 -25.094 -10.055 1 91.06 340 LEU A C 1
ATOM 2646 O O . LEU A 1 340 ? -7.895 -23.906 -10.211 1 91.06 340 LEU A O 1
ATOM 2650 N N . THR A 1 341 ? -8.289 -25.938 -10.969 1 92.94 341 THR A N 1
ATOM 2651 C CA . THR A 1 341 ? -8.125 -25.516 -12.352 1 92.94 341 THR A CA 1
ATOM 2652 C C . THR A 1 341 ? -9.195 -24.5 -12.734 1 92.94 341 THR A C 1
ATOM 2654 O O . THR A 1 341 ? -8.906 -23.516 -13.414 1 92.94 341 THR A O 1
ATOM 2657 N N . PHE A 1 342 ? -10.398 -24.766 -12.328 1 94.75 342 PHE A N 1
ATOM 2658 C CA . PHE A 1 342 ? -11.484 -23.828 -12.594 1 94.75 342 PHE A CA 1
ATOM 2659 C C . PHE A 1 342 ? -11.227 -22.484 -11.93 1 94.75 342 PHE A C 1
ATOM 2661 O O . PHE A 1 342 ? -11.438 -21.438 -12.539 1 94.75 342 PHE A O 1
ATOM 2668 N N . LEU A 1 343 ? -10.742 -22.5 -10.75 1 94.5 343 LEU A N 1
ATOM 2669 C CA . LEU A 1 343 ? -10.398 -21.281 -10.039 1 94.5 343 LEU A CA 1
ATOM 2670 C C . LEU A 1 343 ? -9.305 -20.516 -10.773 1 94.5 343 LEU A C 1
ATOM 2672 O O . LEU A 1 343 ? -9.445 -19.312 -11.031 1 94.5 343 LEU A O 1
ATOM 2676 N N . CYS A 1 344 ? -8.234 -21.203 -11.148 1 94 344 CYS A N 1
ATOM 2677 C CA . CYS A 1 344 ? -7.105 -20.562 -11.812 1 94 344 CYS A CA 1
ATOM 2678 C C . CYS A 1 344 ? -7.523 -19.984 -13.164 1 94 344 CYS A C 1
ATOM 2680 O O . CYS A 1 344 ? -7.109 -18.891 -13.531 1 94 344 CYS A O 1
ATOM 2682 N N . ALA A 1 345 ? -8.328 -20.75 -13.875 1 94.5 345 ALA A N 1
ATOM 2683 C CA . ALA A 1 345 ? -8.812 -20.266 -15.164 1 94.5 345 ALA A CA 1
ATOM 2684 C C . ALA A 1 345 ? -9.664 -19 -15 1 94.5 345 ALA A C 1
ATOM 2686 O O . ALA A 1 345 ? -9.539 -18.062 -15.781 1 94.5 345 ALA A O 1
ATOM 2687 N N . THR A 1 346 ? -10.523 -19.047 -14.008 1 95.81 346 THR A N 1
ATOM 2688 C CA . THR A 1 346 ? -11.375 -17.891 -13.711 1 95.81 346 THR A CA 1
ATOM 2689 C C . THR A 1 346 ? -10.531 -16.672 -13.359 1 95.81 346 THR A C 1
ATOM 2691 O O . THR A 1 346 ? -10.773 -15.57 -13.867 1 95.81 346 THR A O 1
ATOM 2694 N N . LEU A 1 347 ? -9.508 -16.875 -12.578 1 95.31 347 LEU A N 1
ATOM 2695 C CA . LEU A 1 347 ? -8.648 -15.781 -12.141 1 95.31 347 LEU A CA 1
ATOM 2696 C C . LEU A 1 347 ? -7.77 -15.289 -13.289 1 95.31 347 LEU A C 1
ATOM 2698 O O . LEU A 1 347 ? -7.473 -14.102 -13.383 1 95.31 347 LEU A O 1
ATOM 2702 N N . GLN A 1 348 ? -7.34 -16.203 -14.078 1 94.88 348 GLN A N 1
ATOM 2703 C CA . GLN A 1 348 ? -6.59 -15.781 -15.266 1 94.88 348 GLN A CA 1
ATOM 2704 C C . GLN A 1 348 ? -7.422 -14.852 -16.141 1 94.88 348 GLN A C 1
ATOM 2706 O O . GLN A 1 348 ? -6.918 -13.844 -16.641 1 94.88 348 GLN A O 1
ATOM 2711 N N . ARG A 1 349 ? -8.664 -15.203 -16.375 1 95.06 349 ARG A N 1
ATOM 2712 C CA . ARG A 1 349 ? -9.555 -14.352 -17.156 1 95.06 349 ARG A CA 1
ATOM 2713 C C . ARG A 1 349 ? -9.734 -12.992 -16.484 1 95.06 349 ARG A C 1
ATOM 2715 O O . ARG A 1 349 ? -9.703 -11.961 -17.172 1 95.06 349 ARG A O 1
ATOM 2722 N N . LEU A 1 350 ? -9.867 -13 -15.227 1 95.56 350 LEU A N 1
ATOM 2723 C CA . LEU A 1 350 ? -10.008 -11.758 -14.469 1 95.56 350 LEU A CA 1
ATOM 2724 C C . LEU A 1 350 ? -8.812 -10.844 -14.703 1 95.56 350 LEU A C 1
ATOM 2726 O O . LEU A 1 350 ? -8.977 -9.648 -14.945 1 95.56 350 LEU A O 1
ATOM 2730 N N . LEU A 1 351 ? -7.617 -11.422 -14.656 1 94 351 LEU A N 1
ATOM 2731 C CA . LEU A 1 351 ? -6.379 -10.648 -14.711 1 94 351 LEU A CA 1
ATOM 2732 C C . LEU A 1 351 ? -6.07 -10.227 -16.141 1 94 351 LEU A C 1
ATOM 2734 O O . LEU A 1 351 ? -5.273 -9.312 -16.375 1 94 351 LEU A O 1
ATOM 2738 N N . THR A 1 352 ? -6.691 -10.875 -17.078 1 92.12 352 THR A N 1
ATOM 2739 C CA . THR A 1 352 ? -6.414 -10.555 -18.469 1 92.12 352 THR A CA 1
ATOM 2740 C C . THR A 1 352 ? -7.441 -9.57 -19.016 1 92.12 352 THR A C 1
ATOM 2742 O O . THR A 1 352 ? -7.191 -8.891 -20.016 1 92.12 352 THR A O 1
ATOM 2745 N N . LEU A 1 353 ? -8.594 -9.484 -18.375 1 92.06 353 LEU A N 1
ATOM 2746 C CA . LEU A 1 353 ? -9.609 -8.523 -18.797 1 92.06 353 LEU A CA 1
ATOM 2747 C C . LEU A 1 353 ? -9.109 -7.094 -18.625 1 92.06 353 LEU A C 1
ATOM 2749 O O . LEU A 1 353 ? -8.453 -6.777 -17.641 1 92.06 353 LEU A O 1
ATOM 2753 N N . PRO A 1 354 ? -9.461 -6.273 -19.625 1 88.81 354 PRO A N 1
ATOM 2754 C CA . PRO A 1 354 ? -9.086 -4.867 -19.453 1 88.81 354 PRO A CA 1
ATOM 2755 C C . PRO A 1 354 ? -9.773 -4.219 -18.25 1 88.81 354 PRO A C 1
ATOM 2757 O O . PRO A 1 354 ? -10.945 -4.488 -17.984 1 88.81 354 PRO A O 1
ATOM 2760 N N . VAL A 1 355 ? -8.984 -3.467 -17.547 1 88.5 355 VAL A N 1
ATOM 2761 C CA . VAL A 1 355 ? -9.539 -2.736 -16.406 1 88.5 355 VAL A CA 1
ATOM 2762 C C . VAL A 1 355 ? -10.391 -1.567 -16.906 1 88.5 355 VAL A C 1
ATOM 2764 O O . VAL A 1 355 ? -9.945 -0.789 -17.75 1 88.5 355 VAL A O 1
ATOM 2767 N N . PRO A 1 356 ? -11.57 -1.5 -1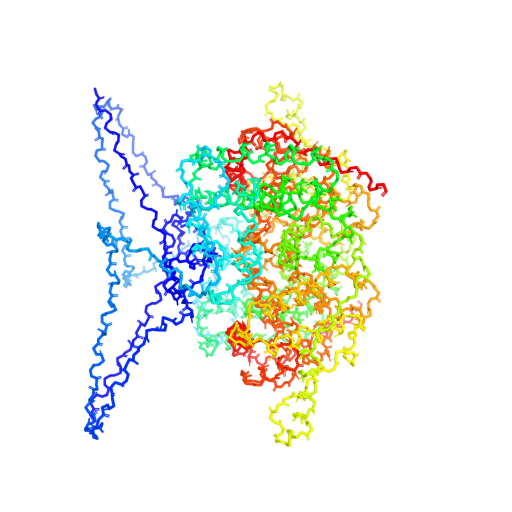6.406 1 89.44 356 PRO A N 1
ATOM 2768 C CA . PRO A 1 356 ? -12.422 -0.389 -16.828 1 89.44 356 PRO A CA 1
ATOM 2769 C C . PRO A 1 356 ? -11.797 0.976 -16.547 1 89.44 356 PRO A C 1
ATOM 2771 O O . PRO A 1 356 ? -11.203 1.179 -15.484 1 89.44 356 PRO A O 1
ATOM 2774 N N . ASP A 1 357 ? -11.898 1.886 -17.484 1 81.94 357 ASP A N 1
ATOM 2775 C CA . ASP A 1 357 ? -11.359 3.238 -17.375 1 81.94 357 ASP A CA 1
ATOM 2776 C C . ASP A 1 357 ? -12.211 4.09 -16.438 1 81.94 357 ASP A C 1
ATOM 2778 O O . ASP A 1 357 ? -13.383 4.344 -16.703 1 81.94 357 ASP A O 1
ATOM 2782 N N . LEU A 1 358 ? -11.648 4.617 -15.422 1 77.31 358 LEU A N 1
ATOM 2783 C CA . LEU A 1 358 ? -12.352 5.391 -14.406 1 77.31 358 LEU A CA 1
ATOM 2784 C C . LEU A 1 358 ? -12.578 6.824 -14.867 1 77.31 358 LEU A C 1
ATOM 2786 O O . LEU A 1 358 ? -13.43 7.531 -14.328 1 77.31 358 LEU A O 1
ATOM 2790 N N . LEU A 1 359 ? -11.898 7.25 -15.812 1 66.81 359 LEU A N 1
ATOM 2791 C CA . LEU A 1 359 ? -11.961 8.641 -16.266 1 66.81 359 LEU A CA 1
ATOM 2792 C C . LEU A 1 359 ? -13.32 8.953 -16.875 1 66.81 359 LEU A C 1
ATOM 2794 O O . LEU A 1 359 ? -13.734 10.109 -16.922 1 66.81 359 LEU A O 1
ATOM 2798 N N . MET A 1 360 ? -13.945 7.938 -17.234 1 65.25 360 MET A N 1
ATOM 2799 C CA . MET A 1 360 ? -15.242 8.195 -17.875 1 65.25 360 MET A CA 1
ATOM 2800 C C . MET A 1 360 ? -16.328 8.414 -16.812 1 65.25 360 MET A C 1
ATOM 2802 O O . MET A 1 360 ? -17.422 8.883 -17.141 1 65.25 360 MET A O 1
ATOM 2806 N N . GLY A 1 361 ? -16.062 8.109 -15.625 1 67.94 361 GLY A N 1
ATOM 2807 C CA . GLY A 1 361 ? -16.844 8.539 -14.477 1 67.94 361 GLY A CA 1
ATOM 2808 C C . GLY A 1 361 ? -18.156 7.793 -14.336 1 67.94 361 GLY A C 1
ATOM 2809 O O . GLY A 1 361 ? -19.047 8.219 -13.594 1 67.94 361 GLY A O 1
ATOM 2810 N N . SER A 1 362 ? -18.359 6.777 -15.039 1 87.19 362 SER A N 1
ATOM 2811 C CA . SER A 1 362 ? -19.641 6.09 -14.875 1 87.19 362 SER A CA 1
ATOM 2812 C C . SER A 1 362 ? -19.609 5.152 -13.672 1 87.19 362 SER A C 1
ATOM 2814 O O . SER A 1 362 ? -18.562 4.582 -13.344 1 87.19 362 SER A O 1
ATOM 2816 N N . TYR A 1 363 ? -20.734 5.062 -13.031 1 90.19 363 TYR A N 1
ATOM 2817 C CA . TYR A 1 363 ? -20.891 4.188 -11.875 1 90.19 363 TYR A CA 1
ATOM 2818 C C . TYR A 1 363 ? -20.562 2.742 -12.234 1 90.19 363 TYR A C 1
ATOM 2820 O O . TYR A 1 363 ? -19.891 2.045 -11.484 1 90.19 363 TYR A O 1
ATOM 2828 N N . GLU A 1 364 ? -21 2.328 -13.438 1 93 364 GLU A N 1
ATOM 2829 C CA . GLU A 1 364 ? -20.828 0.949 -13.883 1 93 364 GLU A CA 1
ATOM 2830 C C . GLU A 1 364 ? -19.344 0.605 -14.008 1 93 364 GLU A C 1
ATOM 2832 O O . GLU A 1 364 ? -18.906 -0.469 -13.586 1 93 364 GLU A O 1
ATOM 2837 N N . ARG A 1 365 ? -18.656 1.492 -14.555 1 94.06 365 ARG A N 1
ATOM 2838 C CA . ARG A 1 365 ? -17.219 1.26 -14.742 1 94.06 365 ARG A CA 1
ATOM 2839 C C . ARG A 1 365 ? -16.484 1.295 -13.414 1 94.06 365 ARG A C 1
ATOM 2841 O O . ARG A 1 365 ? -15.594 0.473 -13.164 1 94.06 365 ARG A O 1
ATOM 2848 N N . THR A 1 366 ? -16.906 2.193 -12.555 1 93.88 366 THR A N 1
ATOM 2849 C CA . THR A 1 366 ? -16.25 2.334 -11.258 1 93.88 366 THR A CA 1
ATOM 2850 C C . THR A 1 366 ? -16.516 1.113 -10.383 1 93.88 366 THR A C 1
ATOM 2852 O O . THR A 1 366 ? -15.586 0.55 -9.797 1 93.88 366 THR A O 1
ATOM 2855 N N . ILE A 1 367 ? -17.734 0.685 -10.383 1 95.31 367 ILE A N 1
ATOM 2856 C CA . ILE A 1 367 ? -18.109 -0.439 -9.531 1 95.31 367 ILE A CA 1
ATOM 2857 C C . ILE A 1 367 ? -17.484 -1.723 -10.07 1 95.31 367 ILE A C 1
ATOM 2859 O O . ILE A 1 367 ? -17.062 -2.592 -9.297 1 95.31 367 ILE A O 1
ATOM 2863 N N . THR A 1 368 ? -17.391 -1.835 -11.375 1 97.19 368 THR A N 1
ATOM 2864 C CA . THR A 1 368 ? -16.766 -3.01 -11.984 1 97.19 368 THR A CA 1
ATOM 2865 C C . THR A 1 368 ? -15.281 -3.076 -11.656 1 97.19 368 THR A C 1
ATOM 2867 O O . THR A 1 368 ? -14.766 -4.137 -11.297 1 97.19 368 THR A O 1
ATOM 2870 N N . ALA A 1 369 ? -14.648 -1.927 -11.766 1 97.31 369 ALA A N 1
ATOM 2871 C CA . ALA A 1 369 ? -13.234 -1.883 -11.398 1 97.31 369 ALA A CA 1
ATOM 2872 C C . ALA A 1 369 ? -13.031 -2.256 -9.938 1 97.31 369 ALA A C 1
ATOM 2874 O O . ALA A 1 369 ? -12.086 -2.979 -9.594 1 97.31 369 ALA A O 1
ATOM 2875 N N . ALA A 1 370 ? -13.906 -1.787 -9.117 1 97.38 370 ALA A N 1
ATOM 2876 C CA . ALA A 1 370 ? -13.844 -2.115 -7.695 1 97.38 370 ALA A CA 1
ATOM 2877 C C . ALA A 1 370 ? -14.008 -3.615 -7.469 1 97.38 370 ALA A C 1
ATOM 2879 O O . ALA A 1 370 ? -13.281 -4.215 -6.676 1 97.38 370 ALA A O 1
ATOM 2880 N N . CYS A 1 371 ? -14.898 -4.211 -8.172 1 98.25 371 CYS A N 1
ATOM 2881 C CA . CYS A 1 371 ? -15.133 -5.648 -8.062 1 98.25 371 CYS A CA 1
ATOM 2882 C C . CYS A 1 371 ? -13.891 -6.434 -8.477 1 98.25 371 CYS A C 1
ATOM 2884 O O . CYS A 1 371 ? -13.539 -7.426 -7.84 1 98.25 371 CYS A O 1
ATOM 2886 N N . ARG A 1 372 ? -13.273 -5.996 -9.516 1 98.19 372 ARG A N 1
ATOM 2887 C CA . ARG A 1 372 ? -12.055 -6.66 -9.969 1 98.19 372 ARG A CA 1
ATOM 2888 C C . ARG A 1 372 ? -11 -6.684 -8.867 1 98.19 372 ARG A C 1
ATOM 2890 O O . ARG A 1 372 ? -10.438 -7.738 -8.555 1 98.19 372 ARG A O 1
ATOM 2897 N N . HIS A 1 373 ? -10.758 -5.52 -8.32 1 97.81 373 HIS A N 1
ATOM 2898 C CA . HIS A 1 373 ? -9.727 -5.414 -7.285 1 97.81 373 HIS A CA 1
ATOM 2899 C C . HIS A 1 373 ? -10.109 -6.211 -6.043 1 97.81 373 HIS A C 1
ATOM 2901 O O . HIS A 1 373 ? -9.266 -6.883 -5.449 1 97.81 373 HIS A O 1
ATOM 2907 N N . ALA A 1 374 ? -11.367 -6.188 -5.688 1 98.38 374 ALA A N 1
ATOM 2908 C CA . ALA A 1 374 ? -11.828 -6.914 -4.508 1 98.38 374 ALA A CA 1
ATOM 2909 C C . ALA A 1 374 ? -11.719 -8.422 -4.715 1 98.38 374 ALA A C 1
ATOM 2911 O O . ALA A 1 374 ? -11.375 -9.156 -3.783 1 98.38 374 ALA A O 1
ATOM 2912 N N . LEU A 1 375 ? -11.992 -8.852 -5.934 1 98.19 375 LEU A N 1
ATOM 2913 C CA . LEU A 1 375 ? -11.867 -10.281 -6.227 1 98.19 375 LEU A CA 1
ATOM 2914 C C . LEU A 1 375 ? -10.422 -10.742 -6.09 1 98.19 375 LEU A C 1
ATOM 2916 O O . LEU A 1 375 ? -10.156 -11.82 -5.559 1 98.19 375 LEU A O 1
ATOM 2920 N N . ILE A 1 376 ? -9.516 -9.953 -6.535 1 96.81 376 ILE A N 1
ATOM 2921 C CA . ILE A 1 376 ? -8.094 -10.258 -6.406 1 96.81 376 ILE A CA 1
ATOM 2922 C C . ILE A 1 376 ? -7.723 -10.398 -4.93 1 96.81 376 ILE A C 1
ATOM 2924 O O . ILE A 1 376 ? -7.07 -11.367 -4.539 1 96.81 376 ILE A O 1
ATOM 2928 N N . ILE A 1 377 ? -8.195 -9.492 -4.152 1 96.88 377 ILE A N 1
ATOM 2929 C CA . ILE A 1 377 ? -7.895 -9.516 -2.727 1 96.88 377 ILE A CA 1
ATOM 2930 C C . ILE A 1 377 ? -8.555 -10.727 -2.08 1 96.88 377 ILE A C 1
ATOM 2932 O O . ILE A 1 377 ? -7.91 -11.484 -1.351 1 96.88 377 ILE A O 1
ATOM 2936 N N . HIS A 1 378 ? -9.781 -10.953 -2.383 1 96.69 378 HIS A N 1
ATOM 2937 C CA . HIS A 1 378 ? -10.57 -12.008 -1.753 1 96.69 378 HIS A CA 1
ATOM 2938 C C . HIS A 1 378 ? -9.922 -13.375 -1.947 1 96.69 378 HIS A C 1
ATOM 2940 O O . HIS A 1 378 ? -9.93 -14.203 -1.035 1 96.69 378 HIS A O 1
ATOM 2946 N N . VAL A 1 379 ? -9.359 -13.531 -3.1 1 94.69 379 VAL A N 1
ATOM 2947 C CA . VAL A 1 379 ? -8.844 -14.859 -3.4 1 94.69 379 VAL A CA 1
ATOM 2948 C C . VAL A 1 379 ? -7.363 -14.93 -3.023 1 94.69 379 VAL A C 1
ATOM 2950 O O . VAL A 1 379 ? -6.934 -15.867 -2.35 1 94.69 379 VAL A O 1
ATOM 2953 N N . PHE A 1 380 ? -6.574 -13.906 -3.312 1 93.31 380 PHE A N 1
ATOM 2954 C CA . PHE A 1 380 ? -5.125 -14.039 -3.242 1 93.31 380 PHE A CA 1
ATOM 2955 C C . PHE A 1 380 ? -4.605 -13.617 -1.874 1 93.31 380 PHE A C 1
ATOM 2957 O O . PHE A 1 380 ? -3.479 -13.953 -1.5 1 93.31 380 PHE A O 1
ATOM 2964 N N . ALA A 1 381 ? -5.316 -12.867 -1.122 1 91.94 381 ALA A N 1
ATOM 2965 C CA . ALA A 1 381 ? -4.812 -12.352 0.15 1 91.94 381 ALA A CA 1
ATOM 2966 C C . ALA A 1 381 ? -4.406 -13.492 1.079 1 91.94 381 ALA A C 1
ATOM 2968 O O . ALA A 1 381 ? -3.416 -13.383 1.807 1 91.94 381 ALA A O 1
ATOM 2969 N N . GLN A 1 382 ? -5.113 -14.555 1.023 1 85.94 382 GLN A N 1
ATOM 2970 C CA . GLN A 1 382 ? -4.844 -15.68 1.915 1 85.94 382 GLN A CA 1
ATOM 2971 C C . GLN A 1 382 ? -3.555 -16.391 1.527 1 85.94 382 GLN A C 1
ATOM 2973 O O . GLN A 1 382 ? -3.002 -17.156 2.318 1 85.94 382 GLN A O 1
ATOM 2978 N N . TRP A 1 383 ? -3.104 -16.109 0.364 1 87.12 383 TRP A N 1
ATOM 2979 C CA . TRP A 1 383 ? -1.915 -16.797 -0.128 1 87.12 383 TRP A CA 1
ATOM 2980 C C . TRP A 1 383 ? -0.668 -15.953 0.082 1 87.12 383 TRP A C 1
ATOM 2982 O O . TRP A 1 383 ? 0.449 -16.391 -0.193 1 87.12 383 TRP A O 1
ATOM 2992 N N . CYS A 1 384 ? -0.851 -14.734 0.558 1 87.88 384 CYS A N 1
ATOM 2993 C CA . CYS A 1 384 ? 0.297 -13.875 0.839 1 87.88 384 CYS A CA 1
ATOM 2994 C C . CYS A 1 384 ? 1.218 -14.523 1.868 1 87.88 384 CYS A C 1
ATOM 2996 O O . CYS A 1 384 ? 0.752 -15.047 2.881 1 87.88 384 CYS A O 1
ATOM 2998 N N . GLY A 1 385 ? 2.498 -14.57 1.577 1 80.38 385 GLY A N 1
ATOM 2999 C CA . GLY A 1 385 ? 3.465 -15.219 2.445 1 80.38 385 GLY A CA 1
ATOM 3000 C C . GLY A 1 385 ? 3.873 -16.594 1.956 1 80.38 385 GLY A C 1
ATOM 3001 O O . GLY A 1 385 ? 4.906 -17.125 2.369 1 80.38 385 GLY A O 1
ATOM 3002 N N . HIS A 1 386 ? 3.014 -17.125 1.028 1 82.81 386 HIS A N 1
ATOM 3003 C CA . HIS A 1 386 ? 3.361 -18.391 0.399 1 82.81 386 HIS A CA 1
ATOM 3004 C C . HIS A 1 386 ? 4.035 -18.172 -0.95 1 82.81 386 HIS A C 1
ATOM 3006 O O . HIS A 1 386 ? 3.797 -17.156 -1.61 1 82.81 386 HIS A O 1
ATOM 3012 N N . GLN A 1 387 ? 4.812 -19.172 -1.241 1 83.75 387 GLN A N 1
ATOM 3013 C CA . GLN A 1 387 ? 5.582 -19 -2.467 1 83.75 387 GLN A CA 1
ATOM 3014 C C . GLN A 1 387 ? 4.93 -19.719 -3.641 1 83.75 387 GLN A C 1
ATOM 3016 O O . GLN A 1 387 ? 4.418 -20.828 -3.482 1 83.75 387 GLN A O 1
ATOM 3021 N N . PRO A 1 388 ? 4.879 -19.125 -4.871 1 89.25 388 PRO A N 1
ATOM 3022 C CA . PRO A 1 388 ? 5.328 -17.766 -5.168 1 89.25 388 PRO A CA 1
ATOM 3023 C C . PRO A 1 388 ? 4.406 -16.703 -4.574 1 89.25 388 PRO A C 1
ATOM 3025 O O . PRO A 1 388 ? 3.186 -16.781 -4.734 1 89.25 388 PRO A O 1
ATOM 3028 N N . ASP A 1 389 ? 4.969 -15.703 -4.012 1 89.44 389 ASP A N 1
ATOM 3029 C CA . ASP A 1 389 ? 4.258 -14.766 -3.146 1 89.44 389 ASP A CA 1
ATOM 3030 C C . ASP A 1 389 ? 3.506 -13.727 -3.967 1 89.44 389 ASP A C 1
ATOM 3032 O O . ASP A 1 389 ? 4.117 -12.906 -4.66 1 89.44 389 ASP A O 1
ATOM 3036 N N . PRO A 1 390 ? 2.188 -13.656 -3.879 1 92.06 390 PRO A N 1
ATOM 3037 C CA . PRO A 1 390 ? 1.402 -12.688 -4.648 1 92.06 390 PRO A CA 1
ATOM 3038 C C . PRO A 1 390 ? 1.192 -11.375 -3.902 1 92.06 390 PRO A C 1
ATOM 3040 O O . PRO A 1 390 ? 0.309 -10.594 -4.262 1 92.06 390 PRO A O 1
ATOM 3043 N N . SER A 1 391 ? 1.965 -11.078 -2.883 1 91.31 391 SER A N 1
ATOM 3044 C CA . SER A 1 391 ? 1.744 -9.945 -1.991 1 91.31 391 SER A CA 1
ATOM 3045 C C . SER A 1 391 ? 1.739 -8.625 -2.762 1 91.31 391 SER A C 1
ATOM 3047 O O . SER A 1 391 ? 0.974 -7.715 -2.441 1 91.31 391 SER A O 1
ATOM 3049 N N . LEU A 1 392 ? 2.549 -8.484 -3.756 1 92.31 392 LEU A N 1
ATOM 3050 C CA . LEU A 1 392 ? 2.604 -7.238 -4.516 1 92.31 392 LEU A CA 1
ATOM 3051 C C . LEU A 1 392 ? 1.304 -7.012 -5.281 1 92.31 392 LEU A C 1
ATOM 3053 O O . LEU A 1 392 ? 0.79 -5.891 -5.32 1 92.31 392 LEU A O 1
ATOM 3057 N N . LEU A 1 393 ? 0.791 -8.023 -5.867 1 93.81 393 LEU A N 1
ATOM 3058 C CA . LEU A 1 393 ? -0.482 -7.938 -6.574 1 93.81 393 LEU A CA 1
ATOM 3059 C C . LEU A 1 393 ? -1.607 -7.551 -5.625 1 93.81 393 LEU A C 1
ATOM 3061 O O . LEU A 1 393 ? -2.42 -6.68 -5.941 1 93.81 393 LEU A O 1
ATOM 3065 N N . VAL A 1 394 ? -1.629 -8.164 -4.496 1 94.19 394 VAL A N 1
ATOM 3066 C CA . VAL A 1 394 ? -2.691 -7.949 -3.521 1 94.19 394 VAL A CA 1
ATOM 3067 C C . VAL A 1 394 ? -2.617 -6.523 -2.984 1 94.19 394 VAL A C 1
ATOM 3069 O O . VAL A 1 394 ? -3.639 -5.84 -2.875 1 94.19 394 VAL A O 1
ATOM 3072 N N . SER A 1 395 ? -1.444 -6.07 -2.703 1 92.5 395 SER A N 1
ATOM 3073 C CA . SER A 1 395 ? -1.269 -4.711 -2.199 1 92.5 395 SER A CA 1
ATOM 3074 C C . SER A 1 395 ? -1.701 -3.68 -3.234 1 92.5 395 SER A C 1
ATOM 3076 O O . SER A 1 395 ? -2.334 -2.678 -2.893 1 92.5 395 SER A O 1
ATOM 3078 N N . THR A 1 396 ? -1.349 -3.916 -4.418 1 93.5 396 THR A N 1
ATOM 3079 C CA . THR A 1 396 ? -1.75 -3.025 -5.5 1 93.5 396 THR A CA 1
ATOM 3080 C C . THR A 1 396 ? -3.268 -3.008 -5.652 1 93.5 396 THR A C 1
ATOM 3082 O O . THR A 1 396 ? -3.867 -1.946 -5.836 1 93.5 396 THR A O 1
ATOM 3085 N N . ALA A 1 397 ? -3.811 -4.156 -5.555 1 95.56 397 ALA A N 1
ATOM 3086 C CA . ALA A 1 397 ? -5.262 -4.258 -5.672 1 95.56 397 ALA A CA 1
ATOM 3087 C C . ALA A 1 397 ? -5.957 -3.488 -4.555 1 95.56 397 ALA A C 1
ATOM 3089 O O . ALA A 1 397 ? -6.992 -2.855 -4.777 1 95.56 397 ALA A O 1
ATOM 3090 N N . GLN A 1 398 ? -5.422 -3.566 -3.371 1 96.25 398 GLN A N 1
ATOM 3091 C CA . GLN A 1 398 ? -6.016 -2.842 -2.252 1 96.25 398 GLN A CA 1
ATOM 3092 C C . GLN A 1 398 ? -5.965 -1.334 -2.482 1 96.25 398 GLN A C 1
ATOM 3094 O O . GLN A 1 398 ? -6.945 -0.629 -2.232 1 96.25 398 GLN A O 1
ATOM 3099 N N . HIS A 1 399 ? -4.836 -0.91 -2.924 1 93.88 399 HIS A N 1
ATOM 3100 C CA . HIS A 1 399 ? -4.676 0.51 -3.217 1 93.88 399 HIS A CA 1
ATOM 3101 C C . HIS A 1 399 ? -5.664 0.967 -4.285 1 93.88 399 HIS A C 1
ATOM 3103 O O . HIS A 1 399 ? -6.316 2.004 -4.133 1 93.88 399 HIS A O 1
ATOM 3109 N N . ASP A 1 400 ? -5.746 0.21 -5.309 1 95.38 400 ASP A N 1
ATOM 3110 C CA . ASP A 1 400 ? -6.641 0.558 -6.41 1 95.38 400 ASP A CA 1
ATOM 3111 C C . ASP A 1 400 ? -8.102 0.503 -5.969 1 95.38 400 ASP A C 1
ATOM 3113 O O . ASP A 1 400 ? -8.922 1.299 -6.43 1 95.38 400 ASP A O 1
ATOM 3117 N N . LEU A 1 401 ? -8.359 -0.471 -5.141 1 96.81 401 LEU A N 1
ATOM 3118 C CA . LEU A 1 401 ? -9.719 -0.573 -4.617 1 96.81 401 LEU A CA 1
ATOM 3119 C C . LEU A 1 401 ? -10.094 0.675 -3.82 1 96.81 401 LEU A C 1
ATOM 3121 O O . LEU A 1 401 ? -11.172 1.24 -4.012 1 96.81 401 LEU A O 1
ATOM 3125 N N . LEU A 1 402 ? -9.203 1.092 -2.98 1 95.5 402 LEU A N 1
ATOM 3126 C CA . LEU A 1 402 ? -9.43 2.301 -2.195 1 95.5 402 LEU A CA 1
ATOM 3127 C C . LEU A 1 402 ? -9.641 3.508 -3.104 1 95.5 402 LEU A C 1
ATOM 3129 O O . LEU A 1 402 ? -10.602 4.262 -2.924 1 95.5 402 LEU A O 1
ATOM 3133 N N . ALA A 1 403 ? -8.789 3.625 -4.086 1 92 403 ALA A N 1
ATOM 3134 C CA . ALA A 1 403 ? -8.867 4.758 -5.008 1 92 403 ALA A CA 1
ATOM 3135 C C . ALA A 1 403 ? -10.188 4.754 -5.773 1 92 403 ALA A C 1
ATOM 3137 O O . ALA A 1 403 ? -10.742 5.812 -6.07 1 92 403 ALA A O 1
ATOM 3138 N N . THR A 1 404 ? -10.664 3.627 -6.066 1 93.88 404 THR A N 1
ATOM 3139 C CA . THR A 1 404 ? -11.891 3.484 -6.84 1 93.88 404 THR A CA 1
ATOM 3140 C C . THR A 1 404 ? -13.109 3.74 -5.969 1 93.88 404 THR A C 1
ATOM 3142 O O . THR A 1 404 ? -14.117 4.281 -6.441 1 93.88 404 THR A O 1
ATOM 3145 N N . LEU A 1 405 ? -13.031 3.375 -4.703 1 93.88 405 LEU A N 1
ATOM 3146 C CA . LEU A 1 405 ? -14.195 3.461 -3.816 1 93.88 405 LEU A CA 1
ATOM 3147 C C . LEU A 1 405 ? -14.312 4.855 -3.213 1 93.88 405 LEU A C 1
ATOM 3149 O O . LEU A 1 405 ? -15.391 5.254 -2.773 1 93.88 405 LEU A O 1
ATOM 3153 N N . ARG A 1 406 ? -13.266 5.551 -3.201 1 89.38 406 ARG A N 1
ATOM 3154 C CA . ARG A 1 406 ? -13.219 6.848 -2.535 1 89.38 406 ARG A CA 1
ATOM 3155 C C . ARG A 1 406 ? -14.297 7.781 -3.072 1 89.38 406 ARG A C 1
ATOM 3157 O O . ARG A 1 406 ? -15.094 8.32 -2.305 1 89.38 406 ARG A O 1
ATOM 3164 N N . PRO A 1 407 ? -14.398 7.934 -4.379 1 84.75 407 PRO A N 1
ATOM 3165 C CA . PRO A 1 407 ? -15.438 8.836 -4.883 1 84.75 407 PRO A CA 1
ATOM 3166 C C . PRO A 1 407 ? -16.844 8.328 -4.598 1 84.75 407 PRO A C 1
ATOM 3168 O O . PRO A 1 407 ? -17.781 9.125 -4.457 1 84.75 407 PRO A O 1
ATOM 3171 N N . LEU A 1 408 ? -16.984 7.051 -4.465 1 85.94 408 LEU A N 1
ATOM 3172 C CA . LEU A 1 408 ? -18.297 6.457 -4.23 1 85.94 408 LEU A CA 1
ATOM 3173 C C . LEU A 1 408 ? -18.75 6.691 -2.795 1 85.94 408 LEU A C 1
ATOM 3175 O O . LEU A 1 408 ? -19.953 6.879 -2.541 1 85.94 408 LEU A O 1
ATOM 3179 N N . THR A 1 409 ? -17.859 6.711 -1.909 1 85.31 409 THR A N 1
ATOM 3180 C CA . THR A 1 409 ? -18.188 6.859 -0.498 1 85.31 409 THR A CA 1
ATOM 3181 C C . THR A 1 409 ? -18.328 8.336 -0.126 1 85.31 409 THR A C 1
ATOM 3183 O O . THR A 1 409 ? -19.031 8.68 0.823 1 85.31 409 THR A O 1
ATOM 3186 N N . GLU A 1 410 ? -17.656 9.195 -0.792 1 76.44 410 GLU A N 1
ATOM 3187 C CA . GLU A 1 410 ? -17.703 10.625 -0.521 1 76.44 410 GLU A CA 1
ATOM 3188 C C . GLU A 1 410 ? -19.078 11.203 -0.855 1 76.44 410 GLU A C 1
ATOM 3190 O O . GLU A 1 410 ? -19.578 12.086 -0.152 1 76.44 410 GLU A O 1
ATOM 3195 N N . ARG A 1 411 ? -19.625 10.82 -1.918 1 64.62 411 ARG A N 1
ATOM 3196 C CA . ARG A 1 411 ? -20.891 11.375 -2.379 1 64.62 411 ARG A CA 1
ATOM 3197 C C . ARG A 1 411 ? -22.062 10.859 -1.538 1 64.62 411 ARG A C 1
ATOM 3199 O O . ARG A 1 411 ? -23.125 11.469 -1.514 1 64.62 411 ARG A O 1
ATOM 3206 N N . GLY A 1 412 ? -21.766 10.18 -0.715 1 64.62 412 GLY A N 1
ATOM 3207 C CA . GLY A 1 412 ? -22.891 9.68 0.064 1 64.62 412 GLY A CA 1
ATOM 3208 C C . GLY A 1 412 ? -24.016 9.133 -0.794 1 64.62 412 GLY A C 1
ATOM 3209 O O . GLY A 1 412 ? -24.031 9.352 -2.006 1 64.62 412 GLY A O 1
ATOM 3210 N N . GLY A 1 413 ? -24.547 7.969 -0.698 1 64.31 413 GLY A N 1
ATOM 3211 C CA . GLY A 1 413 ? -25.734 7.602 -1.443 1 64.31 413 GLY A CA 1
ATOM 3212 C C . GLY A 1 413 ? -25.75 6.145 -1.87 1 64.31 413 GLY A C 1
ATOM 3213 O O . GLY A 1 413 ? -26.812 5.562 -2.068 1 64.31 413 GLY A O 1
ATOM 3214 N N . VAL A 1 414 ? -24.609 5.812 -2.121 1 71 414 VAL A N 1
ATOM 3215 C CA . VAL A 1 414 ? -24.641 4.418 -2.547 1 71 414 VAL A CA 1
ATOM 3216 C C . VAL A 1 414 ? -24.734 3.504 -1.327 1 71 414 VAL A C 1
ATOM 3218 O O . VAL A 1 414 ? -23.844 3.498 -0.474 1 71 414 VAL A O 1
ATOM 3221 N N . ARG A 1 415 ? -25.859 2.936 -1.269 1 82.75 415 ARG A N 1
ATOM 3222 C CA . ARG A 1 415 ? -26.125 2 -0.181 1 82.75 415 ARG A CA 1
ATOM 3223 C C . ARG A 1 415 ? -26.453 0.611 -0.721 1 82.75 415 ARG A C 1
ATOM 3225 O O . ARG A 1 415 ? -27.547 0.383 -1.243 1 82.75 415 ARG A O 1
ATOM 3232 N N . SER A 1 416 ? -25.453 -0.148 -0.769 1 91.62 416 SER A N 1
ATOM 3233 C CA . SER A 1 416 ? -25.672 -1.502 -1.266 1 91.62 416 SER A CA 1
ATOM 3234 C C . SER A 1 416 ? -24.828 -2.516 -0.51 1 91.62 416 SER A C 1
ATOM 3236 O O . SER A 1 416 ? -23.781 -2.17 0.033 1 91.62 416 SER A O 1
ATOM 3238 N N . ASN A 1 417 ? -25.344 -3.666 -0.497 1 95.06 417 ASN A N 1
ATOM 3239 C CA . ASN A 1 417 ? -24.578 -4.754 0.101 1 95.06 417 ASN A CA 1
ATOM 3240 C C . ASN A 1 417 ? -23.297 -5.039 -0.682 1 95.06 417 ASN A C 1
ATOM 3242 O O . ASN A 1 417 ? -22.312 -5.52 -0.117 1 95.06 417 ASN A O 1
ATOM 3246 N N . LEU A 1 418 ? -23.375 -4.68 -1.942 1 97 418 LEU A N 1
ATOM 3247 C CA . LEU A 1 418 ? -22.172 -4.836 -2.752 1 97 418 LEU A CA 1
ATOM 3248 C C . LEU A 1 418 ? -21.062 -3.91 -2.268 1 97 418 LEU A C 1
ATOM 3250 O O . LEU A 1 418 ? -19.906 -4.336 -2.104 1 97 418 LEU A O 1
ATOM 3254 N N . LEU A 1 419 ? -21.422 -2.67 -2.027 1 96.56 419 LEU A N 1
ATOM 3255 C CA . LEU A 1 419 ? -20.453 -1.721 -1.515 1 96.56 419 LEU A CA 1
ATOM 3256 C C . LEU A 1 419 ? -19.906 -2.174 -0.162 1 96.56 419 LEU A C 1
ATOM 3258 O O . LEU A 1 419 ? -18.703 -2.08 0.094 1 96.56 419 LEU A O 1
ATOM 3262 N N . LEU A 1 420 ? -20.797 -2.674 0.654 1 97.19 420 LEU A N 1
ATOM 3263 C CA . LEU A 1 420 ? -20.391 -3.189 1.959 1 97.19 420 LEU A CA 1
ATOM 3264 C C . LEU A 1 420 ? -19.375 -4.309 1.809 1 97.19 420 LEU A C 1
ATOM 3266 O O . LEU A 1 420 ? -18.375 -4.34 2.531 1 97.19 420 LEU A O 1
ATOM 3270 N N . TRP A 1 421 ? -19.609 -5.215 0.912 1 98.25 421 TRP A N 1
ATOM 3271 C CA . TRP A 1 421 ? -18.719 -6.336 0.659 1 98.25 421 TRP A CA 1
ATOM 3272 C C . TRP A 1 421 ? -17.359 -5.844 0.141 1 98.25 421 TRP A C 1
ATOM 3274 O O . TRP A 1 421 ? -16.312 -6.312 0.588 1 98.25 421 TRP A O 1
ATOM 3284 N N . LEU A 1 422 ? -17.391 -4.887 -0.766 1 98.31 422 LEU A N 1
ATOM 3285 C CA . LEU A 1 422 ? -16.172 -4.324 -1.331 1 98.31 422 LEU A CA 1
ATOM 3286 C C . LEU A 1 422 ? -15.305 -3.691 -0.244 1 98.31 422 LEU A C 1
ATOM 3288 O O . LEU A 1 422 ? -14.094 -3.916 -0.198 1 98.31 422 LEU A O 1
ATOM 3292 N N . LEU A 1 423 ? -15.906 -2.967 0.634 1 97.62 423 LEU A N 1
ATOM 3293 C CA . LEU A 1 423 ? -15.195 -2.316 1.729 1 97.62 423 LEU A CA 1
ATOM 3294 C C . LEU A 1 423 ? -14.648 -3.348 2.711 1 97.62 423 LEU A C 1
ATOM 3296 O O . LEU A 1 423 ? -13.516 -3.219 3.188 1 97.62 423 LEU A O 1
ATOM 3300 N N . SER A 1 424 ? -15.414 -4.332 2.969 1 98.25 424 SER A N 1
ATOM 3301 C CA . SER A 1 424 ? -14.992 -5.375 3.898 1 98.25 424 SER A CA 1
ATOM 3302 C C . SER A 1 424 ? -13.797 -6.148 3.359 1 98.25 424 SER A C 1
ATOM 3304 O O . SER A 1 424 ? -12.828 -6.395 4.086 1 98.25 424 SER A O 1
ATOM 3306 N N . VAL A 1 425 ? -13.836 -6.508 2.113 1 98.12 425 VAL A N 1
ATOM 3307 C CA . VAL A 1 425 ? -12.75 -7.242 1.481 1 98.12 425 VAL A CA 1
ATOM 3308 C C . VAL A 1 425 ? -11.477 -6.398 1.493 1 98.12 425 VAL A C 1
ATOM 3310 O O . VAL A 1 425 ? -10.398 -6.891 1.832 1 98.12 425 VAL A O 1
ATOM 3313 N N . GLY A 1 426 ? -11.586 -5.125 1.18 1 97.56 426 GLY A N 1
ATOM 3314 C CA . GLY A 1 426 ? -10.43 -4.242 1.215 1 97.56 426 GLY A CA 1
ATOM 3315 C C . GLY A 1 426 ? -9.789 -4.156 2.586 1 97.56 426 GLY A C 1
ATOM 3316 O O . GLY A 1 426 ? -8.562 -4.078 2.701 1 97.56 426 GLY A O 1
ATOM 3317 N N . GLY A 1 427 ? -10.594 -4.242 3.625 1 96.5 427 GLY A N 1
ATOM 3318 C CA . GLY A 1 427 ? -10.117 -4.121 4.992 1 96.5 427 GLY A CA 1
ATOM 3319 C C . GLY A 1 427 ? -9.461 -5.383 5.512 1 96.5 427 GLY A C 1
ATOM 3320 O O . GLY A 1 427 ? -8.758 -5.355 6.523 1 96.5 427 GLY A O 1
ATOM 3321 N N . THR A 1 428 ? -9.703 -6.473 4.863 1 94.94 428 THR A N 1
ATOM 3322 C CA . THR A 1 428 ? -9.148 -7.738 5.324 1 94.94 428 THR A CA 1
ATOM 3323 C C . THR A 1 428 ? -7.723 -7.926 4.801 1 94.94 428 THR A C 1
ATOM 3325 O O . THR A 1 428 ? -7.023 -8.852 5.207 1 94.94 428 THR A O 1
ATOM 3328 N N . CYS A 1 429 ? -7.312 -7.055 3.891 1 90.44 429 CYS A N 1
ATOM 3329 C CA . CYS A 1 429 ? -5.957 -7.152 3.361 1 90.44 429 CYS A CA 1
ATOM 3330 C C . CYS A 1 429 ? -4.926 -7.035 4.477 1 90.44 429 CYS A C 1
ATOM 3332 O O . CYS A 1 429 ? -5.043 -6.176 5.348 1 90.44 429 CYS A O 1
ATOM 3334 N N . PRO A 1 430 ? -3.971 -7.898 4.477 1 77.06 430 PRO A N 1
ATOM 3335 C CA . PRO A 1 430 ? -3.006 -7.941 5.578 1 77.06 430 PRO A CA 1
ATOM 3336 C C . PRO A 1 430 ? -2.045 -6.758 5.57 1 77.06 430 PRO A C 1
ATOM 3338 O O . PRO A 1 430 ? -1.321 -6.535 6.543 1 77.06 430 PRO A O 1
ATOM 3341 N N . CYS A 1 431 ? -2.098 -5.895 4.609 1 73.81 431 CYS A N 1
ATOM 3342 C CA . CYS A 1 431 ? -1.101 -4.832 4.504 1 73.81 431 CYS A CA 1
ATOM 3343 C C . CYS A 1 431 ? -1.757 -3.459 4.559 1 73.81 431 CYS A C 1
ATOM 3345 O O . CYS A 1 431 ? -2.963 -3.334 4.34 1 73.81 431 CYS A O 1
ATOM 3347 N N . GLY A 1 432 ? -1.015 -2.621 5.172 1 81.44 432 GLY A N 1
ATOM 3348 C CA . GLY A 1 432 ? -1.392 -1.222 5.055 1 81.44 432 GLY A CA 1
ATOM 3349 C C . GLY A 1 432 ? -2.289 -0.749 6.184 1 81.44 432 GLY A C 1
ATOM 3350 O O . GLY A 1 432 ? -3.492 -0.559 5.988 1 81.44 432 GLY A O 1
ATOM 3351 N N . PRO A 1 433 ? -1.713 -0.485 7.277 1 84.31 433 PRO A N 1
ATOM 3352 C CA . PRO A 1 433 ? -2.527 -0.047 8.414 1 84.31 433 PRO A CA 1
ATOM 3353 C C . PRO A 1 433 ? -3.35 1.202 8.102 1 84.31 433 PRO A C 1
ATOM 3355 O O . PRO A 1 433 ? -4.484 1.327 8.57 1 84.31 433 PRO A O 1
ATOM 3358 N N . ALA A 1 434 ? -2.742 2.092 7.371 1 87.62 434 ALA A N 1
ATOM 3359 C CA . ALA A 1 434 ? -3.471 3.309 7.02 1 87.62 434 ALA A CA 1
ATOM 3360 C C . ALA A 1 434 ? -4.66 2.992 6.121 1 87.62 434 ALA A C 1
ATOM 3362 O O . ALA A 1 434 ? -5.742 3.559 6.289 1 87.62 434 ALA A O 1
ATOM 3363 N N . GLN A 1 435 ? -4.465 2.084 5.191 1 91.81 435 GLN A N 1
ATOM 3364 C CA . GLN A 1 435 ? -5.555 1.657 4.324 1 91.81 435 GLN A CA 1
ATOM 3365 C C . GLN A 1 435 ? -6.652 0.952 5.117 1 91.81 435 GLN A C 1
ATOM 3367 O O . GLN A 1 435 ? -7.84 1.189 4.895 1 91.81 435 GLN A O 1
ATOM 3372 N N . ARG A 1 436 ? -6.188 0.123 6.016 1 92.56 436 ARG A N 1
ATOM 3373 C CA . ARG A 1 436 ? -7.156 -0.6 6.84 1 92.56 436 ARG A CA 1
ATOM 3374 C C . ARG A 1 436 ? -8.023 0.365 7.637 1 92.56 436 ARG A C 1
ATOM 3376 O O . ARG A 1 436 ? -9.242 0.193 7.715 1 92.56 436 ARG A O 1
ATOM 3383 N N . LYS A 1 437 ? -7.418 1.376 8.195 1 90.62 437 LYS A N 1
ATOM 3384 C CA . LYS A 1 437 ? -8.156 2.387 8.938 1 90.62 437 LYS A CA 1
ATOM 3385 C C . LYS A 1 437 ? -9.211 3.061 8.062 1 90.62 437 LYS A C 1
ATOM 3387 O O . LYS A 1 437 ? -10.328 3.32 8.508 1 90.62 437 LYS A O 1
ATOM 3392 N N . TRP A 1 438 ? -8.828 3.367 6.883 1 93.25 438 TRP A N 1
ATOM 3393 C CA . TRP A 1 438 ? -9.758 3.986 5.945 1 93.25 438 TRP A CA 1
ATOM 3394 C C . TRP A 1 438 ? -10.945 3.068 5.668 1 93.25 438 TRP A C 1
ATOM 3396 O O . TRP A 1 438 ? -12.102 3.504 5.715 1 93.25 438 TRP A O 1
ATOM 3406 N N . PHE A 1 439 ? -10.695 1.785 5.422 1 95.81 439 PHE A N 1
ATOM 3407 C CA . PHE A 1 439 ? -11.75 0.826 5.117 1 95.81 439 PHE A CA 1
ATOM 3408 C C . PHE A 1 439 ? -12.672 0.631 6.32 1 95.81 439 PHE A C 1
ATOM 3410 O O . PHE A 1 439 ? -13.891 0.531 6.164 1 95.81 439 PHE A O 1
ATOM 3417 N N . VAL A 1 440 ? -12.094 0.582 7.449 1 95.5 440 VAL A N 1
ATOM 3418 C CA . VAL A 1 440 ? -12.883 0.418 8.664 1 95.5 440 VAL A CA 1
ATOM 3419 C C . VAL A 1 440 ? -13.828 1.606 8.828 1 95.5 440 VAL A C 1
ATOM 3421 O O . VAL A 1 440 ? -15.008 1.431 9.141 1 95.5 440 VAL A O 1
ATOM 3424 N N . SER A 1 441 ? -13.289 2.75 8.617 1 93.31 441 SER A N 1
ATOM 3425 C CA . SER A 1 441 ? -14.094 3.959 8.742 1 93.31 441 SER A CA 1
ATOM 3426 C C . SER A 1 441 ? -15.258 3.959 7.758 1 93.31 441 SER A C 1
ATOM 3428 O O . SER A 1 441 ? -16.406 4.219 8.141 1 93.31 441 SER A O 1
ATOM 3430 N N . GLN A 1 442 ? -14.961 3.666 6.523 1 93.88 442 GLN A N 1
ATOM 3431 C CA . GLN A 1 442 ? -16 3.652 5.492 1 93.88 442 GLN A CA 1
ATOM 3432 C C . GLN A 1 442 ? -17.016 2.541 5.75 1 93.88 442 GLN A C 1
ATOM 3434 O O . GLN A 1 442 ? -18.203 2.713 5.488 1 93.88 442 GLN A O 1
ATOM 3439 N N . LEU A 1 443 ? -16.469 1.438 6.211 1 95.44 443 LEU A N 1
ATOM 3440 C CA . LEU A 1 443 ? -17.344 0.312 6.531 1 95.44 443 LEU A CA 1
ATOM 3441 C C . LEU A 1 443 ? -18.312 0.677 7.648 1 95.44 443 LEU A C 1
ATOM 3443 O O . LEU A 1 443 ? -19.5 0.319 7.594 1 95.44 443 LEU A O 1
ATOM 3447 N N . ALA A 1 444 ? -17.844 1.356 8.625 1 94.12 444 ALA A N 1
ATOM 3448 C CA . ALA A 1 444 ? -18.688 1.795 9.742 1 94.12 444 ALA A CA 1
ATOM 3449 C C . ALA A 1 444 ? -19.812 2.701 9.25 1 94.12 444 ALA A C 1
ATOM 3451 O O . ALA A 1 444 ? -20.969 2.506 9.609 1 94.12 444 ALA A O 1
ATOM 3452 N N . ASP A 1 445 ? -19.484 3.633 8.422 1 91.5 445 ASP A N 1
ATOM 3453 C CA . ASP A 1 445 ? -20.469 4.57 7.895 1 91.5 445 ASP A CA 1
ATOM 3454 C C . ASP A 1 445 ? -21.484 3.852 7.008 1 91.5 445 ASP A C 1
ATOM 3456 O O . ASP A 1 445 ? -22.688 4.086 7.125 1 91.5 445 ASP A O 1
ATOM 3460 N N . THR A 1 446 ? -20.984 2.986 6.16 1 93.38 446 THR A N 1
ATOM 3461 C CA . THR A 1 446 ? -21.859 2.271 5.238 1 93.38 446 THR A CA 1
ATOM 3462 C C . THR A 1 446 ? -22.781 1.323 5.996 1 93.38 446 THR A C 1
ATOM 3464 O O . THR A 1 446 ? -23.969 1.209 5.672 1 93.38 446 THR A O 1
ATOM 3467 N N . ALA A 1 447 ? -22.25 0.632 6.98 1 95 447 ALA A N 1
ATOM 3468 C CA . ALA A 1 447 ? -23.062 -0.255 7.801 1 95 447 ALA A CA 1
ATOM 3469 C C . ALA A 1 447 ? -24.172 0.523 8.516 1 95 447 ALA A C 1
ATOM 3471 O O . ALA A 1 447 ? -25.312 0.07 8.586 1 95 447 ALA A O 1
ATOM 3472 N N . ALA A 1 448 ? -23.797 1.654 9.023 1 91.31 448 ALA A N 1
ATOM 3473 C CA . ALA A 1 448 ? -24.781 2.502 9.68 1 91.31 448 ALA A CA 1
ATOM 3474 C C . ALA A 1 448 ? -25.859 2.943 8.711 1 91.31 448 ALA A C 1
ATOM 3476 O O . ALA A 1 448 ? -27.047 2.916 9.039 1 91.31 448 ALA A O 1
ATOM 3477 N N . ASP A 1 449 ? -25.484 3.314 7.531 1 90 449 ASP A N 1
ATOM 3478 C CA . ASP A 1 449 ? -26.438 3.756 6.508 1 90 449 ASP A CA 1
ATOM 3479 C C . ASP A 1 449 ? -27.391 2.633 6.121 1 90 449 ASP A C 1
ATOM 3481 O O . ASP A 1 449 ? -28.562 2.885 5.801 1 90 449 ASP A O 1
ATOM 3485 N N . LEU A 1 450 ? -26.875 1.392 6.188 1 93.56 450 LEU A N 1
ATOM 3486 C CA . LEU A 1 450 ? -27.672 0.227 5.805 1 93.56 450 LEU A CA 1
ATOM 3487 C C . LEU A 1 450 ? -28.438 -0.322 6.996 1 93.56 450 LEU A C 1
ATOM 3489 O O . LEU A 1 450 ? -29.203 -1.281 6.859 1 93.56 450 LEU A O 1
ATOM 3493 N N . GLY A 1 451 ? -28.219 0.261 8.18 1 93.19 451 GLY A N 1
ATOM 3494 C CA . GLY A 1 451 ? -28.906 -0.172 9.383 1 93.19 451 GLY A CA 1
ATOM 3495 C C . GLY A 1 451 ? -28.391 -1.482 9.938 1 93.19 451 GLY A C 1
ATOM 3496 O O . GLY A 1 451 ? -29.125 -2.246 10.555 1 93.19 451 GLY A O 1
ATOM 3497 N N . ILE A 1 452 ? -27.141 -1.785 9.648 1 95.69 452 ILE A N 1
ATOM 3498 C CA . ILE A 1 452 ? -26.516 -3.008 10.141 1 95.69 452 ILE A CA 1
ATOM 3499 C C . ILE A 1 452 ? -25.797 -2.727 11.461 1 95.69 452 ILE A C 1
ATOM 3501 O O . ILE A 1 452 ? -24.859 -1.926 11.508 1 95.69 452 ILE A O 1
ATOM 3505 N N . HIS A 1 453 ? -26.172 -3.508 12.516 1 94.06 453 HIS A N 1
ATOM 3506 C CA . HIS A 1 453 ? -25.641 -3.172 13.836 1 94.06 453 HIS A CA 1
ATOM 3507 C C . HIS A 1 453 ? -25.047 -4.395 14.516 1 94.06 453 HIS A C 1
ATOM 3509 O O . HIS A 1 453 ? -24.516 -4.297 15.625 1 94.06 453 HIS A O 1
ATOM 3515 N N . SER A 1 454 ? -25.094 -5.512 13.844 1 96.12 454 SER A N 1
ATOM 3516 C CA . SER A 1 454 ? -24.578 -6.734 14.445 1 96.12 454 SER A CA 1
ATOM 3517 C C . SER A 1 454 ? -23.719 -7.52 13.453 1 96.12 454 SER A C 1
ATOM 3519 O O . SER A 1 454 ? -23.828 -7.312 12.242 1 96.12 454 SER A O 1
ATOM 3521 N N . TRP A 1 455 ? -22.969 -8.383 14.055 1 97.06 455 TRP A N 1
ATOM 3522 C CA . TRP A 1 455 ? -22.141 -9.234 13.219 1 97.06 455 TRP A CA 1
ATOM 3523 C C . TRP A 1 455 ? -23 -10.148 12.344 1 97.06 455 TRP A C 1
ATOM 3525 O O . TRP A 1 455 ? -22.688 -10.367 11.172 1 97.06 455 TRP A O 1
ATOM 3535 N N . GLU A 1 456 ? -24.031 -10.648 12.898 1 96.06 456 GLU A N 1
ATOM 3536 C CA . GLU A 1 456 ? -24.922 -11.539 12.156 1 96.06 456 GLU A CA 1
ATOM 3537 C C . GLU A 1 456 ? -25.531 -10.828 10.953 1 96.06 456 GLU A C 1
ATOM 3539 O O . GLU A 1 456 ? -25.672 -11.422 9.883 1 96.06 456 GLU A O 1
ATOM 3544 N N . GLY A 1 457 ? -25.906 -9.617 11.188 1 95.56 457 GLY A N 1
ATOM 3545 C CA . GLY A 1 457 ? -26.406 -8.82 10.086 1 95.56 457 GLY A CA 1
ATOM 3546 C C . GLY A 1 457 ? -25.375 -8.547 9.016 1 95.56 457 GLY A C 1
ATOM 3547 O O . GLY A 1 457 ? -25.672 -8.617 7.82 1 95.56 457 GLY A O 1
ATOM 3548 N N . MET A 1 458 ? -24.172 -8.266 9.508 1 97.06 458 MET A N 1
ATOM 3549 C CA . MET A 1 458 ? -23.047 -8.039 8.594 1 97.06 458 MET A CA 1
ATOM 3550 C C . MET A 1 458 ? -22.75 -9.289 7.777 1 97.06 458 MET A C 1
ATOM 3552 O O . MET A 1 458 ? -22.641 -9.219 6.551 1 97.06 458 MET A O 1
ATOM 3556 N N . LYS A 1 459 ? -22.656 -10.359 8.438 1 96.94 459 LYS A N 1
ATOM 3557 C CA . LYS A 1 459 ? -22.375 -11.633 7.789 1 96.94 459 LYS A CA 1
ATOM 3558 C C . LYS A 1 459 ? -23.438 -11.992 6.766 1 96.94 459 LYS A C 1
ATOM 3560 O O . LYS A 1 459 ? -23.125 -12.453 5.668 1 96.94 459 LYS A O 1
ATOM 3565 N N . ALA A 1 460 ? -24.656 -11.781 7.109 1 95.62 460 ALA A N 1
ATOM 3566 C CA . ALA A 1 460 ? -25.766 -12.062 6.199 1 95.62 460 ALA A CA 1
ATOM 3567 C C . ALA A 1 460 ? -25.656 -11.234 4.926 1 95.62 460 ALA A C 1
ATOM 3569 O O . ALA A 1 460 ? -25.922 -11.734 3.828 1 95.62 460 ALA A O 1
ATOM 3570 N N . SER A 1 461 ? -25.266 -10 5.07 1 95.81 461 SER A N 1
ATOM 3571 C CA . SER A 1 461 ? -25.109 -9.109 3.924 1 95.81 461 SER A CA 1
ATOM 3572 C C . SER A 1 461 ? -23.953 -9.547 3.035 1 95.81 461 SER A C 1
ATOM 3574 O O . SER A 1 461 ? -24.062 -9.523 1.807 1 95.81 461 SER A O 1
ATOM 3576 N N . LEU A 1 462 ? -22.844 -9.938 3.637 1 97.31 462 LEU A N 1
ATOM 3577 C CA . LEU A 1 462 ? -21.672 -10.359 2.885 1 97.31 462 LEU A CA 1
ATOM 3578 C C . LEU A 1 462 ? -21.938 -11.656 2.139 1 97.31 462 LEU A C 1
ATOM 3580 O O . LEU A 1 462 ? -21.453 -11.852 1.019 1 97.31 462 LEU A O 1
ATOM 3584 N N . LYS A 1 463 ? -22.734 -12.531 2.744 1 95.25 463 LYS A N 1
ATOM 3585 C CA . LYS A 1 463 ? -23.062 -13.828 2.162 1 95.25 463 LYS A CA 1
ATOM 3586 C C . LYS A 1 463 ? -23.859 -13.664 0.872 1 95.25 463 LYS A C 1
ATOM 3588 O O . LYS A 1 463 ? -23.859 -14.555 0.019 1 95.25 463 LYS A O 1
ATOM 3593 N N . GLN A 1 464 ? -24.484 -12.562 0.747 1 94.94 464 GLN A N 1
ATOM 3594 C CA . GLN A 1 464 ? -25.266 -12.312 -0.465 1 94.94 464 GLN A CA 1
ATOM 3595 C C . GLN A 1 464 ? -24.344 -12.07 -1.663 1 94.94 464 GLN A C 1
ATOM 3597 O O . GLN A 1 464 ? -24.781 -12.172 -2.812 1 94.94 464 GLN A O 1
ATOM 3602 N N . VAL A 1 465 ? -23.109 -11.719 -1.477 1 97.19 465 VAL A N 1
ATOM 3603 C CA . VAL A 1 465 ? -22.172 -11.398 -2.555 1 97.19 465 VAL A CA 1
ATOM 3604 C C . VAL A 1 465 ? -21.25 -12.578 -2.801 1 97.19 465 VAL A C 1
ATOM 3606 O O . VAL A 1 465 ? -21.531 -13.445 -3.633 1 97.19 465 VAL A O 1
ATOM 3609 N N . ILE A 1 466 ? -20.203 -12.773 -2.061 1 97.25 466 ILE A N 1
ATOM 3610 C CA . ILE A 1 466 ? -19.297 -13.906 -2.086 1 97.25 466 ILE A CA 1
ATOM 3611 C C . ILE A 1 466 ? -18.797 -14.203 -0.674 1 97.25 466 ILE A C 1
ATOM 3613 O O . ILE A 1 466 ? -18.328 -13.297 0.027 1 97.25 466 ILE A O 1
ATOM 3617 N N . TRP A 1 467 ? -18.938 -15.469 -0.307 1 95.75 467 TRP A N 1
ATOM 3618 C CA . TRP A 1 467 ? -18.578 -15.812 1.065 1 95.75 467 TRP A CA 1
ATOM 3619 C C . TRP A 1 467 ? -18.062 -17.234 1.151 1 95.75 467 TRP A C 1
ATOM 3621 O O . TRP A 1 467 ? -18.703 -18.172 0.675 1 95.75 467 TRP A O 1
ATOM 3631 N N . HIS A 1 468 ? -16.891 -17.344 1.638 1 93.94 468 HIS A N 1
ATOM 3632 C CA . HIS A 1 468 ? -16.312 -18.625 2.031 1 93.94 468 HIS A CA 1
ATOM 3633 C C . HIS A 1 468 ? -16.203 -18.734 3.547 1 93.94 468 HIS A C 1
ATOM 3635 O O . HIS A 1 468 ? -15.383 -18.062 4.168 1 93.94 468 HIS A O 1
ATOM 3641 N N . GLU A 1 469 ? -16.922 -19.641 4.125 1 91 469 GLU A N 1
ATOM 3642 C CA . GLU A 1 469 ? -17.109 -19.688 5.57 1 91 469 GLU A CA 1
ATOM 3643 C C . GLU A 1 469 ? -15.773 -19.812 6.301 1 91 469 GLU A C 1
ATOM 3645 O O . GLU A 1 469 ? -15.492 -19.031 7.219 1 91 469 GLU A O 1
ATOM 3650 N N . HIS A 1 470 ? -14.938 -20.625 5.906 1 85.88 470 HIS A N 1
ATOM 3651 C CA . HIS A 1 470 ? -13.695 -20.922 6.613 1 85.88 470 HIS A CA 1
ATOM 3652 C C . HIS A 1 470 ? -12.648 -19.844 6.375 1 85.88 470 HIS A C 1
ATOM 3654 O O . HIS A 1 470 ? -11.852 -19.531 7.262 1 85.88 470 HIS A O 1
ATOM 3660 N N . GLN A 1 471 ? -12.719 -19.281 5.305 1 86.94 471 GLN A N 1
ATOM 3661 C CA . GLN A 1 471 ? -11.711 -18.297 4.938 1 86.94 471 GLN A CA 1
ATOM 3662 C C . GLN A 1 471 ? -12.102 -16.906 5.43 1 86.94 471 GLN A C 1
ATOM 3664 O O . GLN A 1 471 ? -11.242 -16.125 5.855 1 86.94 471 GLN A O 1
ATOM 3669 N N . ASP A 1 472 ? -13.367 -16.641 5.438 1 93.44 472 ASP A N 1
ATOM 3670 C CA . ASP A 1 472 ? -13.797 -15.242 5.547 1 93.44 472 ASP A CA 1
ATOM 3671 C C . ASP A 1 472 ? -14.258 -14.922 6.969 1 93.44 472 ASP A C 1
ATOM 3673 O O . ASP A 1 472 ? -14.109 -13.797 7.434 1 93.44 472 ASP A O 1
ATOM 3677 N N . ASP A 1 473 ? -14.727 -15.836 7.645 1 94.06 473 ASP A N 1
ATOM 3678 C CA . ASP A 1 473 ? -15.445 -15.562 8.891 1 94.06 473 ASP A CA 1
ATOM 3679 C C . ASP A 1 473 ? -14.547 -14.836 9.891 1 94.06 473 ASP A C 1
ATOM 3681 O O . ASP A 1 473 ? -14.891 -13.758 10.375 1 94.06 473 ASP A O 1
ATOM 3685 N N . ARG A 1 474 ? -13.422 -15.391 10.117 1 92.25 474 ARG A N 1
ATOM 3686 C CA . ARG A 1 474 ? -12.547 -14.828 11.141 1 92.25 474 ARG A CA 1
ATOM 3687 C C . ARG A 1 474 ? -12.055 -13.438 10.734 1 92.25 474 ARG A C 1
ATOM 3689 O O . ARG A 1 474 ? -12.133 -12.492 11.523 1 92.25 474 ARG A O 1
ATOM 3696 N N . GLN A 1 475 ? -11.594 -13.289 9.562 1 93.44 475 GLN A N 1
ATOM 3697 C CA . GLN A 1 475 ? -11 -12.039 9.102 1 93.44 475 GLN A CA 1
ATOM 3698 C C . GLN A 1 475 ? -12.039 -10.922 9.062 1 93.44 475 GLN A C 1
ATOM 3700 O O . GLN A 1 475 ? -11.766 -9.797 9.492 1 93.44 475 GLN A O 1
ATOM 3705 N N . HIS A 1 476 ? -13.172 -11.195 8.609 1 97.19 476 HIS A N 1
ATOM 3706 C CA . HIS A 1 476 ? -14.211 -10.18 8.508 1 97.19 476 HIS A CA 1
ATOM 3707 C C . HIS A 1 476 ? -14.797 -9.844 9.875 1 97.19 476 HIS A C 1
ATOM 3709 O O . HIS A 1 476 ? -15.211 -8.711 10.117 1 97.19 476 HIS A O 1
ATOM 3715 N N . ARG A 1 477 ? -14.797 -10.844 10.727 1 96.94 477 ARG A N 1
ATOM 3716 C CA . ARG A 1 477 ? -15.266 -10.586 12.086 1 96.94 477 ARG A CA 1
ATOM 3717 C C . ARG A 1 477 ? -14.305 -9.656 12.828 1 96.94 477 ARG A C 1
ATOM 3719 O O . ARG A 1 477 ? -14.742 -8.773 13.562 1 96.94 477 ARG A O 1
ATOM 3726 N N . ASP A 1 478 ? -13.062 -9.898 12.617 1 95 478 ASP A N 1
ATOM 3727 C CA . ASP A 1 478 ? -12.055 -9.023 13.211 1 95 478 ASP A CA 1
ATOM 3728 C C . ASP A 1 478 ? -12.227 -7.586 12.734 1 95 478 ASP A C 1
ATOM 3730 O O . ASP A 1 478 ? -12.102 -6.645 13.516 1 95 478 ASP A O 1
ATOM 3734 N N . LEU A 1 479 ? -12.469 -7.441 11.539 1 95.75 479 LEU A N 1
ATOM 3735 C CA . LEU A 1 479 ? -12.719 -6.121 10.969 1 95.75 479 LEU A CA 1
ATOM 3736 C C . LEU A 1 479 ? -13.969 -5.492 11.586 1 95.75 479 LEU A C 1
ATOM 3738 O O . LEU A 1 479 ? -13.969 -4.301 11.906 1 95.75 479 LEU A O 1
ATOM 3742 N N . TRP A 1 480 ? -14.984 -6.289 11.719 1 97.12 480 TRP A N 1
ATOM 3743 C CA . TRP A 1 480 ? -16.234 -5.809 12.289 1 97.12 480 TRP A CA 1
ATOM 3744 C C . TRP A 1 480 ? -16.031 -5.34 13.727 1 97.12 480 TRP A C 1
ATOM 3746 O O . TRP A 1 480 ? -16.625 -4.348 14.156 1 97.12 480 TRP A O 1
ATOM 3756 N N . ASN A 1 481 ? -15.242 -6.051 14.438 1 94.75 481 ASN A N 1
ATOM 3757 C CA . ASN A 1 481 ? -14.945 -5.645 15.805 1 94.75 481 ASN A CA 1
ATOM 3758 C C . ASN A 1 481 ? -14.32 -4.254 15.852 1 94.75 481 ASN A C 1
ATOM 3760 O O . ASN A 1 481 ? -14.617 -3.469 16.75 1 94.75 481 ASN A O 1
ATOM 3764 N N . GLN A 1 482 ? -13.539 -3.939 14.945 1 92.75 482 GLN A N 1
ATOM 3765 C CA . GLN A 1 482 ? -12.961 -2.604 14.875 1 92.75 482 GLN A CA 1
ATOM 3766 C C . GLN A 1 482 ? -14.016 -1.56 14.531 1 92.75 482 GLN A C 1
ATOM 3768 O O . GLN A 1 482 ? -13.961 -0.429 15.016 1 92.75 482 GLN A O 1
ATOM 3773 N N . VAL A 1 483 ? -14.914 -1.954 13.672 1 94.75 483 VAL A N 1
ATOM 3774 C CA . VAL A 1 483 ? -16.016 -1.08 13.297 1 94.75 483 VAL A CA 1
ATOM 3775 C C . VAL A 1 483 ? -16.859 -0.755 14.531 1 94.75 483 VAL A C 1
ATOM 3777 O O . VAL A 1 483 ? -17.234 0.4 14.75 1 94.75 483 VAL A O 1
ATOM 3780 N N . VAL A 1 484 ? -17.156 -1.763 15.281 1 92.94 484 VAL A N 1
ATOM 3781 C CA . VAL A 1 484 ? -17.953 -1.587 16.484 1 92.94 484 VAL A CA 1
ATOM 3782 C C . VAL A 1 484 ? -17.234 -0.663 17.469 1 92.94 484 VAL A C 1
ATOM 3784 O O . VAL A 1 484 ? -17.844 0.218 18.062 1 92.94 484 VAL A O 1
ATOM 3787 N N . GLU A 1 485 ? -15.977 -0.831 17.562 1 87.81 485 GLU A N 1
ATOM 3788 C CA . GLU A 1 485 ? -15.18 0.015 18.438 1 87.81 485 GLU A CA 1
ATOM 3789 C C . GLU A 1 485 ? -15.219 1.472 17.984 1 87.81 485 GLU A C 1
ATOM 3791 O O . GLU A 1 485 ? -15.305 2.381 18.812 1 87.81 485 GLU A O 1
ATOM 3796 N N . LEU A 1 486 ? -15.133 1.647 16.766 1 89.25 486 LEU A N 1
ATOM 3797 C CA . LEU A 1 486 ? -15.164 2.996 16.219 1 89.25 486 LEU A CA 1
ATOM 3798 C C . LEU A 1 486 ? -16.516 3.648 16.438 1 89.25 486 LEU A C 1
ATOM 3800 O O . LEU A 1 486 ? -16.594 4.828 16.797 1 89.25 486 LEU A O 1
ATOM 3804 N N . ARG A 1 487 ? -17.531 2.93 16.203 1 87.31 487 ARG A N 1
ATOM 3805 C CA . ARG A 1 487 ? -18.875 3.463 16.328 1 87.31 487 ARG A CA 1
ATOM 3806 C C . ARG A 1 487 ? -19.203 3.795 17.781 1 87.31 487 ARG A C 1
ATOM 3808 O O . ARG A 1 487 ? -19.922 4.758 18.062 1 87.31 487 ARG A O 1
ATOM 3815 N N . GLU A 1 488 ? -18.75 2.992 18.547 1 80.31 488 GLU A N 1
ATOM 3816 C CA . GLU A 1 488 ? -18.953 3.262 19.969 1 80.31 488 GLU A CA 1
ATOM 3817 C C . GLU A 1 488 ? -18.219 4.527 20.406 1 80.31 488 GLU A C 1
ATOM 3819 O O . GLU A 1 488 ? -18.672 5.234 21.297 1 80.31 488 GLU A O 1
ATOM 3824 N N . GLY A 1 489 ? -17.125 4.734 19.734 1 67.56 489 GLY A N 1
ATOM 3825 C CA . GLY A 1 489 ? -16.359 5.945 20.031 1 67.56 489 GLY A CA 1
ATOM 3826 C C . GLY A 1 489 ? -16.984 7.188 19.422 1 67.56 489 GLY A C 1
ATOM 3827 O O . GLY A 1 489 ? -16.75 8.305 19.891 1 67.56 489 GLY A O 1
ATOM 3828 N N . GLY A 1 490 ? -17.594 7.148 18.141 1 60.75 490 GLY A N 1
ATOM 3829 C CA . GLY A 1 490 ? -18.156 8.25 17.375 1 60.75 490 GLY A CA 1
ATOM 3830 C C . GLY A 1 490 ? -19.531 8.68 17.859 1 60.75 490 GLY A C 1
ATOM 3831 O O . GLY A 1 490 ? -20.062 9.695 17.391 1 60.75 490 GLY A O 1
ATOM 3832 N N . THR A 1 491 ? -20.391 7.68 18.406 1 47.75 491 THR A N 1
ATOM 3833 C CA . THR A 1 491 ? -21.734 8.086 18.828 1 47.75 491 THR A CA 1
ATOM 3834 C C . THR A 1 491 ? -21.688 9.422 19.562 1 47.75 491 THR A C 1
ATOM 3836 O O . THR A 1 491 ? -22.688 9.867 20.125 1 47.75 491 THR A O 1
ATOM 3839 N N . LEU A 1 492 ? -20.578 9.891 19.656 1 45 492 LEU A N 1
ATOM 3840 C CA . LEU A 1 492 ? -20.766 11.266 20.125 1 45 492 LEU A CA 1
ATOM 3841 C C . LEU A 1 492 ? -21.469 12.109 19.062 1 45 492 LEU A C 1
ATOM 3843 O O . LEU A 1 492 ? -20.984 12.211 17.922 1 45 492 LEU A O 1
ATOM 3847 N N . HIS A 1 493 ? -22.781 12.203 19.031 1 42.84 493 HIS A N 1
ATOM 3848 C CA . HIS A 1 493 ? -23.906 12.789 18.312 1 42.84 493 HIS A CA 1
ATOM 3849 C C . HIS A 1 493 ? -23.562 14.164 17.75 1 42.84 493 HIS A C 1
ATOM 3851 O O . HIS A 1 493 ? -23.75 15.18 18.406 1 42.84 493 HIS A O 1
ATOM 3857 N N . SER A 1 494 ? -22.438 14.406 17.297 1 43.25 494 SER A N 1
ATOM 3858 C CA . SER A 1 494 ? -22.438 15.844 17 1 43.25 494 SER A CA 1
ATOM 3859 C C . SER A 1 494 ? -23.406 16.172 15.883 1 43.25 494 SER A C 1
ATOM 3861 O O . SER A 1 494 ? -23.453 15.477 14.867 1 43.25 494 SER A O 1
ATOM 3863 N N . PRO A 1 495 ? -24.453 16.812 16.156 1 45.62 495 PRO A N 1
ATOM 3864 C CA . PRO A 1 495 ? -25.234 17.469 15.102 1 45.62 495 PRO A CA 1
ATOM 3865 C C . PRO A 1 495 ? -24.375 17.875 13.898 1 45.62 495 PRO A C 1
ATOM 3867 O O . PRO A 1 495 ? -23.203 18.188 14.047 1 45.62 495 PRO A O 1
ATOM 3870 N N . GLN A 1 496 ? -24.688 17.297 12.742 1 56.25 496 GLN A N 1
ATOM 3871 C CA . GLN A 1 496 ? -24.109 17.625 11.453 1 56.25 496 GLN A CA 1
ATOM 3872 C C . GLN A 1 496 ? -23.688 19.094 11.383 1 56.25 496 GLN A C 1
ATOM 3874 O O . GLN A 1 496 ? -24.531 19.984 11.453 1 56.25 496 GLN A O 1
ATOM 3879 N N . MET A 1 497 ? -22.5 19.391 11.953 1 64.62 497 MET A N 1
ATOM 3880 C CA . MET A 1 497 ? -21.984 20.75 11.758 1 64.62 497 MET A CA 1
ATOM 3881 C C . MET A 1 497 ? -22.125 21.188 10.305 1 64.62 497 MET A C 1
ATOM 3883 O O . MET A 1 497 ? -21.797 20.438 9.391 1 64.62 497 MET A O 1
ATOM 3887 N N . VAL A 1 498 ? -23.031 22.094 10.117 1 66.62 498 VAL A N 1
ATOM 3888 C CA . VAL A 1 498 ? -23.188 22.688 8.789 1 66.62 498 VAL A CA 1
ATOM 3889 C C . VAL A 1 498 ? -22.344 23.953 8.68 1 66.62 498 VAL A C 1
ATOM 3891 O O . VAL A 1 498 ? -22.5 24.875 9.484 1 66.62 498 VAL A O 1
ATOM 3894 N N . TYR A 1 499 ? -21.344 23.859 7.867 1 75.56 499 TYR A N 1
ATOM 3895 C CA . TYR A 1 499 ? -20.531 25.047 7.625 1 75.56 499 TYR A CA 1
ATOM 3896 C C . TYR A 1 499 ? -21.156 25.922 6.555 1 75.56 499 TYR A C 1
ATOM 3898 O O . TYR A 1 499 ? -21.312 25.516 5.402 1 75.56 499 TYR A O 1
ATOM 3906 N N . ARG A 1 500 ? -22.062 26.984 6.914 1 67.62 500 ARG A N 1
ATOM 3907 C CA . ARG A 1 500 ? -22.641 27.938 5.98 1 67.62 500 ARG A CA 1
ATOM 3908 C C . ARG A 1 500 ? -21.75 29.172 5.84 1 67.62 500 ARG A C 1
ATOM 3910 O O . ARG A 1 500 ? -21.578 29.938 6.789 1 67.62 500 ARG A O 1
ATOM 3917 N N . VAL A 1 501 ? -20.75 29.094 5.059 1 62.03 501 VAL A N 1
ATOM 3918 C CA . VAL A 1 501 ? -19.953 30.297 4.914 1 62.03 501 VAL A CA 1
ATOM 3919 C C . VAL A 1 501 ? -20.594 31.234 3.898 1 62.03 501 VAL A C 1
ATOM 3921 O O . VAL A 1 501 ? -20.859 30.844 2.758 1 62.03 501 VAL A O 1
ATOM 3924 N N . PRO A 1 502 ? -21.188 32.438 4.363 1 58.31 502 PRO A N 1
ATOM 3925 C CA . PRO A 1 502 ? -21.75 33.375 3.4 1 58.31 502 PRO A CA 1
ATOM 3926 C C . PRO A 1 502 ? -20.781 33.75 2.287 1 58.31 502 PRO A C 1
ATOM 3928 O O . PRO A 1 502 ? -19.562 33.719 2.494 1 58.31 502 PRO A O 1
ATOM 3931 N N . PRO A 1 503 ? -21.281 33.719 1.034 1 50.75 503 PRO A N 1
ATOM 3932 C CA . PRO A 1 503 ? -20.406 34.219 -0.042 1 50.75 503 PRO A CA 1
ATOM 3933 C C . PRO A 1 503 ? -19.781 35.562 0.267 1 50.75 503 PRO A C 1
ATOM 3935 O O . PRO A 1 503 ? -20.359 36.375 0.992 1 50.75 503 PRO A O 1
ATOM 3938 N N . GLY A 1 504 ? -18.547 35.656 0.502 1 42.19 504 GLY A N 1
ATOM 3939 C CA . GLY A 1 504 ? -17.906 36.969 0.666 1 42.19 504 GLY A CA 1
ATOM 3940 C C . GLY A 1 504 ? -18.594 38.062 -0.123 1 42.19 504 GLY A C 1
ATOM 3941 O O . GLY A 1 504 ? -19.047 37.844 -1.252 1 42.19 504 GLY A O 1
ATOM 3942 N N . GLU A 1 505 ? -19.25 39.031 0.487 1 37.12 505 GLU A N 1
ATOM 3943 C CA . GLU A 1 505 ? -19.625 40.25 -0.251 1 37.12 505 GLU A CA 1
ATOM 3944 C C . GLU A 1 505 ? -18.406 40.844 -0.951 1 37.12 505 GLU A C 1
ATOM 3946 O O . GLU A 1 505 ? -17.297 40.812 -0.418 1 37.12 505 GLU A O 1
ATOM 3951 N N . MET B 1 1 ? -24.125 -21.516 46.625 1 18.52 1 MET B N 1
ATOM 3952 C CA . MET B 1 1 ? -23.094 -22.062 45.75 1 18.52 1 MET B CA 1
ATOM 3953 C C . MET B 1 1 ? -22.281 -20.938 45.125 1 18.52 1 MET B C 1
ATOM 3955 O O . MET B 1 1 ? -22.828 -20.094 44.406 1 18.52 1 MET B O 1
ATOM 3959 N N . SER B 1 2 ? -21.172 -20.422 45.625 1 20.09 2 SER B N 1
ATOM 3960 C CA . SER B 1 2 ? -20.469 -19.172 45.812 1 20.09 2 SER B CA 1
ATOM 3961 C C . SER B 1 2 ? -19.516 -18.891 44.656 1 20.09 2 SER B C 1
ATOM 3963 O O . SER B 1 2 ? -18.531 -19.609 44.469 1 20.09 2 SER B O 1
ATOM 3965 N N . ILE B 1 3 ? -19.984 -18.562 43.469 1 21.83 3 ILE B N 1
ATOM 3966 C CA . ILE B 1 3 ? -19.5 -18.562 42.094 1 21.83 3 ILE B CA 1
ATOM 3967 C C . ILE B 1 3 ? -18.328 -17.609 41.969 1 21.83 3 ILE B C 1
ATOM 3969 O O . ILE B 1 3 ? -18.5 -16.391 42.062 1 21.83 3 ILE B O 1
ATOM 3973 N N . LEU B 1 4 ? -17.203 -17.969 42.562 1 20.02 4 LEU B N 1
ATOM 3974 C CA . LEU B 1 4 ? -16.047 -17.125 42.812 1 20.02 4 LEU B CA 1
ATOM 3975 C C . LEU B 1 4 ? -15.445 -16.594 41.5 1 20.02 4 LEU B C 1
ATOM 3977 O O . LEU B 1 4 ? -15.25 -17.359 40.562 1 20.02 4 LEU B O 1
ATOM 3981 N N . PHE B 1 5 ? -15.578 -15.352 41.125 1 20.3 5 PHE B N 1
ATOM 3982 C CA . PHE B 1 5 ? -15.391 -14.375 40.062 1 20.3 5 PHE B CA 1
ATOM 3983 C C . PHE B 1 5 ? -13.906 -14.164 39.781 1 20.3 5 PHE B C 1
ATOM 3985 O O . PHE B 1 5 ? -13.266 -13.305 40.406 1 20.3 5 PHE B O 1
ATOM 3992 N N . SER B 1 6 ? -13.102 -15.258 39.719 1 20.02 6 SER B N 1
ATOM 3993 C CA . SER B 1 6 ? -11.703 -14.859 39.812 1 20.02 6 SER B CA 1
ATOM 3994 C C . SER B 1 6 ? -11.289 -14.062 38.562 1 20.02 6 SER B C 1
ATOM 3996 O O . SER B 1 6 ? -11.594 -14.453 37.438 1 20.02 6 SER B O 1
ATOM 3998 N N . PRO B 1 7 ? -10.844 -12.766 38.625 1 21.12 7 PRO B N 1
ATOM 3999 C CA . PRO B 1 7 ? -10.508 -11.695 37.688 1 21.12 7 PRO B CA 1
ATOM 4000 C C . PRO B 1 7 ? -9.305 -12.039 36.812 1 21.12 7 PRO B C 1
ATOM 4002 O O . PRO B 1 7 ? -8.203 -12.242 37.312 1 21.12 7 PRO B O 1
ATOM 4005 N N . VAL B 1 8 ? -9.414 -13.055 36 1 20.56 8 VAL B N 1
ATOM 4006 C CA . VAL B 1 8 ? -8.188 -13.445 35.312 1 20.56 8 VAL B CA 1
ATOM 4007 C C . VAL B 1 8 ? -7.617 -12.25 34.562 1 20.56 8 VAL B C 1
ATOM 4009 O O . VAL B 1 8 ? -8.273 -11.703 33.688 1 20.56 8 VAL B O 1
ATOM 4012 N N . LEU B 1 9 ? -6.75 -11.367 35.156 1 19.78 9 LEU B N 1
ATOM 4013 C CA . LEU B 1 9 ? -5.914 -10.25 34.719 1 19.78 9 LEU B CA 1
ATOM 4014 C C . LEU B 1 9 ? -5.023 -10.648 33.562 1 19.78 9 LEU B C 1
ATOM 4016 O O . LEU B 1 9 ? -4.059 -11.398 33.75 1 19.78 9 LEU B O 1
ATOM 4020 N N . THR B 1 10 ? -5.594 -11.18 32.594 1 21.16 10 THR B N 1
ATOM 4021 C CA . THR B 1 10 ? -4.738 -11.609 31.5 1 21.16 10 THR B CA 1
ATOM 4022 C C . THR B 1 10 ? -3.818 -10.484 31.047 1 21.16 10 THR B C 1
ATOM 4024 O O . THR B 1 10 ? -4.285 -9.391 30.719 1 21.16 10 THR B O 1
ATOM 4027 N N . ARG B 1 11 ? -2.58 -10.484 31.547 1 21.34 11 ARG B N 1
ATOM 4028 C CA . ARG B 1 11 ? -1.409 -9.633 31.359 1 21.34 11 ARG B CA 1
ATOM 4029 C C . ARG B 1 11 ? -1.146 -9.383 29.875 1 21.34 11 ARG B C 1
ATOM 4031 O O . ARG B 1 11 ? -1.21 -10.312 29.062 1 21.34 11 ARG B O 1
ATOM 4038 N N . LEU B 1 12 ? -1.333 -8.297 29.484 1 22.36 12 LEU B N 1
ATOM 4039 C CA . LEU B 1 12 ? -1.048 -7.551 28.266 1 22.36 12 LEU B CA 1
ATOM 4040 C C . LEU B 1 12 ? 0.417 -7.699 27.859 1 22.36 12 LEU B C 1
ATOM 4042 O O . LEU B 1 12 ? 1.298 -7.102 28.484 1 22.36 12 LEU B O 1
ATOM 4046 N N . THR B 1 13 ? 0.877 -8.984 27.766 1 24.11 13 THR B N 1
ATOM 4047 C CA . THR B 1 13 ? 2.295 -9.188 27.484 1 24.11 13 THR B CA 1
ATOM 4048 C C . THR B 1 13 ? 2.688 -8.523 26.172 1 24.11 13 THR B C 1
ATOM 4050 O O . THR B 1 13 ? 2.35 -9.023 25.094 1 24.11 13 THR B O 1
ATOM 4053 N N . GLY B 1 14 ? 2.672 -7.262 26.109 1 25.25 14 GLY B N 1
ATOM 4054 C CA . GLY B 1 14 ? 3.203 -6.422 25.047 1 25.25 14 GLY B CA 1
ATOM 4055 C C . GLY B 1 14 ? 4.645 -6.738 24.703 1 25.25 14 GLY B C 1
ATOM 4056 O O . GLY B 1 14 ? 5.523 -6.672 25.562 1 25.25 14 GLY B O 1
ATOM 4057 N N . GLN B 1 15 ? 4.934 -7.77 24 1 24.94 15 GLN B N 1
ATOM 4058 C CA . GLN B 1 15 ? 6.281 -8.203 23.641 1 24.94 15 GLN B CA 1
ATOM 4059 C C . GLN B 1 15 ? 7.117 -7.027 23.141 1 24.94 15 GLN B C 1
ATOM 4061 O O . GLN B 1 15 ? 6.676 -6.262 22.281 1 24.94 15 GLN B O 1
ATOM 4066 N N . CYS B 1 16 ? 8.102 -6.578 23.906 1 25.11 16 CYS B N 1
ATOM 4067 C CA . CYS B 1 16 ? 9.117 -5.539 23.781 1 25.11 16 CYS B CA 1
ATOM 4068 C C . CYS B 1 16 ? 10.008 -5.801 22.562 1 25.11 16 CYS B C 1
ATOM 4070 O O . CYS B 1 16 ? 10.531 -6.902 22.406 1 25.11 16 CYS B O 1
ATOM 4072 N N . ASP B 1 17 ? 9.836 -5.301 21.562 1 27.73 17 ASP B N 1
ATOM 4073 C CA . ASP B 1 17 ? 10.766 -5.434 20.438 1 27.73 17 ASP B CA 1
ATOM 4074 C C . ASP B 1 17 ? 12.172 -5.016 20.844 1 27.73 17 ASP B C 1
ATOM 4076 O O . ASP B 1 17 ? 12.398 -3.865 21.234 1 27.73 17 ASP B O 1
ATOM 4080 N N . GLU B 1 18 ? 13.031 -5.785 21.438 1 28.7 18 GLU B N 1
ATOM 4081 C CA . GLU B 1 18 ? 14.367 -5.707 22.016 1 28.7 18 GLU B CA 1
ATOM 4082 C C . GLU B 1 18 ? 15.328 -4.969 21.094 1 28.7 18 GLU B C 1
ATOM 4084 O O . GLU B 1 18 ? 16.328 -4.418 21.531 1 28.7 18 GLU B O 1
ATOM 4089 N N . LYS B 1 19 ? 15.406 -5.07 19.781 1 28.56 19 LYS B N 1
ATOM 4090 C CA . LYS B 1 19 ? 16.516 -4.57 18.969 1 28.56 19 LYS B CA 1
ATOM 4091 C C . LYS B 1 19 ? 16.531 -3.043 18.938 1 28.56 19 LYS B C 1
ATOM 4093 O O . LYS B 1 19 ? 17.547 -2.432 18.609 1 28.56 19 LYS B O 1
ATOM 4098 N N . ARG B 1 20 ? 15.516 -2.328 18.75 1 30 20 ARG B N 1
ATOM 4099 C CA . ARG B 1 20 ? 15.469 -0.88 18.922 1 30 20 ARG B CA 1
ATOM 4100 C C . ARG B 1 20 ? 14.734 -0.504 20.203 1 30 20 ARG B C 1
ATOM 4102 O O . ARG B 1 20 ? 13.5 -0.449 20.219 1 30 20 ARG B O 1
ATOM 4109 N N . PRO B 1 21 ? 15.398 -0.409 21.281 1 30.09 21 PRO B N 1
ATOM 4110 C CA . PRO B 1 21 ? 14.742 -0.063 22.547 1 30.09 21 PRO B CA 1
ATOM 4111 C C . PRO B 1 21 ? 13.953 1.244 22.453 1 30.09 21 PRO B C 1
ATOM 4113 O O . PRO B 1 21 ? 14.477 2.252 21.969 1 30.09 21 PRO B O 1
ATOM 4116 N N . VAL B 1 22 ? 12.789 1.318 21.953 1 34.53 22 VAL B N 1
ATOM 4117 C CA . VAL B 1 22 ? 12.008 2.547 21.828 1 34.53 22 VAL B CA 1
ATOM 4118 C C . VAL B 1 22 ? 11.664 3.086 23.203 1 34.53 22 VAL B C 1
ATOM 4120 O O . VAL B 1 22 ? 11.297 2.322 24.109 1 34.53 22 VAL B O 1
ATOM 4123 N N . CYS B 1 23 ? 12.25 4.219 23.531 1 31.94 23 CYS B N 1
ATOM 4124 C CA . CYS B 1 23 ? 11.812 4.84 24.781 1 31.94 23 CYS B CA 1
ATOM 4125 C C . CYS B 1 23 ? 10.289 4.867 24.859 1 31.94 23 CYS B C 1
ATOM 4127 O O . CYS B 1 23 ? 9.602 4.582 23.875 1 31.94 23 CYS B O 1
ATOM 4129 N N . ASP B 1 24 ? 9.672 5.18 25.969 1 34.53 24 ASP B N 1
ATOM 4130 C CA . ASP B 1 24 ? 8.242 5.23 26.266 1 34.53 24 ASP B CA 1
ATOM 4131 C C . ASP B 1 24 ? 7.496 6.066 25.234 1 34.53 24 ASP B C 1
ATOM 4133 O O . ASP B 1 24 ? 6.355 5.758 24.875 1 34.53 24 ASP B O 1
ATOM 4137 N N . LYS B 1 25 ? 8.016 7.266 24.875 1 32.41 25 LYS B N 1
ATOM 4138 C CA . LYS B 1 25 ? 7.402 8.18 23.906 1 32.41 25 LYS B CA 1
ATOM 4139 C C . LYS B 1 25 ? 7.395 7.574 22.5 1 32.41 25 LYS B C 1
ATOM 4141 O O . LYS B 1 25 ? 6.414 7.711 21.766 1 32.41 25 LYS B O 1
ATOM 4146 N N . CYS B 1 26 ? 8.414 7.113 22.078 1 35.19 26 CYS B N 1
ATOM 4147 C CA . CYS B 1 26 ? 8.516 6.422 20.797 1 35.19 26 CYS B CA 1
ATOM 4148 C C . CYS B 1 26 ? 7.633 5.184 20.766 1 35.19 26 CYS B C 1
ATOM 4150 O O . CYS B 1 26 ? 7.09 4.82 19.719 1 35.19 26 CYS B O 1
ATOM 4152 N N . VAL B 1 27 ? 7.57 4.453 21.844 1 37.28 27 VAL B N 1
ATOM 4153 C CA . VAL B 1 27 ? 6.738 3.264 22 1 37.28 27 VAL B CA 1
ATOM 4154 C C . VAL B 1 27 ? 5.277 3.619 21.719 1 37.28 27 VAL B C 1
ATOM 4156 O O . VAL B 1 27 ? 4.539 2.828 21.125 1 37.28 27 VAL B O 1
ATOM 4159 N N . ILE B 1 28 ? 4.824 4.73 22.281 1 35.19 28 ILE B N 1
ATOM 4160 C CA . ILE B 1 28 ? 3.447 5.18 22.109 1 35.19 28 ILE B CA 1
ATOM 4161 C C . ILE B 1 28 ? 3.191 5.512 20.641 1 35.19 28 ILE B C 1
ATOM 4163 O O . ILE B 1 28 ? 2.115 5.227 20.109 1 35.19 28 ILE B O 1
ATOM 4167 N N . HIS B 1 29 ? 4.09 6.246 20.109 1 32.34 29 HIS B N 1
ATOM 4168 C CA . HIS B 1 29 ? 3.846 6.918 18.828 1 32.34 29 HIS B CA 1
ATOM 4169 C C . HIS B 1 29 ? 4.32 6.066 17.656 1 32.34 29 HIS B C 1
ATOM 4171 O O . HIS B 1 29 ? 3.844 6.23 16.531 1 32.34 29 HIS B O 1
ATOM 4177 N N . TYR B 1 30 ? 5.496 5.508 17.812 1 34.41 30 TYR B N 1
ATOM 4178 C CA . TYR B 1 30 ? 6.012 4.676 16.734 1 34.41 30 TYR B CA 1
ATOM 4179 C C . TYR B 1 30 ? 5.996 3.203 17.125 1 34.41 30 TYR B C 1
ATOM 4181 O O . TYR B 1 30 ? 6.445 2.838 18.203 1 34.41 30 TYR B O 1
ATOM 4189 N N . ALA B 1 31 ? 5.176 2.414 16.578 1 31.05 31 ALA B N 1
ATOM 4190 C CA . ALA B 1 31 ? 4.988 1.019 16.969 1 31.05 31 ALA B CA 1
ATOM 4191 C C . ALA B 1 31 ? 6.328 0.291 17.062 1 31.05 31 ALA B C 1
ATOM 4193 O O . ALA B 1 31 ? 6.527 -0.534 17.953 1 31.05 31 ALA B O 1
ATOM 4194 N N . ASN B 1 32 ? 7.234 0.303 15.93 1 31.28 32 ASN B N 1
ATOM 4195 C CA . ASN B 1 32 ? 8.406 -0.558 15.828 1 31.28 32 ASN B CA 1
ATOM 4196 C C . ASN B 1 32 ? 9.703 0.227 16.031 1 31.28 32 ASN B C 1
ATOM 4198 O O . ASN B 1 32 ? 10.719 -0.071 15.406 1 31.28 32 ASN B O 1
ATOM 4202 N N . ILE B 1 33 ? 9.68 1.451 16.75 1 32.94 33 ILE B N 1
ATOM 4203 C CA . ILE B 1 33 ? 10.93 2.186 16.859 1 32.94 33 ILE B CA 1
ATOM 4204 C C . ILE B 1 33 ? 11.758 1.624 18.016 1 32.94 33 ILE B C 1
ATOM 4206 O O . ILE B 1 33 ? 11.281 1.555 19.156 1 32.94 33 ILE B O 1
ATOM 4210 N N . GLN B 1 34 ? 12.836 0.854 17.875 1 33.03 34 GLN B N 1
ATOM 4211 C CA . GLN B 1 34 ? 13.672 0.266 18.922 1 33.03 34 GLN B CA 1
ATOM 4212 C C . GLN B 1 34 ? 14.477 1.335 19.641 1 33.03 34 GLN B C 1
ATOM 4214 O O . GLN B 1 34 ? 14.656 1.267 20.859 1 33.03 34 GLN B O 1
ATOM 4219 N N . GLN B 1 35 ? 15.633 2.141 19.062 1 33.47 35 GLN B N 1
ATOM 4220 C CA . GLN B 1 35 ? 16.547 3.029 19.781 1 33.47 35 GLN B CA 1
ATOM 4221 C C . GLN B 1 35 ? 16.25 4.492 19.453 1 33.47 35 GLN B C 1
ATOM 4223 O O . GLN B 1 35 ? 15.938 4.832 18.312 1 33.47 35 GLN B O 1
ATOM 4228 N N . CYS B 1 36 ? 15.914 5.305 20.516 1 33.91 36 CYS B N 1
ATOM 4229 C CA . CYS B 1 36 ? 15.734 6.75 20.438 1 33.91 36 CYS B CA 1
ATOM 4230 C C . CYS B 1 36 ? 17.047 7.449 20.125 1 33.91 36 CYS B C 1
ATOM 4232 O O . CYS B 1 36 ? 18.047 7.258 20.828 1 33.91 36 CYS B O 1
ATOM 4234 N N . ASP B 1 37 ? 17.406 7.734 19 1 32.47 37 ASP B N 1
ATOM 4235 C CA . ASP B 1 37 ? 18.656 8.406 18.609 1 32.47 37 ASP B CA 1
ATOM 4236 C C . ASP B 1 37 ? 18.812 9.734 19.344 1 32.47 37 ASP B C 1
ATOM 4238 O O . ASP B 1 37 ? 19.781 10.461 19.125 1 32.47 37 ASP B O 1
ATOM 4242 N N . TYR B 1 38 ? 17.859 10.359 19.969 1 30.12 38 TYR B N 1
ATOM 4243 C CA . TYR B 1 38 ? 18.094 11.695 20.516 1 30.12 38 TYR B CA 1
ATOM 4244 C C . TYR B 1 38 ? 18.75 11.617 21.875 1 30.12 38 TYR B C 1
ATOM 4246 O O . TYR B 1 38 ? 18.281 10.891 22.766 1 30.12 38 TYR B O 1
ATOM 4254 N N . GLY B 1 39 ? 20.141 11.781 22 1 29.42 39 GLY B N 1
ATOM 4255 C CA . GLY B 1 39 ? 21.078 11.82 23.109 1 29.42 39 GLY B CA 1
ATOM 4256 C C . GLY B 1 39 ? 20.547 12.602 24.297 1 29.42 39 GLY B C 1
ATOM 4257 O O . GLY B 1 39 ? 19.703 13.492 24.141 1 29.42 39 GLY B O 1
ATOM 4258 N N . ASP B 1 40 ? 20.438 12.086 25.484 1 30.38 40 ASP B N 1
ATOM 4259 C CA . ASP B 1 40 ? 20.359 12.812 26.75 1 30.38 40 ASP B CA 1
ATOM 4260 C C . ASP B 1 40 ? 21.516 13.805 26.875 1 30.38 40 ASP B C 1
ATOM 4262 O O . ASP B 1 40 ? 22.688 13.414 26.844 1 30.38 40 ASP B O 1
ATOM 4266 N N . GLN B 1 41 ? 21.625 15.094 26.5 1 27.25 41 GLN B N 1
ATOM 4267 C CA . GLN B 1 41 ? 22.672 16.078 26.75 1 27.25 41 GLN B CA 1
ATOM 4268 C C . GLN B 1 41 ? 23.031 16.141 28.234 1 27.25 41 GLN B C 1
ATOM 4270 O O . GLN B 1 41 ? 22.422 16.906 28.984 1 27.25 41 GLN B O 1
ATOM 4275 N N . SER B 1 42 ? 23.281 15.07 29.031 1 26.88 42 SER B N 1
ATOM 4276 C CA . SER B 1 42 ? 23.859 15.312 30.344 1 26.88 42 SER B CA 1
ATOM 4277 C C . SER B 1 42 ? 25.188 16.062 30.234 1 26.88 42 SER B C 1
ATOM 4279 O O . SER B 1 42 ? 25.984 15.773 29.328 1 26.88 42 SER B O 1
ATOM 4281 N N . SER B 1 43 ? 25.344 17.297 30.891 1 25.3 43 SER B N 1
ATOM 4282 C CA . SER B 1 43 ? 26.469 18.188 31.125 1 25.3 43 SER B CA 1
ATOM 4283 C C . SER B 1 43 ? 27.641 17.453 31.734 1 25.3 43 SER B C 1
ATOM 4285 O O . SER B 1 43 ? 27.625 17.109 32.938 1 25.3 43 SER B O 1
ATOM 4287 N N . SER B 1 44 ? 28.281 16.516 31.203 1 26.7 44 SER B N 1
ATOM 4288 C CA . SER B 1 44 ? 29.547 16.062 31.797 1 26.7 44 SER B CA 1
ATOM 4289 C C . SER B 1 44 ? 30.531 17.234 31.938 1 26.7 44 SER B C 1
ATOM 4291 O O . SER B 1 44 ? 30.922 17.844 30.953 1 26.7 44 SER B O 1
ATOM 4293 N N . ALA B 1 45 ? 30.438 18.016 33.125 1 27.5 45 ALA B N 1
ATOM 4294 C CA . ALA B 1 45 ? 31.484 18.891 33.656 1 27.5 45 ALA B CA 1
ATOM 4295 C C . ALA B 1 45 ? 32.844 18.203 33.562 1 27.5 45 ALA B C 1
ATOM 4297 O O . ALA B 1 45 ? 33.062 17.172 34.219 1 27.5 45 ALA B O 1
ATOM 4298 N N . GLY B 1 46 ? 33.531 18.188 32.438 1 25.28 46 GLY B N 1
ATOM 4299 C CA . GLY B 1 46 ? 34.938 17.797 32.25 1 25.28 46 GLY B CA 1
ATOM 4300 C C . GLY B 1 46 ? 35.875 18.438 33.219 1 25.28 46 GLY B C 1
ATOM 4301 O O . GLY B 1 46 ? 36.062 19.656 33.219 1 25.28 46 GLY B O 1
ATOM 4302 N N . GLU B 1 47 ? 35.875 17.922 34.562 1 26.28 47 GLU B N 1
ATOM 4303 C CA . GLU B 1 47 ? 37.031 18.312 35.312 1 26.28 47 GLU B CA 1
ATOM 4304 C C . GLU B 1 47 ? 38.312 18.109 34.531 1 26.28 47 GLU B C 1
ATOM 4306 O O . GLU B 1 47 ? 38.406 17.203 33.688 1 26.28 47 GLU B O 1
ATOM 4311 N N . PRO B 1 48 ? 39.25 19.109 34.469 1 29.3 48 PRO B N 1
ATOM 4312 C CA . PRO B 1 48 ? 40.531 19.156 33.75 1 29.3 48 PRO B CA 1
ATOM 4313 C C . PRO B 1 48 ? 41.469 18.031 34.156 1 29.3 48 PRO B C 1
ATOM 4315 O O . PRO B 1 48 ? 42 18.016 35.281 1 29.3 48 PRO B O 1
ATOM 4318 N N . THR B 1 49 ? 40.969 16.672 34.25 1 26.36 49 THR B N 1
ATOM 4319 C CA . THR B 1 49 ? 41.875 15.727 34.875 1 26.36 49 THR B CA 1
ATOM 4320 C C . THR B 1 49 ? 43.25 15.734 34.156 1 26.36 49 THR B C 1
ATOM 4322 O O . THR B 1 49 ? 43.281 15.914 32.938 1 26.36 49 THR B O 1
ATOM 4325 N N . THR B 1 50 ? 44.5 15.844 34.875 1 27.48 50 THR B N 1
ATOM 4326 C CA . THR B 1 50 ? 45.969 15.766 34.844 1 27.48 50 THR B CA 1
ATOM 4327 C C . THR B 1 50 ? 46.406 14.391 34.344 1 27.48 50 THR B C 1
ATOM 4329 O O . THR B 1 50 ? 46.344 13.414 35.094 1 27.48 50 THR B O 1
ATOM 4332 N N . SER B 1 51 ? 46.094 13.789 33.156 1 24.62 51 SER B N 1
ATOM 4333 C CA . SER B 1 51 ? 45.594 12.484 32.75 1 24.62 51 SER B CA 1
ATOM 4334 C C . SER B 1 51 ? 46.719 11.469 32.625 1 24.62 51 SER B C 1
ATOM 4336 O O . SER B 1 51 ? 47.5 11.492 31.656 1 24.62 51 SER B O 1
ATOM 4338 N N . LYS B 1 52 ? 47.375 11.016 33.812 1 25.98 52 LYS B N 1
ATOM 4339 C CA . LYS B 1 52 ? 48.531 10.148 33.781 1 25.98 52 LYS B CA 1
ATOM 4340 C C . LYS B 1 52 ? 48.312 8.953 32.844 1 25.98 52 LYS B C 1
ATOM 4342 O O . LYS B 1 52 ? 47.188 8.453 32.75 1 25.98 52 LYS B O 1
ATOM 4347 N N . ARG B 1 53 ? 49.469 8.398 32.219 1 26.78 53 ARG B N 1
ATOM 4348 C CA . ARG B 1 53 ? 49.688 7.543 31.047 1 26.78 53 ARG B CA 1
ATOM 4349 C C . ARG B 1 53 ? 49.312 6.098 31.344 1 26.78 53 ARG B C 1
ATOM 4351 O O . ARG B 1 53 ? 49.469 5.219 30.5 1 26.78 53 ARG B O 1
ATOM 4358 N N . PRO B 1 54 ? 48.656 5.828 32.656 1 23.12 54 PRO B N 1
ATOM 4359 C CA . PRO B 1 54 ? 49.062 4.488 33.062 1 23.12 54 PRO B CA 1
ATOM 4360 C C . PRO B 1 54 ? 48.688 3.412 32.062 1 23.12 54 PRO B C 1
ATOM 4362 O O . PRO B 1 54 ? 47.844 3.654 31.172 1 23.12 54 PRO B O 1
ATOM 4365 N N . ALA B 1 55 ? 49.031 2.074 32.344 1 24.72 55 ALA B N 1
ATOM 4366 C CA . ALA B 1 55 ? 49.281 0.702 31.922 1 24.72 55 ALA B CA 1
ATOM 4367 C C . ALA B 1 55 ? 48 0.068 31.375 1 24.72 55 ALA B C 1
ATOM 4369 O O . ALA B 1 55 ? 46.906 0.499 31.719 1 24.72 55 ALA B O 1
ATOM 4370 N N . THR B 1 56 ? 48.125 -0.935 30.5 1 26 56 THR B N 1
ATOM 4371 C CA . THR B 1 56 ? 47.406 -1.611 29.453 1 26 56 THR B CA 1
ATOM 4372 C C . THR B 1 56 ? 46.188 -2.352 30.016 1 26 56 THR B C 1
ATOM 4374 O O . THR B 1 56 ? 45.5 -3.082 29.297 1 26 56 THR B O 1
ATOM 4377 N N . GLU B 1 57 ? 45.938 -2.152 31.375 1 22.98 57 GLU B N 1
ATOM 4378 C CA . GLU B 1 57 ? 45.219 -3.268 31.969 1 22.98 57 GLU B CA 1
ATOM 4379 C C . GLU B 1 57 ? 43.844 -3.457 31.297 1 22.98 57 GLU B C 1
ATOM 4381 O O . GLU B 1 57 ? 43.281 -2.51 30.75 1 22.98 57 GLU B O 1
ATOM 4386 N N . GLU B 1 58 ? 43.562 -4.789 31.156 1 27.61 58 GLU B N 1
ATOM 4387 C CA . GLU B 1 58 ? 42.469 -5.457 30.438 1 27.61 58 GLU B CA 1
ATOM 4388 C C . GLU B 1 58 ? 41.094 -4.93 30.891 1 27.61 58 GLU B C 1
ATOM 4390 O O . GLU B 1 58 ? 40.75 -5.051 32.062 1 27.61 58 GLU B O 1
ATOM 4395 N N . PRO B 1 59 ? 40.719 -3.689 30.516 1 25.06 59 PRO B N 1
ATOM 4396 C CA . PRO B 1 59 ? 39.656 -3.02 31.281 1 25.06 59 PRO B CA 1
ATOM 4397 C C . PRO B 1 59 ? 38.375 -3.826 31.328 1 25.06 59 PRO B C 1
ATOM 4399 O O . PRO B 1 59 ? 37.906 -4.316 30.281 1 25.06 59 PRO B O 1
ATOM 4402 N N . LYS B 1 60 ? 38.312 -4.684 32.406 1 24 60 LYS B N 1
ATOM 4403 C CA . LYS B 1 60 ? 37.156 -5.477 32.812 1 24 60 LYS B CA 1
ATOM 4404 C C . LYS B 1 60 ? 35.844 -4.691 32.625 1 24 60 LYS B C 1
ATOM 4406 O O . LYS B 1 60 ? 35.656 -3.633 33.219 1 24 60 LYS B O 1
ATOM 4411 N N . SER B 1 61 ? 35.375 -4.77 31.484 1 23.77 61 SER B N 1
ATOM 4412 C CA . SER B 1 61 ? 34.219 -4.039 30.969 1 23.77 61 SER B CA 1
ATOM 4413 C C . SER B 1 61 ? 33 -4.23 31.875 1 23.77 61 SER B C 1
ATOM 4415 O O . SER B 1 61 ? 32.438 -5.332 31.953 1 23.77 61 SER B O 1
ATOM 4417 N N . THR B 1 62 ? 33.219 -3.807 33.125 1 22.56 62 THR B N 1
ATOM 4418 C CA . THR B 1 62 ? 32.125 -4.016 34.094 1 22.56 62 THR B CA 1
ATOM 4419 C C . THR B 1 62 ? 30.797 -3.574 33.5 1 22.56 62 THR B C 1
ATOM 4421 O O . THR B 1 62 ? 30.703 -2.512 32.875 1 22.56 62 THR B O 1
ATOM 4424 N N . PRO B 1 63 ? 30.016 -4.527 33.469 1 24.33 63 PRO B N 1
ATOM 4425 C CA . PRO B 1 63 ? 28.703 -4.359 32.844 1 24.33 63 PRO B CA 1
ATOM 4426 C C . PRO B 1 63 ? 27.906 -3.213 33.469 1 24.33 63 PRO B C 1
ATOM 4428 O O . PRO B 1 63 ? 27.672 -3.193 34.688 1 24.33 63 PRO B O 1
ATOM 4431 N N . ARG B 1 64 ? 28.328 -2.074 33.062 1 25.02 64 ARG B N 1
ATOM 4432 C CA . ARG B 1 64 ? 27.75 -0.888 33.656 1 25.02 64 ARG B CA 1
ATOM 4433 C C . ARG B 1 64 ? 26.219 -0.996 33.719 1 25.02 64 ARG B C 1
ATOM 4435 O O . ARG B 1 64 ? 25.578 -1.237 32.719 1 25.02 64 ARG B O 1
ATOM 4442 N N . ARG B 1 65 ? 25.844 -1.434 34.812 1 22.12 65 ARG B N 1
ATOM 4443 C CA . ARG B 1 65 ? 24.469 -1.552 35.281 1 22.12 65 ARG B CA 1
ATOM 4444 C C . ARG B 1 65 ? 23.641 -0.33 34.875 1 22.12 65 ARG B C 1
ATOM 4446 O O . ARG B 1 65 ? 24.031 0.806 35.156 1 22.12 65 ARG B O 1
ATOM 4453 N N . VAL B 1 66 ? 23.141 -0.555 33.844 1 23.59 66 VAL B N 1
ATOM 4454 C CA . VAL B 1 66 ? 22.266 0.474 33.281 1 23.59 66 VAL B CA 1
ATOM 4455 C C . VAL B 1 66 ? 21.344 1.012 34.344 1 23.59 66 VAL B C 1
ATOM 4457 O O . VAL B 1 66 ? 20.688 0.239 35.062 1 23.59 66 VAL B O 1
ATOM 4460 N N . PRO B 1 67 ? 21.75 2.1 34.938 1 22.75 67 PRO B N 1
ATOM 4461 C CA . PRO B 1 67 ? 20.906 2.516 36.094 1 22.75 67 PRO B CA 1
ATOM 4462 C C . PRO B 1 67 ? 19.422 2.465 35.75 1 22.75 67 PRO B C 1
ATOM 4464 O O . PRO B 1 67 ? 19.016 2.785 34.656 1 22.75 67 PRO B O 1
ATOM 4467 N N . ILE B 1 68 ? 18.812 1.58 36.188 1 24.2 68 ILE B N 1
ATOM 4468 C CA . ILE B 1 68 ? 17.359 1.43 36.219 1 24.2 68 ILE B CA 1
ATOM 4469 C C . ILE B 1 68 ? 16.719 2.773 36.562 1 24.2 68 ILE B C 1
ATOM 4471 O O . ILE B 1 68 ? 17.062 3.404 37.562 1 24.2 68 ILE B O 1
ATOM 4475 N N . LEU B 1 69 ? 16.422 3.393 35.531 1 22.55 69 LEU B N 1
ATOM 4476 C CA . LEU B 1 69 ? 15.805 4.648 35.938 1 22.55 69 LEU B CA 1
ATOM 4477 C C . LEU B 1 69 ? 14.82 4.422 37.094 1 22.55 69 LEU B C 1
ATOM 4479 O O . LEU B 1 69 ? 14.086 3.428 37.094 1 22.55 69 LEU B O 1
ATOM 4483 N N . PRO B 1 70 ? 15.117 4.863 38.125 1 23.02 70 PRO B N 1
ATOM 4484 C CA . PRO B 1 70 ? 14.234 4.59 39.25 1 23.02 70 PRO B CA 1
ATOM 4485 C C . PRO B 1 70 ? 12.758 4.742 38.906 1 23.02 70 PRO B C 1
ATOM 4487 O O . PRO B 1 70 ? 12.414 5.453 37.938 1 23.02 70 PRO B O 1
ATOM 4490 N N . LYS B 1 71 ? 12.016 3.826 39.156 1 26.19 71 LYS B N 1
ATOM 4491 C CA . LYS B 1 71 ? 10.57 3.963 39.312 1 26.19 71 LYS B CA 1
ATOM 4492 C C . LYS B 1 71 ? 10.211 5.355 39.812 1 26.19 71 LYS B C 1
ATOM 4494 O O . LYS B 1 71 ? 10.719 5.801 40.844 1 26.19 71 LYS B O 1
ATOM 4499 N N . ALA B 1 72 ? 9.781 6.195 38.906 1 23.12 72 ALA B N 1
ATOM 4500 C CA . ALA B 1 72 ? 9.305 7.477 39.438 1 23.12 72 ALA B CA 1
ATOM 4501 C C . ALA B 1 72 ? 8.523 7.293 40.719 1 23.12 72 ALA B C 1
ATOM 4503 O O . ALA B 1 72 ? 7.469 6.656 40.75 1 23.12 72 ALA B O 1
ATOM 4504 N N . ARG B 1 73 ? 9.148 6.949 41.625 1 25.92 73 ARG B N 1
ATOM 4505 C CA . ARG B 1 73 ? 8.438 7.223 42.875 1 25.92 73 ARG B CA 1
ATOM 4506 C C . ARG B 1 73 ? 7.711 8.562 42.812 1 25.92 73 ARG B C 1
ATOM 4508 O O . ARG B 1 73 ? 8.305 9.586 42.469 1 25.92 73 ARG B O 1
ATOM 4515 N N . LEU B 1 74 ? 6.355 8.508 42.688 1 26.22 74 LEU B N 1
ATOM 4516 C CA . LEU B 1 74 ? 5.441 9.578 43.062 1 26.22 74 LEU B CA 1
ATOM 4517 C C . LEU B 1 74 ? 5.973 10.352 44.25 1 26.22 74 LEU B C 1
ATOM 4519 O O . LEU B 1 74 ? 5.742 9.969 45.406 1 26.22 74 LEU B O 1
ATOM 4523 N N . GLN B 1 75 ? 7.273 10.531 44.25 1 24.66 75 GLN B N 1
ATOM 4524 C CA . GLN B 1 75 ? 7.59 11.344 45.438 1 24.66 75 GLN B CA 1
ATOM 4525 C C . GLN B 1 75 ? 6.699 12.586 45.5 1 24.66 75 GLN B C 1
ATOM 4527 O O . GLN B 1 75 ? 6.418 13.211 44.469 1 24.66 75 GLN B O 1
ATOM 4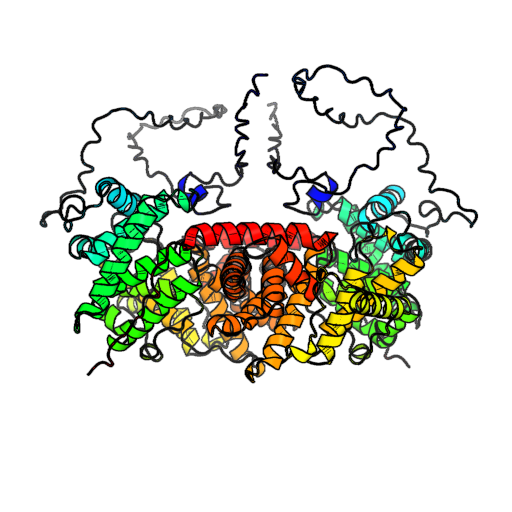532 N N . ASP B 1 76 ? 5.938 12.812 46.531 1 27.39 76 ASP B N 1
ATOM 4533 C CA . ASP B 1 76 ? 5.191 13.938 47.062 1 27.39 76 ASP B CA 1
ATOM 4534 C C . ASP B 1 76 ? 5.969 15.242 46.906 1 27.39 76 ASP B C 1
ATOM 4536 O O . ASP B 1 76 ? 5.715 16.219 47.625 1 27.39 76 ASP B O 1
ATOM 4540 N N . GLY B 1 77 ? 7.195 15.18 46.281 1 25.64 77 GLY B N 1
ATOM 4541 C CA . GLY B 1 77 ? 7.926 16.438 46.438 1 25.64 77 GLY B CA 1
ATOM 4542 C C . GLY B 1 77 ? 7.227 17.609 45.781 1 25.64 77 GLY B C 1
ATOM 4543 O O . GLY B 1 77 ? 6.379 17.422 44.906 1 25.64 77 GLY B O 1
ATOM 4544 N N . ASN B 1 78 ? 7.344 18.875 46.25 1 25.62 78 ASN B N 1
ATOM 4545 C CA . ASN B 1 78 ? 6.891 20.203 45.875 1 25.62 78 ASN B CA 1
ATOM 4546 C C . ASN B 1 78 ? 7.332 20.547 44.438 1 25.62 78 ASN B C 1
ATOM 4548 O O . ASN B 1 78 ? 8.531 20.688 44.188 1 25.62 78 ASN B O 1
ATOM 4552 N N . ALA B 1 79 ? 6.844 19.938 43.406 1 29.19 79 ALA B N 1
ATOM 4553 C CA . ALA B 1 79 ? 7.004 20.359 42.031 1 29.19 79 ALA B CA 1
ATOM 4554 C C . ALA B 1 79 ? 7.215 21.875 41.938 1 29.19 79 ALA B C 1
ATOM 4556 O O . ALA B 1 79 ? 6.281 22.641 42.156 1 29.19 79 ALA B O 1
ATOM 4557 N N . GLY B 1 80 ? 8.383 22.328 42.25 1 27.09 80 GLY B N 1
ATOM 4558 C CA . GLY B 1 80 ? 8.641 23.75 42.031 1 27.09 80 GLY B CA 1
ATOM 4559 C C . GLY B 1 80 ? 8.25 24.234 40.656 1 27.09 80 GLY B C 1
ATOM 4560 O O . GLY B 1 80 ? 8.102 23.438 39.719 1 27.09 80 GLY B O 1
ATOM 4561 N N . PRO B 1 81 ? 7.672 25.422 40.438 1 28.19 81 PRO B N 1
ATOM 4562 C CA . PRO B 1 81 ? 7.156 26.047 39.219 1 28.19 81 PRO B CA 1
ATOM 4563 C C . PRO B 1 81 ? 8.148 26.016 38.062 1 28.19 81 PRO B C 1
ATOM 4565 O O . PRO B 1 81 ? 9.344 26.234 38.25 1 28.19 81 PRO B O 1
ATOM 4568 N N . LEU B 1 82 ? 8.156 24.969 37.25 1 30.88 82 LEU B N 1
ATOM 4569 C CA . LEU B 1 82 ? 8.859 25.141 35.969 1 30.88 82 LEU B CA 1
ATOM 4570 C C . LEU B 1 82 ? 8.875 26.594 35.562 1 30.88 82 LEU B C 1
ATOM 4572 O O . LEU B 1 82 ? 7.836 27.156 35.188 1 30.88 82 LEU B O 1
ATOM 4576 N N . ALA B 1 83 ? 9.656 27.391 36.156 1 28.09 83 ALA B N 1
ATOM 4577 C CA . ALA B 1 83 ? 9.93 28.75 35.75 1 28.09 83 ALA B CA 1
ATOM 4578 C C . ALA B 1 83 ? 10.344 28.797 34.281 1 28.09 83 ALA B C 1
ATOM 4580 O O . ALA B 1 83 ? 11.43 28.328 33.906 1 28.09 83 ALA B O 1
ATOM 4581 N N . LEU B 1 84 ? 9.406 28.609 33.281 1 32.88 84 LEU B N 1
ATOM 4582 C CA . LEU B 1 84 ? 9.742 29.109 31.969 1 32.88 84 LEU B CA 1
ATOM 4583 C C . LEU B 1 84 ? 10.719 30.266 32.062 1 32.88 84 LEU B C 1
ATOM 4585 O O . LEU B 1 84 ? 10.547 31.156 32.906 1 32.88 84 LEU B O 1
ATOM 4589 N N . SER B 1 85 ? 11.922 30.219 31.891 1 31.72 85 SER B N 1
ATOM 4590 C CA . SER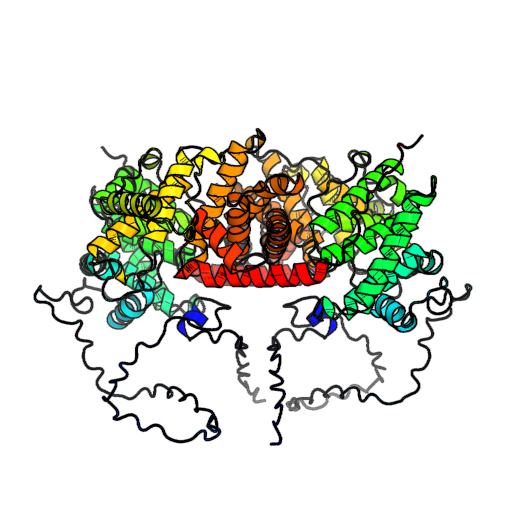 B 1 85 ? 12.914 31.297 31.922 1 31.72 85 SER B CA 1
ATOM 4591 C C . SER B 1 85 ? 12.297 32.625 31.484 1 31.72 85 SER B C 1
ATOM 4593 O O . SER B 1 85 ? 11.641 32.688 30.453 1 31.72 85 SER B O 1
ATOM 4595 N N . ARG B 1 86 ? 12.125 33.688 32.438 1 32.31 86 ARG B N 1
ATOM 4596 C CA . ARG B 1 86 ? 11.734 35.094 32.438 1 32.31 86 ARG B CA 1
ATOM 4597 C C . ARG B 1 86 ? 12.5 35.875 31.391 1 32.31 86 ARG B C 1
ATOM 4599 O O . ARG B 1 86 ? 13.547 36.438 31.688 1 32.31 86 ARG B O 1
ATOM 4606 N N . SER B 1 87 ? 12.805 35.656 30.219 1 31.66 87 SER B N 1
ATOM 4607 C CA . SER B 1 87 ? 13.148 36.906 29.516 1 31.66 87 SER B CA 1
ATOM 4608 C C . SER B 1 87 ? 12.109 37.969 29.75 1 31.66 87 SER B C 1
ATOM 4610 O O . SER B 1 87 ? 10.977 37.688 30.141 1 31.66 87 SER B O 1
ATOM 4612 N N . GLY B 1 88 ? 12.367 39.406 29.781 1 32.66 88 GLY B N 1
ATOM 4613 C CA . GLY B 1 88 ? 11.672 40.594 30.25 1 32.66 88 GLY B CA 1
ATOM 4614 C C . GLY B 1 88 ? 10.195 40.594 29.906 1 32.66 88 GLY B C 1
ATOM 4615 O O . GLY B 1 88 ? 9.477 41.562 30.234 1 32.66 88 GLY B O 1
ATOM 4616 N N . SER B 1 89 ? 9.758 40.281 28.625 1 34.97 89 SER B N 1
ATOM 4617 C CA . SER B 1 89 ? 8.414 40.75 28.281 1 34.97 89 SER B CA 1
ATOM 4618 C C . SER B 1 89 ? 7.367 40.125 29.203 1 34.97 89 SER B C 1
ATOM 4620 O O . SER B 1 89 ? 7.621 39.094 29.828 1 34.97 89 SER B O 1
ATOM 4622 N N . SER B 1 90 ? 6.141 40.625 29.594 1 41.09 90 SER B N 1
ATOM 4623 C CA . SER B 1 90 ? 4.965 40.281 30.375 1 41.09 90 SER B CA 1
ATOM 4624 C C . SER B 1 90 ? 4.598 38.812 30.203 1 41.09 90 SER B C 1
ATOM 4626 O O . SER B 1 90 ? 4.324 38.375 29.094 1 41.09 90 SER B O 1
ATOM 4628 N N . ARG B 1 91 ? 5.008 37.719 30.984 1 50.09 91 ARG B N 1
ATOM 4629 C CA . ARG B 1 91 ? 5.125 36.25 31.047 1 50.09 91 ARG B CA 1
ATOM 4630 C C . ARG B 1 91 ? 3.779 35.594 30.781 1 50.09 91 ARG B C 1
ATOM 4632 O O . ARG B 1 91 ? 2.85 35.719 31.578 1 50.09 91 ARG B O 1
ATOM 4639 N N . PHE B 1 92 ? 3.428 35.406 29.641 1 55.38 92 PHE B N 1
ATOM 4640 C CA . PHE B 1 92 ? 2.275 34.625 29.234 1 55.38 92 PHE B CA 1
ATOM 4641 C C . PHE B 1 92 ? 2.281 33.25 29.922 1 55.38 92 PHE B C 1
ATOM 4643 O O . PHE B 1 92 ? 3.229 32.469 29.781 1 55.38 92 PHE B O 1
ATOM 4650 N N . ASP B 1 93 ? 1.506 33.188 31.094 1 66.94 93 ASP B N 1
ATOM 4651 C CA . ASP B 1 93 ? 1.271 31.922 31.766 1 66.94 93 ASP B CA 1
ATOM 4652 C C . ASP B 1 93 ? -0.008 31.266 31.266 1 66.94 93 ASP B C 1
ATOM 4654 O O . ASP B 1 93 ? -1.112 31.688 31.625 1 66.94 93 ASP B O 1
ATOM 4658 N N . PRO B 1 94 ? 0.088 30.328 30.406 1 67.94 94 PRO B N 1
ATOM 4659 C CA . PRO B 1 94 ? -1.113 29.719 29.828 1 67.94 94 PRO B CA 1
ATOM 4660 C C . PRO B 1 94 ? -1.989 29.031 30.875 1 67.94 94 PRO B C 1
ATOM 4662 O O . PRO B 1 94 ? -3.154 28.719 30.609 1 67.94 94 PRO B O 1
ATOM 4665 N N . PHE B 1 95 ? -1.487 28.875 32.094 1 72.88 95 PHE B N 1
ATOM 4666 C CA . PHE B 1 95 ? -2.229 28.141 33.094 1 72.88 95 PHE B CA 1
ATOM 4667 C C . PHE B 1 95 ? -3.125 29.078 33.906 1 72.88 95 PHE B C 1
ATOM 4669 O O . PHE B 1 95 ? -4.07 28.641 34.562 1 72.88 95 PHE B O 1
ATOM 4676 N N . THR B 1 96 ? -2.77 30.328 33.781 1 76.25 96 THR B N 1
ATOM 4677 C CA . THR B 1 96 ? -3.557 31.266 34.594 1 76.25 96 THR B CA 1
ATOM 4678 C C . THR B 1 96 ? -4.312 32.25 33.688 1 76.25 96 THR B C 1
ATOM 4680 O O . THR B 1 96 ? -5.316 32.812 34.094 1 76.25 96 THR B O 1
ATOM 4683 N N . GLN B 1 97 ? -3.83 32.406 32.594 1 80.94 97 GLN B N 1
ATOM 4684 C CA . GLN B 1 97 ? -4.453 33.375 31.656 1 80.94 97 GLN B CA 1
ATOM 4685 C C . GLN B 1 97 ? -5.238 32.625 30.578 1 80.94 97 GLN B C 1
ATOM 4687 O O . GLN B 1 97 ? -4.699 32.344 29.5 1 80.94 97 GLN B O 1
ATOM 4692 N N . HIS B 1 98 ? -6.43 32.219 30.906 1 87.19 98 HIS B N 1
ATOM 4693 C CA . HIS B 1 98 ? -7.281 31.562 29.922 1 87.19 98 HIS B CA 1
ATOM 4694 C C . HIS B 1 98 ? -8.734 32 30.094 1 87.19 98 HIS B C 1
ATOM 4696 O O . HIS B 1 98 ? -9.117 32.562 31.125 1 87.19 98 HIS B O 1
ATOM 4702 N N . PRO B 1 99 ? -9.43 31.812 29.078 1 91.31 99 PRO B N 1
ATOM 4703 C CA . PRO B 1 99 ? -10.852 32.125 29.203 1 91.31 99 PRO B CA 1
ATOM 4704 C C . PRO B 1 99 ? -11.555 31.312 30.281 1 91.31 99 PRO B C 1
ATOM 4706 O O . PRO B 1 99 ? -11.078 30.219 30.641 1 91.31 99 PRO B O 1
ATOM 4709 N N . PRO B 1 100 ? -12.609 31.891 30.828 1 89.88 100 PRO B N 1
ATOM 4710 C CA . PRO B 1 100 ? -13.359 31.109 31.828 1 89.88 100 PRO B CA 1
ATOM 4711 C C . PRO B 1 100 ? -13.906 29.812 31.266 1 89.88 100 PRO B C 1
ATOM 4713 O O . PRO B 1 100 ? -14.312 29.75 30.094 1 89.88 100 PRO B O 1
ATOM 4716 N N . SER B 1 101 ? -13.828 28.766 32.062 1 91.06 101 SER B N 1
ATOM 4717 C CA . SER B 1 101 ? -14.289 27.453 31.609 1 91.06 101 SER B CA 1
ATOM 4718 C C . SER B 1 101 ? -14.797 26.625 32.781 1 91.06 101 SER B C 1
ATOM 4720 O O . SER B 1 101 ? -14.328 26.797 33.906 1 91.06 101 SER B O 1
ATOM 4722 N N . LEU B 1 102 ? -15.734 25.75 32.469 1 88.06 102 LEU B N 1
ATOM 4723 C CA . LEU B 1 102 ? -16.281 24.859 33.5 1 88.06 102 LEU B CA 1
ATOM 4724 C C . LEU B 1 102 ? -15.477 23.562 33.562 1 88.06 102 LEU B C 1
ATOM 4726 O O . LEU B 1 102 ? -15.727 22.719 34.438 1 88.06 102 LEU B O 1
ATOM 4730 N N . GLU B 1 103 ? -14.477 23.484 32.719 1 92.56 103 GLU B N 1
ATOM 4731 C CA . GLU B 1 103 ? -13.641 22.281 32.719 1 92.56 103 GLU B CA 1
ATOM 4732 C C . GLU B 1 103 ? -12.766 22.219 33.969 1 92.56 103 GLU B C 1
ATOM 4734 O O . GLU B 1 103 ? -11.969 23.141 34.219 1 92.56 103 GLU B O 1
ATOM 4739 N N . PRO B 1 104 ? -12.891 21.109 34.719 1 91.12 104 PRO B N 1
ATOM 4740 C CA . PRO B 1 104 ? -12.156 21.047 36 1 91.12 104 PRO B CA 1
ATOM 4741 C C . PRO B 1 104 ? -10.68 20.719 35.812 1 91.12 104 PRO B C 1
ATOM 4743 O O . PRO B 1 104 ? -9.852 21.062 36.656 1 91.12 104 PRO B O 1
ATOM 4746 N N . ASP B 1 105 ? -10.32 20.078 34.75 1 93.25 105 ASP B N 1
ATOM 4747 C CA . ASP B 1 105 ? -8.961 19.562 34.594 1 93.25 105 ASP B CA 1
ATOM 4748 C C . ASP B 1 105 ? -8.141 20.438 33.656 1 93.25 105 ASP B C 1
ATOM 4750 O O . ASP B 1 105 ? -7.367 19.922 32.844 1 93.25 105 ASP B O 1
ATOM 4754 N N . ILE B 1 106 ? -8.297 21.703 33.75 1 93.31 106 ILE B N 1
ATOM 4755 C CA . ILE B 1 106 ? -7.656 22.625 32.812 1 93.31 106 ILE B CA 1
ATOM 4756 C C . ILE B 1 106 ? -6.141 22.531 32.938 1 93.31 106 ILE B C 1
ATOM 4758 O O . ILE B 1 106 ? -5.426 22.438 31.953 1 93.31 106 ILE B O 1
ATOM 4762 N N . SER B 1 107 ? -5.605 22.562 34.156 1 90.56 107 SER B N 1
ATOM 4763 C CA . SER B 1 107 ? -4.164 22.531 34.406 1 90.56 107 SER B CA 1
ATOM 4764 C C . SER B 1 107 ? -3.543 21.25 33.844 1 90.56 107 SER B C 1
ATOM 4766 O O . SER B 1 107 ? -2.473 21.297 33.219 1 90.56 107 SER B O 1
ATOM 4768 N N . LEU B 1 108 ? -4.27 20.188 34 1 93.06 108 LEU B N 1
ATOM 4769 C CA . LEU B 1 108 ? -3.799 18.906 33.5 1 93.06 108 LEU B CA 1
ATOM 4770 C C . LEU B 1 108 ? -3.777 18.906 31.984 1 93.06 108 LEU B C 1
ATOM 4772 O O . LEU B 1 108 ? -2.791 18.5 31.359 1 93.06 108 LEU B O 1
ATOM 4776 N N . LEU B 1 109 ? -4.789 19.359 31.422 1 94.56 109 LEU B N 1
ATOM 4777 C CA . LEU B 1 109 ? -4.945 19.312 29.969 1 94.56 109 LEU B CA 1
ATOM 4778 C C . LEU B 1 109 ? -3.994 20.297 29.297 1 94.56 109 LEU B C 1
ATOM 4780 O O . LEU B 1 109 ? -3.387 19.969 28.266 1 94.56 109 LEU B O 1
ATOM 4784 N N . MET B 1 110 ? -3.871 21.438 29.844 1 90.81 110 MET B N 1
ATOM 4785 C CA . MET B 1 110 ? -2.914 22.406 29.312 1 90.81 110 MET B CA 1
ATOM 4786 C C . MET B 1 110 ? -1.483 21.906 29.484 1 90.81 110 MET B C 1
ATOM 4788 O O . MET B 1 110 ? -0.647 22.094 28.609 1 90.81 110 MET B O 1
ATOM 4792 N N . GLY B 1 111 ? -1.252 21.297 30.594 1 87.56 111 GLY B N 1
ATOM 4793 C CA . GLY B 1 111 ? 0.048 20.672 30.812 1 87.56 111 GLY B CA 1
ATOM 4794 C C . GLY B 1 111 ? 0.373 19.609 29.781 1 87.56 111 GLY B C 1
ATOM 4795 O O . GLY B 1 111 ? 1.494 19.562 29.266 1 87.56 111 GLY B O 1
ATOM 4796 N N . THR B 1 112 ? -0.615 18.781 29.5 1 89.06 112 THR B N 1
ATOM 4797 C CA . THR B 1 112 ? -0.462 17.734 28.5 1 89.06 112 THR B CA 1
ATOM 4798 C C . THR B 1 112 ? -0.177 18.344 27.125 1 89.06 112 THR B C 1
ATOM 4800 O O . THR B 1 112 ? 0.68 17.844 26.391 1 89.06 112 THR B O 1
ATOM 4803 N N . TYR B 1 113 ? -0.829 19.359 26.828 1 88.94 113 TYR B N 1
ATOM 4804 C CA . TYR B 1 113 ? -0.653 20 25.516 1 88.94 113 TYR B CA 1
ATOM 4805 C C . TYR B 1 113 ? 0.758 20.547 25.375 1 88.94 113 TYR B C 1
ATOM 4807 O O . TYR B 1 113 ? 1.429 20.297 24.375 1 88.94 113 TYR B O 1
ATOM 4815 N N . PHE B 1 114 ? 1.245 21.219 26.344 1 83.94 114 PHE B N 1
ATOM 4816 C CA . PHE B 1 114 ? 2.477 21.984 26.203 1 83.94 114 PHE B CA 1
ATOM 4817 C C . PHE B 1 114 ? 3.688 21.141 26.562 1 83.94 114 PHE B C 1
ATOM 4819 O O . PHE B 1 114 ? 4.824 21.5 26.266 1 83.94 114 PHE B O 1
ATOM 4826 N N . SER B 1 115 ? 3.451 20.016 27.078 1 78.19 115 SER B N 1
ATOM 4827 C CA . SER B 1 115 ? 4.59 19.172 27.406 1 78.19 115 SER B CA 1
ATOM 4828 C C . SER B 1 115 ? 4.77 18.047 26.391 1 78.19 115 SER B C 1
ATOM 4830 O O . SER B 1 115 ? 5.852 17.484 26.266 1 78.19 115 SER B O 1
ATOM 4832 N N . SER B 1 116 ? 3.689 17.766 25.688 1 78.44 116 SER B N 1
ATOM 4833 C CA . SER B 1 116 ? 3.793 16.594 24.812 1 78.44 116 SER B CA 1
ATOM 4834 C C . SER B 1 116 ? 3.236 16.875 23.422 1 78.44 116 SER B C 1
ATOM 4836 O O . SER B 1 116 ? 3.961 16.797 22.438 1 78.44 116 SER B O 1
ATOM 4838 N N . HIS B 1 117 ? 2.109 17.328 23.328 1 78.12 117 HIS B N 1
ATOM 4839 C CA . HIS B 1 117 ? 1.409 17.438 22.047 1 78.12 117 HIS B CA 1
ATOM 4840 C C . HIS B 1 117 ? 2.115 18.406 21.109 1 78.12 117 HIS B C 1
ATOM 4842 O O . HIS B 1 117 ? 2.277 18.125 19.922 1 78.12 117 HIS B O 1
ATOM 4848 N N . ILE B 1 118 ? 2.514 19.406 21.703 1 75 118 ILE B N 1
ATOM 4849 C CA . ILE B 1 118 ? 3.066 20.484 20.875 1 75 118 ILE B CA 1
ATOM 4850 C C . ILE B 1 118 ? 4.363 20.016 20.219 1 75 118 ILE B C 1
ATOM 4852 O O . ILE B 1 118 ? 4.777 20.562 19.188 1 75 118 ILE B O 1
ATOM 4856 N N . PHE B 1 119 ? 4.898 18.969 20.719 1 71.25 119 PHE B N 1
ATOM 4857 C CA . PHE B 1 119 ? 6.172 18.484 20.203 1 71.25 119 PHE B CA 1
ATOM 4858 C C . PHE B 1 119 ? 5.965 17.297 19.281 1 71.25 119 PHE B C 1
ATOM 4860 O O . PHE B 1 119 ? 6.91 16.828 18.641 1 71.25 119 PHE B O 1
ATOM 4867 N N . ASN B 1 120 ? 4.707 16.891 19.141 1 69.69 120 ASN B N 1
ATOM 4868 C CA . ASN B 1 120 ? 4.441 15.68 18.375 1 69.69 120 ASN B CA 1
ATOM 4869 C C . ASN B 1 120 ? 3.482 15.953 17.219 1 69.69 120 ASN B C 1
ATOM 4871 O O . ASN B 1 120 ? 2.875 15.023 16.672 1 69.69 120 ASN B O 1
ATOM 4875 N N . VAL B 1 121 ? 3.436 17.125 17 1 70.94 121 VAL B N 1
ATOM 4876 C CA . VAL B 1 121 ? 2.498 17.469 15.93 1 70.94 121 VAL B CA 1
ATOM 4877 C C . VAL B 1 121 ? 3.264 17.938 14.703 1 70.94 121 VAL B C 1
ATOM 4879 O O . VAL B 1 121 ? 4.273 18.641 14.82 1 70.94 121 VAL B O 1
ATOM 4882 N N . PHE B 1 122 ? 2.855 17.297 13.586 1 62.66 122 PHE B N 1
ATOM 4883 C CA . PHE B 1 122 ? 3.377 17.766 12.312 1 62.66 122 PHE B CA 1
ATOM 4884 C C . PHE B 1 122 ? 2.957 19.203 12.047 1 62.66 122 PHE B C 1
ATOM 4886 O O . PHE B 1 122 ? 1.796 19.562 12.258 1 62.66 122 PHE B O 1
ATOM 4893 N N . PRO B 1 123 ? 3.879 20.062 11.516 1 61.16 123 PRO B N 1
ATOM 4894 C CA . PRO B 1 123 ? 5.293 19.828 11.203 1 61.16 123 PRO B CA 1
ATOM 4895 C C . PRO B 1 123 ? 6.199 19.953 12.422 1 61.16 123 PRO B C 1
ATOM 4897 O O . PRO B 1 123 ? 6.059 20.891 13.211 1 61.16 123 PRO B O 1
ATOM 4900 N N . TYR B 1 124 ? 6.965 18.922 12.914 1 58.19 124 TYR B N 1
ATOM 4901 C CA . TYR B 1 124 ? 7.668 18.719 14.18 1 58.19 124 TYR B CA 1
ATOM 4902 C C . TYR B 1 124 ? 8.562 19.906 14.5 1 58.19 124 TYR B C 1
ATOM 4904 O O . TYR B 1 124 ? 9.266 20.422 13.617 1 58.19 124 TYR B O 1
ATOM 4912 N N . TYR B 1 125 ? 8.164 20.453 15.672 1 62.47 125 TYR B N 1
ATOM 4913 C CA . TYR B 1 125 ? 8.969 21.531 16.25 1 62.47 125 TYR B CA 1
ATOM 4914 C C . TYR B 1 125 ? 9.844 21.016 17.375 1 62.47 125 TYR B C 1
ATOM 4916 O O . TYR B 1 125 ? 9.484 21.125 18.547 1 62.47 125 TYR B O 1
ATOM 4924 N N . PRO B 1 126 ? 10.938 20.234 17.078 1 59.41 126 PRO B N 1
ATOM 4925 C CA . PRO B 1 126 ? 11.562 19.438 18.141 1 59.41 126 PRO B CA 1
ATOM 4926 C C . PRO B 1 126 ? 12.141 20.312 19.266 1 59.41 126 PRO B C 1
ATOM 4928 O O . PRO B 1 126 ? 12.242 19.859 20.406 1 59.41 126 PRO B O 1
ATOM 4931 N N . THR B 1 127 ? 12.594 21.625 18.922 1 64.5 127 THR B N 1
ATOM 4932 C CA . THR B 1 127 ? 13.336 22.141 20.078 1 64.5 127 THR B CA 1
ATOM 4933 C C . THR B 1 127 ? 12.5 23.141 20.859 1 64.5 127 THR B C 1
ATOM 4935 O O . THR B 1 127 ? 11.844 24 20.266 1 64.5 127 THR B O 1
ATOM 4938 N N . PRO B 1 128 ? 12.508 22.969 22.156 1 63.28 128 PRO B N 1
ATOM 4939 C CA . PRO B 1 128 ? 11.742 23.891 23 1 63.28 128 PRO B CA 1
ATOM 4940 C C . PRO B 1 128 ? 12.172 25.344 22.828 1 63.28 128 PRO B C 1
ATOM 4942 O O . PRO B 1 128 ? 11.344 26.25 22.938 1 63.28 128 PRO B O 1
ATOM 4945 N N . THR B 1 129 ? 13.359 25.5 22.531 1 70.44 129 THR B N 1
ATOM 4946 C CA . THR B 1 129 ? 13.875 26.875 22.562 1 70.44 129 THR B CA 1
ATOM 4947 C C . THR B 1 129 ? 13.508 27.609 21.266 1 70.44 129 THR B C 1
ATOM 4949 O O . THR B 1 129 ? 13.367 28.828 21.266 1 70.44 129 THR B O 1
ATOM 4952 N N . LEU B 1 130 ? 13.289 26.984 20.281 1 78.25 130 LEU B N 1
ATOM 4953 C CA . LEU B 1 130 ? 12.984 27.625 19 1 78.25 130 LEU B CA 1
ATOM 4954 C C . LEU B 1 130 ? 11.672 27.109 18.438 1 78.25 130 LEU B C 1
ATOM 4956 O O . LEU B 1 130 ? 11.508 27 17.219 1 78.25 130 LEU B O 1
ATOM 4960 N N . ASN B 1 131 ? 10.656 27.094 19.266 1 79.62 131 ASN B N 1
ATOM 4961 C CA . ASN B 1 131 ? 9.391 26.516 18.844 1 79.62 131 ASN B CA 1
ATOM 4962 C C . ASN B 1 131 ? 8.391 27.594 18.438 1 79.62 131 ASN B C 1
ATOM 4964 O O . ASN B 1 131 ? 7.82 28.266 19.281 1 79.62 131 ASN B O 1
ATOM 4968 N N . PRO B 1 132 ? 8.125 27.688 17.141 1 82.88 132 PRO B N 1
ATOM 4969 C CA . PRO B 1 132 ? 7.199 28.703 16.672 1 82.88 132 PRO B CA 1
ATOM 4970 C C . PRO B 1 132 ? 5.785 28.531 17.219 1 82.88 132 PRO B C 1
ATOM 4972 O O . PRO B 1 132 ? 5.047 29.5 17.359 1 82.88 132 PRO B O 1
ATOM 4975 N N . VAL B 1 133 ? 5.398 27.344 17.578 1 82.75 133 VAL B N 1
ATOM 4976 C CA . VAL B 1 133 ? 4.059 27.094 18.109 1 82.75 133 VAL B CA 1
ATOM 4977 C C . VAL B 1 133 ? 3.928 27.719 19.484 1 82.75 133 VAL B C 1
ATOM 4979 O O . VAL B 1 133 ? 2.887 28.297 19.828 1 82.75 133 VAL B O 1
ATOM 4982 N N . LEU B 1 134 ? 4.965 27.641 20.188 1 81.06 134 LEU B N 1
ATOM 4983 C CA . LEU B 1 134 ? 4.961 28.234 21.516 1 81.06 134 LEU B CA 1
ATOM 4984 C C . LEU B 1 134 ? 4.957 29.766 21.422 1 81.06 134 LEU B C 1
ATOM 4986 O O . LEU B 1 134 ? 4.27 30.438 22.203 1 81.06 134 LEU B O 1
ATOM 4990 N N . GLU B 1 135 ? 5.676 30.234 20.516 1 83.88 135 GLU B N 1
ATOM 4991 C CA . GLU B 1 135 ? 5.867 31.688 20.422 1 83.88 135 GLU B CA 1
ATOM 4992 C C . GLU B 1 135 ? 4.672 32.344 19.766 1 83.88 135 GLU B C 1
ATOM 4994 O O . GLU B 1 135 ? 4.25 33.438 20.172 1 83.88 135 GLU B O 1
ATOM 4999 N N . PHE B 1 136 ? 4.113 31.688 18.734 1 88 136 PHE B N 1
ATOM 5000 C CA . PHE B 1 136 ? 3.18 32.438 17.906 1 88 136 PHE B CA 1
ATOM 5001 C C . PHE B 1 136 ? 1.771 31.859 18.031 1 88 136 PHE B C 1
ATOM 5003 O O . PHE B 1 136 ? 0.793 32.531 17.688 1 88 136 PHE B O 1
ATOM 5010 N N . PHE B 1 137 ? 1.58 30.641 18.5 1 89.12 137 PHE B N 1
ATOM 5011 C CA . PHE B 1 137 ? 0.268 30.016 18.547 1 89.12 137 PHE B CA 1
ATOM 5012 C C . PHE B 1 137 ? -0.268 29.984 19.969 1 89.12 137 PHE B C 1
ATOM 5014 O O . PHE B 1 137 ? -1.462 30.188 20.203 1 89.12 137 PHE B O 1
ATOM 5021 N N . ALA B 1 138 ? 0.561 29.766 20.891 1 86.06 138 ALA B N 1
ATOM 5022 C CA . ALA B 1 138 ? 0.162 29.609 22.281 1 86.06 138 ALA B CA 1
ATOM 5023 C C . ALA B 1 138 ? -0.598 30.844 22.781 1 86.06 138 ALA B C 1
ATOM 5025 O O . ALA B 1 138 ? -1.615 30.719 23.469 1 86.06 138 ALA B O 1
ATOM 5026 N N . PRO B 1 139 ? -0.138 32 22.469 1 87.69 139 PRO B N 1
ATOM 5027 C CA . PRO B 1 139 ? -0.874 33.188 22.922 1 87.69 139 PRO B CA 1
ATOM 5028 C C . PRO B 1 139 ? -2.293 33.25 22.359 1 87.69 139 PRO B C 1
ATOM 5030 O O . PRO B 1 139 ? -3.188 33.812 23 1 87.69 139 PRO B O 1
ATOM 5033 N N . LEU B 1 140 ? -2.525 32.688 21.219 1 90.75 140 LEU B N 1
ATOM 5034 C CA . LEU B 1 140 ? -3.857 32.656 20.625 1 90.75 140 LEU B CA 1
ATOM 5035 C C . LEU B 1 140 ? -4.785 31.719 21.375 1 90.75 140 LEU B C 1
ATOM 5037 O O . LEU B 1 140 ? -5.984 31.984 21.5 1 90.75 140 LEU B O 1
ATOM 5041 N N . ILE B 1 141 ? -4.238 30.672 21.906 1 92.5 141 ILE B N 1
ATOM 5042 C CA . ILE B 1 141 ? -5 29.656 22.609 1 92.5 141 ILE B CA 1
ATOM 5043 C C . ILE B 1 141 ? -5.637 30.266 23.859 1 92.5 141 ILE B C 1
ATOM 5045 O O . ILE B 1 141 ? -6.809 30.016 24.156 1 92.5 141 ILE B O 1
ATOM 5049 N N . THR B 1 142 ? -4.922 31.078 24.547 1 89.44 142 THR B N 1
ATOM 5050 C CA . THR B 1 142 ? -5.387 31.547 25.844 1 89.44 142 THR B CA 1
ATOM 5051 C C . THR B 1 142 ? -6.273 32.781 25.703 1 89.44 142 THR B C 1
ATOM 5053 O O . THR B 1 142 ? -6.965 33.156 26.641 1 89.44 142 THR B O 1
ATOM 5056 N N . LYS B 1 143 ? -6.297 33.312 24.562 1 91.75 143 LYS B N 1
ATOM 5057 C CA . LYS B 1 143 ? -7.074 34.531 24.359 1 91.75 143 LYS B CA 1
ATOM 5058 C C . LYS B 1 143 ? -8.453 34.219 23.797 1 91.75 143 LYS B C 1
ATOM 5060 O O . LYS B 1 143 ? -9.391 35 23.953 1 91.75 143 LYS B O 1
ATOM 5065 N N . ASP B 1 144 ? -8.578 33.156 23.109 1 94.75 144 ASP B N 1
ATOM 5066 C CA . ASP B 1 144 ? -9.82 32.844 22.406 1 94.75 144 ASP B CA 1
ATOM 5067 C C . ASP B 1 144 ? -10.531 31.672 23.094 1 94.75 144 ASP B C 1
ATOM 5069 O O . ASP B 1 144 ? -9.961 30.594 23.25 1 94.75 144 ASP B O 1
ATOM 5073 N N . THR B 1 145 ? -11.742 31.859 23.406 1 95.94 145 THR B N 1
ATOM 5074 C CA . THR B 1 145 ? -12.516 30.875 24.156 1 95.94 145 THR B CA 1
ATOM 5075 C C . THR B 1 145 ? -12.672 29.578 23.359 1 95.94 145 THR B C 1
ATOM 5077 O O . THR B 1 145 ? -12.508 28.484 23.906 1 95.94 145 THR B O 1
ATOM 5080 N N . THR B 1 146 ? -12.984 29.672 22.125 1 96.5 146 THR B N 1
ATOM 5081 C CA . THR B 1 146 ? -13.211 28.484 21.297 1 96.5 146 THR B CA 1
ATOM 5082 C C . THR B 1 146 ? -11.922 27.703 21.109 1 96.5 146 THR B C 1
ATOM 5084 O O . THR B 1 146 ? -11.891 26.484 21.312 1 96.5 146 THR B O 1
ATOM 5087 N N . LEU B 1 147 ? -10.883 28.391 20.719 1 96.69 147 LEU B N 1
ATOM 5088 C CA . LEU B 1 147 ? -9.602 27.734 20.5 1 96.69 147 LEU B CA 1
ATOM 5089 C C . LEU B 1 147 ? -9.062 27.125 21.781 1 96.69 147 LEU B C 1
ATOM 5091 O O . LEU B 1 147 ? -8.461 26.047 21.766 1 96.69 147 LEU B O 1
ATOM 5095 N N . PHE B 1 148 ? -9.328 27.812 22.859 1 96.5 148 PHE B N 1
ATOM 5096 C CA . PHE B 1 148 ? -8.906 27.312 24.172 1 96.5 148 PHE B CA 1
ATOM 5097 C C . PHE B 1 148 ? -9.555 25.969 24.469 1 96.5 148 PHE B C 1
ATOM 5099 O O . PHE B 1 148 ? -8.859 25 24.781 1 96.5 148 PHE B O 1
ATOM 5106 N N . HIS B 1 149 ? -10.797 25.844 24.281 1 97.25 149 HIS B N 1
ATOM 5107 C CA . HIS B 1 149 ? -11.523 24.609 24.594 1 97.25 149 HIS B CA 1
ATOM 5108 C C . HIS B 1 149 ? -11.18 23.5 23.625 1 97.25 149 HIS B C 1
ATOM 5110 O O . HIS B 1 149 ? -11.133 22.328 24 1 97.25 149 HIS B O 1
ATOM 5116 N N . VAL B 1 150 ? -10.953 23.828 22.406 1 97.06 150 VAL B N 1
ATOM 5117 C CA . VAL B 1 150 ? -10.547 22.812 21.438 1 97.06 150 VAL B CA 1
ATOM 5118 C C . VAL B 1 150 ? -9.172 22.281 21.797 1 97.06 150 VAL B C 1
ATOM 5120 O O . VAL B 1 150 ? -8.898 21.078 21.625 1 97.06 150 VAL B O 1
ATOM 5123 N N . THR B 1 151 ? -8.281 23.156 22.25 1 95.31 151 THR B N 1
ATOM 5124 C CA . THR B 1 151 ? -6.965 22.719 22.703 1 95.31 151 THR B CA 1
ATOM 5125 C C . THR B 1 151 ? -7.094 21.734 23.875 1 95.31 151 THR B C 1
ATOM 5127 O O . THR B 1 151 ? -6.387 20.734 23.922 1 95.31 151 THR B O 1
ATOM 5130 N N . LEU B 1 152 ? -8.023 22.062 24.75 1 96.5 152 LEU B N 1
ATOM 5131 C CA . LEU B 1 152 ? -8.297 21.141 25.844 1 96.5 152 LEU B CA 1
ATOM 5132 C C . LEU B 1 152 ? -8.82 19.812 25.312 1 96.5 152 LEU B C 1
ATOM 5134 O O . LEU B 1 152 ? -8.461 18.75 25.828 1 96.5 152 LEU B O 1
ATOM 5138 N N . LEU B 1 153 ? -9.672 19.859 24.328 1 96.88 153 LEU B N 1
ATOM 5139 C CA . LEU B 1 153 ? -10.234 18.656 23.719 1 96.88 153 LEU B CA 1
ATOM 5140 C C . LEU B 1 153 ? -9.133 17.781 23.109 1 96.88 153 LEU B C 1
ATOM 5142 O O . LEU B 1 153 ? -9.125 16.562 23.297 1 96.88 153 LEU B O 1
ATOM 5146 N N . VAL B 1 154 ? -8.203 18.375 22.406 1 95.12 154 VAL B N 1
ATOM 5147 C CA . VAL B 1 154 ? -7.086 17.656 21.797 1 95.12 154 VAL B CA 1
ATOM 5148 C C . VAL B 1 154 ? -6.266 16.969 22.875 1 95.12 154 VAL B C 1
ATOM 5150 O O . VAL B 1 154 ? -5.895 15.797 22.734 1 95.12 154 VAL B O 1
ATOM 5153 N N . SER B 1 155 ? -6.078 17.672 23.953 1 94.31 155 SER B N 1
ATOM 5154 C CA . SER B 1 155 ? -5.328 17.109 25.078 1 94.31 155 SER B CA 1
ATOM 5155 C C . SER B 1 155 ? -6.09 15.969 25.734 1 94.31 155 SER B C 1
ATOM 5157 O O . SER B 1 155 ? -5.496 14.945 26.094 1 94.31 155 SER B O 1
ATOM 5159 N N . ALA B 1 156 ? -7.336 16.188 25.875 1 95.94 156 ALA B N 1
ATOM 5160 C CA . ALA B 1 156 ? -8.172 15.156 26.484 1 95.94 156 ALA B CA 1
ATOM 5161 C C . ALA B 1 156 ? -8.141 13.875 25.656 1 95.94 156 ALA B C 1
ATOM 5163 O O . ALA B 1 156 ? -8.039 12.773 26.203 1 95.94 156 ALA B O 1
ATOM 5164 N N . PHE B 1 157 ? -8.188 14.016 24.438 1 93.56 157 PHE B N 1
ATOM 5165 C CA . PHE B 1 157 ? -8.148 12.852 23.562 1 93.56 157 PHE B CA 1
ATOM 5166 C C . PHE B 1 157 ? -6.809 12.133 23.672 1 93.56 157 PHE B C 1
ATOM 5168 O O . PHE B 1 157 ? -6.762 10.906 23.734 1 93.56 157 PHE B O 1
ATOM 5175 N N . ARG B 1 158 ? -5.836 12.867 23.688 1 90.75 158 ARG B N 1
ATOM 5176 C CA . ARG B 1 158 ? -4.508 12.273 23.812 1 90.75 158 ARG B CA 1
ATOM 5177 C C . ARG B 1 158 ? -4.383 11.477 25.094 1 90.75 158 ARG B C 1
ATOM 5179 O O . ARG B 1 158 ? -3.768 10.406 25.109 1 90.75 158 ARG B O 1
ATOM 5186 N N . LEU B 1 159 ? -4.926 11.969 26.094 1 90.88 159 LEU B N 1
ATOM 5187 C CA . LEU B 1 159 ? -4.832 11.328 27.391 1 90.88 159 LEU B CA 1
ATOM 5188 C C . LEU B 1 159 ? -5.699 10.078 27.453 1 90.88 159 LEU B C 1
ATOM 5190 O O . LEU B 1 159 ? -5.359 9.109 28.141 1 90.88 159 LEU B O 1
ATOM 5194 N N . GLU B 1 160 ? -6.758 10.117 26.688 1 92.19 160 GLU B N 1
ATOM 5195 C CA . GLU B 1 160 ? -7.77 9.086 26.891 1 92.19 160 GLU B CA 1
ATOM 5196 C C . GLU B 1 160 ? -7.855 8.148 25.703 1 92.19 160 GLU B C 1
ATOM 5198 O O . GLU B 1 160 ? -8.68 7.227 25.688 1 92.19 160 GLU B O 1
ATOM 5203 N N . GLN B 1 161 ? -7.043 8.312 24.75 1 87.88 161 GLN B N 1
ATOM 5204 C CA . GLN B 1 161 ? -7.156 7.566 23.5 1 87.88 161 GLN B CA 1
ATOM 5205 C C . GLN B 1 161 ? -7.027 6.066 23.734 1 87.88 161 GLN B C 1
ATOM 5207 O O . GLN B 1 161 ? -7.535 5.262 22.953 1 87.88 161 GLN B O 1
ATOM 5212 N N . HIS B 1 162 ? -6.391 5.656 24.797 1 86.25 162 HIS B N 1
ATOM 5213 C CA . HIS B 1 162 ? -6.188 4.246 25.109 1 86.25 162 HIS B CA 1
ATOM 5214 C C . HIS B 1 162 ? -7.422 3.645 25.781 1 86.25 162 HIS B C 1
ATOM 5216 O O . HIS B 1 162 ? -7.551 2.422 25.859 1 86.25 162 HIS B O 1
ATOM 5222 N N . LEU B 1 163 ? -8.312 4.48 26.172 1 89.25 163 LEU B N 1
ATOM 5223 C CA . LEU B 1 163 ? -9.531 4.02 26.828 1 89.25 163 LEU B CA 1
ATOM 5224 C C . LEU B 1 163 ? -10.633 3.752 25.812 1 89.25 163 LEU B C 1
ATOM 5226 O O . LEU B 1 163 ? -10.648 4.352 24.734 1 89.25 163 LEU B O 1
ATOM 5230 N N . PRO B 1 164 ? -11.5 2.797 26.234 1 86.94 164 PRO B N 1
ATOM 5231 C CA . PRO B 1 164 ? -12.688 2.656 25.391 1 86.94 164 PRO B CA 1
ATOM 5232 C C . PRO B 1 164 ? -13.453 3.967 25.234 1 86.94 164 PRO B C 1
ATOM 5234 O O . PRO B 1 164 ? -13.508 4.773 26.172 1 86.94 164 PRO B O 1
ATOM 5237 N N . PRO B 1 165 ? -14.016 4.168 24.141 1 85.81 165 PRO B N 1
ATOM 5238 C CA . PRO B 1 165 ? -14.656 5.441 23.828 1 85.81 165 PRO B CA 1
ATOM 5239 C C . PRO B 1 165 ? -15.656 5.887 24.891 1 85.81 165 PRO B C 1
ATOM 5241 O O . PRO B 1 165 ? -15.727 7.07 25.219 1 85.81 165 PRO B O 1
ATOM 5244 N N . LYS B 1 166 ? -16.359 4.934 25.469 1 84 166 LYS B N 1
ATOM 5245 C CA . LYS B 1 166 ? -17.375 5.277 26.469 1 84 166 LYS B CA 1
ATOM 5246 C C . LYS B 1 166 ? -16.734 5.746 27.766 1 84 166 LYS B C 1
ATOM 5248 O O . LYS B 1 166 ? -17.375 6.398 28.594 1 84 166 LYS B O 1
ATOM 5253 N N . GLU B 1 167 ? -15.469 5.461 27.891 1 90.62 167 GLU B N 1
ATOM 5254 C CA . GLU B 1 167 ? -14.773 5.781 29.125 1 90.62 167 GLU B CA 1
ATOM 5255 C C . GLU B 1 167 ? -13.961 7.062 29 1 90.62 167 GLU B C 1
ATOM 5257 O O . GLU B 1 167 ? -13.32 7.5 29.953 1 90.62 167 GLU B O 1
ATOM 5262 N N . ARG B 1 168 ? -14.117 7.73 27.844 1 92.31 168 ARG B N 1
ATOM 5263 C CA . ARG B 1 168 ? -13.391 8.977 27.609 1 92.31 168 ARG B CA 1
ATOM 5264 C C . ARG B 1 168 ? -14.211 10.18 28.047 1 92.31 168 ARG B C 1
ATOM 5266 O O . ARG B 1 168 ? -14.57 11.031 27.234 1 92.31 168 ARG B O 1
ATOM 5273 N N . VAL B 1 169 ? -14.344 10.312 29.297 1 92.56 169 VAL B N 1
ATOM 5274 C CA . VAL B 1 169 ? -15.312 11.227 29.906 1 92.56 169 VAL B CA 1
ATOM 5275 C C . VAL B 1 169 ? -14.953 12.672 29.562 1 92.56 169 VAL B C 1
ATOM 5277 O O . VAL B 1 169 ? -15.82 13.477 29.234 1 92.56 169 VAL B O 1
ATOM 5280 N N . ARG B 1 170 ? -13.695 13.062 29.672 1 94.56 170 ARG B N 1
ATOM 5281 C CA . ARG B 1 170 ? -13.273 14.422 29.344 1 94.56 170 ARG B CA 1
ATOM 5282 C C . ARG B 1 170 ? -13.508 14.742 27.875 1 94.56 170 ARG B C 1
ATOM 5284 O O . ARG B 1 170 ? -13.984 15.82 27.531 1 94.56 170 ARG B O 1
ATOM 5291 N N . CYS B 1 171 ? -13.148 13.773 27.047 1 93.69 171 CYS B N 1
ATOM 5292 C CA . CYS B 1 171 ? -13.297 13.945 25.609 1 93.69 171 CYS B CA 1
ATOM 5293 C C . CYS B 1 171 ? -14.758 14.148 25.234 1 93.69 171 CYS B C 1
ATOM 5295 O O . CYS B 1 171 ? -15.078 15.008 24.406 1 93.69 171 CYS B O 1
ATOM 5297 N N . ILE B 1 172 ? -15.586 13.398 25.859 1 90.75 172 ILE B N 1
ATOM 5298 C CA . ILE B 1 172 ? -17.016 13.484 25.578 1 90.75 172 ILE B CA 1
ATOM 5299 C C . ILE B 1 172 ? -17.547 14.852 25.984 1 90.75 172 ILE B C 1
ATOM 5301 O O . ILE B 1 172 ? -18.234 15.523 25.219 1 90.75 172 ILE B O 1
ATOM 5305 N N . ARG B 1 173 ? -17.203 15.25 27.109 1 93.38 173 ARG B N 1
ATOM 5306 C CA . ARG B 1 173 ? -17.656 16.531 27.641 1 93.38 173 ARG B CA 1
ATOM 5307 C C . ARG B 1 173 ? -17.141 17.688 26.781 1 93.38 173 ARG B C 1
ATOM 5309 O O . ARG B 1 173 ? -17.906 18.547 26.375 1 93.38 173 ARG B O 1
ATOM 5316 N N . LEU B 1 174 ? -15.883 17.672 26.562 1 95.88 174 LEU B N 1
ATOM 5317 C CA . LEU B 1 174 ? -15.25 18.766 25.828 1 95.88 174 LEU B CA 1
ATOM 5318 C C . LEU B 1 174 ? -15.703 18.781 24.375 1 95.88 174 LEU B C 1
ATOM 5320 O O . LEU B 1 174 ? -15.82 19.844 23.766 1 95.88 174 LEU B O 1
ATOM 5324 N N . SER B 1 175 ? -15.961 17.609 23.828 1 92.94 175 SER B N 1
ATOM 5325 C CA . SER B 1 175 ? -16.469 17.562 22.469 1 92.94 175 SER B CA 1
ATOM 5326 C C . SER B 1 175 ? -17.797 18.297 22.328 1 92.94 175 SER B C 1
ATOM 5328 O O . SER B 1 175 ? -18 19.047 21.375 1 92.94 175 SER B O 1
ATOM 5330 N N . LYS B 1 176 ? -18.641 18.109 23.234 1 90.31 176 LYS B N 1
ATOM 5331 C CA . LYS B 1 176 ? -19.938 18.797 23.203 1 90.31 176 LYS B CA 1
ATOM 5332 C C . LYS B 1 176 ? -19.766 20.312 23.312 1 90.31 176 LYS B C 1
ATOM 5334 O O . LYS B 1 176 ? -20.375 21.062 22.562 1 90.31 176 LYS B O 1
ATOM 5339 N N . ILE B 1 177 ? -18.953 20.688 24.234 1 93.75 177 ILE B N 1
ATOM 5340 C CA . ILE B 1 177 ? -18.688 22.094 24.453 1 93.75 177 ILE B CA 1
ATOM 5341 C C . ILE B 1 177 ? -18.109 22.719 23.172 1 93.75 177 ILE B C 1
ATOM 5343 O O . ILE B 1 177 ? -18.562 23.766 22.719 1 93.75 177 ILE B O 1
ATOM 5347 N N . CYS B 1 178 ? -17.141 22.047 22.625 1 95.12 178 CYS B N 1
ATOM 5348 C CA . CYS B 1 178 ? -16.438 22.562 21.453 1 95.12 178 CYS B CA 1
ATOM 5349 C C . CYS B 1 178 ? -17.375 22.672 20.25 1 95.12 178 CYS B C 1
ATOM 5351 O O . CYS B 1 178 ? -17.312 23.641 19.5 1 95.12 178 CYS B O 1
ATOM 5353 N N . MET B 1 179 ? -18.203 21.734 20.125 1 91.88 179 MET B N 1
ATOM 5354 C CA . MET B 1 179 ? -19.141 21.766 19 1 91.88 179 MET B CA 1
ATOM 5355 C C . MET B 1 179 ? -20.094 22.938 19.109 1 91.88 179 MET B C 1
ATOM 5357 O O . MET B 1 179 ? -20.391 23.609 18.109 1 91.88 179 MET B O 1
ATOM 5361 N N . ASP B 1 180 ? -20.531 23.203 20.25 1 91.75 180 ASP B N 1
ATOM 5362 C CA . ASP B 1 180 ? -21.406 24.344 20.469 1 91.75 180 ASP B CA 1
ATOM 5363 C C . ASP B 1 180 ? -20.672 25.656 20.219 1 91.75 180 ASP B C 1
ATOM 5365 O O . ASP B 1 180 ? -21.203 26.578 19.578 1 91.75 180 ASP B O 1
ATOM 5369 N N . LEU B 1 181 ? -19.516 25.734 20.734 1 94.25 181 LEU B N 1
ATOM 5370 C CA . LEU B 1 181 ? -18.719 26.938 20.578 1 94.25 181 LEU B CA 1
ATOM 5371 C C . LEU B 1 181 ? -18.406 27.203 19.109 1 94.25 181 LEU B C 1
ATOM 5373 O O . LEU B 1 181 ? -18.516 28.344 18.641 1 94.25 181 LEU B O 1
ATOM 5377 N N . ILE B 1 182 ? -18.078 26.172 18.406 1 94.06 182 ILE B N 1
ATOM 5378 C CA . ILE B 1 182 ? -17.734 26.312 17 1 94.06 182 ILE B CA 1
ATOM 5379 C C . ILE B 1 182 ? -18.984 26.688 16.203 1 94.06 182 ILE B C 1
ATOM 5381 O O . ILE B 1 182 ? -18.938 27.547 15.32 1 94.06 182 ILE B O 1
ATOM 5385 N N . GLN B 1 183 ? -20.062 26.047 16.516 1 91.06 183 GLN B N 1
ATOM 5386 C CA . GLN B 1 183 ? -21.312 26.359 15.828 1 91.06 183 GLN B CA 1
ATOM 5387 C C . GLN B 1 183 ? -21.688 27.812 16.016 1 91.06 183 GLN B C 1
ATOM 5389 O O . GLN B 1 183 ? -22.109 28.484 15.07 1 91.06 183 GLN B O 1
ATOM 5394 N N . ASN B 1 184 ? -21.594 28.297 17.156 1 91.81 184 ASN B N 1
ATOM 5395 C CA . ASN B 1 184 ? -21.859 29.703 17.438 1 91.81 184 ASN B CA 1
ATOM 5396 C C . ASN B 1 184 ? -20.922 30.625 16.672 1 91.81 184 ASN B C 1
ATOM 5398 O O . ASN B 1 184 ? -21.344 31.656 16.141 1 91.81 184 ASN B O 1
ATOM 5402 N N . ARG B 1 185 ? -19.672 30.234 16.656 1 92 185 ARG B N 1
ATOM 5403 C CA . ARG B 1 185 ? -18.656 31.047 15.992 1 92 185 ARG B CA 1
ATOM 5404 C C . ARG B 1 185 ? -18.906 31.125 14.492 1 92 185 ARG B C 1
ATOM 5406 O O . ARG B 1 185 ? -18.766 32.188 13.891 1 92 185 ARG B O 1
ATOM 5413 N N . ILE B 1 186 ? -19.219 30.062 13.898 1 89 186 ILE B N 1
ATOM 5414 C CA . ILE B 1 186 ? -19.391 30.016 12.445 1 89 186 ILE B CA 1
ATOM 5415 C C . ILE B 1 186 ? -20.625 30.797 12.039 1 89 186 ILE B C 1
ATOM 5417 O O . ILE B 1 186 ? -20.75 31.234 10.891 1 89 186 ILE B O 1
ATOM 5421 N N . ASN B 1 187 ? -21.531 31.016 13 1 87.62 187 ASN B N 1
ATOM 5422 C CA . ASN B 1 187 ? -22.75 31.781 12.734 1 87.62 187 ASN B CA 1
ATOM 5423 C C . ASN B 1 187 ? -22.562 33.281 13.016 1 87.62 187 ASN B C 1
ATOM 5425 O O . ASN B 1 187 ? -23.453 34.062 12.742 1 87.62 187 ASN B O 1
ATOM 5429 N N . GLU B 1 188 ? -21.422 33.625 13.539 1 88 188 GLU B N 1
ATOM 5430 C CA . GLU B 1 188 ? -21.094 35.031 13.719 1 88 188 GLU B CA 1
ATOM 5431 C C . GLU B 1 188 ? -20.875 35.719 12.383 1 88 188 GLU B C 1
ATOM 5433 O O . GLU B 1 188 ? -20.531 35.094 11.391 1 88 188 GLU B O 1
ATOM 5438 N N . PRO B 1 189 ? -21.094 37 12.414 1 86.38 189 PRO B N 1
ATOM 5439 C CA . PRO B 1 189 ? -20.828 37.75 11.172 1 86.38 189 PRO B CA 1
ATOM 5440 C C . PRO B 1 189 ? -19.344 37.781 10.828 1 86.38 189 PRO B C 1
ATOM 5442 O O . PRO B 1 189 ? -18.5 37.625 11.703 1 86.38 189 PRO B O 1
ATOM 5445 N N . PHE B 1 190 ? -19.094 38.031 9.57 1 86.31 190 PHE B N 1
ATOM 5446 C CA . PHE B 1 190 ? -17.719 38.281 9.109 1 86.31 190 PHE B CA 1
ATOM 5447 C C . PHE B 1 190 ? -17.109 39.469 9.828 1 86.31 190 PHE B C 1
ATOM 5449 O O . PHE B 1 190 ? -17.766 40.469 10.023 1 86.31 190 PHE B O 1
ATOM 5456 N N . PRO B 1 191 ? -15.852 39.25 10.32 1 85.62 191 PRO B N 1
ATOM 5457 C CA . PRO B 1 191 ? -14.883 38.219 9.953 1 85.62 191 PRO B CA 1
ATOM 5458 C C . PRO B 1 191 ? -14.727 37.125 11.031 1 85.62 191 PRO B C 1
ATOM 5460 O O . PRO B 1 191 ? -13.875 36.25 10.906 1 85.62 191 PRO B O 1
ATOM 5463 N N . GLY B 1 192 ? -15.469 37.219 12.086 1 86.75 192 GLY B N 1
ATOM 5464 C CA . GLY B 1 192 ? -15.344 36.312 13.211 1 86.75 192 GLY B CA 1
ATOM 5465 C C . GLY B 1 192 ? -15.531 34.875 12.836 1 86.75 192 GLY B C 1
ATOM 5466 O O . GLY B 1 192 ? -14.844 34 13.359 1 86.75 192 GLY B O 1
ATOM 5467 N N . CYS B 1 193 ? -16.344 34.688 11.828 1 91 193 CYS B N 1
ATOM 5468 C CA . CYS B 1 193 ? -16.703 33.312 11.414 1 91 193 CYS B CA 1
ATOM 5469 C C . CYS B 1 193 ? -15.547 32.656 10.68 1 91 193 CYS B C 1
ATOM 5471 O O . CYS B 1 193 ? -15.516 31.438 10.531 1 91 193 CYS B O 1
ATOM 5473 N N . VAL B 1 194 ? -14.586 33.5 10.289 1 94.06 194 VAL B N 1
ATOM 5474 C CA . VAL B 1 194 ? -13.461 32.938 9.547 1 94.06 194 VAL B CA 1
ATOM 5475 C C . VAL B 1 194 ? -12.148 33.469 10.117 1 94.06 194 VAL B C 1
ATOM 5477 O O . VAL B 1 194 ? -11.164 33.625 9.383 1 94.06 194 VAL B O 1
ATOM 5480 N N . SER B 1 195 ? -12.18 33.875 11.383 1 93.69 195 SER B N 1
ATOM 5481 C CA . SER B 1 195 ? -10.961 34.344 12.023 1 93.69 195 SER B CA 1
ATOM 5482 C C . SER B 1 195 ? -9.906 33.25 12.109 1 93.69 195 SER B C 1
ATOM 5484 O O . SER B 1 195 ? -10.219 32.062 11.938 1 93.69 195 SER B O 1
ATOM 5486 N N . ASP B 1 196 ? -8.672 33.625 12.328 1 94.88 196 ASP B N 1
ATOM 5487 C CA . ASP B 1 196 ? -7.582 32.688 12.477 1 94.88 196 ASP B CA 1
ATOM 5488 C C . ASP B 1 196 ? -7.879 31.672 13.594 1 94.88 196 ASP B C 1
ATOM 5490 O O . ASP B 1 196 ? -7.637 30.469 13.445 1 94.88 196 ASP B O 1
ATOM 5494 N N . GLU B 1 197 ? -8.406 32.188 14.68 1 95.06 197 GLU B N 1
ATOM 5495 C CA . GLU B 1 197 ? -8.719 31.344 15.828 1 95.06 197 GLU B CA 1
ATOM 5496 C C . GLU B 1 197 ? -9.828 30.344 15.492 1 95.06 197 GLU B C 1
ATOM 5498 O O . GLU B 1 197 ? -9.773 29.188 15.898 1 95.06 197 GLU B O 1
ATOM 5503 N N . THR B 1 198 ? -10.758 30.812 14.742 1 95.44 198 THR B N 1
ATOM 5504 C CA . THR B 1 198 ? -11.852 29.938 14.336 1 95.44 198 THR B CA 1
ATOM 5505 C C . THR B 1 198 ? -11.336 28.828 13.422 1 95.44 198 THR B C 1
ATOM 5507 O O . THR B 1 198 ? -11.68 27.656 13.617 1 95.44 198 THR B O 1
ATOM 5510 N N . LEU B 1 199 ? -10.531 29.188 12.453 1 95.94 199 LEU B N 1
ATOM 5511 C CA . LEU B 1 199 ? -9.945 28.203 11.547 1 95.94 199 LEU B CA 1
ATOM 5512 C C . LEU B 1 199 ? -9.133 27.172 12.312 1 95.94 199 LEU B C 1
ATOM 5514 O O . LEU B 1 199 ? -9.266 25.969 12.062 1 95.94 199 LEU B O 1
ATOM 5518 N N . ALA B 1 200 ? -8.344 27.609 13.211 1 95.56 200 ALA B N 1
ATOM 5519 C CA . ALA B 1 200 ? -7.52 26.719 14.016 1 95.56 200 ALA B CA 1
ATOM 5520 C C . ALA B 1 200 ? -8.383 25.781 14.867 1 95.56 200 ALA B C 1
ATOM 5522 O O . ALA B 1 200 ? -8.047 24.609 15.062 1 95.56 200 ALA B O 1
ATOM 5523 N N . ALA B 1 201 ? -9.406 26.328 15.391 1 96.25 201 ALA B N 1
ATOM 5524 C CA . ALA B 1 201 ? -10.305 25.531 16.219 1 96.25 201 ALA B CA 1
ATOM 5525 C C . ALA B 1 201 ? -10.969 24.438 15.398 1 96.25 201 ALA B C 1
ATOM 5527 O O . ALA B 1 201 ? -11.016 23.281 15.828 1 96.25 201 ALA B O 1
ATOM 5528 N N . VAL B 1 202 ? -11.477 24.781 14.219 1 96.06 202 VAL B N 1
ATOM 5529 C CA . VAL B 1 202 ? -12.094 23.797 13.344 1 96.06 202 VAL B CA 1
ATOM 5530 C C . VAL B 1 202 ? -11.07 22.734 12.953 1 96.06 202 VAL B C 1
ATOM 5532 O O . VAL B 1 202 ? -11.383 21.547 12.938 1 96.06 202 VAL B O 1
ATOM 5535 N N . ALA B 1 203 ? -9.867 23.141 12.672 1 95.38 203 ALA B N 1
ATOM 5536 C CA . ALA B 1 203 ? -8.797 22.203 12.367 1 95.38 203 ALA B CA 1
ATOM 5537 C C . ALA B 1 203 ? -8.539 21.266 13.547 1 95.38 203 ALA B C 1
ATOM 5539 O O . ALA B 1 203 ? -8.273 20.078 13.352 1 95.38 203 ALA B O 1
ATOM 5540 N N . GLY B 1 204 ? -8.562 21.812 14.75 1 94.56 204 GLY B N 1
ATOM 5541 C CA . GLY B 1 204 ? -8.359 21 15.945 1 94.56 204 GLY B CA 1
ATOM 5542 C C . GLY B 1 204 ? -9.391 19.906 16.109 1 94.56 204 GLY B C 1
ATOM 5543 O O . GLY B 1 204 ? -9.047 18.766 16.422 1 94.56 204 GLY B O 1
ATOM 5544 N N . VAL B 1 205 ? -10.609 20.219 15.852 1 95.06 205 VAL B N 1
ATOM 5545 C CA . VAL B 1 205 ? -11.664 19.219 15.93 1 95.06 205 VAL B CA 1
ATOM 5546 C C . VAL B 1 205 ? -11.492 18.188 14.82 1 95.06 205 VAL B C 1
ATOM 5548 O O . VAL B 1 205 ? -11.703 17 15.031 1 95.06 205 VAL B O 1
ATOM 5551 N N . ALA B 1 206 ? -11.141 18.688 13.648 1 94.19 206 ALA B N 1
ATOM 5552 C CA . ALA B 1 206 ? -10.906 17.781 12.523 1 94.19 206 ALA B CA 1
ATOM 5553 C C . ALA B 1 206 ? -9.805 16.781 12.844 1 94.19 206 ALA B C 1
ATOM 5555 O O . ALA B 1 206 ? -9.898 15.602 12.469 1 94.19 206 ALA B O 1
ATOM 5556 N N . VAL B 1 207 ? -8.797 17.234 13.531 1 93.19 207 VAL B N 1
ATOM 5557 C CA . VAL B 1 207 ? -7.68 16.375 13.898 1 93.19 207 VAL B CA 1
ATOM 5558 C C . VAL B 1 207 ? -8.156 15.289 14.867 1 93.19 207 VAL B C 1
ATOM 5560 O O . VAL B 1 207 ? -7.777 14.125 14.742 1 93.19 207 VAL B O 1
ATOM 5563 N N . VAL B 1 208 ? -8.938 15.672 15.812 1 93 208 VAL B N 1
ATOM 5564 C CA . VAL B 1 208 ? -9.445 14.727 16.797 1 93 208 VAL B CA 1
ATOM 5565 C C . VAL B 1 208 ? -10.281 13.656 16.109 1 93 208 VAL B C 1
ATOM 5567 O O . VAL B 1 208 ? -10.117 12.461 16.375 1 93 208 VAL B O 1
ATOM 5570 N N . GLU B 1 209 ? -11.133 14.07 15.195 1 92 209 GLU B N 1
ATOM 5571 C CA . GLU B 1 209 ? -11.961 13.125 14.461 1 92 209 GLU B CA 1
ATOM 5572 C C . GLU B 1 209 ? -11.109 12.203 13.594 1 92 209 GLU B C 1
ATOM 5574 O O . GLU B 1 209 ? -11.391 11.008 13.477 1 92 209 GLU B O 1
ATOM 5579 N N . HIS B 1 210 ? -10.148 12.789 13 1 91.94 210 HIS B N 1
ATOM 5580 C CA . HIS B 1 210 ? -9.227 12.016 12.172 1 91.94 210 HIS B CA 1
ATOM 5581 C C . HIS B 1 210 ? -8.5 10.961 13 1 91.94 210 HIS B C 1
ATOM 5583 O O . HIS B 1 210 ? -8.359 9.82 12.57 1 91.94 210 HIS B O 1
ATOM 5589 N N . GLU B 1 211 ? -8.094 11.352 14.156 1 89.88 211 GLU B N 1
ATOM 5590 C CA . GLU B 1 211 ? -7.355 10.445 15.031 1 89.88 211 GLU B CA 1
ATOM 5591 C C . GLU B 1 211 ? -8.266 9.344 15.57 1 89.88 211 GLU B C 1
ATOM 5593 O O . GLU B 1 211 ? -7.816 8.219 15.789 1 89.88 211 GLU B O 1
ATOM 5598 N N . LYS B 1 212 ? -9.469 9.703 15.797 1 87.81 212 LYS B N 1
ATOM 5599 C CA . LYS B 1 212 ? -10.461 8.727 16.234 1 87.81 212 LYS B CA 1
ATOM 5600 C C . LYS B 1 212 ? -10.719 7.688 15.148 1 87.81 212 LYS B C 1
ATOM 5602 O O . LYS B 1 212 ? -11.219 6.598 15.43 1 87.81 212 LYS B O 1
ATOM 5607 N N . GLY B 1 213 ? -10.453 8.094 13.961 1 87.75 213 GLY B N 1
ATOM 5608 C CA . GLY B 1 213 ? -10.766 7.23 12.836 1 87.75 213 GLY B CA 1
ATOM 5609 C C . GLY B 1 213 ? -12.102 7.559 12.188 1 87.75 213 GLY B C 1
ATOM 5610 O O . GLY B 1 213 ? -12.547 6.844 11.289 1 87.75 213 GLY B O 1
ATOM 5611 N N . SER B 1 214 ? -12.727 8.562 12.664 1 89.31 214 SER B N 1
ATOM 5612 C CA . SER B 1 214 ? -13.969 9.016 12.047 1 89.31 214 SER B CA 1
ATOM 5613 C C . SER B 1 214 ? -13.688 9.898 10.836 1 89.31 214 SER B C 1
ATOM 5615 O O . SER B 1 214 ? -13.875 11.117 10.883 1 89.31 214 SER B O 1
ATOM 5617 N N . LEU B 1 215 ? -13.398 9.281 9.789 1 89.31 215 LEU B N 1
ATOM 5618 C CA . LEU B 1 215 ? -12.875 10 8.625 1 89.31 215 LEU B CA 1
ATOM 5619 C C . LEU B 1 215 ? -13.977 10.797 7.941 1 89.31 215 LEU B C 1
ATOM 5621 O O . LEU B 1 215 ? -13.719 11.875 7.395 1 89.31 215 LEU B O 1
ATOM 5625 N N . ARG B 1 216 ? -15.188 10.328 7.973 1 86.62 216 ARG B N 1
ATOM 5626 C CA . ARG B 1 216 ? -16.297 11.086 7.414 1 86.62 216 ARG B CA 1
ATOM 5627 C C . ARG B 1 216 ? -16.484 12.406 8.156 1 86.62 216 ARG B C 1
ATOM 5629 O O . ARG B 1 216 ? -16.641 13.461 7.527 1 86.62 216 ARG B O 1
ATOM 5636 N N . LEU B 1 217 ? -16.469 12.32 9.469 1 88.38 217 LEU B N 1
ATOM 5637 C CA . LEU B 1 217 ? -16.625 13.531 10.266 1 88.38 217 LEU B CA 1
ATOM 5638 C C . LEU B 1 217 ? -15.43 14.469 10.055 1 88.38 217 LEU B C 1
ATOM 5640 O O . LEU B 1 217 ? -15.602 15.688 9.961 1 88.38 217 LEU B O 1
ATOM 5644 N N . SER B 1 218 ? -14.281 13.883 10.039 1 91.62 218 SER B N 1
ATOM 5645 C CA . SER B 1 218 ? -13.102 14.688 9.758 1 91.62 218 SER B CA 1
ATOM 5646 C C . SER B 1 218 ? -13.227 15.406 8.414 1 91.62 218 SER B C 1
ATOM 5648 O O . SER B 1 218 ? -12.906 16.594 8.305 1 91.62 218 SER B O 1
ATOM 5650 N N . ARG B 1 219 ? -13.75 14.742 7.449 1 90.69 219 ARG B N 1
ATOM 5651 C CA . ARG B 1 219 ? -13.93 15.305 6.113 1 90.69 219 ARG B CA 1
ATOM 5652 C C . ARG B 1 219 ? -14.922 16.453 6.133 1 90.69 219 ARG B C 1
ATOM 5654 O O . ARG B 1 219 ? -14.75 17.453 5.422 1 90.69 219 ARG B O 1
ATOM 5661 N N . ILE B 1 220 ? -15.938 16.312 6.879 1 89.69 220 ILE B N 1
ATOM 5662 C CA . ILE B 1 220 ? -16.938 17.375 6.988 1 89.69 220 ILE B CA 1
ATOM 5663 C C . ILE B 1 220 ? -16.281 18.641 7.523 1 89.69 220 ILE B C 1
ATOM 5665 O O . ILE B 1 220 ? -16.484 19.734 6.973 1 89.69 220 ILE B O 1
ATOM 5669 N N . HIS B 1 221 ? -15.469 18.484 8.531 1 93.19 221 HIS B N 1
ATOM 5670 C CA . HIS B 1 221 ? -14.781 19.625 9.109 1 93.19 221 HIS B CA 1
ATOM 5671 C C . HIS B 1 221 ? -13.773 20.219 8.133 1 93.19 221 HIS B C 1
ATOM 5673 O O . HIS B 1 221 ? -13.68 21.438 7.984 1 93.19 221 HIS B O 1
ATOM 5679 N N . VAL B 1 222 ? -13.031 19.375 7.48 1 94.62 222 VAL B N 1
ATOM 5680 C CA . VAL B 1 222 ? -12.008 19.844 6.566 1 94.62 222 VAL B CA 1
ATOM 5681 C C . VAL B 1 222 ? -12.656 20.484 5.348 1 94.62 222 VAL B C 1
ATOM 5683 O O . VAL B 1 222 ? -12.148 21.484 4.812 1 94.62 222 VAL B O 1
ATOM 5686 N N . SER B 1 223 ? -13.773 19.969 4.891 1 92.12 223 SER B N 1
ATOM 5687 C CA . SER B 1 223 ? -14.523 20.609 3.816 1 92.12 223 SER B CA 1
ATOM 5688 C C . SER B 1 223 ? -15.039 21.984 4.242 1 92.12 223 SER B C 1
ATOM 5690 O O . SER B 1 223 ? -15.047 22.922 3.441 1 92.12 223 SER B O 1
ATOM 5692 N N . GLY B 1 224 ? -15.508 22 5.461 1 93.31 224 GLY B N 1
ATOM 5693 C CA . GLY B 1 224 ? -15.867 23.297 6.016 1 93.31 224 GLY B CA 1
ATOM 5694 C C . GLY B 1 224 ? -14.703 24.266 6.043 1 93.31 224 GLY B C 1
ATOM 5695 O O . GLY B 1 224 ? -14.867 25.438 5.684 1 93.31 224 GLY B O 1
ATOM 5696 N N . LEU B 1 225 ? -13.539 23.781 6.449 1 94.69 225 LEU B N 1
ATOM 5697 C CA . LEU B 1 225 ? -12.328 24.594 6.449 1 94.69 225 LEU B CA 1
ATOM 5698 C C . LEU B 1 225 ? -12.023 25.125 5.055 1 94.69 225 LEU B C 1
ATOM 5700 O O . LEU B 1 225 ? -11.641 26.281 4.895 1 94.69 225 LEU B O 1
ATOM 5704 N N . LYS B 1 226 ? -12.133 24.266 4.113 1 94.31 226 LYS B N 1
ATOM 5705 C CA . LYS B 1 226 ? -11.883 24.672 2.732 1 94.31 226 LYS B CA 1
ATOM 5706 C C . LYS B 1 226 ? -12.766 25.844 2.33 1 94.31 226 LYS B C 1
ATOM 5708 O O . LYS B 1 226 ? -12.281 26.812 1.737 1 94.31 226 LYS B O 1
ATOM 5713 N N . GLN B 1 227 ? -14.047 25.766 2.662 1 92.81 227 GLN B N 1
ATOM 5714 C CA . GLN B 1 227 ? -14.984 26.844 2.346 1 92.81 227 GLN B CA 1
ATOM 5715 C C . GLN B 1 227 ? -14.594 28.125 3.051 1 92.81 227 GLN B C 1
ATOM 5717 O O . GLN B 1 227 ? -14.617 29.203 2.447 1 92.81 227 GLN B O 1
ATOM 5722 N N . MET B 1 228 ? -14.242 28 4.273 1 93.56 228 MET B N 1
ATOM 5723 C CA . MET B 1 228 ? -13.836 29.156 5.059 1 93.56 228 MET B CA 1
ATOM 5724 C C . MET B 1 228 ? -12.578 29.797 4.477 1 93.56 228 MET B C 1
ATOM 5726 O O . MET B 1 228 ? -12.469 31.016 4.398 1 93.56 228 MET B O 1
ATOM 5730 N N . LEU B 1 229 ? -11.672 28.953 4.078 1 93.94 229 LEU B N 1
ATOM 5731 C CA . LEU B 1 229 ? -10.414 29.438 3.51 1 93.94 229 LEU B CA 1
ATOM 5732 C C . LEU B 1 229 ? -10.648 30.141 2.184 1 93.94 229 LEU B C 1
ATOM 5734 O O . LEU B 1 229 ? -9.969 31.125 1.868 1 93.94 229 LEU B O 1
ATOM 5738 N N . GLU B 1 230 ? -11.547 29.656 1.458 1 92.75 230 GLU B N 1
ATOM 5739 C CA . GLU B 1 230 ? -11.875 30.281 0.186 1 92.75 230 GLU B CA 1
ATOM 5740 C C . GLU B 1 230 ? -12.383 31.719 0.397 1 92.75 230 GLU B C 1
ATOM 5742 O O . GLU B 1 230 ? -12.031 32.625 -0.359 1 92.75 230 GLU B O 1
ATOM 5747 N N . VAL B 1 231 ? -13.125 31.891 1.426 1 91.12 231 VAL B N 1
ATOM 5748 C CA . VAL B 1 231 ? -13.648 33.188 1.771 1 91.12 231 VAL B CA 1
ATOM 5749 C C . VAL B 1 231 ? -12.5 34.125 2.184 1 91.12 231 VAL B C 1
ATOM 5751 O O . VAL B 1 231 ? -12.516 35.312 1.896 1 91.12 231 VAL B O 1
ATOM 5754 N N . ARG B 1 232 ? -11.438 33.531 2.797 1 92.56 232 ARG B N 1
ATOM 5755 C CA . ARG B 1 232 ? -10.297 34.312 3.314 1 92.56 232 ARG B CA 1
ATOM 5756 C C . ARG B 1 232 ? -9.25 34.531 2.232 1 92.56 232 ARG B C 1
ATOM 5758 O O . ARG B 1 232 ? -8.219 35.156 2.479 1 92.56 232 ARG B O 1
ATOM 5765 N N . GLY B 1 233 ? -9.492 34 1.063 1 91.06 233 GLY B N 1
ATOM 5766 C CA . GLY B 1 233 ? -8.547 34.188 -0.027 1 91.06 233 GLY B CA 1
ATOM 5767 C C . GLY B 1 233 ? -7.543 33.062 -0.14 1 91.06 233 GLY B C 1
ATOM 5768 O O . GLY B 1 233 ? -6.492 33.219 -0.771 1 91.06 233 GLY B O 1
ATOM 5769 N N . GLY B 1 234 ? -7.777 32 0.558 1 93.06 234 GLY B N 1
ATOM 5770 C CA . GLY B 1 234 ? -6.934 30.812 0.436 1 93.06 234 GLY B CA 1
ATOM 5771 C C . GLY B 1 234 ? -5.875 30.719 1.52 1 93.06 234 GLY B C 1
ATOM 5772 O O . GLY B 1 234 ? -5.793 31.594 2.389 1 93.06 234 GLY B O 1
ATOM 5773 N N . LEU B 1 235 ? -5.09 29.688 1.516 1 93.19 235 LEU B N 1
ATOM 5774 C CA . LEU B 1 235 ? -4.039 29.438 2.492 1 93.19 235 LEU B CA 1
ATOM 5775 C C . LEU B 1 235 ? -2.912 30.453 2.365 1 93.19 235 LEU B C 1
ATOM 5777 O O . LEU B 1 235 ? -2.287 30.812 3.363 1 93.19 235 LEU B O 1
ATOM 5781 N N . GLU B 1 236 ? -2.672 30.922 1.214 1 90.94 236 GLU B N 1
ATOM 5782 C CA . GLU B 1 236 ? -1.611 31.891 0.98 1 90.94 236 GLU B CA 1
ATOM 5783 C C . GLU B 1 236 ? -1.916 33.219 1.68 1 90.94 236 GLU B C 1
ATOM 5785 O O . GLU B 1 236 ? -1.009 33.875 2.188 1 90.94 236 GLU B O 1
ATOM 5790 N N . SER B 1 237 ? -3.131 33.562 1.614 1 91.69 237 SER B N 1
ATOM 5791 C CA . SER B 1 237 ? -3.541 34.781 2.305 1 91.69 237 SER B CA 1
ATOM 5792 C C . SER B 1 237 ? -3.32 34.656 3.811 1 91.69 237 SER B C 1
ATOM 5794 O O . SER B 1 237 ? -2.852 35.594 4.449 1 91.69 237 SER B O 1
ATOM 5796 N N . ILE B 1 238 ? -3.605 33.531 4.359 1 94 238 ILE B N 1
ATOM 5797 C CA . ILE B 1 238 ? -3.408 33.312 5.789 1 94 238 ILE B CA 1
ATOM 5798 C C . ILE B 1 238 ? -1.915 33.281 6.102 1 94 238 ILE B C 1
ATOM 5800 O O . ILE B 1 238 ? -1.482 33.75 7.148 1 94 238 ILE B O 1
ATOM 5804 N N . ARG B 1 239 ? -1.172 32.719 5.215 1 92.5 239 ARG B N 1
ATOM 5805 C CA . ARG B 1 239 ? 0.272 32.625 5.402 1 92.5 239 ARG B CA 1
ATOM 5806 C C . ARG B 1 239 ? 0.89 34 5.562 1 92.5 239 ARG B C 1
ATOM 5808 O O . ARG B 1 239 ? 1.851 34.188 6.316 1 92.5 239 ARG B O 1
ATOM 5815 N N . MET B 1 240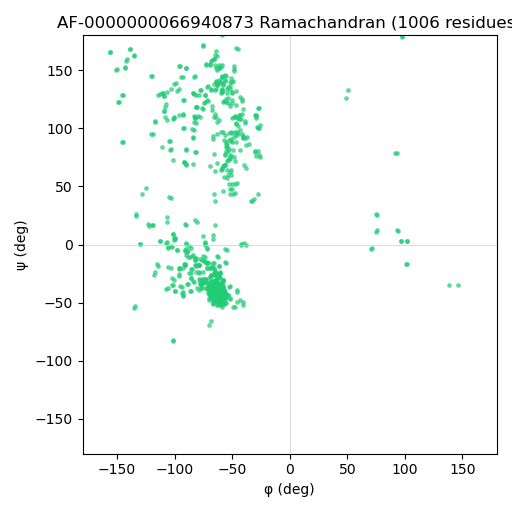 ? 0.348 34.969 4.941 1 90.12 240 MET B N 1
ATOM 5816 C CA . MET B 1 240 ? 0.861 36.344 4.984 1 90.12 240 MET B CA 1
ATOM 5817 C C . MET B 1 240 ? 0.541 37 6.324 1 90.12 240 MET B C 1
ATOM 5819 O O . MET B 1 240 ? 1.319 37.812 6.824 1 90.12 240 MET B O 1
ATOM 5823 N N . SER B 1 241 ? -0.546 36.594 6.906 1 89.56 241 SER B N 1
ATOM 5824 C CA . SER B 1 241 ? -0.964 37.219 8.148 1 89.56 241 SER B CA 1
ATOM 5825 C C . SER B 1 241 ? -0.571 36.375 9.359 1 89.56 241 SER B C 1
ATOM 5827 O O . SER B 1 241 ? -0.131 36.938 10.375 1 89.56 241 SER B O 1
ATOM 5829 N N . ASN B 1 242 ? -0.712 35.094 9.234 1 93.81 242 ASN B N 1
ATOM 5830 C CA . ASN B 1 242 ? -0.406 34.156 10.32 1 93.81 242 ASN B CA 1
ATOM 5831 C C . ASN B 1 242 ? 0.173 32.844 9.789 1 93.81 242 ASN B C 1
ATOM 5833 O O . ASN B 1 242 ? -0.528 31.844 9.719 1 93.81 242 ASN B O 1
ATOM 5837 N N . PRO B 1 243 ? 1.495 32.812 9.633 1 93 243 PRO B N 1
ATOM 5838 C CA . PRO B 1 243 ? 2.129 31.641 9.008 1 93 243 PRO B CA 1
ATOM 5839 C C . PRO B 1 243 ? 1.955 30.359 9.836 1 93 243 PRO B C 1
ATOM 5841 O O . PRO B 1 243 ? 1.823 29.281 9.273 1 93 243 PRO B O 1
ATOM 5844 N N . THR B 1 244 ? 1.949 30.469 11.117 1 91.56 244 THR B N 1
ATOM 5845 C CA . THR B 1 244 ? 1.826 29.297 11.977 1 91.56 244 THR B CA 1
ATOM 5846 C C . THR B 1 244 ? 0.476 28.625 11.773 1 91.56 244 THR B C 1
ATOM 5848 O O . THR B 1 244 ? 0.407 27.406 11.633 1 91.56 244 THR B O 1
ATOM 5851 N N . ILE B 1 245 ? -0.552 29.359 11.664 1 93.31 245 ILE B N 1
ATOM 5852 C CA . ILE B 1 245 ? -1.887 28.812 11.453 1 93.31 245 ILE B CA 1
ATOM 5853 C C . ILE B 1 245 ? -1.98 28.219 10.047 1 93.31 245 ILE B C 1
ATOM 5855 O O . ILE B 1 245 ? -2.553 27.156 9.852 1 93.31 245 ILE B O 1
ATOM 5859 N N . ALA B 1 246 ? -1.452 28.938 9.109 1 94.38 246 ALA B N 1
ATOM 5860 C CA . ALA B 1 246 ? -1.465 28.422 7.738 1 94.38 246 ALA B CA 1
ATOM 5861 C C . ALA B 1 246 ? -0.792 27.062 7.648 1 94.38 246 ALA B C 1
ATOM 5863 O O . ALA B 1 246 ? -1.273 26.172 6.945 1 94.38 246 ALA B O 1
ATOM 5864 N N . ASN B 1 247 ? 0.31 26.922 8.32 1 93.12 247 ASN B N 1
ATOM 5865 C CA . ASN B 1 247 ? 1.026 25.656 8.328 1 93.12 247 ASN B CA 1
ATOM 5866 C C . ASN B 1 247 ? 0.199 24.547 8.969 1 93.12 247 ASN B C 1
ATOM 5868 O O . ASN B 1 247 ? 0.169 23.422 8.477 1 93.12 247 ASN B O 1
ATOM 5872 N N . MET B 1 248 ? -0.456 24.859 10.008 1 91.44 248 MET B N 1
ATOM 5873 C CA . MET B 1 248 ? -1.317 23.891 10.68 1 91.44 248 MET B CA 1
ATOM 5874 C C . MET B 1 248 ? -2.455 23.453 9.766 1 91.44 248 MET B C 1
ATOM 5876 O O . MET B 1 248 ? -2.785 22.266 9.711 1 91.44 248 MET B O 1
ATOM 5880 N N . LEU B 1 249 ? -3.031 24.406 9.141 1 94.44 249 LEU B N 1
ATOM 5881 C CA . LEU B 1 249 ? -4.137 24.094 8.234 1 94.44 249 LEU B CA 1
ATOM 5882 C C . LEU B 1 249 ? -3.662 23.25 7.062 1 94.44 249 LEU B C 1
ATOM 5884 O O . LEU B 1 249 ? -4.344 22.297 6.664 1 94.44 249 LEU B O 1
ATOM 5888 N N . PHE B 1 250 ? -2.512 23.594 6.57 1 94.94 250 PHE B N 1
ATOM 5889 C CA . PHE B 1 250 ? -1.908 22.797 5.508 1 94.94 250 PHE B CA 1
ATOM 5890 C C . PHE B 1 250 ? -1.812 21.328 5.914 1 94.94 250 PHE B C 1
ATOM 5892 O O . PHE B 1 250 ? -2.168 20.438 5.141 1 94.94 250 PHE B O 1
ATOM 5899 N N . CYS B 1 251 ? -1.408 21.078 7.098 1 92.44 251 CYS B N 1
ATOM 5900 C CA . CYS B 1 251 ? -1.204 19.719 7.582 1 92.44 251 CYS B CA 1
ATOM 5901 C C . CYS B 1 251 ? -2.521 18.953 7.637 1 92.44 251 CYS B C 1
ATOM 5903 O O . CYS B 1 251 ? -2.555 17.734 7.395 1 92.44 251 CYS B O 1
ATOM 5905 N N . MET B 1 252 ? -3.559 19.625 7.902 1 92.88 252 MET B N 1
ATOM 5906 C CA . MET B 1 252 ? -4.859 18.969 7.961 1 92.88 252 MET B CA 1
ATOM 5907 C C . MET B 1 252 ? -5.305 18.531 6.57 1 92.88 252 MET B C 1
ATOM 5909 O O . MET B 1 252 ? -5.863 17.438 6.402 1 92.88 252 MET B O 1
ATOM 5913 N N . PHE B 1 253 ? -5.008 19.359 5.625 1 93.44 253 PHE B N 1
ATOM 5914 C CA . PHE B 1 253 ? -5.359 19 4.254 1 93.44 253 PHE B CA 1
ATOM 5915 C C . PHE B 1 253 ? -4.508 17.844 3.768 1 93.44 253 PHE B C 1
ATOM 5917 O O . PHE B 1 253 ? -4.992 16.984 3.023 1 93.44 253 PHE B O 1
ATOM 5924 N N . VAL B 1 254 ? -3.309 17.797 4.246 1 93.31 254 VAL B N 1
ATOM 5925 C CA . VAL B 1 254 ? -2.404 16.703 3.877 1 93.31 254 VAL B CA 1
ATOM 5926 C C . VAL B 1 254 ? -2.91 15.391 4.465 1 93.31 254 VAL B C 1
ATOM 5928 O O . VAL B 1 254 ? -2.961 14.375 3.771 1 93.31 254 VAL B O 1
ATOM 5931 N N . ALA B 1 255 ? -3.295 15.461 5.695 1 91.25 255 ALA B N 1
ATOM 5932 C CA . ALA B 1 255 ? -3.727 14.258 6.395 1 91.25 255 ALA B CA 1
ATOM 5933 C C . ALA B 1 255 ? -5.059 13.75 5.848 1 91.25 255 ALA B C 1
ATOM 5935 O O . ALA B 1 255 ? -5.289 12.539 5.773 1 91.25 255 ALA B O 1
ATOM 5936 N N . THR B 1 256 ? -5.902 14.711 5.512 1 88.12 256 THR B N 1
ATOM 5937 C CA . THR B 1 256 ? -7.191 14.344 4.934 1 88.12 256 THR B CA 1
ATOM 5938 C C . THR B 1 256 ? -7.094 14.258 3.414 1 88.12 256 THR B C 1
ATOM 5940 O O . THR B 1 256 ? -7.559 15.156 2.705 1 88.12 256 THR B O 1
ATOM 5943 N N . ALA B 1 257 ? -6.488 13.398 2.904 1 76.38 257 ALA B N 1
ATOM 5944 C CA . ALA B 1 257 ? -6.07 13.203 1.52 1 76.38 257 ALA B CA 1
ATOM 5945 C C . ALA B 1 257 ? -7.266 13.242 0.573 1 76.38 257 ALA B C 1
ATOM 5947 O O . ALA B 1 257 ? -7.098 13.305 -0.647 1 76.38 257 ALA B O 1
ATOM 5948 N N . ASP B 1 258 ? -8.445 13.359 1.062 1 77.81 258 ASP B N 1
ATOM 5949 C CA . ASP B 1 258 ? -9.617 13.25 0.203 1 77.81 258 ASP B CA 1
ATOM 5950 C C . ASP B 1 258 ? -10.25 14.617 -0.033 1 77.81 258 ASP B C 1
ATOM 5952 O O . ASP B 1 258 ? -11.281 14.727 -0.706 1 77.81 258 ASP B O 1
ATOM 5956 N N . VAL B 1 259 ? -9.711 15.617 0.559 1 85.69 259 VAL B N 1
ATOM 5957 C CA . VAL B 1 259 ? -10.211 16.969 0.339 1 85.69 259 VAL B CA 1
ATOM 5958 C C . VAL B 1 259 ? -9.148 17.812 -0.373 1 85.69 259 VAL B C 1
ATOM 5960 O O . VAL B 1 259 ? -8.008 17.891 0.09 1 85.69 259 VAL B O 1
ATOM 5963 N N . ASP B 1 260 ? -9.594 18.406 -1.412 1 87.44 260 ASP B N 1
ATOM 5964 C CA . ASP B 1 260 ? -8.664 19.219 -2.184 1 87.44 260 ASP B CA 1
ATOM 5965 C C . ASP B 1 260 ? -8.32 20.516 -1.442 1 87.44 260 ASP B C 1
ATOM 5967 O O . ASP B 1 260 ? -9.125 21 -0.646 1 87.44 260 ASP B O 1
ATOM 5971 N N . PHE B 1 261 ? -7.176 21 -1.805 1 90.12 261 PHE B N 1
ATOM 5972 C CA . PHE B 1 261 ? -6.824 22.344 -1.34 1 90.12 261 PHE B CA 1
ATOM 5973 C C . PHE B 1 261 ? -7.75 23.391 -1.948 1 90.12 261 PHE B C 1
ATOM 5975 O O . PHE B 1 261 ? -8.352 23.156 -2.998 1 90.12 261 PHE B O 1
ATOM 5982 N N . PRO B 1 262 ? -7.797 24.516 -1.31 1 88.31 262 PRO B N 1
ATOM 5983 C CA . PRO B 1 262 ? -8.625 25.578 -1.88 1 88.31 262 PRO B CA 1
ATOM 5984 C C . PRO B 1 262 ? -8.195 25.969 -3.293 1 88.31 262 PRO B C 1
ATOM 5986 O O . PRO B 1 262 ? -7 26.016 -3.592 1 88.31 262 PRO B O 1
ATOM 5989 N N . SER B 1 263 ? -9.102 26.297 -4.125 1 84.88 263 SER B N 1
ATOM 5990 C CA . SER B 1 263 ? -8.859 26.609 -5.531 1 84.88 263 SER B CA 1
ATOM 5991 C C . SER B 1 263 ? -8.078 27.906 -5.684 1 84.88 263 SER B C 1
ATOM 5993 O O . SER B 1 263 ? -7.34 28.078 -6.656 1 84.88 263 SER B O 1
ATOM 5995 N N . CYS B 1 264 ? -8.227 28.781 -4.684 1 83.75 264 CYS B N 1
ATOM 5996 C CA . CYS B 1 264 ? -7.551 30.078 -4.715 1 83.75 264 CYS B CA 1
ATOM 5997 C C . CYS B 1 264 ? -6.035 29.906 -4.734 1 83.75 264 CYS B C 1
ATOM 5999 O O . CYS B 1 264 ? -5.309 30.812 -5.156 1 83.75 264 CYS B O 1
ATOM 6001 N N . ASP B 1 265 ? -5.641 28.781 -4.363 1 84 265 ASP B N 1
ATOM 6002 C CA . ASP B 1 265 ? -4.207 28.547 -4.215 1 84 265 ASP B CA 1
ATOM 6003 C C . ASP B 1 265 ? -3.637 27.812 -5.422 1 84 265 ASP B C 1
ATOM 6005 O O . ASP B 1 265 ? -2.453 27.469 -5.445 1 84 265 ASP B O 1
ATOM 6009 N N . ALA B 1 266 ? -4.383 27.578 -6.387 1 80.06 266 ALA B N 1
ATOM 6010 C CA . ALA B 1 266 ? -3.986 26.719 -7.504 1 80.06 266 ALA B CA 1
ATOM 6011 C C . ALA B 1 266 ? -2.814 27.328 -8.266 1 80.06 266 ALA B C 1
ATOM 6013 O O . ALA B 1 266 ? -1.984 26.609 -8.82 1 80.06 266 ALA B O 1
ATOM 6014 N N . ARG B 1 267 ? -2.637 28.641 -8.258 1 79.12 267 ARG B N 1
ATOM 6015 C CA . ARG B 1 267 ? -1.583 29.281 -9.047 1 79.12 267 ARG B CA 1
ATOM 6016 C C . ARG B 1 267 ? -0.607 30.031 -8.148 1 79.12 267 ARG B C 1
ATOM 6018 O O . ARG B 1 267 ? 0.131 30.906 -8.609 1 79.12 267 ARG B O 1
ATOM 6025 N N . ALA B 1 268 ? -0.716 29.656 -6.926 1 79.69 268 ALA B N 1
ATOM 6026 C CA . ALA B 1 268 ? 0.176 30.344 -5.996 1 79.69 268 ALA B CA 1
ATOM 6027 C C . ALA B 1 268 ? 1.637 30.016 -6.293 1 79.69 268 ALA B C 1
ATOM 6029 O O . ALA B 1 268 ? 1.972 28.875 -6.605 1 79.69 268 ALA B O 1
ATOM 6030 N N . VAL B 1 269 ? 2.441 31.109 -6.328 1 82.5 269 VAL B N 1
ATOM 6031 C CA . VAL B 1 269 ? 3.873 30.938 -6.562 1 82.5 269 VAL B CA 1
ATOM 6032 C C . VAL B 1 269 ? 4.617 30.922 -5.23 1 82.5 269 VAL B C 1
ATOM 6034 O O . VAL B 1 269 ? 4.355 31.766 -4.359 1 82.5 269 VAL B O 1
ATOM 6037 N N . VAL B 1 270 ? 5.453 30 -5.125 1 87.31 270 VAL B N 1
ATOM 6038 C CA . VAL B 1 270 ? 6.242 29.906 -3.898 1 87.31 270 VAL B CA 1
ATOM 6039 C C . VAL B 1 270 ? 7.336 30.984 -3.908 1 87.31 270 VAL B C 1
ATOM 6041 O O . VAL B 1 270 ? 8.188 30.984 -4.797 1 87.31 270 VAL B O 1
ATOM 6044 N N . GLN B 1 271 ? 7.254 31.844 -2.971 1 88.62 271 GLN B N 1
ATOM 6045 C CA . GLN B 1 271 ? 8.289 32.875 -2.865 1 88.62 271 GLN B CA 1
ATOM 6046 C C . GLN B 1 271 ? 9.516 32.344 -2.125 1 88.62 271 GLN B C 1
ATOM 6048 O O . GLN B 1 271 ? 9.398 31.844 -1.002 1 88.62 271 GLN B O 1
ATOM 6053 N N . ARG B 1 272 ? 10.68 32.531 -2.732 1 93.69 272 ARG B N 1
ATOM 6054 C CA . ARG B 1 272 ? 11.922 32.094 -2.119 1 93.69 272 ARG B CA 1
ATOM 6055 C C . ARG B 1 272 ? 12.445 33.125 -1.128 1 93.69 272 ARG B C 1
ATOM 6057 O O . ARG B 1 272 ? 12.547 34.312 -1.455 1 93.69 272 ARG B O 1
ATOM 6064 N N . PRO B 1 273 ? 12.766 32.656 0.038 1 92.75 273 PRO B N 1
ATOM 6065 C CA . PRO B 1 273 ? 13.297 33.594 1.038 1 92.75 273 PRO B CA 1
ATOM 6066 C C . PRO B 1 273 ? 14.742 34 0.758 1 92.75 273 PRO B C 1
ATOM 6068 O O . PRO B 1 273 ? 15.398 33.406 -0.106 1 92.75 273 PRO B O 1
ATOM 6071 N N . LEU B 1 274 ? 15.227 34.969 1.525 1 90.25 274 LEU B N 1
ATOM 6072 C CA . LEU B 1 274 ? 16.562 35.531 1.32 1 90.25 274 LEU B CA 1
ATOM 6073 C C . LEU B 1 274 ? 17.641 34.469 1.538 1 90.25 274 LEU B C 1
ATOM 6075 O O . LEU B 1 274 ? 18.625 34.406 0.801 1 90.25 274 LEU B O 1
ATOM 6079 N N . TRP B 1 275 ? 17.453 33.625 2.557 1 90 275 TRP B N 1
ATOM 6080 C CA . TRP B 1 275 ? 18.469 32.625 2.869 1 90 275 TRP B CA 1
ATOM 6081 C C . TRP B 1 275 ? 18.656 31.672 1.691 1 90 275 TRP B C 1
ATOM 6083 O O . TRP B 1 275 ? 19.734 31.094 1.529 1 90 275 TRP B O 1
ATOM 6093 N N . PHE B 1 276 ? 17.641 31.484 0.923 1 92.5 276 PHE B N 1
ATOM 6094 C CA . PHE B 1 276 ? 17.703 30.594 -0.23 1 92.5 276 PHE B CA 1
ATOM 6095 C C . PHE B 1 276 ? 18.766 31.047 -1.215 1 92.5 276 PHE B C 1
ATOM 6097 O O . PHE B 1 276 ? 19.609 30.25 -1.646 1 92.5 276 PHE B O 1
ATOM 6104 N N . TYR B 1 277 ? 18.719 32.281 -1.545 1 90 277 TYR B N 1
ATOM 6105 C CA . TYR B 1 277 ? 19.656 32.844 -2.514 1 90 277 TYR B CA 1
ATOM 6106 C C . TYR B 1 277 ? 21.078 32.875 -1.949 1 90 277 TYR B C 1
ATOM 6108 O O . TYR B 1 277 ? 22.047 32.625 -2.674 1 90 277 TYR B O 1
ATOM 6116 N N . GLN B 1 278 ? 21.156 33.125 -0.73 1 87.88 278 GLN B N 1
ATOM 6117 C CA . GLN B 1 278 ? 22.453 33.094 -0.067 1 87.88 278 GLN B CA 1
ATOM 6118 C C . GLN B 1 278 ? 23.062 31.688 -0.114 1 87.88 278 GLN B C 1
ATOM 6120 O O . GLN B 1 278 ? 24.25 31.531 -0.406 1 87.88 278 GLN B O 1
ATOM 6125 N N . SER B 1 279 ? 22.203 30.734 0.153 1 85.81 279 SER B N 1
ATOM 6126 C CA . SER B 1 279 ? 22.656 29.359 0.134 1 85.81 279 SER B CA 1
ATOM 6127 C C . SER B 1 279 ? 23.016 28.906 -1.28 1 85.81 279 SER B C 1
ATOM 6129 O O . SER B 1 279 ? 23.969 28.156 -1.476 1 85.81 279 SER B O 1
ATOM 6131 N N . LEU B 1 280 ? 22.25 29.328 -2.215 1 86.25 280 LEU B N 1
ATOM 6132 C CA . LEU B 1 280 ? 22.5 28.984 -3.611 1 86.25 280 LEU B CA 1
ATOM 6133 C C . LEU B 1 280 ? 23.844 29.516 -4.07 1 86.25 280 LEU B C 1
ATOM 6135 O O . LEU B 1 280 ? 24.594 28.812 -4.762 1 86.25 280 LEU B O 1
ATOM 6139 N N . HIS B 1 281 ? 24.156 30.656 -3.693 1 83.44 281 HIS B N 1
ATOM 6140 C CA . HIS B 1 281 ? 25.422 31.281 -4.039 1 83.44 281 HIS B CA 1
ATOM 6141 C C . HIS B 1 281 ? 26.594 30.562 -3.369 1 83.44 281 HIS B C 1
ATOM 6143 O O . HIS B 1 281 ? 27.641 30.344 -3.99 1 83.44 281 HIS B O 1
ATOM 6149 N N . ALA B 1 282 ? 26.359 30.172 -2.18 1 78.25 282 ALA B N 1
ATOM 6150 C CA . ALA B 1 282 ? 27.391 29.469 -1.433 1 78.25 282 ALA B CA 1
ATOM 6151 C C . ALA B 1 282 ? 27.719 28.125 -2.072 1 78.25 282 ALA B C 1
ATOM 6153 O O . ALA B 1 282 ? 28.875 27.703 -2.111 1 78.25 282 ALA B O 1
ATOM 6154 N N . THR B 1 283 ? 26.75 27.5 -2.523 1 76.31 283 THR B N 1
ATOM 6155 C CA . THR B 1 283 ? 26.906 26.203 -3.168 1 76.31 283 THR B CA 1
ATOM 6156 C C . THR B 1 283 ? 27.656 26.359 -4.496 1 76.31 283 THR B C 1
ATOM 6158 O O . THR B 1 283 ? 28.453 25.5 -4.859 1 76.31 283 THR B O 1
ATOM 6161 N N . HIS B 1 284 ? 27.359 27.406 -5.176 1 73.62 284 HIS B N 1
ATOM 6162 C CA . HIS B 1 284 ? 28.016 27.672 -6.445 1 73.62 284 HIS B CA 1
ATOM 6163 C C . HIS B 1 284 ? 29.5 28 -6.238 1 73.62 284 HIS B C 1
ATOM 6165 O O . HIS B 1 284 ? 30.344 27.578 -7.031 1 73.62 284 HIS B O 1
ATOM 6171 N N . ASP B 1 285 ? 29.75 28.688 -5.223 1 67.12 285 ASP B N 1
ATOM 6172 C CA . ASP B 1 285 ? 31.109 29.094 -4.91 1 67.12 285 ASP B CA 1
ATOM 6173 C C . ASP B 1 285 ? 31.953 27.891 -4.5 1 67.12 285 ASP B C 1
ATOM 6175 O O . ASP B 1 285 ? 33.125 27.797 -4.871 1 67.12 285 ASP B O 1
ATOM 6179 N N . LEU B 1 286 ? 31.297 27.109 -3.746 1 62.81 286 LEU B N 1
ATOM 6180 C CA . LEU B 1 286 ? 31.984 25.891 -3.314 1 62.81 286 LEU B CA 1
ATOM 6181 C C . LEU B 1 286 ? 32.312 25 -4.508 1 62.81 286 LEU B C 1
ATOM 6183 O O . LEU B 1 286 ? 33.375 24.359 -4.535 1 62.81 286 LEU B O 1
ATOM 6187 N N . ARG B 1 287 ? 31.5 25 -5.457 1 62.88 287 ARG B N 1
ATOM 6188 C CA . ARG B 1 287 ? 31.734 24.234 -6.676 1 62.88 287 ARG B CA 1
ATOM 6189 C C . ARG B 1 287 ? 32.906 24.797 -7.461 1 62.88 287 ARG B C 1
ATOM 6191 O O . ARG B 1 287 ? 33.688 24.047 -8.039 1 62.88 287 ARG B O 1
ATOM 6198 N N . SER B 1 288 ? 32.875 26.125 -7.414 1 57.88 288 SER B N 1
ATOM 6199 C CA . SER B 1 288 ? 33.938 26.75 -8.18 1 57.88 288 SER B CA 1
ATOM 6200 C C . SER B 1 288 ? 35.281 26.516 -7.527 1 57.88 288 SER B C 1
ATOM 6202 O O . SER B 1 288 ? 36.312 26.469 -8.211 1 57.88 288 SER B O 1
ATOM 6204 N N . THR B 1 289 ? 35.125 26.359 -6.188 1 51.22 289 THR B N 1
ATOM 6205 C CA . THR B 1 289 ? 36.406 26.203 -5.477 1 51.22 289 THR B CA 1
ATOM 6206 C C . THR B 1 289 ? 36.719 24.719 -5.285 1 51.22 289 THR B C 1
ATOM 6208 O O . THR B 1 289 ? 37.844 24.375 -4.875 1 51.22 289 THR B O 1
ATOM 6211 N N . ASP B 1 290 ? 35.688 24 -5.066 1 51.88 290 ASP B N 1
ATOM 6212 C CA . ASP B 1 290 ? 35.938 22.594 -4.762 1 51.88 290 ASP B CA 1
ATOM 6213 C C . ASP B 1 290 ? 36.719 21.906 -5.875 1 51.88 290 ASP B C 1
ATOM 6215 O O . ASP B 1 290 ? 36.156 21.469 -6.879 1 51.88 290 ASP B O 1
ATOM 6219 N N . VAL B 1 291 ? 37.875 22.312 -5.961 1 43.81 291 VAL B N 1
ATOM 6220 C CA . VAL B 1 291 ? 39 21.703 -6.676 1 43.81 291 VAL B CA 1
ATOM 6221 C C . VAL B 1 291 ? 38.969 20.188 -6.473 1 43.81 291 VAL B C 1
ATOM 6223 O O . VAL B 1 291 ? 39.531 19.438 -7.277 1 43.81 291 VAL B O 1
ATOM 6226 N N . ASP B 1 292 ? 38.844 19.719 -5.215 1 44.47 292 ASP B N 1
ATOM 6227 C CA . ASP B 1 292 ? 39.312 18.359 -4.949 1 44.47 292 ASP B CA 1
ATOM 6228 C C . ASP B 1 292 ? 38.25 17.344 -5.359 1 44.47 292 ASP B C 1
ATOM 6230 O O . ASP B 1 292 ? 38.375 16.156 -5.082 1 44.47 292 ASP B O 1
ATOM 6234 N N . GLY B 1 293 ? 37.344 17.578 -6.152 1 46.56 293 GLY B N 1
ATOM 6235 C CA . GLY B 1 293 ? 36.562 16.516 -6.781 1 46.56 293 GLY B CA 1
ATOM 6236 C C . GLY B 1 293 ? 35.625 15.797 -5.809 1 46.56 293 GLY B C 1
ATOM 6237 O O . GLY B 1 293 ? 35.031 14.789 -6.156 1 46.56 293 GLY B O 1
ATOM 6238 N N . LEU B 1 294 ? 35.656 16.125 -4.504 1 47.47 294 LEU B N 1
ATOM 6239 C CA . LEU B 1 294 ? 35.094 15.234 -3.484 1 47.47 294 LEU B CA 1
ATOM 6240 C C . LEU B 1 294 ? 33.594 15.477 -3.316 1 47.47 294 LEU B C 1
ATOM 6242 O O . LEU B 1 294 ? 32.906 14.648 -2.727 1 47.47 294 LEU B O 1
ATOM 6246 N N . ASN B 1 295 ? 33.125 16.703 -3.66 1 56.72 295 ASN B N 1
ATOM 6247 C CA . ASN B 1 295 ? 31.688 16.875 -3.482 1 56.72 295 ASN B CA 1
ATOM 6248 C C . ASN B 1 295 ? 30.938 16.75 -4.809 1 56.72 295 ASN B C 1
ATOM 6250 O O . ASN B 1 295 ? 31.156 17.562 -5.719 1 56.72 295 ASN B O 1
ATOM 6254 N N . PRO B 1 296 ? 30.234 15.711 -5.012 1 64.69 296 PRO B N 1
ATOM 6255 C CA . PRO B 1 296 ? 29.547 15.5 -6.293 1 64.69 296 PRO B CA 1
ATOM 6256 C C . PRO B 1 296 ? 28.641 16.656 -6.672 1 64.69 296 PRO B C 1
ATOM 6258 O O . PRO B 1 296 ? 28.031 17.281 -5.797 1 64.69 296 PRO B O 1
ATOM 6261 N N . SER B 1 297 ? 28.875 17.234 -7.832 1 80.06 297 SER B N 1
ATOM 6262 C CA . SER B 1 297 ? 28.047 18.312 -8.383 1 80.06 297 SER B CA 1
ATOM 6263 C C . SER B 1 297 ? 26.562 17.938 -8.344 1 80.06 297 SER B C 1
ATOM 6265 O O . SER B 1 297 ? 26.188 16.797 -8.625 1 80.06 297 SER B O 1
ATOM 6267 N N . PRO B 1 298 ? 25.766 18.891 -7.816 1 89.94 298 PRO B N 1
ATOM 6268 C CA . PRO B 1 298 ? 24.328 18.641 -7.781 1 89.94 298 PRO B CA 1
ATOM 6269 C C . PRO B 1 298 ? 23.75 18.328 -9.156 1 89.94 298 PRO B C 1
ATOM 6271 O O . PRO B 1 298 ? 24.188 18.906 -10.164 1 89.94 298 PRO B O 1
ATOM 6274 N N . LEU B 1 299 ? 22.891 17.453 -9.195 1 93.19 299 LEU B N 1
ATOM 6275 C CA . LEU B 1 299 ? 22.219 17.031 -10.422 1 93.19 299 LEU B CA 1
ATOM 6276 C C . LEU B 1 299 ? 21.312 18.125 -10.969 1 93.19 299 LEU B C 1
ATOM 6278 O O . LEU B 1 299 ? 20.625 18.797 -10.203 1 93.19 299 LEU B O 1
ATOM 6282 N N . ASP B 1 300 ? 21.422 18.359 -12.266 1 94.06 300 ASP B N 1
ATOM 6283 C CA . ASP B 1 300 ? 20.484 19.25 -12.938 1 94.06 300 ASP B CA 1
ATOM 6284 C C . ASP B 1 300 ? 19.188 18.516 -13.289 1 94.06 300 ASP B C 1
ATOM 6286 O O . ASP B 1 300 ? 19.141 17.781 -14.273 1 94.06 300 ASP B O 1
ATOM 6290 N N . PHE B 1 301 ? 18.141 18.828 -12.625 1 96.69 301 PHE B N 1
ATOM 6291 C CA . PHE B 1 301 ? 16.891 18.078 -12.758 1 96.69 301 PHE B CA 1
ATOM 6292 C C . PHE B 1 301 ? 16.297 18.266 -14.148 1 96.69 301 PHE B C 1
ATOM 6294 O O . PHE B 1 301 ? 15.797 17.297 -14.742 1 96.69 301 PHE B O 1
ATOM 6301 N N . HIS B 1 302 ? 16.406 19.469 -14.664 1 94.81 302 HIS B N 1
ATOM 6302 C CA . HIS B 1 302 ? 15.852 19.734 -15.984 1 94.81 302 HIS B CA 1
ATOM 6303 C C . HIS B 1 302 ? 16.578 18.938 -17.062 1 94.81 302 HIS B C 1
ATOM 6305 O O . HIS B 1 302 ? 15.961 18.406 -17.984 1 94.81 30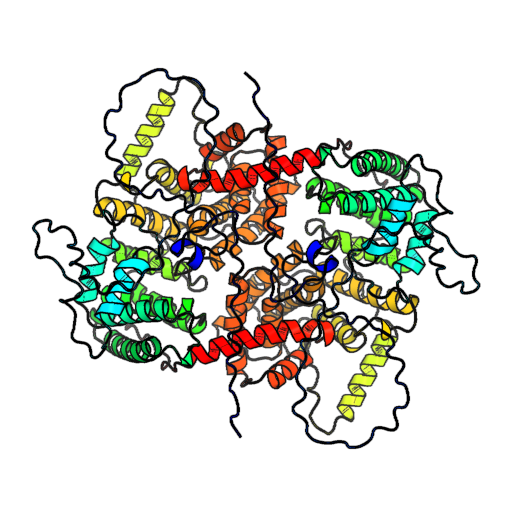2 HIS B O 1
ATOM 6311 N N . ALA B 1 303 ? 17.828 18.828 -16.906 1 93.88 303 ALA B N 1
ATOM 6312 C CA . ALA B 1 303 ? 18.656 18.094 -17.859 1 93.88 303 ALA B CA 1
ATOM 6313 C C . ALA B 1 303 ? 18.344 16.609 -17.812 1 93.88 303 ALA B C 1
ATOM 6315 O O . ALA B 1 303 ? 18.547 15.891 -18.797 1 93.88 303 ALA B O 1
ATOM 6316 N N . HIS B 1 304 ? 17.75 16.203 -16.766 1 94.75 304 HIS B N 1
ATOM 6317 C CA . HIS B 1 304 ? 17.438 14.789 -16.609 1 94.75 304 HIS B CA 1
ATOM 6318 C C . HIS B 1 304 ? 15.977 14.508 -16.922 1 94.75 304 HIS B C 1
ATOM 6320 O O . HIS B 1 304 ? 15.438 13.461 -16.531 1 94.75 304 HIS B O 1
ATOM 6326 N N . GLY B 1 305 ? 15.281 15.508 -17.453 1 94 305 GLY B N 1
ATOM 6327 C CA . GLY B 1 305 ? 13.969 15.273 -18.031 1 94 305 GLY B CA 1
ATOM 6328 C C . GLY B 1 305 ? 12.836 15.711 -17.109 1 94 305 GLY B C 1
ATOM 6329 O O . GLY B 1 305 ? 11.656 15.539 -17.453 1 94 305 GLY B O 1
ATOM 6330 N N . VAL B 1 306 ? 13.117 16.266 -15.992 1 97.06 306 VAL B N 1
ATOM 6331 C CA . VAL B 1 306 ? 12.07 16.719 -15.078 1 97.06 306 VAL B CA 1
ATOM 6332 C C . VAL B 1 306 ? 11.484 18.031 -15.578 1 97.06 306 VAL B C 1
ATOM 6334 O O . VAL B 1 306 ? 12.227 18.953 -15.945 1 97.06 306 VAL B O 1
ATOM 6337 N N . LEU B 1 307 ? 10.219 18.125 -15.594 1 96.25 307 LEU B N 1
ATOM 6338 C CA . LEU B 1 307 ? 9.539 19.328 -16.047 1 96.25 307 LEU B CA 1
ATOM 6339 C C . LEU B 1 307 ? 9.906 20.531 -15.164 1 96.25 307 LEU B C 1
ATOM 6341 O O . LEU B 1 307 ? 10.141 20.359 -13.961 1 96.25 307 LEU B O 1
ATOM 6345 N N . ALA B 1 308 ? 9.852 21.656 -15.711 1 95.31 308 ALA B N 1
ATOM 6346 C CA . ALA B 1 308 ? 10.398 22.875 -15.117 1 95.31 308 ALA B CA 1
ATOM 6347 C C . ALA B 1 308 ? 9.75 23.172 -13.766 1 95.31 308 ALA B C 1
ATOM 6349 O O . ALA B 1 308 ? 10.438 23.516 -12.805 1 95.31 308 ALA B O 1
ATOM 6350 N N . GLU B 1 309 ? 8.438 23.047 -13.648 1 93.62 309 GLU B N 1
ATOM 6351 C CA . GLU B 1 309 ? 7.734 23.359 -12.414 1 93.62 309 GLU B CA 1
ATOM 6352 C C . GLU B 1 309 ? 8.172 22.438 -11.273 1 93.62 309 GLU B C 1
ATOM 6354 O O . GLU B 1 309 ? 8.375 22.891 -10.148 1 93.62 309 GLU B O 1
ATOM 6359 N N . TYR B 1 310 ? 8.336 21.219 -11.617 1 96.56 310 TYR B N 1
ATOM 6360 C CA . TYR B 1 310 ? 8.734 20.25 -10.609 1 96.56 310 TYR B CA 1
ATOM 6361 C C . TYR B 1 310 ? 10.219 20.375 -10.281 1 96.56 310 TYR B C 1
ATOM 6363 O O . TYR B 1 310 ? 10.617 20.188 -9.133 1 96.56 310 TYR B O 1
ATOM 6371 N N . ALA B 1 311 ? 11.023 20.719 -11.273 1 97 311 ALA B N 1
ATOM 6372 C CA . ALA B 1 311 ? 12.453 20.922 -11.055 1 97 311 ALA B CA 1
ATOM 6373 C C . ALA B 1 311 ? 12.703 22.047 -10.055 1 97 311 ALA B C 1
ATOM 6375 O O . ALA B 1 311 ? 13.602 21.953 -9.219 1 97 311 ALA B O 1
ATOM 6376 N N . GLU B 1 312 ? 11.906 23.016 -10.164 1 95.44 312 GLU B N 1
ATOM 6377 C CA . GLU B 1 312 ? 12.016 24.141 -9.234 1 95.44 312 GLU B CA 1
ATOM 6378 C C . GLU B 1 312 ? 11.68 23.719 -7.809 1 95.44 312 GLU B C 1
ATOM 6380 O O . GLU B 1 312 ? 12.352 24.125 -6.855 1 95.44 312 GLU B O 1
ATOM 6385 N N . LEU B 1 313 ? 10.648 22.922 -7.688 1 96.81 313 LEU B N 1
ATOM 6386 C CA . LEU B 1 313 ? 10.25 22.453 -6.371 1 96.81 313 LEU B CA 1
ATOM 6387 C C . LEU B 1 313 ? 11.312 21.531 -5.777 1 96.81 313 LEU B C 1
ATOM 6389 O O . LEU B 1 313 ? 11.594 21.594 -4.578 1 96.81 313 LEU B O 1
ATOM 6393 N N . MET B 1 314 ? 11.922 20.734 -6.629 1 97.81 314 MET B N 1
ATOM 6394 C CA . MET B 1 314 ? 12.992 19.859 -6.18 1 97.81 314 MET B CA 1
ATOM 6395 C C . MET B 1 314 ? 14.195 20.672 -5.707 1 97.81 314 MET B C 1
ATOM 6397 O O . MET B 1 314 ? 14.82 20.328 -4.699 1 97.81 314 MET B O 1
ATOM 6401 N N . LEU B 1 315 ? 14.453 21.703 -6.449 1 96.44 315 LEU B N 1
ATOM 6402 C CA . LEU B 1 315 ? 15.547 22.578 -6.047 1 96.44 315 LEU B CA 1
ATOM 6403 C C . LEU B 1 315 ? 15.258 23.234 -4.695 1 96.44 315 LEU B C 1
ATOM 6405 O O . LEU B 1 315 ? 16.141 23.328 -3.85 1 96.44 315 LEU B O 1
ATOM 6409 N N . ASN B 1 316 ? 13.992 23.672 -4.5 1 96.81 316 ASN B N 1
ATOM 6410 C CA . ASN B 1 316 ? 13.594 24.25 -3.223 1 96.81 316 ASN B CA 1
ATOM 6411 C C . ASN B 1 316 ? 13.859 23.281 -2.066 1 96.81 316 ASN B C 1
ATOM 6413 O O . ASN B 1 316 ? 14.445 23.672 -1.054 1 96.81 316 ASN B O 1
ATOM 6417 N N . ILE B 1 317 ? 13.453 22.062 -2.248 1 96.88 317 ILE B N 1
ATOM 6418 C CA . ILE B 1 317 ? 13.562 21.078 -1.187 1 96.88 317 ILE B CA 1
ATOM 6419 C C . ILE B 1 317 ? 15.031 20.703 -0.972 1 96.88 317 ILE B C 1
ATOM 6421 O O . ILE B 1 317 ? 15.469 20.516 0.165 1 96.88 317 ILE B O 1
ATOM 6425 N N . ARG B 1 318 ? 15.75 20.625 -2.088 1 96.06 318 ARG B N 1
ATOM 6426 C CA . ARG B 1 318 ? 17.172 20.344 -1.96 1 96.06 318 ARG B CA 1
ATOM 6427 C C . ARG B 1 318 ? 17.875 21.422 -1.136 1 96.06 318 ARG B C 1
ATOM 6429 O O . ARG B 1 318 ? 18.672 21.125 -0.246 1 96.06 318 ARG B O 1
ATOM 6436 N N . MET B 1 319 ? 17.562 22.672 -1.423 1 95.06 319 MET B N 1
ATOM 6437 C CA . MET B 1 319 ? 18.188 23.797 -0.726 1 95.06 319 MET B CA 1
ATOM 6438 C C . MET B 1 319 ? 17.797 23.797 0.75 1 95.06 319 MET B C 1
ATOM 6440 O O . MET B 1 319 ? 18.641 24.078 1.613 1 95.06 319 MET B O 1
ATOM 6444 N N . LEU B 1 320 ? 16.578 23.469 1.021 1 94.38 320 LEU B N 1
ATOM 6445 C CA . LEU B 1 320 ? 16.125 23.359 2.404 1 94.38 320 LEU B CA 1
ATOM 6446 C C . LEU B 1 320 ? 16.859 22.25 3.143 1 94.38 320 LEU B C 1
ATOM 6448 O O . LEU B 1 320 ? 17.328 22.453 4.27 1 94.38 320 LEU B O 1
ATOM 6452 N N . ALA B 1 321 ? 16.953 21.172 2.486 1 93 321 ALA B N 1
ATOM 6453 C CA . ALA B 1 321 ? 17.562 20 3.096 1 93 321 ALA B CA 1
ATOM 6454 C C . ALA B 1 321 ? 19.047 20.219 3.371 1 93 321 ALA B C 1
ATOM 6456 O O . ALA B 1 321 ? 19.578 19.703 4.355 1 93 321 ALA B O 1
ATOM 6457 N N . THR B 1 322 ? 19.672 20.969 2.549 1 90.12 322 THR B N 1
ATOM 6458 C CA . THR B 1 322 ? 21.109 21.188 2.688 1 90.12 322 THR B CA 1
ATOM 6459 C C . THR B 1 322 ? 21.406 22.297 3.697 1 90.12 322 THR B C 1
ATOM 6461 O O . THR B 1 322 ? 22.391 22.234 4.422 1 90.12 322 THR B O 1
ATOM 6464 N N . THR B 1 323 ? 20.5 23.25 3.766 1 91.31 323 THR B N 1
ATOM 6465 C CA . THR B 1 323 ? 20.75 24.438 4.566 1 91.31 323 THR B CA 1
ATOM 6466 C C . THR B 1 323 ? 20.344 24.219 6.02 1 91.31 323 THR B C 1
ATOM 6468 O O . THR B 1 323 ? 21.031 24.672 6.941 1 91.31 323 THR B O 1
ATOM 6471 N N . TYR B 1 324 ? 19.234 23.547 6.207 1 90.5 324 TYR B N 1
ATOM 6472 C CA . TYR B 1 324 ? 18.703 23.375 7.555 1 90.5 324 TYR B CA 1
ATOM 6473 C C . TYR B 1 324 ? 18.672 21.906 7.953 1 90.5 324 TYR B C 1
ATOM 6475 O O . TYR B 1 324 ? 17.734 21.172 7.594 1 90.5 324 TYR B O 1
ATOM 6483 N N . GLN B 1 325 ? 19.594 21.578 8.805 1 85.75 325 GLN B N 1
ATOM 6484 C CA . GLN B 1 325 ? 19.75 20.188 9.227 1 85.75 325 GLN B CA 1
ATOM 6485 C C . GLN B 1 325 ? 19.125 19.953 10.602 1 85.75 325 GLN B C 1
ATOM 6487 O O . GLN B 1 325 ? 18.578 18.891 10.859 1 85.75 325 GLN B O 1
ATOM 6492 N N . THR B 1 326 ? 19.25 20.938 11.344 1 82 326 THR B N 1
ATOM 6493 C CA . THR B 1 326 ? 18.672 20.875 12.68 1 82 326 THR B CA 1
ATOM 6494 C C . THR B 1 326 ? 18 22.203 13.039 1 82 326 THR B C 1
ATOM 6496 O O . THR B 1 326 ? 18.172 23.203 12.328 1 82 326 THR B O 1
ATOM 6499 N N . ALA B 1 327 ? 17.266 22.125 14.094 1 78.38 327 ALA B N 1
ATOM 6500 C CA . ALA B 1 327 ? 16.625 23.344 14.57 1 78.38 327 ALA B CA 1
ATOM 6501 C C . ALA B 1 327 ? 17.672 24.406 14.93 1 78.38 327 ALA B C 1
ATOM 6503 O O . ALA B 1 327 ? 17.406 25.609 14.797 1 78.38 327 ALA B O 1
ATOM 6504 N N . GLN B 1 328 ? 18.859 23.953 15.234 1 80.69 328 GLN B N 1
ATOM 6505 C CA . GLN B 1 328 ? 19.906 24.844 15.695 1 80.69 328 GLN B CA 1
ATOM 6506 C C . GLN B 1 328 ? 20.484 25.656 14.531 1 80.69 328 GLN B C 1
ATOM 6508 O O . GLN B 1 328 ? 21.188 26.656 14.75 1 80.69 328 GLN B O 1
ATOM 6513 N N . ASP B 1 329 ? 20.125 25.297 13.398 1 87.56 329 ASP B N 1
ATOM 6514 C CA . ASP B 1 329 ? 20.578 26.047 12.234 1 87.56 329 ASP B CA 1
ATOM 6515 C C . ASP B 1 329 ? 19.766 27.344 12.078 1 87.56 329 ASP B C 1
ATOM 6517 O O . ASP B 1 329 ? 20.156 28.234 11.32 1 87.56 329 ASP B O 1
ATOM 6521 N N . CYS B 1 330 ? 18.703 27.406 12.805 1 88.5 330 CYS B N 1
ATOM 6522 C CA . CYS B 1 330 ? 17.922 28.641 12.852 1 88.5 330 CYS B CA 1
ATOM 6523 C C . CYS B 1 330 ? 18.359 29.516 14.016 1 88.5 330 CYS B C 1
ATOM 6525 O O . CYS B 1 330 ? 18.672 29 15.094 1 88.5 330 CYS B O 1
ATOM 6527 N N . SER B 1 331 ? 18.359 30.766 13.859 1 87.75 331 SER B N 1
ATOM 6528 C CA . SER B 1 331 ? 18.812 31.688 14.898 1 87.75 331 SER B CA 1
ATOM 6529 C C . SER B 1 331 ? 17.656 32.125 15.789 1 87.75 331 SER B C 1
ATOM 6531 O O . SER B 1 331 ? 17.875 32.656 16.875 1 87.75 331 SER B O 1
ATOM 6533 N N . SER B 1 332 ? 16.469 31.938 15.359 1 88.81 332 SER B N 1
ATOM 6534 C CA . SER B 1 332 ? 15.289 32.406 16.094 1 88.81 332 SER B CA 1
ATOM 6535 C C . SER B 1 332 ? 14.055 31.594 15.719 1 88.81 332 SER B C 1
ATOM 6537 O O . SER B 1 332 ? 14.055 30.875 14.719 1 88.81 332 SER B O 1
ATOM 6539 N N . ALA B 1 333 ? 13.039 31.75 16.547 1 87 333 ALA B N 1
ATOM 6540 C CA . ALA B 1 333 ? 11.75 31.125 16.25 1 87 333 ALA B CA 1
ATOM 6541 C C . ALA B 1 333 ? 11.133 31.688 14.977 1 87 333 ALA B C 1
ATOM 6543 O O . ALA B 1 333 ? 10.469 30.969 14.234 1 87 333 ALA B O 1
ATOM 6544 N N . THR B 1 334 ? 11.445 32.906 14.742 1 90 334 THR B N 1
ATOM 6545 C CA . THR B 1 334 ? 10.93 33.562 13.539 1 90 334 THR B CA 1
ATOM 6546 C C . THR B 1 334 ? 11.562 32.969 12.289 1 90 334 THR B C 1
ATOM 6548 O O . THR B 1 334 ? 10.875 32.719 11.297 1 90 334 THR B O 1
ATOM 6551 N N . GLU B 1 335 ? 12.805 32.75 12.391 1 90.75 335 GLU B N 1
ATOM 6552 C CA . GLU B 1 335 ? 13.477 32.125 11.258 1 90.75 335 GLU B CA 1
ATOM 6553 C C . GLU B 1 335 ? 12.984 30.703 11.039 1 90.75 335 GLU B C 1
ATOM 6555 O O . GLU B 1 335 ? 12.75 30.281 9.906 1 90.75 335 GLU B O 1
ATOM 6560 N N . TYR B 1 336 ? 12.844 30.031 12.117 1 90 336 TYR B N 1
ATOM 6561 C CA . TYR B 1 336 ? 12.344 28.656 12.039 1 90 336 TYR B CA 1
ATOM 6562 C C . TYR B 1 336 ? 10.953 28.625 11.422 1 90 336 TYR B C 1
ATOM 6564 O O . TYR B 1 336 ? 10.656 27.766 10.594 1 90 336 TYR B O 1
ATOM 6572 N N . GLN B 1 337 ? 10.125 29.5 11.82 1 90.56 337 GLN B N 1
ATOM 6573 C CA . GLN B 1 337 ? 8.797 29.609 11.227 1 90.56 337 GLN B CA 1
ATOM 6574 C C . GLN B 1 337 ? 8.883 29.844 9.727 1 90.56 337 GLN B C 1
ATOM 6576 O O . GLN B 1 337 ? 8.102 29.281 8.953 1 90.56 337 GLN B O 1
ATOM 6581 N N . GLY B 1 338 ? 9.797 30.766 9.383 1 91.5 338 GLY B N 1
ATOM 6582 C CA . GLY B 1 338 ? 9.984 31.047 7.973 1 91.5 338 GLY B CA 1
ATOM 6583 C C . GLY B 1 338 ? 10.375 29.828 7.164 1 91.5 338 GLY B C 1
ATOM 6584 O O . GLY B 1 338 ? 9.891 29.625 6.051 1 91.5 338 GLY B O 1
ATOM 6585 N N . VAL B 1 339 ? 11.219 29 7.688 1 92 339 VAL B N 1
ATOM 6586 C CA . VAL B 1 339 ? 11.695 27.781 7.039 1 92 339 VAL B CA 1
ATOM 6587 C C . VAL B 1 339 ? 10.531 26.797 6.875 1 92 339 VAL B C 1
ATOM 6589 O O . VAL B 1 339 ? 10.336 26.234 5.793 1 92 339 VAL B O 1
ATOM 6592 N N . LEU B 1 340 ? 9.789 26.656 7.934 1 91.44 340 LEU B N 1
ATOM 6593 C CA . LEU B 1 340 ? 8.641 25.75 7.891 1 91.44 340 LEU B CA 1
ATOM 6594 C C . LEU B 1 340 ? 7.605 26.234 6.891 1 91.44 340 LEU B C 1
ATOM 6596 O O . LEU B 1 340 ? 7.012 25.438 6.164 1 91.44 340 LEU B O 1
ATOM 6600 N N . THR B 1 341 ? 7.41 27.484 6.914 1 93.19 341 THR B N 1
ATOM 6601 C CA . THR B 1 341 ? 6.441 28.062 6 1 93.19 341 THR B CA 1
ATOM 6602 C C . THR B 1 341 ? 6.863 27.859 4.551 1 93.19 341 THR B C 1
ATOM 6604 O O . THR B 1 341 ? 6.031 27.547 3.695 1 93.19 341 THR B O 1
ATOM 6607 N N . PHE B 1 342 ? 8.117 28.047 4.289 1 94.75 342 PHE B N 1
ATOM 6608 C CA . PHE B 1 342 ? 8.641 27.812 2.947 1 94.75 342 PHE B CA 1
ATOM 6609 C C . PHE B 1 342 ? 8.461 26.359 2.535 1 94.75 342 PHE B C 1
ATOM 6611 O O . PHE B 1 342 ? 8.062 26.078 1.403 1 94.75 342 PHE B O 1
ATOM 6618 N N . LEU B 1 343 ? 8.703 25.469 3.414 1 94.56 343 LEU B N 1
ATOM 6619 C CA . LEU B 1 343 ? 8.516 24.047 3.152 1 94.56 343 LEU B CA 1
ATOM 6620 C C . LEU B 1 343 ? 7.055 23.734 2.844 1 94.56 343 LEU B C 1
ATOM 6622 O O . LEU B 1 343 ? 6.75 23.094 1.838 1 94.56 343 LEU B O 1
ATOM 6626 N N . CYS B 1 344 ? 6.148 24.219 3.697 1 94 344 CYS B N 1
ATOM 6627 C CA . CYS B 1 344 ? 4.727 23.953 3.531 1 94 344 CYS B CA 1
ATOM 6628 C C . CYS B 1 344 ? 4.207 24.547 2.225 1 94 344 CYS B C 1
ATOM 6630 O O . CYS B 1 344 ? 3.414 23.922 1.525 1 94 344 CYS B O 1
ATOM 6632 N N . ALA B 1 345 ? 4.664 25.75 1.918 1 94.5 345 ALA B N 1
ATOM 6633 C CA . ALA B 1 345 ? 4.258 26.375 0.667 1 94.5 345 ALA B CA 1
ATOM 6634 C C . ALA B 1 345 ? 4.734 25.578 -0.537 1 94.5 345 ALA B C 1
ATOM 6636 O O . ALA B 1 345 ? 3.996 25.406 -1.51 1 94.5 345 ALA B O 1
ATOM 6637 N N . THR B 1 346 ? 5.969 25.125 -0.453 1 95.81 346 THR B N 1
ATOM 6638 C CA . THR B 1 346 ? 6.543 24.312 -1.521 1 95.81 346 THR B CA 1
ATOM 6639 C C . THR B 1 346 ? 5.762 23.016 -1.697 1 95.81 346 THR B C 1
ATOM 6641 O O . THR B 1 346 ? 5.438 22.625 -2.822 1 95.81 346 THR B O 1
ATOM 6644 N N . LEU B 1 347 ? 5.402 22.406 -0.607 1 95.25 347 LEU B N 1
ATOM 6645 C CA . LEU B 1 347 ? 4.68 21.141 -0.645 1 95.25 347 LEU B CA 1
ATOM 6646 C C . LEU B 1 347 ? 3.238 21.344 -1.094 1 95.25 347 LEU B C 1
ATOM 6648 O O . LEU B 1 347 ? 2.666 20.5 -1.776 1 95.25 347 LEU B O 1
ATOM 6652 N N . GLN B 1 348 ? 2.676 22.422 -0.666 1 94.81 348 GLN B N 1
ATOM 6653 C CA . GLN B 1 348 ? 1.339 22.734 -1.155 1 94.81 348 GLN B CA 1
ATOM 6654 C C . GLN B 1 348 ? 1.323 22.859 -2.676 1 94.81 348 GLN B C 1
ATOM 6656 O O . GLN B 1 348 ? 0.411 22.359 -3.334 1 94.81 348 GLN B O 1
ATOM 6661 N N . ARG B 1 349 ? 2.283 23.547 -3.23 1 95.06 349 ARG B N 1
ATOM 6662 C CA . ARG B 1 349 ? 2.393 23.672 -4.68 1 95.06 349 ARG B CA 1
ATOM 6663 C C . ARG B 1 349 ? 2.57 22.312 -5.336 1 95.06 349 ARG B C 1
ATOM 6665 O O . ARG B 1 349 ? 1.945 22.031 -6.359 1 95.06 349 ARG B O 1
ATOM 6672 N N . LEU B 1 350 ? 3.365 21.516 -4.742 1 95.62 350 LEU B N 1
ATOM 6673 C CA . LEU B 1 350 ? 3.594 20.156 -5.246 1 95.62 350 LEU B CA 1
ATOM 6674 C C . LEU B 1 350 ? 2.285 19.375 -5.332 1 95.62 350 LEU B C 1
ATOM 6676 O O . LEU B 1 350 ? 2.012 18.734 -6.344 1 95.62 350 LEU B O 1
ATOM 6680 N N . LEU B 1 351 ? 1.479 19.469 -4.289 1 94.06 351 LEU B N 1
ATOM 6681 C CA . LEU B 1 351 ? 0.263 18.672 -4.164 1 94.06 351 LEU B CA 1
ATOM 6682 C C . LEU B 1 351 ? -0.856 19.266 -5.023 1 94.06 351 LEU B C 1
ATOM 6684 O O . LEU B 1 351 ? -1.838 18.578 -5.316 1 94.06 351 LEU B O 1
ATOM 6688 N N . THR B 1 352 ? -0.696 20.484 -5.41 1 92.19 352 THR B N 1
ATOM 6689 C CA . THR B 1 352 ? -1.749 21.125 -6.195 1 92.19 352 THR B CA 1
ATOM 6690 C C . THR B 1 352 ? -1.438 21.031 -7.688 1 92.19 352 THR B C 1
ATOM 6692 O O . THR B 1 352 ? -2.336 21.172 -8.523 1 92.19 352 THR B O 1
ATOM 6695 N N . LEU B 1 353 ? -0.185 20.828 -8.031 1 91.94 353 LEU B N 1
ATOM 6696 C CA . LEU B 1 353 ? 0.185 20.672 -9.43 1 91.94 353 LEU B CA 1
ATOM 6697 C C . LEU B 1 353 ? -0.456 19.422 -10.031 1 91.94 353 LEU B C 1
ATOM 6699 O O . LEU B 1 353 ? -0.527 18.391 -9.375 1 91.94 353 LEU B O 1
ATOM 6703 N N . PRO B 1 354 ? -0.894 19.594 -11.281 1 88.88 354 PRO B N 1
ATOM 6704 C CA . PRO B 1 354 ? -1.433 18.391 -11.93 1 88.88 354 PRO B CA 1
ATOM 6705 C C . PRO B 1 354 ? -0.386 17.297 -12.102 1 88.88 354 PRO B C 1
ATOM 6707 O O . PRO B 1 354 ? 0.769 17.594 -12.422 1 88.88 354 PRO B O 1
ATOM 6710 N N . VAL B 1 355 ? -0.821 16.109 -11.82 1 88.62 355 VAL B N 1
ATOM 6711 C CA . VAL B 1 355 ? 0.064 14.969 -12.016 1 88.62 355 VAL B CA 1
ATOM 6712 C C . VAL B 1 355 ? 0.203 14.672 -13.508 1 88.62 355 VAL B C 1
ATOM 6714 O O . VAL B 1 355 ? -0.796 14.586 -14.227 1 88.62 355 VAL B O 1
ATOM 6717 N N . PRO B 1 356 ? 1.425 14.57 -13.922 1 89.62 356 PRO B N 1
ATOM 6718 C CA . PRO B 1 356 ? 1.619 14.273 -15.344 1 89.62 356 PRO B CA 1
ATOM 6719 C C . PRO B 1 356 ? 0.945 12.977 -15.773 1 89.62 356 PRO B C 1
ATOM 6721 O O . PRO B 1 356 ? 0.986 11.984 -15.039 1 89.62 356 PRO B O 1
ATOM 6724 N N . ASP B 1 357 ? 0.31 12.984 -16.922 1 82.06 357 ASP B N 1
ATOM 6725 C CA . ASP B 1 357 ? -0.385 11.82 -17.484 1 82.06 357 ASP B CA 1
ATOM 6726 C C . ASP B 1 357 ? 0.606 10.797 -18.016 1 82.06 357 ASP B C 1
ATOM 6728 O O . ASP B 1 357 ? 1.356 11.086 -18.953 1 82.06 357 ASP B O 1
ATOM 6732 N N . LEU B 1 358 ? 0.565 9.609 -17.547 1 77.75 358 LEU B N 1
ATOM 6733 C CA . LEU B 1 358 ? 1.504 8.555 -17.922 1 77.75 358 LEU B CA 1
ATOM 6734 C C . LEU B 1 358 ? 1.095 7.902 -19.234 1 77.75 358 LEU B C 1
ATOM 6736 O O . LEU B 1 358 ? 1.907 7.238 -19.891 1 77.75 358 LEU B O 1
ATOM 6740 N N . LEU B 1 359 ? -0.068 8.062 -19.641 1 67.31 359 LEU B N 1
ATOM 6741 C CA . LEU B 1 359 ? -0.588 7.398 -20.828 1 67.31 359 LEU B CA 1
ATOM 6742 C C . LEU B 1 359 ? 0.126 7.887 -22.078 1 67.31 359 LEU B C 1
ATOM 6744 O O . LEU B 1 359 ? 0.167 7.18 -23.094 1 67.31 359 LEU B O 1
ATOM 6748 N N . MET B 1 360 ? 0.695 8.984 -21.953 1 65.38 360 MET B N 1
ATOM 6749 C CA . MET B 1 360 ? 1.343 9.508 -23.141 1 65.38 360 MET B CA 1
ATOM 6750 C C . MET B 1 360 ? 2.729 8.898 -23.328 1 65.38 360 MET B C 1
ATOM 6752 O O . MET B 1 360 ? 3.344 9.047 -24.391 1 65.38 360 MET B O 1
ATOM 6756 N N . GLY B 1 361 ? 3.23 8.266 -22.375 1 67.88 361 GLY B N 1
ATOM 6757 C CA . GLY B 1 361 ? 4.383 7.383 -22.484 1 67.88 361 GLY B CA 1
ATOM 6758 C C . GLY B 1 361 ? 5.695 8.133 -22.609 1 67.88 361 GLY B C 1
ATOM 6759 O O . GLY B 1 361 ? 6.715 7.555 -22.984 1 67.88 361 GLY B O 1
ATOM 6760 N N . SER B 1 362 ? 5.711 9.391 -22.375 1 87.25 362 SER B N 1
ATOM 6761 C CA . SER B 1 362 ? 6.988 10.078 -22.516 1 87.25 362 SER B CA 1
ATOM 6762 C C . SER B 1 362 ? 7.828 9.938 -21.25 1 87.25 362 SER B C 1
ATOM 6764 O O . SER B 1 362 ? 7.289 9.875 -20.141 1 87.25 362 SER B O 1
ATOM 6766 N N . TYR B 1 363 ? 9.102 9.836 -21.453 1 90.25 363 TYR B N 1
ATOM 6767 C CA . TYR B 1 363 ? 10.055 9.727 -20.359 1 90.25 363 TYR B CA 1
ATOM 6768 C C . TYR B 1 363 ? 9.938 10.914 -19.406 1 90.25 363 TYR B C 1
ATOM 6770 O O . TYR B 1 363 ? 9.945 10.75 -18.188 1 90.25 363 TYR B O 1
ATOM 6778 N N . GLU B 1 364 ? 9.75 12.133 -20 1 93 364 GLU B N 1
ATOM 6779 C CA . GLU B 1 364 ? 9.68 13.352 -19.219 1 93 364 GLU B CA 1
ATOM 6780 C C . GLU B 1 364 ? 8.492 13.336 -18.25 1 93 364 GLU B C 1
ATOM 6782 O O . GLU B 1 364 ? 8.617 13.719 -17.094 1 93 364 GLU B O 1
ATOM 6787 N N . ARG B 1 365 ? 7.43 12.898 -18.766 1 94.12 365 ARG B N 1
ATOM 6788 C CA . ARG B 1 365 ? 6.223 12.852 -17.938 1 94.12 365 ARG B CA 1
ATOM 6789 C C . ARG B 1 365 ? 6.332 11.766 -16.875 1 94.12 365 ARG B C 1
ATOM 6791 O O . ARG B 1 365 ? 5.934 11.969 -15.727 1 94.12 365 ARG B O 1
ATOM 6798 N N . THR B 1 366 ? 6.926 10.656 -17.25 1 93.94 366 THR B N 1
ATOM 6799 C CA . THR B 1 366 ? 7.059 9.539 -16.328 1 93.94 366 THR B CA 1
ATOM 6800 C C . THR B 1 366 ? 8.031 9.883 -15.195 1 93.94 366 THR B C 1
ATOM 6802 O O . THR B 1 366 ? 7.727 9.672 -14.023 1 93.94 366 THR B O 1
ATOM 6805 N N . ILE B 1 367 ? 9.133 10.461 -15.578 1 95.38 367 ILE B N 1
ATOM 6806 C CA . ILE B 1 367 ? 10.148 10.773 -14.578 1 95.38 367 ILE B CA 1
ATOM 6807 C C . ILE B 1 367 ? 9.656 11.891 -13.664 1 95.38 367 ILE B C 1
ATOM 6809 O O . ILE B 1 367 ? 9.945 11.898 -12.469 1 95.38 367 ILE B O 1
ATOM 6813 N N . THR B 1 368 ? 8.898 12.828 -14.211 1 97.25 368 THR B N 1
ATOM 6814 C CA . THR B 1 368 ? 8.352 13.922 -13.422 1 97.25 368 THR B CA 1
ATOM 6815 C C . THR B 1 368 ? 7.336 13.398 -12.406 1 97.25 368 THR B C 1
ATOM 6817 O O . THR B 1 368 ? 7.355 13.789 -11.234 1 97.25 368 THR B O 1
ATOM 6820 N N . ALA B 1 369 ? 6.492 12.5 -12.891 1 97.31 369 ALA B N 1
ATOM 6821 C CA . ALA B 1 369 ? 5.531 11.898 -11.977 1 97.31 369 ALA B CA 1
ATOM 6822 C C . ALA B 1 369 ? 6.234 11.133 -10.859 1 97.31 369 ALA B C 1
ATOM 6824 O O . ALA B 1 369 ? 5.824 11.188 -9.703 1 97.31 369 ALA B O 1
ATOM 6825 N N . ALA B 1 370 ? 7.277 10.469 -11.219 1 97.38 370 ALA B N 1
ATOM 6826 C CA . ALA B 1 370 ? 8.062 9.734 -10.227 1 97.38 370 ALA B CA 1
ATOM 6827 C C . ALA B 1 370 ? 8.672 10.68 -9.195 1 97.38 370 ALA B C 1
ATOM 6829 O O . ALA B 1 370 ? 8.648 10.406 -7.996 1 97.38 370 ALA B O 1
ATOM 6830 N N . CYS B 1 371 ? 9.164 11.781 -9.648 1 98.31 371 CYS B N 1
ATOM 6831 C CA . CYS B 1 371 ? 9.75 12.773 -8.75 1 98.31 371 CYS B CA 1
ATOM 6832 C C . CYS B 1 371 ? 8.711 13.32 -7.781 1 98.31 371 CYS B C 1
ATOM 6834 O O . CYS B 1 371 ? 9 13.508 -6.598 1 98.31 371 CYS B O 1
ATOM 6836 N N . ARG B 1 372 ? 7.547 13.555 -8.273 1 98.19 372 ARG B N 1
ATOM 6837 C CA . ARG B 1 372 ? 6.477 14.039 -7.414 1 98.19 372 ARG B CA 1
ATOM 6838 C C . ARG B 1 372 ? 6.215 13.07 -6.266 1 98.19 372 ARG B C 1
ATOM 6840 O O . ARG B 1 372 ? 6.168 13.477 -5.102 1 98.19 372 ARG B O 1
ATOM 6847 N N . HIS B 1 373 ? 6.035 11.828 -6.625 1 97.81 373 HIS B N 1
ATOM 6848 C CA . HIS B 1 373 ? 5.73 10.82 -5.617 1 97.81 373 HIS B CA 1
ATOM 6849 C C . HIS B 1 373 ? 6.891 10.641 -4.645 1 97.81 373 HIS B C 1
ATOM 6851 O O . HIS B 1 373 ? 6.684 10.516 -3.436 1 97.81 373 HIS B O 1
ATOM 6857 N N . ALA B 1 374 ? 8.094 10.688 -5.148 1 98.38 374 ALA B N 1
ATOM 6858 C CA . ALA B 1 374 ? 9.273 10.523 -4.305 1 98.38 374 ALA B CA 1
ATOM 6859 C C . ALA B 1 374 ? 9.422 11.695 -3.34 1 98.38 374 ALA B C 1
ATOM 6861 O O . ALA B 1 374 ? 9.82 11.516 -2.188 1 98.38 374 ALA B O 1
ATOM 6862 N N . LEU B 1 375 ? 9.102 12.891 -3.826 1 98.31 375 LEU B N 1
ATOM 6863 C CA . LEU B 1 375 ? 9.18 14.062 -2.961 1 98.31 375 LEU B CA 1
ATOM 6864 C C . LEU B 1 375 ? 8.188 13.953 -1.807 1 98.31 375 LEU B C 1
ATOM 6866 O O . LEU B 1 375 ? 8.516 14.305 -0.669 1 98.31 375 LEU B O 1
ATOM 6870 N N . ILE B 1 376 ? 7.023 13.477 -2.078 1 96.88 376 ILE B N 1
ATOM 6871 C CA . ILE B 1 376 ? 6.012 13.266 -1.047 1 96.88 376 ILE B CA 1
ATOM 6872 C C . ILE B 1 376 ? 6.539 12.297 0.007 1 96.88 376 ILE B C 1
ATOM 6874 O O . ILE B 1 376 ? 6.449 12.57 1.208 1 96.88 376 ILE B O 1
ATOM 6878 N N . ILE B 1 377 ? 7.125 11.258 -0.444 1 97 377 ILE B N 1
ATOM 6879 C CA . ILE B 1 377 ? 7.648 10.25 0.471 1 97 377 ILE B CA 1
ATOM 6880 C C . ILE B 1 377 ? 8.82 10.836 1.258 1 97 377 ILE B C 1
ATOM 6882 O O . ILE B 1 377 ? 8.867 10.727 2.486 1 97 377 ILE B O 1
ATOM 6886 N N . HIS B 1 378 ? 9.703 11.477 0.587 1 96.94 378 HIS B N 1
ATOM 6887 C CA . HIS B 1 378 ? 10.93 11.984 1.191 1 96.94 378 HIS B CA 1
ATOM 6888 C C . HIS B 1 378 ? 10.625 12.93 2.35 1 96.94 378 HIS B C 1
ATOM 6890 O O . HIS B 1 378 ? 11.312 12.906 3.373 1 96.94 378 HIS B O 1
ATOM 6896 N N . VAL B 1 379 ? 9.594 13.688 2.16 1 94.81 379 VAL B N 1
ATOM 6897 C CA . VAL B 1 379 ? 9.328 14.703 3.17 1 94.81 379 VAL B CA 1
ATOM 6898 C C . VAL B 1 379 ? 8.352 14.148 4.211 1 94.81 379 VAL B C 1
ATOM 6900 O O . VAL B 1 379 ? 8.578 14.289 5.418 1 94.81 379 VAL B O 1
ATOM 6903 N N . PHE B 1 380 ? 7.328 13.406 3.809 1 93.44 380 PHE B N 1
ATOM 6904 C CA . PHE B 1 380 ? 6.227 13.117 4.715 1 93.44 380 PHE B CA 1
ATOM 6905 C C . PHE B 1 380 ? 6.434 11.773 5.41 1 93.44 380 PHE B C 1
ATOM 6907 O O . PHE B 1 380 ? 5.801 11.492 6.43 1 93.44 380 PHE B O 1
ATOM 6914 N N . ALA B 1 381 ? 7.227 10.906 4.902 1 92.31 381 ALA B N 1
ATOM 6915 C CA . ALA B 1 381 ? 7.367 9.57 5.473 1 92.31 381 ALA B CA 1
ATOM 6916 C C . ALA B 1 381 ? 7.797 9.641 6.938 1 92.31 381 ALA B C 1
ATOM 6918 O O . ALA B 1 381 ? 7.336 8.852 7.766 1 92.31 381 ALA B O 1
ATOM 6919 N N . GLN B 1 382 ? 8.625 10.555 7.258 1 86.56 382 GLN B N 1
ATOM 6920 C CA . GLN B 1 382 ? 9.148 10.68 8.617 1 86.56 382 GLN B CA 1
ATOM 6921 C C . GLN B 1 382 ? 8.062 11.148 9.578 1 86.56 382 GLN B C 1
ATOM 6923 O O . GLN B 1 382 ? 8.211 11.023 10.797 1 86.56 382 GLN B O 1
ATOM 6928 N N . TRP B 1 383 ? 7.012 11.641 9.031 1 87.25 383 TRP B N 1
ATOM 6929 C CA . TRP B 1 383 ? 5.949 12.188 9.867 1 87.25 383 TRP B CA 1
ATOM 6930 C C . TRP B 1 383 ? 4.832 11.172 10.07 1 87.25 383 TRP B C 1
ATOM 6932 O O . TRP B 1 383 ? 3.887 11.422 10.828 1 87.25 383 TRP B O 1
ATOM 6942 N N . CYS B 1 384 ? 4.922 10.047 9.414 1 88.12 384 CYS B N 1
ATOM 6943 C CA . CYS B 1 384 ? 3.928 8.992 9.602 1 88.12 384 CYS B CA 1
ATOM 6944 C C . CYS B 1 384 ? 3.879 8.547 11.055 1 88.12 384 CYS B C 1
ATOM 6946 O O . CYS B 1 384 ? 4.922 8.352 11.68 1 88.12 384 CYS B O 1
ATOM 6948 N N . GLY B 1 385 ? 2.693 8.469 11.602 1 80.94 385 GLY B N 1
ATOM 6949 C CA . GLY B 1 385 ? 2.523 8.117 13 1 80.94 385 GLY B CA 1
ATOM 6950 C C . GLY B 1 385 ? 2.258 9.328 13.883 1 80.94 385 GLY B C 1
ATOM 6951 O O . GLY B 1 385 ? 1.76 9.18 15.008 1 80.94 385 GLY B O 1
ATOM 6952 N N . HIS B 1 386 ? 2.58 10.508 13.305 1 83.25 386 HIS B N 1
ATOM 6953 C CA . HIS B 1 386 ? 2.266 11.75 14.008 1 83.25 386 HIS B CA 1
ATOM 6954 C C . HIS B 1 386 ? 0.938 12.328 13.539 1 83.25 386 HIS B C 1
ATOM 6956 O O . HIS B 1 386 ? 0.523 12.102 12.398 1 83.25 386 HIS B O 1
ATOM 6962 N N . GLN B 1 387 ? 0.381 13.062 14.453 1 83.5 387 GLN B N 1
ATOM 6963 C CA . GLN B 1 387 ? -0.947 13.57 14.117 1 83.5 387 GLN B CA 1
ATOM 6964 C C . GLN B 1 387 ? -0.883 15.023 13.664 1 83.5 387 GLN B C 1
ATOM 6966 O O . GLN B 1 387 ? -0.122 15.82 14.211 1 83.5 387 GLN B O 1
ATOM 6971 N N . PRO B 1 388 ? -1.611 15.414 12.617 1 88.81 388 PRO B N 1
ATOM 6972 C CA . PRO B 1 388 ? -2.453 14.555 11.781 1 88.81 388 PRO B CA 1
ATOM 6973 C C . PRO B 1 388 ? -1.639 13.633 10.875 1 88.81 388 PRO B C 1
ATOM 6975 O O . PRO B 1 388 ? -0.719 14.086 10.195 1 88.81 388 PRO B O 1
ATOM 6978 N N . ASP B 1 389 ? -2.023 12.414 10.805 1 89.5 389 ASP B N 1
ATOM 6979 C CA . ASP B 1 389 ? -1.2 11.344 10.242 1 89.5 389 ASP B CA 1
ATOM 6980 C C . ASP B 1 389 ? -1.263 11.344 8.719 1 89.5 389 ASP B C 1
ATOM 6982 O O . ASP B 1 389 ? -2.32 11.094 8.133 1 89.5 389 ASP B O 1
ATOM 6986 N N . PRO B 1 390 ? -0.16 11.547 8.023 1 92.06 390 PRO B N 1
ATOM 6987 C CA . PRO B 1 390 ? -0.155 11.578 6.559 1 92.06 390 PRO B CA 1
ATOM 6988 C C . PRO B 1 390 ? 0.097 10.195 5.949 1 92.06 390 PRO B C 1
ATOM 6990 O O . PRO B 1 390 ? 0.433 10.094 4.766 1 92.06 390 PRO B O 1
ATOM 6993 N N . SER B 1 391 ? -0.055 9.117 6.688 1 91.31 391 SER B N 1
ATOM 6994 C CA . SER B 1 391 ? 0.327 7.773 6.27 1 91.31 391 SER B CA 1
ATOM 6995 C C . SER B 1 391 ? -0.396 7.363 4.988 1 91.31 391 SER B C 1
ATOM 6997 O O . SER B 1 391 ? 0.178 6.684 4.133 1 91.31 391 SER B O 1
ATOM 6999 N N . LEU B 1 392 ? -1.62 7.738 4.824 1 92.25 392 LEU B N 1
ATOM 7000 C CA . LEU B 1 392 ? -2.365 7.359 3.629 1 92.25 392 LEU B CA 1
ATOM 7001 C C . LEU B 1 392 ? -1.772 8.023 2.389 1 92.25 392 LEU B C 1
ATOM 7003 O O . LEU B 1 392 ? -1.643 7.379 1.343 1 92.25 392 LEU B O 1
ATOM 7007 N N . LEU B 1 393 ? -1.434 9.25 2.492 1 93.81 393 LEU B N 1
ATOM 7008 C CA . LEU B 1 393 ? -0.798 9.969 1.392 1 93.81 393 LEU B CA 1
ATOM 7009 C C . LEU B 1 393 ? 0.531 9.32 1.019 1 93.81 393 LEU B C 1
ATOM 7011 O O . LEU B 1 393 ? 0.816 9.117 -0.164 1 93.81 393 LEU B O 1
ATOM 7015 N N . VAL B 1 394 ? 1.302 9 2 1 94.31 394 VAL B N 1
ATOM 7016 C CA . VAL B 1 394 ? 2.633 8.438 1.79 1 94.31 394 VAL B CA 1
ATOM 7017 C C . VAL B 1 394 ? 2.52 7.059 1.152 1 94.31 394 VAL B C 1
ATOM 7019 O O . VAL B 1 394 ? 3.244 6.742 0.205 1 94.31 394 VAL B O 1
ATOM 7022 N N . SER B 1 395 ? 1.625 6.281 1.632 1 92.5 395 SER B N 1
ATOM 7023 C CA . SER B 1 395 ? 1.428 4.945 1.077 1 92.5 395 SER B CA 1
ATOM 7024 C C . SER B 1 395 ? 0.98 5.012 -0.379 1 92.5 395 SER B C 1
ATOM 7026 O O . SER B 1 395 ? 1.443 4.23 -1.213 1 92.5 395 SER B O 1
ATOM 7028 N N . THR B 1 396 ? 0.112 5.875 -0.638 1 93.5 396 THR B N 1
ATOM 7029 C CA . THR B 1 396 ? -0.352 6.07 -2.008 1 93.5 396 THR B CA 1
ATOM 7030 C C . THR B 1 396 ? 0.795 6.516 -2.91 1 93.5 396 THR B C 1
ATOM 7032 O O . THR B 1 396 ? 0.932 6.031 -4.035 1 93.5 396 THR B O 1
ATOM 7035 N N . ALA B 1 397 ? 1.556 7.395 -2.383 1 95.62 397 ALA B N 1
ATOM 7036 C CA . ALA B 1 397 ? 2.697 7.883 -3.152 1 95.62 397 ALA B CA 1
ATOM 7037 C C . ALA B 1 397 ? 3.676 6.754 -3.461 1 95.62 397 ALA B C 1
ATOM 7039 O O . ALA B 1 397 ? 4.246 6.703 -4.551 1 95.62 397 ALA B O 1
ATOM 7040 N N . GLN B 1 398 ? 3.893 5.887 -2.516 1 96.31 398 GLN B N 1
ATOM 7041 C CA . GLN B 1 398 ? 4.797 4.766 -2.738 1 96.31 398 GLN B CA 1
ATOM 7042 C C . GLN B 1 398 ? 4.273 3.844 -3.838 1 96.31 398 GLN B C 1
ATOM 7044 O O . GLN B 1 398 ? 5.035 3.408 -4.703 1 96.31 398 GLN B O 1
ATOM 7049 N N . HIS B 1 399 ? 3.021 3.574 -3.74 1 94 399 HIS B N 1
ATOM 7050 C CA . HIS B 1 399 ? 2.398 2.729 -4.75 1 94 399 HIS B CA 1
ATOM 7051 C C . HIS B 1 399 ? 2.516 3.354 -6.137 1 94 399 HIS B C 1
ATOM 7053 O O . HIS B 1 399 ? 2.877 2.672 -7.102 1 94 399 HIS B O 1
ATOM 7059 N N . ASP B 1 400 ? 2.211 4.594 -6.211 1 95.44 400 ASP B N 1
ATOM 7060 C CA . ASP B 1 400 ? 2.264 5.297 -7.488 1 95.44 400 ASP B CA 1
ATOM 7061 C C . ASP B 1 400 ? 3.697 5.379 -8.008 1 95.44 400 ASP B C 1
ATOM 7063 O O . ASP B 1 400 ? 3.93 5.312 -9.219 1 95.44 400 ASP B O 1
ATOM 7067 N N . LEU B 1 401 ? 4.598 5.578 -7.07 1 96.81 401 LEU B N 1
ATOM 7068 C CA . LEU B 1 401 ? 6.004 5.621 -7.461 1 96.81 401 LEU B CA 1
ATOM 7069 C C . LEU B 1 401 ? 6.434 4.297 -8.078 1 96.81 401 LEU B C 1
ATOM 7071 O O . LEU B 1 401 ? 7.074 4.277 -9.133 1 96.81 401 LEU B O 1
ATOM 7075 N N . LEU B 1 402 ? 6.07 3.23 -7.441 1 95.5 402 LEU B N 1
ATOM 7076 C CA . LEU B 1 402 ? 6.387 1.904 -7.961 1 95.5 402 LEU B CA 1
ATOM 7077 C C . LEU B 1 402 ? 5.789 1.709 -9.352 1 95.5 402 LEU B C 1
ATOM 7079 O O . LEU B 1 402 ? 6.484 1.283 -10.273 1 95.5 402 LEU B O 1
ATOM 7083 N N . ALA B 1 403 ? 4.535 2.074 -9.484 1 92.19 403 ALA B N 1
ATOM 7084 C CA . ALA B 1 403 ? 3.838 1.909 -10.758 1 92.19 403 ALA B CA 1
ATOM 7085 C C . ALA B 1 403 ? 4.5 2.734 -11.859 1 92.19 403 ALA B C 1
ATOM 7087 O O . ALA B 1 403 ? 4.551 2.309 -13.016 1 92.19 403 ALA B O 1
ATOM 7088 N N . THR B 1 404 ? 4.992 3.844 -11.508 1 93.94 404 THR B N 1
ATOM 7089 C CA . THR B 1 404 ? 5.605 4.75 -12.469 1 93.94 404 THR B CA 1
ATOM 7090 C C . THR B 1 404 ? 7.004 4.273 -12.852 1 93.94 404 THR B C 1
ATOM 7092 O O . THR B 1 404 ? 7.438 4.445 -13.992 1 93.94 404 THR B O 1
ATOM 7095 N N . LEU B 1 405 ? 7.711 3.67 -11.914 1 93.88 405 LEU B N 1
ATOM 7096 C CA . LEU B 1 405 ? 9.102 3.291 -12.133 1 93.88 405 LEU B CA 1
ATOM 7097 C C . LEU B 1 405 ? 9.195 1.932 -12.82 1 93.88 405 LEU B C 1
ATOM 7099 O O . LEU B 1 405 ? 10.211 1.61 -13.438 1 93.88 405 LEU B O 1
ATOM 7103 N N . ARG B 1 406 ? 8.188 1.193 -12.711 1 89.38 406 ARG B N 1
ATOM 7104 C CA . ARG B 1 406 ? 8.195 -0.179 -13.203 1 89.38 406 ARG B CA 1
ATOM 7105 C C . ARG B 1 406 ? 8.57 -0.224 -14.688 1 89.38 406 ARG B C 1
ATOM 7107 O O . ARG B 1 406 ? 9.5 -0.934 -15.07 1 89.38 406 ARG B O 1
ATOM 7114 N N . PRO B 1 407 ? 7.922 0.565 -15.523 1 85 407 PRO B N 1
ATOM 7115 C CA . PRO B 1 407 ? 8.289 0.512 -16.938 1 85 407 PRO B CA 1
ATOM 7116 C C . PRO B 1 407 ? 9.703 1.01 -17.203 1 85 407 PRO B C 1
ATOM 7118 O O . PRO B 1 407 ? 10.352 0.569 -18.156 1 85 407 PRO B O 1
ATOM 7121 N N . LEU B 1 408 ? 10.188 1.854 -16.344 1 85.81 408 LEU B N 1
ATOM 7122 C CA . LEU B 1 408 ? 11.523 2.422 -16.531 1 85.81 408 LEU B CA 1
ATOM 7123 C C . LEU B 1 408 ? 12.602 1.402 -16.188 1 85.81 408 LEU B C 1
ATOM 7125 O O . LEU B 1 408 ? 13.656 1.372 -16.828 1 85.81 408 LEU B O 1
ATOM 7129 N N . THR B 1 409 ? 12.328 0.583 -15.258 1 85.44 409 THR B N 1
ATOM 7130 C CA . THR B 1 409 ? 13.32 -0.39 -14.805 1 85.44 409 THR B CA 1
ATOM 7131 C C . THR B 1 409 ? 13.281 -1.646 -15.672 1 85.44 409 THR B C 1
ATOM 7133 O O . THR B 1 409 ? 14.281 -2.357 -15.789 1 85.44 409 THR B O 1
ATOM 7136 N N . GLU B 1 410 ? 12.188 -1.959 -16.219 1 76.75 410 GLU B N 1
ATOM 7137 C CA . GLU B 1 410 ? 12.031 -3.139 -17.078 1 76.75 410 GLU B CA 1
ATOM 7138 C C . GLU B 1 410 ? 12.836 -2.998 -18.359 1 76.75 410 GLU B C 1
ATOM 7140 O O . GLU B 1 410 ? 13.406 -3.973 -18.859 1 76.75 410 GLU B O 1
ATOM 7145 N N . ARG B 1 411 ? 12.797 -1.887 -18.938 1 65.38 411 ARG B N 1
ATOM 7146 C CA . ARG B 1 411 ? 13.453 -1.667 -20.234 1 65.38 411 ARG B CA 1
ATOM 7147 C C . ARG B 1 411 ? 14.969 -1.596 -20.062 1 65.38 411 ARG B C 1
ATOM 7149 O O . ARG B 1 411 ? 15.711 -1.789 -21.031 1 65.38 411 ARG B O 1
ATOM 7156 N N . GLY B 1 412 ? 15.32 -1.711 -19.016 1 65.19 412 GLY B N 1
ATOM 7157 C CA . GLY B 1 412 ? 16.766 -1.601 -18.875 1 65.19 412 GLY B CA 1
ATOM 7158 C C . GLY B 1 412 ? 17.344 -0.366 -19.547 1 65.19 412 GLY B C 1
ATOM 7159 O O . GLY B 1 412 ? 16.641 0.311 -20.312 1 65.19 412 GLY B O 1
ATOM 7160 N N . GLY B 1 413 ? 18.188 0.454 -19.047 1 64.5 413 GLY B N 1
ATOM 7161 C CA . GLY B 1 413 ? 18.844 1.495 -19.812 1 64.5 413 GLY B CA 1
ATOM 7162 C C . GLY B 1 413 ? 18.938 2.816 -19.078 1 64.5 413 GLY B C 1
ATOM 7163 O O . GLY B 1 413 ? 19.812 3.631 -19.359 1 64.5 413 GLY B O 1
ATOM 7164 N N . VAL B 1 414 ? 17.922 2.955 -18.375 1 70.94 414 VAL B N 1
ATOM 7165 C CA . VAL B 1 414 ? 18.031 4.234 -17.688 1 70.94 414 VAL B CA 1
ATOM 7166 C C . VAL B 1 414 ? 18.984 4.105 -16.5 1 70.94 414 VAL B C 1
ATOM 7168 O O . VAL B 1 414 ? 18.719 3.338 -15.57 1 70.94 414 VAL B O 1
ATOM 7171 N N . ARG B 1 415 ? 20.062 4.715 -16.703 1 82.88 415 ARG B N 1
ATOM 7172 C CA . ARG B 1 415 ? 21.078 4.727 -15.656 1 82.88 415 ARG B CA 1
ATOM 7173 C C . ARG B 1 415 ? 21.375 6.148 -15.188 1 82.88 415 ARG B C 1
ATOM 7175 O O . ARG B 1 415 ? 22.016 6.918 -15.898 1 82.88 415 ARG B O 1
ATOM 7182 N N . SER B 1 416 ? 20.719 6.473 -14.172 1 91.69 416 SER B N 1
ATOM 7183 C CA . SER B 1 416 ? 20.953 7.816 -13.648 1 91.69 416 SER B CA 1
ATOM 7184 C C . SER B 1 416 ? 20.906 7.828 -12.125 1 91.69 416 SER B C 1
ATOM 7186 O O . SER B 1 416 ? 20.25 6.98 -11.508 1 91.69 416 SER B O 1
ATOM 7188 N N . ASN B 1 417 ? 21.609 8.734 -11.633 1 95.19 417 ASN B N 1
ATOM 7189 C CA . ASN B 1 417 ? 21.578 8.93 -10.188 1 95.19 417 ASN B CA 1
ATOM 7190 C C . ASN B 1 417 ? 20.188 9.352 -9.711 1 95.19 417 ASN B C 1
ATOM 7192 O O . ASN B 1 417 ? 19.812 9.086 -8.57 1 95.19 417 ASN B O 1
ATOM 7196 N N . LEU B 1 418 ? 19.469 9.961 -10.648 1 97.06 418 LEU B N 1
ATOM 7197 C CA . LEU B 1 418 ? 18.109 10.336 -10.32 1 97.06 418 LEU B CA 1
ATOM 7198 C C . LEU B 1 418 ? 17.25 9.094 -10.094 1 97.06 418 LEU B C 1
ATOM 7200 O O . LEU B 1 418 ? 16.5 9.016 -9.117 1 97.06 418 LEU B O 1
ATOM 7204 N N . LEU B 1 419 ? 17.375 8.148 -10.992 1 96.56 419 LEU B N 1
ATOM 7205 C CA . LEU B 1 419 ? 16.625 6.902 -10.836 1 96.56 419 LEU B CA 1
ATOM 7206 C C . LEU B 1 419 ? 17.016 6.191 -9.547 1 96.56 419 LEU B C 1
ATOM 7208 O O . LEU B 1 419 ? 16.156 5.668 -8.836 1 96.56 419 LEU B O 1
ATOM 7212 N N . LEU B 1 420 ? 18.297 6.195 -9.266 1 97.25 420 LEU B N 1
ATOM 7213 C CA . LEU B 1 420 ? 18.797 5.598 -8.031 1 97.25 420 LEU B CA 1
ATOM 7214 C C . LEU B 1 420 ? 18.156 6.246 -6.816 1 97.25 420 LEU B C 1
ATOM 7216 O O . LEU B 1 420 ? 17.734 5.555 -5.883 1 97.25 420 LEU B O 1
ATOM 7220 N N . TRP B 1 421 ? 18.094 7.555 -6.797 1 98.31 421 TRP B N 1
ATOM 7221 C CA . TRP B 1 421 ? 17.484 8.305 -5.699 1 98.31 421 TRP B CA 1
ATOM 7222 C C . TRP B 1 421 ? 16 7.984 -5.566 1 98.31 421 TRP B C 1
ATOM 7224 O O . TRP B 1 421 ? 15.5 7.773 -4.461 1 98.31 421 TRP B O 1
ATOM 7234 N N . LEU B 1 422 ? 15.312 7.906 -6.699 1 98.38 422 LEU B N 1
ATOM 7235 C CA . LEU B 1 422 ? 13.883 7.602 -6.711 1 98.38 422 LEU B CA 1
ATOM 7236 C C . LEU B 1 422 ? 13.617 6.227 -6.109 1 98.38 422 LEU B C 1
ATOM 7238 O O . LEU B 1 422 ? 12.711 6.066 -5.285 1 98.38 422 LEU B O 1
ATOM 7242 N N . LEU B 1 423 ? 14.398 5.273 -6.461 1 97.69 423 LEU B N 1
ATOM 7243 C CA . LEU B 1 423 ? 14.25 3.914 -5.949 1 97.69 423 LEU B CA 1
ATOM 7244 C C . LEU B 1 423 ? 14.578 3.857 -4.461 1 97.69 423 LEU B C 1
ATOM 7246 O O . LEU B 1 423 ? 13.883 3.182 -3.695 1 97.69 423 LEU B O 1
ATOM 7250 N N . SER B 1 424 ? 15.57 4.551 -4.078 1 98.31 424 SER B N 1
ATOM 7251 C CA . SER B 1 424 ? 15.977 4.566 -2.674 1 98.31 424 SER B CA 1
ATOM 7252 C C . SER B 1 424 ? 14.891 5.188 -1.795 1 98.31 424 SER B C 1
ATOM 7254 O O . SER B 1 424 ? 14.562 4.648 -0.736 1 98.31 424 SER B O 1
ATOM 7256 N N . VAL B 1 425 ? 14.352 6.289 -2.221 1 98.19 425 VAL B N 1
ATOM 7257 C CA . VAL B 1 425 ? 13.305 6.973 -1.469 1 98.19 425 VAL B CA 1
ATOM 7258 C C . VAL B 1 425 ? 12.078 6.066 -1.348 1 98.19 425 VAL B C 1
ATOM 7260 O O . VAL B 1 425 ? 11.5 5.93 -0.266 1 98.19 425 VAL B O 1
ATOM 7263 N N . GLY B 1 426 ? 11.711 5.402 -2.412 1 97.69 426 GLY B N 1
ATOM 7264 C CA . GLY B 1 426 ? 10.578 4.488 -2.365 1 97.69 426 GLY B CA 1
ATOM 7265 C C . GLY B 1 426 ? 10.773 3.355 -1.374 1 97.69 426 GLY B C 1
ATOM 7266 O O . GLY B 1 426 ? 9.82 2.936 -0.71 1 97.69 426 GLY B O 1
ATOM 7267 N N . GLY B 1 427 ? 12 2.926 -1.211 1 96.62 427 GLY B N 1
ATOM 7268 C CA . GLY B 1 427 ? 12.312 1.812 -0.332 1 96.62 427 GLY B CA 1
ATOM 7269 C C . GLY B 1 427 ? 12.359 2.201 1.134 1 96.62 427 GLY B C 1
ATOM 7270 O O . GLY B 1 427 ? 12.328 1.337 2.012 1 96.62 427 GLY B O 1
ATOM 7271 N N . THR B 1 428 ? 12.477 3.449 1.396 1 95.19 428 THR B N 1
ATOM 7272 C CA . THR B 1 428 ? 12.57 3.896 2.781 1 95.19 428 THR B CA 1
ATOM 7273 C C . THR B 1 428 ? 11.18 4.047 3.396 1 95.19 428 THR B C 1
ATOM 7275 O O . THR B 1 428 ? 11.047 4.27 4.602 1 95.19 428 THR B O 1
ATOM 7278 N N . CYS B 1 429 ? 10.148 3.945 2.557 1 90.75 429 CYS B N 1
ATOM 7279 C CA . CYS B 1 429 ? 8.789 4.047 3.074 1 90.75 429 CYS B CA 1
ATOM 7280 C C . CYS B 1 429 ? 8.523 2.971 4.121 1 90.75 429 CYS B C 1
ATOM 7282 O O . CYS B 1 429 ? 8.875 1.809 3.926 1 90.75 429 CYS B O 1
ATOM 7284 N N . PRO B 1 430 ? 7.957 3.35 5.203 1 77.75 430 PRO B N 1
ATOM 7285 C CA . PRO B 1 430 ? 7.777 2.408 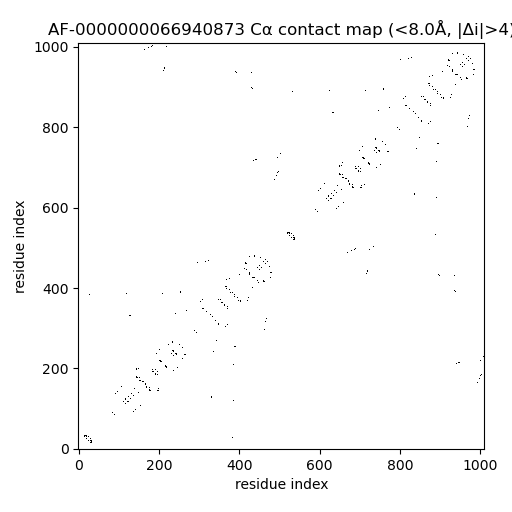6.312 1 77.75 430 PRO B CA 1
ATOM 7286 C C . PRO B 1 430 ? 6.699 1.362 6.027 1 77.75 430 PRO B C 1
ATOM 7288 O O . PRO B 1 430 ? 6.574 0.385 6.77 1 77.75 430 PRO B O 1
ATOM 7291 N N . CYS B 1 431 ? 6.027 1.419 4.934 1 74.25 431 CYS B N 1
ATOM 7292 C CA . CYS B 1 431 ? 4.906 0.519 4.691 1 74.25 431 CYS B CA 1
ATOM 7293 C C . CYS B 1 431 ? 5.152 -0.344 3.461 1 74.25 431 CYS B C 1
ATOM 7295 O O . CYS B 1 431 ? 6 -0.019 2.631 1 74.25 431 CYS B O 1
ATOM 7297 N N . GLY B 1 432 ? 4.656 -1.506 3.615 1 81.69 432 GLY B N 1
ATOM 7298 C CA . GLY B 1 432 ? 4.574 -2.328 2.418 1 81.69 432 GLY B CA 1
ATOM 7299 C C . GLY B 1 432 ? 5.801 -3.199 2.209 1 81.69 432 GLY B C 1
ATOM 7300 O O . GLY B 1 432 ? 6.633 -2.91 1.35 1 81.69 432 GLY B O 1
ATOM 7301 N N . PRO B 1 433 ? 5.852 -4.254 2.916 1 84.75 433 PRO B N 1
ATOM 7302 C CA . PRO B 1 433 ? 7.016 -5.133 2.781 1 84.75 433 PRO B CA 1
ATOM 7303 C C . PRO B 1 433 ? 7.227 -5.617 1.35 1 84.75 433 PRO B C 1
ATOM 7305 O O . PRO B 1 433 ? 8.367 -5.75 0.9 1 84.75 433 PRO B O 1
ATOM 7308 N N . ALA B 1 434 ? 6.133 -5.902 0.703 1 87.88 434 ALA B N 1
ATOM 7309 C CA . ALA B 1 434 ? 6.254 -6.359 -0.68 1 87.88 434 ALA B CA 1
ATOM 7310 C C . ALA B 1 434 ? 6.816 -5.254 -1.574 1 87.88 434 ALA B C 1
ATOM 7312 O O . ALA B 1 434 ? 7.648 -5.516 -2.443 1 87.88 434 ALA B O 1
ATOM 7313 N N . GLN B 1 435 ? 6.355 -4.039 -1.345 1 91.94 435 GLN B N 1
ATOM 7314 C CA . GLN B 1 435 ? 6.875 -2.902 -2.096 1 91.94 435 GLN B CA 1
ATOM 7315 C C . GLN B 1 435 ? 8.359 -2.678 -1.798 1 91.94 435 GLN B C 1
ATOM 7317 O O . GLN B 1 435 ? 9.148 -2.414 -2.709 1 91.94 435 GLN B O 1
ATOM 7322 N N . ARG B 1 436 ? 8.68 -2.805 -0.523 1 92.81 436 ARG B N 1
ATOM 7323 C CA . ARG B 1 436 ? 10.07 -2.613 -0.132 1 92.81 436 ARG B CA 1
ATOM 7324 C C . ARG B 1 436 ? 10.977 -3.621 -0.83 1 92.81 436 ARG B C 1
ATOM 7326 O O . ARG B 1 436 ? 12.047 -3.264 -1.324 1 92.81 436 ARG B O 1
ATOM 7333 N N . LYS B 1 437 ? 10.539 -4.848 -0.895 1 90.94 437 LYS B N 1
ATOM 7334 C CA . LYS B 1 437 ? 11.305 -5.883 -1.581 1 90.94 437 LYS B CA 1
ATOM 7335 C C . LYS B 1 437 ? 11.531 -5.523 -3.047 1 90.94 437 LYS B C 1
ATOM 7337 O O . LYS B 1 437 ? 12.609 -5.75 -3.59 1 90.94 437 LYS B O 1
ATOM 7342 N N . TRP B 1 438 ? 10.508 -5.043 -3.656 1 93.31 438 TRP B N 1
ATOM 7343 C CA . TRP B 1 438 ? 10.617 -4.637 -5.055 1 93.31 438 TRP B CA 1
ATOM 7344 C C . TRP B 1 438 ? 11.648 -3.523 -5.219 1 93.31 438 TRP B C 1
ATOM 7346 O O . TRP B 1 438 ? 12.508 -3.588 -6.102 1 93.31 438 TRP B O 1
ATOM 7356 N N . PHE B 1 439 ? 11.617 -2.512 -4.352 1 95.94 439 PHE B N 1
ATOM 7357 C CA . PHE B 1 439 ? 12.539 -1.383 -4.434 1 95.94 439 PHE B CA 1
ATOM 7358 C C . PHE B 1 439 ? 13.969 -1.833 -4.176 1 95.94 439 PHE B C 1
ATOM 7360 O O . PHE B 1 439 ? 14.898 -1.373 -4.84 1 95.94 439 PHE B O 1
ATOM 7367 N N . VAL B 1 440 ? 14.117 -2.695 -3.252 1 95.62 440 VAL B N 1
ATOM 7368 C CA . VAL B 1 440 ? 15.445 -3.207 -2.938 1 95.62 440 VAL B CA 1
ATOM 7369 C C . VAL B 1 440 ? 16.016 -3.936 -4.148 1 95.62 440 VAL B C 1
ATOM 7371 O O . VAL B 1 440 ? 17.188 -3.736 -4.508 1 95.62 440 VAL B O 1
ATOM 7374 N N . SER B 1 441 ? 15.195 -4.719 -4.734 1 93.5 441 SER B N 1
ATOM 7375 C CA . SER B 1 441 ? 15.633 -5.469 -5.906 1 93.5 441 SER B CA 1
ATOM 7376 C C . SER B 1 441 ? 16.047 -4.535 -7.039 1 93.5 441 SER B C 1
ATOM 7378 O O . SER B 1 441 ? 17.125 -4.703 -7.629 1 93.5 441 SER B O 1
ATOM 7380 N N . GLN B 1 442 ? 15.219 -3.566 -7.324 1 94 442 GLN B N 1
ATOM 7381 C CA . GLN B 1 442 ? 15.508 -2.627 -8.398 1 94 442 GLN B CA 1
ATOM 7382 C C . GLN B 1 442 ? 16.734 -1.775 -8.07 1 94 442 GLN B C 1
ATOM 7384 O O . GLN B 1 442 ? 17.516 -1.441 -8.961 1 94 442 GLN B O 1
ATOM 7389 N N . LEU B 1 443 ? 16.797 -1.431 -6.809 1 95.5 443 LEU B N 1
ATOM 7390 C CA . LEU B 1 443 ? 17.953 -0.646 -6.355 1 95.5 443 LEU B CA 1
ATOM 7391 C C . LEU B 1 443 ? 19.25 -1.423 -6.543 1 95.5 443 LEU B C 1
ATOM 7393 O O . LEU B 1 443 ? 20.25 -0.856 -6.961 1 95.5 443 LEU B O 1
ATOM 7397 N N . ALA B 1 444 ? 19.219 -2.67 -6.246 1 94.12 444 ALA B N 1
ATOM 7398 C CA . ALA B 1 444 ? 20.391 -3.527 -6.414 1 94.12 444 ALA B CA 1
ATOM 7399 C C . ALA B 1 444 ? 20.828 -3.576 -7.875 1 94.12 444 ALA B C 1
ATOM 7401 O O . ALA B 1 444 ? 22.016 -3.41 -8.18 1 94.12 444 ALA B O 1
ATOM 7402 N N . ASP B 1 445 ? 19.891 -3.756 -8.742 1 91.56 445 ASP B N 1
ATOM 7403 C CA . ASP B 1 445 ? 20.188 -3.832 -10.172 1 91.56 445 ASP B CA 1
ATOM 7404 C C . ASP B 1 445 ? 20.719 -2.498 -10.695 1 91.56 445 ASP B C 1
ATOM 7406 O O . ASP B 1 445 ? 21.703 -2.461 -11.438 1 91.56 445 ASP B O 1
ATOM 7410 N N . THR B 1 446 ? 20.062 -1.438 -10.289 1 93.44 446 THR B N 1
ATOM 7411 C CA . THR B 1 446 ? 20.453 -0.112 -10.758 1 93.44 446 THR B CA 1
ATOM 7412 C C . THR B 1 446 ? 21.828 0.269 -10.234 1 93.44 446 THR B C 1
ATOM 7414 O O . THR B 1 446 ? 22.641 0.843 -10.961 1 93.44 446 THR B O 1
ATOM 7417 N N . ALA B 1 447 ? 22.078 -0.027 -8.969 1 95 447 ALA B N 1
ATOM 7418 C CA . ALA B 1 447 ? 23.391 0.244 -8.391 1 95 447 ALA B CA 1
ATOM 7419 C C . ALA B 1 447 ? 24.484 -0.526 -9.125 1 95 447 ALA B C 1
ATOM 7421 O O . ALA B 1 447 ? 25.562 0.015 -9.398 1 95 447 ALA B O 1
ATOM 7422 N N . ALA B 1 448 ? 24.172 -1.747 -9.43 1 91.44 448 ALA B N 1
ATOM 7423 C CA . ALA B 1 448 ? 25.141 -2.559 -10.18 1 91.44 448 ALA B CA 1
ATOM 7424 C C . ALA B 1 448 ? 25.391 -1.967 -11.562 1 91.44 448 ALA B C 1
ATOM 7426 O O . ALA B 1 448 ? 26.547 -1.895 -12.008 1 91.44 448 ALA B O 1
ATOM 7427 N N . ASP B 1 449 ? 24.375 -1.537 -12.219 1 90 449 ASP B N 1
ATOM 7428 C CA . ASP B 1 449 ? 24.484 -0.942 -13.547 1 90 449 ASP B CA 1
ATOM 7429 C C . ASP B 1 449 ? 25.328 0.333 -13.5 1 90 449 ASP B C 1
ATOM 7431 O O . ASP B 1 449 ? 26.031 0.645 -14.461 1 90 449 ASP B O 1
ATOM 7435 N N . LEU B 1 450 ? 25.234 1.058 -12.383 1 93.62 450 LEU B N 1
ATOM 7436 C CA . LEU B 1 450 ? 25.938 2.322 -12.227 1 93.62 450 LEU B CA 1
ATOM 7437 C C . LEU B 1 450 ? 27.344 2.096 -11.664 1 93.62 450 LEU B C 1
ATOM 7439 O O . LEU B 1 450 ? 28.109 3.043 -11.508 1 93.62 450 LEU B O 1
ATOM 7443 N N . GLY B 1 451 ? 27.656 0.847 -11.297 1 93.38 451 GLY B N 1
ATOM 7444 C CA . GLY B 1 451 ? 28.953 0.511 -10.758 1 93.38 451 GLY B CA 1
ATOM 7445 C C . GLY B 1 451 ? 29.141 0.941 -9.312 1 93.38 451 GLY B C 1
ATOM 7446 O O . GLY B 1 451 ? 30.25 1.241 -8.883 1 93.38 451 GLY B O 1
ATOM 7447 N N . ILE B 1 452 ? 28.062 1.068 -8.586 1 95.69 452 ILE B N 1
ATOM 7448 C CA . ILE B 1 452 ? 28.109 1.453 -7.184 1 95.69 452 ILE B CA 1
ATOM 7449 C C . ILE B 1 452 ? 28.172 0.204 -6.305 1 95.69 452 ILE B C 1
ATOM 7451 O O . ILE B 1 452 ? 27.234 -0.61 -6.312 1 95.69 452 ILE B O 1
ATOM 7455 N N . HIS B 1 453 ? 29.219 0.145 -5.453 1 94.31 453 HIS B N 1
ATOM 7456 C CA . HIS B 1 453 ? 29.422 -1.099 -4.719 1 94.31 453 HIS B CA 1
ATOM 7457 C C . HIS B 1 453 ? 29.594 -0.835 -3.225 1 94.31 453 HIS B C 1
ATOM 7459 O O . HIS B 1 453 ? 29.734 -1.772 -2.438 1 94.31 453 HIS B O 1
ATOM 7465 N N . SER B 1 454 ? 29.531 0.402 -2.861 1 96.25 454 SER B N 1
ATOM 7466 C CA . SER B 1 454 ? 29.719 0.743 -1.455 1 96.25 454 SER B CA 1
ATOM 7467 C C . SER B 1 454 ? 28.672 1.761 -0.987 1 96.25 454 SER B C 1
ATOM 7469 O O . SER B 1 454 ? 28.062 2.453 -1.805 1 96.25 454 SER B O 1
ATOM 7471 N N . TRP B 1 455 ? 28.594 1.805 0.305 1 97.19 455 TRP B N 1
ATOM 7472 C CA . TRP B 1 455 ? 27.672 2.773 0.892 1 97.19 455 TRP B CA 1
ATOM 7473 C C . TRP B 1 455 ? 28.125 4.199 0.59 1 97.19 455 TRP B C 1
ATOM 7475 O O . TRP B 1 455 ? 27.297 5.066 0.294 1 97.19 455 TRP B O 1
ATOM 7485 N N . GLU B 1 456 ? 29.375 4.43 0.646 1 96.12 456 GLU B N 1
ATOM 7486 C CA . GLU B 1 456 ? 29.906 5.762 0.379 1 96.12 456 GLU B CA 1
ATOM 7487 C C . GLU B 1 456 ? 29.594 6.203 -1.049 1 96.12 456 GLU B C 1
ATOM 7489 O O . GLU B 1 456 ? 29.266 7.367 -1.285 1 96.12 456 GLU B O 1
ATOM 7494 N N . GLY B 1 457 ? 29.719 5.277 -1.95 1 95.69 457 GLY B N 1
ATOM 7495 C CA . GLY B 1 457 ? 29.359 5.574 -3.326 1 95.69 457 GLY B CA 1
ATOM 7496 C C . GLY B 1 457 ? 27.875 5.844 -3.5 1 95.69 457 GLY B C 1
ATOM 7497 O O . GLY B 1 457 ? 27.484 6.762 -4.23 1 95.69 457 GLY B O 1
ATOM 7498 N N . MET B 1 458 ? 27.094 5.047 -2.789 1 97.12 458 MET B N 1
ATOM 7499 C CA . MET B 1 458 ? 25.641 5.23 -2.803 1 97.12 458 MET B CA 1
ATOM 7500 C C . MET B 1 458 ? 25.266 6.59 -2.23 1 97.12 458 MET B C 1
ATOM 7502 O O . MET B 1 458 ? 24.5 7.336 -2.846 1 97.12 458 MET B O 1
ATOM 7506 N N . LYS B 1 459 ? 25.797 6.879 -1.117 1 96.94 459 LYS B N 1
ATOM 7507 C CA . LYS B 1 459 ? 25.516 8.141 -0.443 1 96.94 459 LYS B CA 1
ATOM 7508 C C . LYS B 1 459 ? 25.922 9.328 -1.31 1 96.94 459 LYS B C 1
ATOM 7510 O O . LYS B 1 459 ? 25.188 10.32 -1.399 1 96.94 459 LYS B O 1
ATOM 7515 N N . ALA B 1 460 ? 27.047 9.25 -1.936 1 95.75 460 ALA B N 1
ATOM 7516 C CA . ALA B 1 460 ? 27.516 10.312 -2.811 1 95.75 460 ALA B CA 1
ATOM 7517 C C . ALA B 1 460 ? 26.547 10.555 -3.963 1 95.75 460 ALA B C 1
ATOM 7519 O O . ALA B 1 460 ? 26.297 11.703 -4.336 1 95.75 460 ALA B O 1
ATOM 7520 N N . SER B 1 461 ? 26.016 9.5 -4.5 1 95.94 461 SER B N 1
ATOM 7521 C CA . SER B 1 461 ? 25.062 9.602 -5.602 1 95.94 461 SER B CA 1
ATOM 7522 C C . SER B 1 461 ? 23.75 10.227 -5.148 1 95.94 461 SER B C 1
ATOM 7524 O O . SER B 1 461 ? 23.172 11.055 -5.852 1 95.94 461 SER B O 1
ATOM 7526 N N . LEU B 1 462 ? 23.266 9.836 -3.977 1 97.38 462 LEU B N 1
ATOM 7527 C CA . LEU B 1 462 ? 22.016 10.352 -3.453 1 97.38 462 LEU B CA 1
ATOM 7528 C C . LEU B 1 462 ? 22.141 11.836 -3.109 1 97.38 462 LEU B C 1
ATOM 7530 O O . LEU B 1 462 ? 21.188 12.602 -3.299 1 97.38 462 LEU B O 1
ATOM 7534 N N . LYS B 1 463 ? 23.312 12.242 -2.656 1 95.31 463 LYS B N 1
ATOM 7535 C CA . LYS B 1 463 ? 23.578 13.625 -2.266 1 95.31 463 LYS B CA 1
ATOM 7536 C C . LYS B 1 463 ? 23.484 14.562 -3.469 1 95.31 463 LYS B C 1
ATOM 7538 O O . LYS B 1 463 ? 23.234 15.758 -3.314 1 95.31 463 LYS B O 1
ATOM 7543 N N . GLN B 1 464 ? 23.656 14.008 -4.609 1 95 464 GLN B N 1
ATOM 7544 C CA . GLN B 1 464 ? 23.578 14.82 -5.82 1 95 464 GLN B CA 1
ATOM 7545 C C . GLN B 1 464 ? 22.141 15.234 -6.105 1 95 464 GLN B C 1
ATOM 7547 O O . GLN B 1 464 ? 21.891 16.172 -6.867 1 95 464 GLN B O 1
ATOM 7552 N N . VAL B 1 465 ? 21.156 14.57 -5.578 1 97.19 465 VAL B N 1
ATOM 7553 C CA . VAL B 1 465 ? 19.75 14.852 -5.848 1 97.19 465 VAL B CA 1
ATOM 7554 C C . VAL B 1 465 ? 19.156 15.633 -4.68 1 97.19 465 VAL B C 1
ATOM 7556 O O . VAL B 1 465 ? 19.188 16.859 -4.672 1 97.19 465 VAL B O 1
ATOM 7559 N N . ILE B 1 466 ? 18.734 15.023 -3.629 1 97.31 466 ILE B N 1
ATOM 7560 C CA . ILE B 1 466 ? 18.25 15.633 -2.393 1 97.31 466 ILE B CA 1
ATOM 7561 C C . ILE B 1 466 ? 18.672 14.773 -1.2 1 97.31 466 ILE B C 1
ATOM 7563 O O . ILE B 1 466 ? 18.469 13.562 -1.191 1 97.31 466 ILE B O 1
ATOM 7567 N N . TRP B 1 467 ? 19.281 15.461 -0.254 1 95.94 467 TRP B N 1
ATOM 7568 C CA . TRP B 1 467 ? 19.812 14.703 0.875 1 95.94 467 TRP B CA 1
ATOM 7569 C C . TRP B 1 467 ? 19.766 15.531 2.156 1 95.94 467 TRP B C 1
ATOM 7571 O O . TRP B 1 467 ? 20.266 16.656 2.191 1 95.94 467 TRP B O 1
ATOM 7581 N N . HIS B 1 468 ? 19.109 15.016 3.119 1 94.12 468 HIS B N 1
ATOM 7582 C CA . HIS B 1 468 ? 19.172 15.516 4.484 1 94.12 468 HIS B CA 1
ATOM 7583 C C . HIS B 1 468 ? 19.906 14.555 5.402 1 94.12 468 HIS B C 1
ATOM 7585 O O . HIS B 1 468 ? 19.406 13.477 5.711 1 94.12 468 HIS B O 1
ATOM 7591 N N . GLU B 1 469 ? 21.016 14.969 5.906 1 91.5 469 GLU B N 1
ATOM 7592 C CA . GLU B 1 469 ? 21.953 14.07 6.578 1 91.5 469 GLU B CA 1
ATOM 7593 C C . GLU B 1 469 ? 21.281 13.367 7.754 1 91.5 469 GLU B C 1
ATOM 7595 O O . GLU B 1 469 ? 21.359 12.141 7.871 1 91.5 469 GLU B O 1
ATOM 7600 N N . HIS B 1 470 ? 20.609 14.008 8.562 1 86.31 470 HIS B N 1
ATOM 7601 C CA . HIS B 1 470 ? 20.047 13.461 9.797 1 86.31 470 HIS B CA 1
ATOM 7602 C C . HIS B 1 470 ? 18.812 12.609 9.508 1 86.31 470 HIS B C 1
ATOM 7604 O O . HIS B 1 470 ? 18.562 11.625 10.203 1 86.31 470 HIS B O 1
ATOM 7610 N N . GLN B 1 471 ? 18.172 12.93 8.539 1 87.19 471 GLN B N 1
ATOM 7611 C CA . GLN B 1 471 ? 16.922 12.242 8.227 1 87.19 471 GLN B CA 1
ATOM 7612 C C . GLN B 1 471 ? 17.172 11.023 7.344 1 87.19 471 GLN B C 1
ATOM 7614 O O . GLN B 1 471 ? 16.531 9.992 7.504 1 87.19 471 GLN B O 1
ATOM 7619 N N . ASP B 1 472 ? 18.125 11.133 6.496 1 93.81 472 ASP B N 1
ATOM 7620 C CA . ASP B 1 472 ? 18.219 10.18 5.395 1 93.81 472 ASP B CA 1
ATOM 7621 C C . ASP B 1 472 ? 19.266 9.109 5.668 1 93.81 472 ASP B C 1
ATOM 7623 O O . ASP B 1 472 ? 19.125 7.961 5.242 1 93.81 472 ASP B O 1
ATOM 7627 N N . ASP B 1 473 ? 20.234 9.414 6.363 1 94.38 473 ASP B N 1
ATOM 7628 C CA . ASP B 1 473 ? 21.422 8.555 6.438 1 94.38 473 ASP B CA 1
ATOM 7629 C C . ASP B 1 473 ? 21.047 7.164 6.957 1 94.38 473 ASP B C 1
ATOM 7631 O O . ASP B 1 473 ? 21.344 6.16 6.309 1 94.38 473 ASP B O 1
ATOM 7635 N N . ARG B 1 474 ? 20.422 7.137 8.055 1 92.75 474 ARG B N 1
ATOM 7636 C CA . ARG B 1 474 ? 20.125 5.852 8.68 1 92.75 474 ARG B CA 1
ATOM 7637 C C . ARG B 1 474 ? 19.172 5.027 7.809 1 92.75 474 ARG B C 1
ATOM 7639 O O . ARG B 1 474 ? 19.438 3.85 7.551 1 92.75 474 ARG B O 1
ATOM 7646 N N . GLN B 1 475 ? 18.141 5.586 7.348 1 93.81 475 GLN B N 1
ATOM 7647 C CA . GLN B 1 475 ? 17.125 4.875 6.598 1 93.81 475 GLN B CA 1
ATOM 7648 C C . GLN B 1 475 ? 17.672 4.355 5.27 1 93.81 475 GLN B C 1
ATOM 7650 O O . GLN B 1 475 ? 17.406 3.215 4.887 1 93.81 475 GLN B O 1
ATOM 7655 N N . HIS B 1 476 ? 18.391 5.117 4.613 1 97.31 476 HIS B N 1
ATOM 7656 C CA . HIS B 1 476 ? 18.938 4.719 3.32 1 97.31 476 HIS B CA 1
ATOM 7657 C C . HIS B 1 476 ? 20.062 3.709 3.486 1 97.31 476 HIS B C 1
ATOM 7659 O O . HIS B 1 476 ? 20.266 2.844 2.629 1 97.31 476 HIS B O 1
ATOM 7665 N N . ARG B 1 477 ? 20.781 3.848 4.59 1 97.12 477 ARG B N 1
ATOM 7666 C CA . ARG B 1 477 ? 21.828 2.869 4.867 1 97.12 477 ARG B CA 1
ATOM 7667 C C . ARG B 1 477 ? 21.234 1.494 5.148 1 97.12 477 ARG B C 1
ATOM 7669 O O . ARG B 1 477 ? 21.766 0.477 4.699 1 97.12 477 ARG B O 1
ATOM 7676 N N . ASP B 1 478 ? 20.172 1.507 5.895 1 95.19 478 ASP B N 1
ATOM 7677 C CA . ASP B 1 478 ? 19.469 0.255 6.152 1 95.19 478 ASP B CA 1
ATOM 7678 C C . ASP B 1 478 ? 19.016 -0.398 4.852 1 95.19 478 ASP B C 1
ATOM 7680 O O . ASP B 1 478 ? 19.109 -1.617 4.695 1 95.19 478 ASP B O 1
ATOM 7684 N N . LEU B 1 479 ? 18.531 0.33 4.008 1 95.88 479 LEU B N 1
ATOM 7685 C CA . LEU B 1 479 ? 18.109 -0.152 2.695 1 95.88 479 LEU B CA 1
ATOM 7686 C C . LEU B 1 479 ? 19.297 -0.711 1.914 1 95.88 479 LEU B C 1
ATOM 7688 O O . LEU B 1 479 ? 19.188 -1.76 1.274 1 95.88 479 LEU B O 1
ATOM 7692 N N . TRP B 1 480 ? 20.375 0.011 1.988 1 97.12 480 TRP B N 1
ATOM 7693 C CA . TRP B 1 480 ? 21.594 -0.416 1.288 1 97.12 480 TRP B CA 1
ATOM 7694 C C . TRP B 1 480 ? 22.094 -1.752 1.827 1 97.12 480 TRP B C 1
ATOM 7696 O O . TRP B 1 480 ? 22.562 -2.6 1.064 1 97.12 480 TRP B O 1
ATOM 7706 N N . ASN B 1 481 ? 22 -1.91 3.096 1 94.88 481 ASN B N 1
ATOM 7707 C CA . ASN B 1 481 ? 22.391 -3.182 3.689 1 94.88 481 ASN B CA 1
ATOM 7708 C C . ASN B 1 481 ? 21.578 -4.344 3.127 1 94.88 481 ASN B C 1
ATOM 7710 O O . ASN B 1 481 ? 22.109 -5.434 2.91 1 94.88 481 ASN B O 1
ATOM 7714 N N . GLN B 1 482 ? 20.391 -4.141 2.879 1 92.81 482 GLN B N 1
ATOM 7715 C CA . GLN B 1 482 ? 19.562 -5.172 2.266 1 92.81 482 GLN B CA 1
ATOM 7716 C C . GLN B 1 482 ? 19.984 -5.43 0.821 1 92.81 482 GLN B C 1
ATOM 7718 O O . GLN B 1 482 ? 19.938 -6.566 0.348 1 92.81 482 GLN B O 1
ATOM 7723 N N . VAL B 1 483 ? 20.344 -4.375 0.155 1 94.81 483 VAL B N 1
ATOM 7724 C CA . VAL B 1 483 ? 20.828 -4.48 -1.216 1 94.81 483 VAL B CA 1
ATOM 7725 C C . VAL B 1 483 ? 22.094 -5.336 -1.25 1 94.81 483 VAL B C 1
ATOM 7727 O O . VAL B 1 483 ? 22.234 -6.211 -2.109 1 94.81 483 VAL B O 1
ATOM 7730 N N . VAL B 1 484 ? 22.969 -5.051 -0.348 1 93 484 VAL B N 1
ATOM 7731 C CA . VAL B 1 484 ? 24.219 -5.793 -0.278 1 93 484 VAL B CA 1
ATOM 7732 C C . VAL B 1 484 ? 23.938 -7.266 0.003 1 93 484 VAL B C 1
ATOM 7734 O O . VAL B 1 484 ? 24.562 -8.148 -0.602 1 93 484 VAL B O 1
ATOM 7737 N N . GLU B 1 485 ? 23.031 -7.512 0.846 1 88 485 GLU B N 1
ATOM 7738 C CA . GLU B 1 485 ? 22.656 -8.883 1.168 1 88 485 GLU B CA 1
ATOM 7739 C C . GLU B 1 485 ? 22.094 -9.602 -0.055 1 88 485 GLU B C 1
ATOM 7741 O O . GLU B 1 485 ? 22.391 -10.773 -0.286 1 88 485 GLU B O 1
ATOM 7746 N N . LEU B 1 486 ? 21.312 -8.945 -0.751 1 89.25 486 LEU B N 1
ATOM 7747 C CA . LEU B 1 486 ? 20.719 -9.508 -1.952 1 89.25 486 LEU B CA 1
ATOM 7748 C C . LEU B 1 486 ? 21.781 -9.812 -3.004 1 89.25 486 LEU B C 1
ATOM 7750 O O . LEU B 1 486 ? 21.75 -10.859 -3.646 1 89.25 486 LEU B O 1
ATOM 7754 N N . ARG B 1 487 ? 22.656 -8.898 -3.18 1 87.31 487 ARG B N 1
ATOM 7755 C CA . ARG B 1 487 ? 23.688 -9.047 -4.195 1 87.31 487 ARG B CA 1
ATOM 7756 C C . ARG B 1 487 ? 24.656 -10.18 -3.84 1 87.31 487 ARG B C 1
ATOM 7758 O O . ARG B 1 487 ? 25.141 -10.891 -4.727 1 87.31 487 ARG B O 1
ATOM 7765 N N . GLU B 1 488 ? 24.891 -10.219 -2.666 1 80.19 488 GLU B N 1
ATOM 7766 C CA . GLU B 1 488 ? 25.75 -11.312 -2.225 1 80.19 488 GLU B CA 1
ATOM 7767 C C . GLU B 1 488 ? 25.094 -12.664 -2.447 1 80.19 488 GLU B C 1
ATOM 7769 O O . GLU B 1 488 ? 25.766 -13.656 -2.703 1 80.19 488 GLU B O 1
ATOM 7774 N N . GLY B 1 489 ? 23.797 -12.609 -2.311 1 66.62 489 GLY B N 1
ATOM 7775 C CA . GLY B 1 489 ? 23.047 -13.836 -2.562 1 66.62 489 GLY B CA 1
ATOM 7776 C C . GLY B 1 489 ? 22.906 -14.156 -4.039 1 66.62 489 GLY B C 1
ATOM 7777 O O . GLY B 1 489 ? 22.703 -15.312 -4.41 1 66.62 489 GLY B O 1
ATOM 7778 N N . GLY B 1 490 ? 22.719 -13.125 -4.973 1 60.56 490 GLY B N 1
ATOM 7779 C CA . GLY B 1 490 ? 22.484 -13.242 -6.402 1 60.56 490 GLY B CA 1
ATOM 7780 C C . GLY B 1 490 ? 23.734 -13.547 -7.203 1 60.56 490 GLY B C 1
ATOM 7781 O O . GLY B 1 490 ? 23.656 -13.797 -8.406 1 60.56 490 GLY B O 1
ATOM 7782 N N . THR B 1 491 ? 24.984 -13.039 -6.703 1 48.12 491 THR B N 1
ATOM 7783 C CA . THR B 1 491 ? 26.188 -13.289 -7.488 1 48.12 491 THR B CA 1
ATOM 7784 C C . THR B 1 491 ? 26.203 -14.719 -8.023 1 48.12 491 THR B C 1
ATOM 7786 O O . THR B 1 491 ? 27.203 -15.164 -8.586 1 48.12 491 THR B O 1
ATOM 7789 N N . LEU B 1 492 ? 25.25 -15.367 -7.707 1 45.12 492 LEU B N 1
ATOM 7790 C CA . LEU B 1 492 ? 25.312 -16.594 -8.5 1 45.12 492 LEU B CA 1
ATOM 7791 C C . LEU B 1 492 ? 25.125 -16.281 -9.984 1 45.12 492 LEU B C 1
ATOM 7793 O O . LEU B 1 492 ? 24.062 -15.789 -10.383 1 45.12 492 LEU B O 1
ATOM 7797 N N . HIS B 1 493 ? 26.094 -15.805 -10.664 1 42.78 493 HIS B N 1
ATOM 7798 C CA . HIS B 1 493 ? 26.422 -15.453 -12.039 1 42.78 493 HIS B CA 1
ATOM 7799 C C . HIS B 1 493 ? 25.625 -16.297 -13.031 1 42.78 493 HIS B C 1
ATOM 7801 O O . HIS B 1 493 ? 26.047 -17.406 -13.391 1 42.78 493 HIS B O 1
ATOM 7807 N N . SER B 1 494 ? 24.453 -16.5 -12.859 1 43.19 494 SER B N 1
ATOM 7808 C CA . SER B 1 494 ? 24 -17.344 -13.961 1 43.19 494 SER B CA 1
ATOM 7809 C C . SER B 1 494 ? 24.125 -16.625 -15.297 1 43.19 494 SER B C 1
ATOM 7811 O O . SER B 1 494 ? 23.781 -15.445 -15.406 1 43.19 494 SER B O 1
ATOM 7813 N N . PRO B 1 495 ? 25 -17 -16.125 1 45.5 495 PRO B N 1
ATOM 7814 C CA . PRO B 1 495 ? 24.922 -16.594 -17.531 1 45.5 495 PRO B CA 1
ATOM 7815 C C . PRO B 1 495 ? 23.5 -16.297 -17.984 1 45.5 495 PRO B C 1
ATOM 7817 O O . PRO B 1 495 ? 22.547 -16.891 -17.469 1 45.5 495 PRO B O 1
ATOM 7820 N N . GLN B 1 496 ? 23.25 -15.055 -18.375 1 55.78 496 GLN B N 1
ATOM 7821 C CA . GLN B 1 496 ? 22.016 -14.562 -18.953 1 55.78 496 GLN B CA 1
ATOM 7822 C C . GLN B 1 496 ? 21.297 -15.664 -19.734 1 55.78 496 GLN B C 1
ATOM 7824 O O . GLN B 1 496 ? 21.797 -16.141 -20.75 1 55.78 496 GLN B O 1
ATOM 7829 N N . MET B 1 497 ? 20.594 -16.547 -19 1 64.25 497 MET B N 1
ATOM 7830 C CA . MET B 1 497 ? 19.75 -17.5 -19.719 1 64.25 497 MET B CA 1
ATOM 7831 C C . MET B 1 497 ? 18.969 -16.812 -20.828 1 64.25 497 MET B C 1
ATOM 7833 O O . MET B 1 497 ? 18.391 -15.75 -20.625 1 64.25 497 MET B O 1
ATOM 7837 N N . VAL B 1 498 ? 19.375 -17.094 -22.031 1 65.75 498 VAL B N 1
ATOM 7838 C CA . VAL B 1 498 ? 18.641 -16.578 -23.203 1 65.75 498 VAL B CA 1
ATOM 7839 C C . VAL B 1 498 ? 17.609 -17.609 -23.641 1 65.75 498 VAL B C 1
ATOM 7841 O O . VAL B 1 498 ? 17.938 -18.766 -23.906 1 65.75 498 VAL B O 1
ATOM 7844 N N . TYR B 1 499 ? 16.391 -17.234 -23.453 1 75.94 499 TYR B N 1
ATOM 7845 C CA . TYR B 1 499 ? 15.32 -18.109 -23.938 1 75.94 499 TYR B CA 1
ATOM 7846 C C . TYR B 1 499 ? 15.047 -17.859 -25.422 1 75.94 499 TYR B C 1
ATOM 7848 O O . TYR B 1 499 ? 14.641 -16.766 -25.812 1 75.94 499 TYR B O 1
ATOM 7856 N N . ARG B 1 500 ? 15.711 -18.625 -26.406 1 67.69 500 ARG B N 1
ATOM 7857 C CA . ARG B 1 500 ? 15.453 -18.562 -27.844 1 67.69 500 ARG B CA 1
ATOM 7858 C C . ARG B 1 500 ? 14.383 -19.562 -28.25 1 67.69 500 ARG B C 1
ATOM 7860 O O . ARG B 1 500 ? 14.594 -20.781 -28.172 1 67.69 500 ARG B O 1
ATOM 7867 N N . VAL B 1 501 ? 13.164 -19.25 -28.094 1 62.81 501 VAL B N 1
ATOM 7868 C CA . VAL B 1 501 ? 12.156 -20.219 -28.531 1 62.81 501 VAL B CA 1
ATOM 7869 C C . VAL B 1 501 ? 11.922 -20.062 -30.031 1 62.81 501 VAL B C 1
ATOM 7871 O O . VAL B 1 501 ? 11.609 -18.969 -30.516 1 62.81 501 VAL B O 1
ATOM 7874 N N . PRO B 1 502 ? 12.359 -21.094 -30.875 1 59.44 502 PRO B N 1
ATOM 7875 C CA . PRO B 1 502 ? 12.086 -21 -32.312 1 59.44 502 PRO B CA 1
ATOM 7876 C C . PRO B 1 502 ? 10.609 -20.766 -32.594 1 59.44 502 PRO B C 1
ATOM 7878 O O . PRO B 1 502 ? 9.742 -21.156 -31.828 1 59.44 502 PRO B O 1
ATOM 7881 N N . PRO B 1 503 ? 10.344 -19.828 -33.531 1 51.03 503 PRO B N 1
ATOM 7882 C CA . PRO B 1 503 ? 8.945 -19.656 -33.938 1 51.03 503 PRO B CA 1
ATOM 7883 C C . PRO B 1 503 ? 8.266 -20.969 -34.312 1 51.03 503 PRO B C 1
ATOM 7885 O O . PRO B 1 503 ? 8.93 -21.906 -34.75 1 51.03 503 PRO B O 1
ATOM 7888 N N . GLY B 1 504 ? 7.359 -21.469 -33.531 1 42.78 504 GLY B N 1
ATOM 7889 C CA . GLY B 1 504 ? 6.609 -22.641 -33.938 1 42.78 504 GLY B CA 1
ATOM 7890 C C . GLY B 1 504 ? 6.441 -22.766 -35.438 1 42.78 504 GLY B C 1
ATOM 7891 O O . GLY B 1 504 ? 6.164 -21.781 -36.125 1 42.78 504 GLY B O 1
ATOM 7892 N N . GLU B 1 505 ? 7.09 -23.703 -36.156 1 37.97 505 GLU B N 1
ATOM 7893 C CA . GLU B 1 505 ? 6.672 -24.016 -37.531 1 37.97 505 GLU B CA 1
ATOM 7894 C C . GLU B 1 505 ? 5.184 -24.328 -37.594 1 37.97 505 GLU B C 1
ATOM 7896 O O . GLU B 1 505 ? 4.633 -24.938 -36.656 1 37.97 505 GLU B O 1
#

Foldseek 3Di:
DCPPPPPPPVDPPPPQPQPQCQPPLCVQQPVPHHHDPPDPPDPPPPDPDDDDPDDPPPPPPPVPPPPPPPDPPPPPDDPPPPPPDDDPDPDPDLQPQADDDPDPCLVVLVCQCVVRQLQQAPVHDPDPAQRLCVVAVSVLLRPDHLSVLLSSLLSLCVVCVPDDPVPSVSNVVSVVVNVVVLVVQCPDDPPSNLDLSSLLSLLSVLLSCLVNVVLVVSVVSLVVSLVSQVVCQFLVSCCVVGVVSSLSNLQSCLLSVPDAGHPSCLPPDQDDDPVLVVLVVVLVVCVVVVPPCQADAADQVVVVQEDPLLSVLLSLQQSLQVQDQDPVSDPHSVRVSVSSSSNSSSLSNLSSDDQQDCVVPDPNSLLNNLSSLLVCLLVQLVSASGTVHNLVSNVVSLVSNCVSCVVVLVVPDDAALSNLLSLLSSLLRPDDPPSNVVSLVSNLVNCVVNVHDDPSSNVSSNSSRHDRPVRRNVSSVVSVVVSNVVCVVPVPPDDPPDDDDPDDD/DCPDPPPPPVDPCPPQLAPQCQDPLCVQQPVNHHHDPPDPPDPPPPDPPPDDPDDDPPPPPPPPPPPPPPDPPPPPDDPPPPPPDDPPDPDPDLQVQADDDPDPCLVVLVCQCVVPQLQQAPVGPPDPAQRLCVVAVSVLLRPDHLSVLLSSLLSLCVVCVPDDPVPSVSNVVSVVVNVVVLVVQCPDDPPSNLDLSSLLSLLSVLLSCLVNVVLVVSVVSLVVSLVSQVVCQFLVSCCVVGVVSSLSNLQSCLLSVPDAGHPSCLPPDQDDDPVLVVLVVVLVVCVVVVPPCQADAADQVVVVQEDPLLSVLLSLQQSLQVQDQDPVSDPHSVRVSVSSSSNSSSLSNLSSDDQQDCVVPDPNSLLNNLSSLLVCLLVQQVSASGTVHNLVSNVVSLVSNCVSCVVVLVVPDDAALSNLLSLLSSLLRPDDPPSNVVSLVSNLVNCVVNVHDDPSSNVSSNSSRHDRPVRRNVSSVVSVVVSNVVCVVPVPPDDPPDDDDPDDD

Secondary structure (DSSP, 8-state):
-----------------SSS---HHHHHH-TT--S--S-------------------------------------------------SS----TTTS------TTHHHHHHHHHHTGGGSBSSP---GGG-HIIIIIHHHHHH-HHHHHHHHHHHHHHHHTTS-GGG-HHHHHHHHHHHHHHHHHHTSPTTGGG-HHHHHHHHHHHHHHHHHT-HHHHHHHHHHHHHHHHHHT-HHHHHHH-HHHHHHHHHHHHHSTTSPPPGGGTTPPPPPPHHHHHHHHHHHHHHHH--SS-SPPPP-TTTTT--HHHHHHHHHHHHHHHH-SSGGG-SSHHHHHHHHHHHHHHHHHHHHSPPPPGGG--HHHHHHHHHHHHHHHHHHGGGTTSBSP-HHHHHHHHHHHHHHHHHHHHS-----HHHHHHHHHHHT-SS-HHHHHHHHHHHHHHHHHTT--SHHHHHHHHHTT---HHHHHHHHHHHHHHHHHHHHHH-S-------------/-----------------SSS---HHHHHH-TT-----S-------------------------------------------------SS----TTTS------TTHHHHHHHHHHTGGGSBSSP---STT-HIIIIIHHHHHH-HHHHHHHHHHHHHHHHTTS-GGG-HHHHHHHHHHHHHHHHHHTSPTTGGG-HHHHHHHHHHHHHHHHHT-HHHHHHHHHHHHHHHHHTT-HHHHHHH-HHHHHHHHHHHHHSTTSPPPGGGTTPPPPPPHHHHHHHHHHHHHHHH--SS-SPPPP-TGGGT--HHHHHHHHHHHHHHHH-SSGGG-SSHHHHHHHHHHHHHHHHHHHHSPPPPGGG--HHHHHHHHHHHHHHHHHHGGGTTSBSP-HHHHHHHHHHHHHHHHHHHHS-----HHHHHHHHHHHT-SS-HHHHHHHHHHHHHHHHHHT--SHHHHHHHHHTT---HHHHHHHHHHHHHHHHHHHHHH---------------

Organism: NCBI:txid1442368